Protein AF-0000000075771986 (afdb_homodimer)

Secondary structure (DSSP, 8-state):
-PPP--HHHHHHHHHHHHHHHHHHHTT--EEE-S-HHHHHHHHH---HHHHHHHHHHHHH-SS------------------HHHHHHHHHHHHHIIIII--PPPHHHHHHHHHHHH-----HHHHHHHHHHTTEEEEE-TTS-EEEEE-HHHHHHHHHHHHHHHHHHHHT--EEEEEEEEEETT-------S-TTS-------TTSPEEEEEEEEETTEEPTT--EEEES-S--S-GGGSS-HHHHHHHIIIIIGGG--S--EEEE---TTT--BSSPPP-TTS-HHHHHHHHHHTT----TT--HHHHHHHHHHTPPPP-BHHHHHHHTTT-EEEEPPTT-GGG-THHHHHHHHHHHHHHH-SS--HHHHHHHHHHHHHT--HHHHHHHHHHHHHHHHHHHHHHHHHHHHHHHHHH---S----------SGGGGG-----/-PPP--HHHHHHHHHHHHHHHHHHHTT--EEE-S-HHHHHHHHH---HHHHHHHHHHHHH-SS------------------HHHHHHHHHHHHHHHHTS--PPPHHHHHHHHHHHH-----HHHHHHHHHHTTEEEEE-TTS-EEEEE-HHHHHHHHHHHHHHHHHHHHT--EEEEEEEEEETT-------S-TTS-------TTS-EEEEEEEEETTEEPTT--EEEETTS--S-GGGSS-HHHHHHHIIIIIGGG--S--EEEE---TTT--BSSPPP-TTS-HHHHHHHHHHTT----TT--HHHHHHHHHHTPPPP-BHHHHHHHTTT-EEEEPPTT-GGG-THHHHHHHHHHHHHHH-SS--HHHHHHHHHHHHHT--HHHHHHHHHHHHHHHHHHHHHHHHHHHHHHHHHH---S--------------SS-----

Solvent-accessible surface area (backbone atoms only — not comparable to full-atom values): 50105 Å² total; per-residue (Å²): 123,85,78,83,71,42,24,71,43,45,47,31,54,38,37,34,53,50,44,54,49,51,41,43,72,74,67,44,59,52,49,73,55,82,55,57,66,60,48,50,25,68,29,49,70,48,55,66,69,57,54,51,50,39,47,52,45,54,74,72,36,90,74,61,69,50,75,73,74,77,63,72,73,58,22,56,56,76,85,69,56,67,64,51,53,40,49,52,53,49,51,54,47,38,27,33,52,71,66,66,42,82,67,44,66,68,59,45,49,56,50,36,34,71,73,70,58,54,84,61,53,67,66,53,47,49,52,48,39,45,72,72,38,35,44,78,40,75,37,87,76,69,43,73,42,71,37,69,40,42,67,54,52,22,40,41,52,51,40,57,52,51,55,49,51,40,54,72,72,64,45,48,56,33,39,43,56,72,50,74,48,52,70,37,39,29,46,37,74,49,78,61,73,98,78,68,86,49,65,63,63,57,60,83,85,44,62,40,29,39,37,34,41,42,29,28,60,83,14,66,46,63,80,31,72,42,75,46,70,55,57,74,68,69,84,59,79,82,60,63,70,32,45,66,57,44,51,47,44,42,62,68,25,44,52,75,52,49,90,59,55,33,36,37,34,32,63,73,48,68,44,65,52,47,58,68,65,64,77,85,55,91,82,53,51,60,66,58,52,53,48,52,33,56,76,67,73,47,89,71,66,92,85,53,48,62,36,43,49,47,53,54,48,65,75,62,60,73,82,84,41,42,47,53,54,54,59,41,39,73,72,55,26,45,73,47,59,49,38,84,85,46,56,71,72,37,42,56,57,57,51,49,52,52,38,52,50,54,42,16,70,63,43,74,87,62,53,71,68,58,41,52,50,49,52,54,50,43,55,69,65,54,46,33,64,58,33,29,50,36,45,51,50,24,51,49,50,53,49,47,52,64,60,41,48,63,44,32,54,51,44,52,52,48,61,51,63,66,69,79,77,85,82,71,86,65,80,70,76,76,72,66,81,63,59,78,68,72,59,50,28,119,124,84,77,83,72,42,24,71,42,44,47,30,53,35,37,34,52,47,46,56,50,51,41,43,72,71,68,43,60,51,49,71,55,83,56,59,68,60,50,50,25,67,28,47,70,48,56,64,69,58,53,52,49,40,47,51,45,55,73,74,36,90,73,60,69,51,76,71,76,74,66,71,78,64,29,54,58,76,86,72,54,67,64,52,54,41,47,52,53,49,51,55,47,37,28,33,52,70,68,65,40,82,66,44,67,68,60,45,48,56,51,37,34,71,72,69,59,54,83,62,53,67,67,53,47,51,53,49,39,45,72,74,40,37,44,77,40,74,37,88,78,69,42,72,42,72,38,69,41,44,68,54,51,22,40,42,52,50,39,57,52,50,56,50,53,40,55,72,71,64,45,50,57,34,38,42,56,72,50,75,46,51,69,38,40,30,48,37,72,48,79,61,71,99,78,66,85,48,65,63,64,59,58,82,83,43,62,43,31,38,38,33,43,41,30,27,58,82,14,66,47,63,80,32,71,42,75,45,67,52,57,72,60,71,84,54,79,79,58,65,70,34,44,66,57,45,51,47,45,42,62,68,26,45,54,74,53,49,92,59,56,32,38,37,35,31,62,75,48,69,43,67,52,47,58,68,65,66,79,86,55,91,83,54,52,61,66,58,52,52,48,52,34,55,75,66,72,47,88,73,66,91,82,55,48,62,36,42,47,48,53,53,47,66,76,62,59,73,82,85,41,41,48,54,53,56,60,41,39,75,71,57,26,45,72,45,60,49,39,83,85,45,55,72,73,38,42,56,58,57,50,50,52,53,38,51,50,52,42,15,71,64,43,74,85,61,54,72,68,58,42,52,50,48,51,52,50,44,55,69,66,56,46,33,66,57,33,29,51,36,44,52,51,26,52,49,50,52,49,48,51,64,60,41,47,61,44,33,54,51,44,52,50,46,62,53,63,68,69,79,77,89,82,70,86,66,81,68,79,73,76,66,86,62,70,78,67,72,57,52,15,108

Structure (mmCIF, N/CA/C/O backbone):
data_AF-0000000075771986-model_v1
#
loop_
_entity.id
_entity.type
_entity.pdbx_description
1 polymer 'Uncharacterized protein LOC113516583'
#
loop_
_atom_site.group_PDB
_atom_site.id
_atom_site.type_symbol
_atom_site.label_atom_id
_atom_site.label_alt_id
_atom_site.label_comp_id
_atom_site.label_asym_id
_atom_site.label_entity_id
_atom_site.label_seq_id
_atom_site.pdbx_PDB_ins_code
_atom_site.Cartn_x
_atom_site.Cartn_y
_atom_site.Cartn_z
_atom_site.occupancy
_atom_site.B_iso_or_equiv
_atom_site.auth_seq_id
_atom_site.auth_comp_id
_atom_site.auth_asym_id
_atom_site.auth_atom_id
_atom_site.pdbx_PDB_model_num
ATOM 1 N N . MET A 1 1 ? -46.25 -9.836 -5.371 1 46.25 1 MET A N 1
ATOM 2 C CA . MET A 1 1 ? -46.125 -10.383 -4.023 1 46.25 1 MET A CA 1
ATOM 3 C C . MET A 1 1 ? -46.719 -9.414 -2.99 1 46.25 1 MET A C 1
ATOM 5 O O . MET A 1 1 ? -46.562 -8.203 -3.125 1 46.25 1 MET A O 1
ATOM 9 N N . PRO A 1 2 ? -47.688 -9.945 -2.301 1 58.25 2 PRO A N 1
ATOM 10 C CA . PRO A 1 2 ? -48.312 -9.031 -1.339 1 58.25 2 PRO A CA 1
ATOM 11 C C . PRO A 1 2 ? -47.281 -8.32 -0.454 1 58.25 2 PRO A C 1
ATOM 13 O O . PRO A 1 2 ? -46.25 -8.891 -0.135 1 58.25 2 PRO A O 1
ATOM 16 N N . LYS A 1 3 ? -47.312 -7.055 -0.455 1 68 3 LYS A N 1
ATOM 17 C CA . LYS A 1 3 ? -46.375 -6.223 0.31 1 68 3 LYS A CA 1
ATOM 18 C C . LYS A 1 3 ? -46.312 -6.66 1.771 1 68 3 LYS A C 1
ATOM 20 O O . LYS A 1 3 ? -47.344 -7.004 2.357 1 68 3 LYS A O 1
ATOM 25 N N . THR A 1 4 ? -45.125 -6.945 2.311 1 76 4 THR A N 1
ATOM 26 C CA . THR A 1 4 ? -44.938 -7.336 3.701 1 76 4 THR A CA 1
ATOM 27 C C . THR A 1 4 ? -45.531 -6.293 4.648 1 76 4 THR A C 1
ATOM 29 O O . THR A 1 4 ? -45.344 -5.094 4.449 1 76 4 THR A O 1
ATOM 32 N N . ILE A 1 5 ? -46.5 -6.668 5.566 1 80.75 5 ILE A N 1
ATOM 33 C CA . ILE A 1 5 ? -47.094 -5.793 6.57 1 80.75 5 ILE A CA 1
ATOM 34 C C . ILE A 1 5 ? -46.094 -5.535 7.695 1 80.75 5 ILE A C 1
ATOM 36 O O . ILE A 1 5 ? -45.719 -6.457 8.422 1 80.75 5 ILE A O 1
ATOM 40 N N . LYS A 1 6 ? -45.688 -4.316 7.848 1 82.81 6 LYS A N 1
ATOM 41 C CA . LYS A 1 6 ? -44.625 -3.947 8.773 1 82.81 6 LYS A CA 1
ATOM 42 C C . LYS A 1 6 ? -45.156 -3.852 10.203 1 82.81 6 LYS A C 1
ATOM 44 O O . LYS A 1 6 ? -46.375 -3.883 10.43 1 82.81 6 LYS A O 1
ATOM 49 N N . SER A 1 7 ? -44.281 -3.797 11.156 1 82.69 7 SER A N 1
ATOM 50 C CA . SER A 1 7 ? -44.594 -3.904 12.578 1 82.69 7 SER A CA 1
ATOM 51 C C . SER A 1 7 ? -45.594 -2.854 13.008 1 82.69 7 SER A C 1
ATOM 53 O O . SER A 1 7 ? -46.531 -3.154 13.75 1 82.69 7 SER A O 1
ATOM 55 N N . GLN A 1 8 ? -45.406 -1.593 12.547 1 83.31 8 GLN A N 1
ATOM 56 C CA . GLN A 1 8 ? -46.312 -0.516 12.969 1 83.31 8 GLN A CA 1
ATOM 57 C C . GLN A 1 8 ? -47.75 -0.792 12.523 1 83.31 8 GLN A C 1
ATOM 59 O O . GLN A 1 8 ? -48.688 -0.578 13.289 1 83.31 8 GLN A O 1
ATOM 64 N N . LEU A 1 9 ? -47.875 -1.219 11.328 1 86.31 9 LEU A N 1
ATOM 65 C CA . LEU A 1 9 ? -49.219 -1.535 10.805 1 86.31 9 LEU A CA 1
ATOM 66 C C . LEU A 1 9 ? -49.812 -2.742 11.516 1 86.31 9 LEU A C 1
ATOM 68 O O . LEU A 1 9 ? -51 -2.771 11.805 1 86.31 9 LEU A O 1
ATOM 72 N N . ARG A 1 10 ? -49.031 -3.67 11.828 1 83.88 10 ARG A N 1
ATOM 73 C CA . ARG A 1 10 ? -49.5 -4.844 12.562 1 83.88 10 ARG A CA 1
ATOM 74 C C . ARG A 1 10 ? -50.094 -4.453 13.906 1 83.88 10 ARG A C 1
ATOM 76 O O . ARG A 1 10 ? -51.156 -4.961 14.305 1 83.88 10 ARG A O 1
ATOM 83 N N . LYS A 1 11 ? -49.375 -3.59 14.516 1 87.25 11 LYS A N 1
ATOM 84 C CA . LYS A 1 11 ? -49.844 -3.127 15.82 1 87.25 11 LYS A CA 1
ATOM 85 C C . LYS A 1 11 ? -51.219 -2.428 15.688 1 87.25 11 LYS A C 1
ATOM 87 O O . LYS A 1 11 ? -52.125 -2.658 16.5 1 87.25 11 LYS A O 1
ATOM 92 N N . VAL A 1 12 ? -51.375 -1.611 14.719 1 89.56 12 VAL A N 1
ATOM 93 C CA . VAL A 1 12 ? -52.594 -0.842 14.531 1 89.56 12 VAL A CA 1
ATOM 94 C C . VAL A 1 12 ? -53.75 -1.782 14.18 1 89.56 12 VAL A C 1
ATOM 96 O O . VAL A 1 12 ? -54.844 -1.614 14.672 1 89.56 12 VAL A O 1
ATOM 99 N N . ILE A 1 13 ? -53.5 -2.74 13.391 1 88.44 13 ILE A N 1
ATOM 100 C CA . ILE A 1 13 ? -54.531 -3.713 13.031 1 88.44 13 ILE A CA 1
ATOM 101 C C . ILE A 1 13 ? -55 -4.465 14.281 1 88.44 13 ILE A C 1
ATOM 103 O O . ILE A 1 13 ? -56.188 -4.691 14.469 1 88.44 13 ILE A O 1
ATOM 107 N N . TYR A 1 14 ? -54.031 -4.785 15.039 1 89.19 14 TYR A N 1
ATOM 108 C CA . TYR A 1 14 ? -54.375 -5.445 16.297 1 89.19 14 TYR A CA 1
ATOM 109 C C . TYR A 1 14 ? -55.188 -4.535 17.188 1 89.19 14 TYR A C 1
ATOM 111 O O . TYR A 1 14 ? -56.156 -4.977 17.812 1 89.19 14 TYR A O 1
ATOM 119 N N . ASN A 1 15 ? -54.844 -3.32 17.281 1 88.81 15 ASN A N 1
ATOM 120 C CA . ASN A 1 15 ? -55.562 -2.354 18.094 1 88.81 15 ASN A CA 1
ATOM 121 C C . ASN A 1 15 ? -57 -2.209 17.625 1 88.81 15 ASN A C 1
ATOM 123 O O . ASN A 1 15 ? -57.938 -2.104 18.438 1 88.81 15 ASN A O 1
ATOM 127 N N . ILE A 1 16 ? -57.156 -2.172 16.344 1 91.12 16 ILE A N 1
ATOM 128 C CA . ILE A 1 16 ? -58.5 -2.062 15.758 1 91.12 16 ILE A CA 1
ATOM 129 C C . ILE A 1 16 ? -59.344 -3.283 16.156 1 91.12 16 ILE A C 1
ATOM 131 O O . ILE A 1 16 ? -60.469 -3.148 16.594 1 91.12 16 ILE A O 1
ATOM 135 N N . ASN A 1 17 ? -58.719 -4.395 16.031 1 89.06 17 ASN A N 1
ATOM 136 C CA . ASN A 1 17 ? -59.406 -5.633 16.375 1 89.06 17 ASN A CA 1
ATOM 137 C C . ASN A 1 17 ? -59.781 -5.668 17.859 1 89.06 17 ASN A C 1
ATOM 139 O O . ASN A 1 17 ? -60.875 -6.082 18.234 1 89.06 17 ASN A O 1
ATOM 143 N N . ASN A 1 18 ? -58.906 -5.281 18.625 1 89.06 18 ASN A N 1
ATOM 144 C CA . ASN A 1 18 ? -59.125 -5.262 20.062 1 89.06 18 ASN A CA 1
ATOM 145 C C . ASN A 1 18 ? -60.219 -4.27 20.453 1 89.06 18 ASN A C 1
ATOM 147 O O . ASN A 1 18 ? -61.031 -4.562 21.312 1 89.06 18 ASN A O 1
ATOM 151 N N . TYR A 1 19 ? -60.156 -3.113 19.844 1 91.06 19 TYR A N 1
ATOM 152 C CA . TYR A 1 19 ? -61.188 -2.09 20.109 1 91.06 19 TYR A CA 1
ATOM 153 C C . TYR A 1 19 ? -62.562 -2.598 19.766 1 91.06 19 TYR A C 1
ATOM 155 O O . TYR A 1 19 ? -63.5 -2.447 20.562 1 91.06 19 TYR A O 1
ATOM 163 N N . LEU A 1 20 ? -62.719 -3.242 18.656 1 90.5 20 LEU A N 1
ATOM 164 C CA . LEU A 1 20 ? -64 -3.748 18.203 1 90.5 20 LEU A CA 1
ATOM 165 C C . LEU A 1 20 ? -64.5 -4.922 19.062 1 90.5 20 LEU A C 1
ATOM 167 O O . LEU A 1 20 ? -65.625 -5.02 19.406 1 90.5 20 LEU A O 1
ATOM 171 N N . SER A 1 21 ? -63.531 -5.68 19.5 1 88.31 21 SER A N 1
ATOM 172 C CA . SER A 1 21 ? -63.844 -6.828 20.344 1 88.31 21 SER A CA 1
ATOM 173 C C . SER A 1 21 ? -64.25 -6.395 21.75 1 88.31 21 SER A C 1
ATOM 175 O O . SER A 1 21 ? -65.188 -6.98 22.344 1 88.31 21 SER A O 1
ATOM 177 N N . GLU A 1 22 ? -63.562 -5.422 22.188 1 90 22 GLU A N 1
ATOM 178 C CA . GLU A 1 22 ? -63.906 -4.895 23.516 1 90 22 GLU A CA 1
ATOM 179 C C . GLU A 1 22 ? -65.312 -4.266 23.531 1 90 22 GLU A C 1
ATOM 181 O O . GLU A 1 22 ? -66.062 -4.445 24.5 1 90 22 GLU A O 1
ATOM 186 N N . ARG A 1 23 ? -65.625 -3.572 22.5 1 89.19 23 ARG A N 1
ATOM 187 C CA . ARG A 1 23 ? -66.938 -2.969 22.406 1 89.19 23 ARG A CA 1
ATOM 188 C C . ARG A 1 23 ? -68 -4.039 22.328 1 89.19 23 ARG A C 1
ATOM 190 O O . ARG A 1 23 ? -69.062 -3.906 22.953 1 89.19 23 ARG A O 1
ATOM 197 N N . ARG A 1 24 ? -67.75 -5.094 21.641 1 87.56 24 ARG A N 1
ATOM 198 C CA . ARG A 1 24 ? -68.75 -6.195 21.547 1 87.56 24 ARG A CA 1
ATOM 199 C C . ARG A 1 24 ? -68.938 -6.887 22.891 1 87.56 24 ARG A C 1
ATOM 201 O O . ARG A 1 24 ? -70.062 -7.227 23.266 1 87.56 24 ARG A O 1
ATOM 208 N N . SER A 1 25 ? -67.875 -6.953 23.562 1 88 25 SER A N 1
ATOM 209 C CA . SER A 1 25 ? -67.938 -7.609 24.859 1 88 25 SER A CA 1
ATOM 210 C C . SER A 1 25 ? -68.688 -6.758 25.875 1 88 25 SER A C 1
ATOM 212 O O . SER A 1 25 ? -69.312 -7.285 26.828 1 88 25 SER A O 1
ATOM 214 N N . GLU A 1 26 ? -68.688 -5.477 25.625 1 89.56 26 GLU A N 1
ATOM 215 C CA . GLU A 1 26 ? -69.375 -4.551 26.5 1 89.56 26 GLU A CA 1
ATOM 216 C C . GLU A 1 26 ? -70.875 -4.504 26.172 1 89.56 26 GLU A C 1
ATOM 218 O O . GLU A 1 26 ? -71.688 -3.787 26.812 1 89.56 26 GLU A O 1
ATOM 223 N N . GLY A 1 27 ? -71.312 -5.254 25.125 1 87.06 27 GLY A N 1
ATOM 224 C CA . GLY A 1 27 ? -72.688 -5.363 24.797 1 87.06 27 GLY A CA 1
ATOM 225 C C . GLY A 1 27 ? -73.125 -4.391 23.703 1 87.06 27 GLY A C 1
ATOM 226 O O . GLY A 1 27 ? -74.312 -4.211 23.469 1 87.06 27 GLY A O 1
ATOM 227 N N . ILE A 1 28 ? -72.188 -3.721 23.156 1 86.5 28 ILE A N 1
ATOM 228 C CA . ILE A 1 28 ? -72.5 -2.77 22.094 1 86.5 28 ILE A CA 1
ATOM 229 C C . ILE A 1 28 ? -72.625 -3.502 20.766 1 86.5 28 ILE A C 1
ATOM 231 O O . ILE A 1 28 ? -71.688 -4.184 20.344 1 86.5 28 ILE A O 1
ATOM 235 N N . ASP A 1 29 ? -73.75 -3.475 20.172 1 85.75 29 ASP A N 1
ATOM 236 C CA . ASP A 1 29 ? -74 -4.25 18.953 1 85.75 29 ASP A CA 1
ATOM 237 C C . ASP A 1 29 ? -73.625 -3.453 17.719 1 85.75 29 ASP A C 1
ATOM 239 O O . ASP A 1 29 ? -73.375 -4.027 16.641 1 85.75 29 ASP A O 1
ATOM 243 N N . SER A 1 30 ? -73.562 -2.131 17.891 1 89.12 30 SER A N 1
ATOM 244 C CA . SER A 1 30 ? -73.25 -1.291 16.75 1 89.12 30 SER A CA 1
ATOM 245 C C . SER A 1 30 ? -72.438 -0.04 17.172 1 89.12 30 SER A C 1
ATOM 247 O O . SER A 1 30 ? -72.625 0.435 18.297 1 89.12 30 SER A O 1
ATOM 249 N N . ILE A 1 31 ? -71.562 0.395 16.406 1 87.94 31 ILE A N 1
ATOM 250 C CA . ILE A 1 31 ? -70.75 1.601 16.672 1 87.94 31 ILE A CA 1
ATOM 251 C C . ILE A 1 31 ? -71.312 2.77 15.867 1 87.94 31 ILE A C 1
ATOM 253 O O . ILE A 1 31 ? -71.438 2.684 14.648 1 87.94 31 ILE A O 1
ATOM 257 N N . PRO A 1 32 ? -71.75 3.822 16.609 1 88.38 32 PRO A N 1
ATOM 258 C CA . PRO A 1 32 ? -72.25 4.996 15.914 1 88.38 32 PRO A CA 1
ATOM 259 C C . PRO A 1 32 ? -71.25 5.711 15.062 1 88.38 32 PRO A C 1
ATOM 261 O O . PRO A 1 32 ? -70.062 5.777 15.445 1 88.38 32 PRO A O 1
ATOM 264 N N . LEU A 1 33 ? -71.688 6.148 13.828 1 87.12 33 LEU A N 1
ATOM 265 C CA . LEU A 1 33 ? -70.75 6.832 12.891 1 87.12 33 LEU A CA 1
ATOM 266 C C . LEU A 1 33 ? -70.875 8.344 13.039 1 87.12 33 LEU A C 1
ATOM 268 O O . LEU A 1 33 ? -70.688 9.086 12.078 1 87.12 33 LEU A O 1
ATOM 272 N N . ASN A 1 34 ? -71.25 8.852 14.219 1 82 34 ASN A N 1
ATOM 273 C CA . ASN A 1 34 ? -71.375 10.289 14.438 1 82 34 ASN A CA 1
ATOM 274 C C . ASN A 1 34 ? -70.125 11.055 14.258 1 82 34 ASN A C 1
ATOM 276 O O . ASN A 1 34 ? -70.062 12.055 13.539 1 82 34 ASN A O 1
ATOM 280 N N . ASN A 1 35 ? -69 10.711 14.992 1 85.44 35 ASN A N 1
ATOM 281 C CA . ASN A 1 35 ? -67.688 11.32 14.891 1 85.44 35 ASN A CA 1
ATOM 282 C C . ASN A 1 35 ? -66.625 10.336 14.359 1 85.44 35 ASN A C 1
ATOM 284 O O . ASN A 1 35 ? -66 9.617 15.133 1 85.44 35 ASN A O 1
ATOM 288 N N . ILE A 1 36 ? -66.5 10.461 13 1 89.31 36 ILE A N 1
ATOM 289 C CA . ILE A 1 36 ? -65.625 9.492 12.305 1 89.31 36 ILE A CA 1
ATOM 290 C C . ILE A 1 36 ? -64.188 9.664 12.742 1 89.31 36 ILE A C 1
ATOM 292 O O . ILE A 1 36 ? -63.5 8.68 12.984 1 89.31 36 ILE A O 1
ATOM 296 N N . THR A 1 37 ? -63.688 10.844 12.852 1 89.25 37 THR A N 1
ATOM 297 C CA . THR A 1 37 ? -62.312 11.109 13.227 1 89.25 37 THR A CA 1
ATOM 298 C C . THR A 1 37 ? -62 10.547 14.617 1 89.25 37 THR A C 1
ATOM 300 O O . THR A 1 37 ? -60.969 9.922 14.82 1 89.25 37 THR A O 1
ATOM 303 N N . ASP A 1 38 ? -62.875 10.773 15.508 1 90.31 38 ASP A N 1
ATOM 304 C CA . ASP A 1 38 ? -62.719 10.266 16.859 1 90.31 38 ASP A CA 1
ATOM 305 C C . ASP A 1 38 ? -62.719 8.734 16.875 1 90.31 38 ASP A C 1
ATOM 307 O O . ASP A 1 38 ? -61.969 8.117 17.641 1 90.31 38 ASP A O 1
ATOM 311 N N . LEU A 1 39 ? -63.562 8.188 16.062 1 90.62 39 LEU A N 1
ATOM 312 C CA . LEU A 1 39 ? -63.656 6.734 15.969 1 90.62 39 LEU A CA 1
ATOM 313 C C . LEU A 1 39 ? -62.344 6.152 15.453 1 90.62 39 LEU A C 1
ATOM 315 O O . LEU A 1 39 ? -61.844 5.152 15.984 1 90.62 39 LEU A O 1
ATOM 319 N N . VAL A 1 40 ? -61.844 6.809 14.414 1 91.69 40 VAL A N 1
ATOM 320 C CA . VAL A 1 40 ? -60.562 6.344 13.836 1 91.69 40 VAL A CA 1
ATOM 321 C C . VAL A 1 40 ? -59.469 6.469 14.867 1 91.69 40 VAL A C 1
ATOM 323 O O . VAL A 1 40 ? -58.625 5.562 15.008 1 91.69 40 VAL A O 1
ATOM 326 N N . VAL A 1 41 ? -59.375 7.527 15.594 1 91.19 41 VAL A N 1
ATOM 327 C CA . VAL A 1 41 ? -58.375 7.777 16.625 1 91.19 41 VAL A CA 1
ATOM 328 C C . VAL A 1 41 ? -58.469 6.703 17.703 1 91.19 41 VAL A C 1
ATOM 330 O O . VAL A 1 41 ? -57.438 6.141 18.109 1 91.19 41 VAL A O 1
ATOM 333 N N . ASN A 1 42 ? -59.656 6.398 18.125 1 89.56 42 ASN A N 1
ATOM 334 C CA . ASN A 1 42 ? -59.875 5.422 19.188 1 89.56 42 ASN A CA 1
ATOM 335 C C . ASN A 1 42 ? -59.531 4.008 18.719 1 89.56 42 ASN A C 1
ATOM 337 O O . ASN A 1 42 ? -58.969 3.223 19.5 1 89.56 42 ASN A O 1
ATOM 341 N N . MET A 1 43 ? -59.844 3.754 17.469 1 90.31 43 MET A N 1
ATOM 342 C CA . MET A 1 43 ? -59.594 2.422 16.922 1 90.31 43 MET A CA 1
ATOM 343 C C . MET A 1 43 ? -58.094 2.199 16.719 1 90.31 43 MET A C 1
ATOM 345 O O . MET A 1 43 ? -57.594 1.115 16.984 1 90.31 43 MET A O 1
ATOM 349 N N . THR A 1 44 ? -57.438 3.123 16.203 1 89.75 44 THR A N 1
ATOM 350 C CA . THR A 1 44 ? -56.062 2.953 15.766 1 89.75 44 THR A CA 1
ATOM 351 C C . THR A 1 44 ? -55.094 3.318 16.875 1 89.75 44 THR A C 1
ATOM 353 O O . THR A 1 44 ? -53.969 2.809 16.922 1 89.75 44 THR A O 1
ATOM 356 N N . GLY A 1 45 ? -55.375 4.262 17.734 1 87.12 45 GLY A N 1
ATOM 357 C CA . GLY A 1 45 ? -54.469 4.781 18.734 1 87.12 45 GLY A CA 1
ATOM 358 C C . GLY A 1 45 ? -53.594 5.922 18.234 1 87.12 45 GLY A C 1
ATOM 359 O O . GLY A 1 45 ? -52.625 6.309 18.891 1 87.12 45 GLY A O 1
ATOM 360 N N . ILE A 1 46 ? -53.844 6.414 17.047 1 87.62 46 ILE A N 1
ATOM 361 C CA . ILE A 1 46 ? -53.094 7.516 16.438 1 87.62 46 ILE A CA 1
ATOM 362 C C . ILE A 1 46 ? -53.75 8.844 16.812 1 87.62 46 ILE A C 1
ATOM 364 O O . ILE A 1 46 ? -54.969 8.922 16.969 1 87.62 46 ILE A O 1
ATOM 368 N N . SER A 1 47 ? -52.938 9.836 17 1 87.06 47 SER A N 1
ATOM 369 C CA . SER A 1 47 ? -53.406 11.141 17.453 1 87.06 47 SER A CA 1
ATOM 370 C C . SER A 1 47 ? -54.344 11.781 16.406 1 87.06 47 SER A C 1
ATOM 372 O O . SER A 1 47 ? -54.25 11.469 15.219 1 87.06 47 SER A O 1
ATOM 374 N N . GLN A 1 48 ? -55.25 12.641 16.875 1 88.69 48 GLN A N 1
ATOM 375 C CA . GLN A 1 48 ? -56.219 13.328 16.031 1 88.69 48 GLN A CA 1
ATOM 376 C C . GLN A 1 48 ? -55.531 14.18 14.969 1 88.69 48 GLN A C 1
ATOM 378 O O . GLN A 1 48 ? -55.938 14.203 13.805 1 88.69 48 GLN A O 1
ATOM 383 N N . SER A 1 49 ? -54.469 14.758 15.344 1 88.06 49 SER A N 1
ATOM 384 C CA . SER A 1 49 ? -53.75 15.625 14.422 1 88.06 49 SER A CA 1
ATOM 385 C C . SER A 1 49 ? -53.156 14.82 13.273 1 88.06 49 SER A C 1
ATOM 387 O O . SER A 1 49 ? 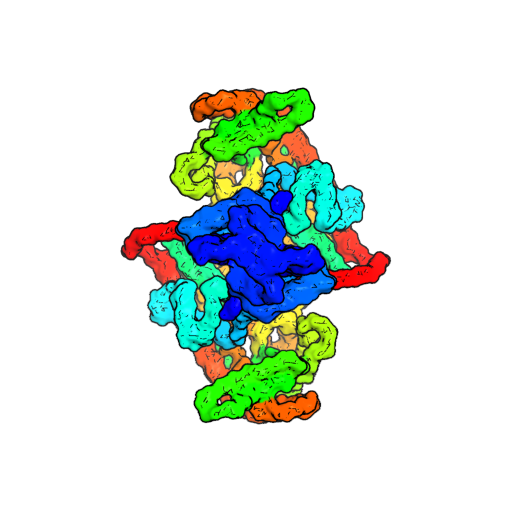-53.188 15.25 12.117 1 88.06 49 SER A O 1
ATOM 389 N N . SER A 1 50 ? -52.688 13.68 13.586 1 86.69 50 SER A N 1
ATOM 390 C CA . SER A 1 50 ? -52.094 12.828 12.57 1 86.69 50 SER A CA 1
ATOM 391 C C . SER A 1 50 ? -53.125 12.266 11.609 1 86.69 50 SER A C 1
ATOM 393 O O . SER A 1 50 ? -52.875 12.195 10.398 1 86.69 50 SER A O 1
ATOM 395 N N . VAL A 1 51 ? -54.281 11.859 12.125 1 88.25 51 VAL A N 1
ATOM 396 C CA . VAL A 1 51 ? -55.344 11.305 11.305 1 88.25 51 VAL A CA 1
ATOM 397 C C . VAL A 1 51 ? -55.844 12.359 10.328 1 88.25 51 VAL A C 1
ATOM 399 O O . VAL A 1 51 ? -56.062 12.078 9.141 1 88.25 51 VAL A O 1
ATOM 402 N N . MET A 1 52 ? -55.938 13.555 10.859 1 87.94 52 MET A N 1
ATOM 403 C CA . MET A 1 52 ? -56.406 14.641 10.008 1 87.94 52 MET A CA 1
ATOM 404 C C . MET A 1 52 ? -55.406 14.953 8.906 1 87.94 52 MET A C 1
ATOM 406 O O . MET A 1 52 ? -55.781 15.211 7.762 1 87.94 52 MET A O 1
ATOM 410 N N . LYS A 1 53 ? -54.156 14.938 9.242 1 86.19 53 LYS A N 1
ATOM 411 C CA . LYS A 1 53 ? -53.125 15.195 8.258 1 86.19 53 LYS A CA 1
ATOM 412 C C . LYS A 1 53 ? -53.125 14.133 7.156 1 86.19 53 LYS A C 1
ATOM 414 O O . LYS A 1 53 ? -52.969 14.461 5.977 1 86.19 53 LYS A O 1
ATOM 419 N N . ILE A 1 54 ? -53.281 12.938 7.543 1 86.62 54 ILE A N 1
ATOM 420 C CA . ILE A 1 54 ? -53.281 11.828 6.598 1 86.62 54 ILE A CA 1
ATOM 421 C C . ILE A 1 54 ? -54.5 11.914 5.688 1 86.62 54 ILE A C 1
ATOM 423 O O . ILE A 1 54 ? -54.406 11.648 4.488 1 86.62 54 ILE A O 1
ATOM 427 N N . ARG A 1 55 ? -55.656 12.266 6.258 1 84.38 55 ARG A N 1
ATOM 428 C CA . ARG A 1 55 ? -56.875 12.438 5.48 1 84.38 55 ARG A CA 1
ATOM 429 C C . ARG A 1 55 ? -56.688 13.484 4.387 1 84.38 55 ARG A C 1
ATOM 431 O O . ARG A 1 55 ? -57.094 13.273 3.24 1 84.38 55 ARG A O 1
ATOM 438 N N . ARG A 1 56 ? -56 14.508 4.797 1 84.56 56 ARG A N 1
ATOM 439 C CA . ARG A 1 56 ? -55.75 15.578 3.834 1 84.56 56 ARG A CA 1
ATOM 440 C C . ARG A 1 56 ? -54.781 15.125 2.748 1 84.56 56 ARG A C 1
ATOM 442 O O . ARG A 1 56 ? -54.969 15.453 1.574 1 84.56 56 ARG A O 1
ATOM 449 N N . GLU A 1 57 ? -53.812 14.477 3.148 1 83.5 57 GLU A N 1
ATOM 450 C CA . GLU A 1 57 ? -52.812 13.945 2.213 1 83.5 57 GLU A CA 1
ATOM 451 C C . GLU A 1 57 ? -53.469 13.016 1.192 1 83.5 57 GLU A C 1
ATOM 453 O O . GLU A 1 57 ? -53.125 13.055 0.008 1 83.5 57 GLU A O 1
ATOM 458 N N . GLY A 1 58 ? -54.344 12.094 1.63 1 80.69 58 GLY A N 1
ATOM 459 C CA . GLY A 1 58 ? -55.031 11.141 0.769 1 80.69 58 GLY A CA 1
ATOM 460 C C . GLY A 1 58 ? -55.969 11.797 -0.231 1 80.69 58 GLY A C 1
ATOM 461 O O . GLY A 1 58 ? -56.25 11.234 -1.293 1 80.69 58 GLY A O 1
ATOM 462 N N . GLN A 1 59 ? -56.5 12.922 0.211 1 79.81 59 GLN A N 1
ATOM 463 C CA . GLN A 1 59 ? -57.406 13.656 -0.684 1 79.81 59 GLN A CA 1
ATOM 464 C C . GLN A 1 59 ? -56.625 14.305 -1.821 1 79.81 59 GLN A C 1
ATOM 466 O O . GLN A 1 59 ? -57.156 14.5 -2.918 1 79.81 59 GLN A O 1
ATOM 471 N N . THR A 1 60 ? -55.312 14.57 -1.519 1 76.69 60 THR A N 1
ATOM 472 C CA . THR A 1 60 ? -54.5 15.258 -2.514 1 76.69 60 THR A CA 1
ATOM 473 C C . THR A 1 60 ? -53.688 14.266 -3.332 1 76.69 60 THR A C 1
ATOM 475 O O . THR A 1 60 ? -53.469 14.453 -4.531 1 76.69 60 THR A O 1
ATOM 478 N N . SER A 1 61 ? -53.062 13.312 -2.617 1 72.5 61 SER A N 1
ATOM 479 C CA . SER A 1 61 ? -52.188 12.367 -3.326 1 72.5 61 SER A CA 1
ATOM 480 C C . SER A 1 61 ? -52.594 10.922 -3.02 1 72.5 61 SER A C 1
ATOM 482 O O . SER A 1 61 ? -53.031 10.617 -1.912 1 72.5 61 SER A O 1
ATOM 484 N N . VAL A 1 62 ? -52.688 10.086 -3.977 1 70.12 62 VAL A N 1
ATOM 485 C CA . VAL A 1 62 ? -53.031 8.672 -3.871 1 70.12 62 VAL A CA 1
ATOM 486 C C . VAL A 1 62 ? -51.844 7.895 -3.291 1 70.12 62 VAL A C 1
ATOM 488 O O . VAL A 1 62 ? -52.062 6.871 -2.629 1 70.12 62 VAL A O 1
ATOM 491 N N . VAL A 1 63 ? -50.656 8.43 -3.393 1 74.75 63 VAL A N 1
ATOM 492 C CA . VAL A 1 63 ? -49.469 7.676 -2.977 1 74.75 63 VAL A CA 1
ATOM 493 C C . VAL A 1 63 ? -48.969 8.227 -1.649 1 74.75 63 VAL A C 1
ATOM 495 O O . VAL A 1 63 ? -48.75 9.43 -1.511 1 74.75 63 VAL A O 1
ATOM 498 N N . PHE A 1 64 ? -49.062 7.453 -0.579 1 78.19 64 PHE A N 1
ATOM 499 C CA . PHE A 1 64 ? -48.562 7.84 0.738 1 78.19 64 PHE A CA 1
ATOM 500 C C . PHE A 1 64 ? -47.062 7.582 0.852 1 78.19 64 PHE A C 1
ATOM 502 O O . PHE A 1 64 ? -46.594 6.535 0.425 1 78.19 64 PHE A O 1
ATOM 509 N N . SER A 1 65 ? -46.25 8.602 1.1 1 74.19 65 SER A N 1
ATOM 510 C CA . SER A 1 65 ? -44.812 8.469 1.293 1 74.19 65 SER A CA 1
ATOM 511 C C . SER A 1 65 ? -44.438 8.664 2.756 1 74.19 65 SER A C 1
ATOM 513 O O . SER A 1 65 ? -45.156 9.328 3.508 1 74.19 65 SER A O 1
ATOM 515 N N . THR A 1 66 ? -43.5 7.809 3.326 1 71.44 66 THR A N 1
ATOM 516 C CA . THR A 1 66 ? -42.969 8.008 4.668 1 71.44 66 THR A CA 1
ATOM 517 C C . THR A 1 66 ? -42.312 9.375 4.789 1 71.44 66 THR A C 1
ATOM 519 O O . THR A 1 66 ? -41.5 9.758 3.922 1 71.44 66 THR A O 1
ATOM 522 N N . PRO A 1 67 ? -42.812 10.125 5.738 1 61.5 67 PRO A N 1
ATOM 523 C CA . PRO A 1 67 ? -42.156 11.43 5.906 1 61.5 67 PRO A CA 1
ATOM 524 C C . PRO A 1 67 ? -40.656 11.32 6.082 1 61.5 67 PRO A C 1
ATOM 526 O O . PRO A 1 67 ? -40.156 10.438 6.797 1 61.5 67 PRO A O 1
ATOM 529 N N . LYS A 1 68 ? -39.75 11.734 5.172 1 54.62 68 LYS A N 1
ATOM 530 C CA . LYS A 1 68 ? -38.281 11.727 5.199 1 54.62 68 LYS A CA 1
ATOM 531 C C . LYS A 1 68 ? -37.75 12.469 6.422 1 54.62 68 LYS A C 1
ATOM 533 O O . LYS A 1 68 ? -38.281 13.531 6.777 1 54.62 68 LYS A O 1
ATOM 538 N N . LYS A 1 69 ? -37.281 11.719 7.438 1 52.25 69 LYS A N 1
ATOM 539 C CA . LYS A 1 69 ? -36.562 12.438 8.484 1 52.25 69 LYS A CA 1
ATOM 540 C C . LYS A 1 69 ? -35.531 13.406 7.898 1 52.25 69 LYS A C 1
ATOM 542 O O . LYS A 1 69 ? -34.719 13.023 7.062 1 52.25 69 LYS A O 1
ATOM 547 N N . ASN A 1 70 ? -35.938 14.516 7.676 1 45.38 70 ASN A N 1
ATOM 548 C CA . ASN A 1 70 ? -34.906 15.445 7.223 1 45.38 70 ASN A CA 1
ATOM 549 C C . ASN A 1 70 ? -33.719 15.5 8.195 1 45.38 70 ASN A C 1
ATOM 551 O O . ASN A 1 70 ? -33.312 16.578 8.617 1 45.38 70 ASN A O 1
ATOM 555 N N . LYS A 1 71 ? -33.688 14.523 9.172 1 45.53 71 LYS A N 1
ATOM 556 C CA . LYS A 1 71 ? -32.531 14.922 9.984 1 45.53 71 LYS A CA 1
ATOM 557 C C . LYS A 1 71 ? -31.25 14.875 9.172 1 45.53 71 LYS A C 1
ATOM 559 O O . LYS A 1 71 ? -30.969 13.891 8.492 1 45.53 71 LYS A O 1
ATOM 564 N N . PRO A 1 72 ? -30.625 15.836 8.977 1 41.75 72 PRO A N 1
ATOM 565 C CA . PRO A 1 72 ? -29.312 15.781 8.336 1 41.75 72 PRO A CA 1
ATOM 566 C C . PRO A 1 72 ? -28.375 14.781 9 1 41.75 72 PRO A C 1
ATOM 568 O O . PRO A 1 72 ? -28.297 14.719 10.227 1 41.75 72 PRO A O 1
ATOM 571 N N . LYS A 1 73 ? -28.406 13.484 8.656 1 48.69 73 LYS A N 1
ATOM 572 C CA . LYS A 1 73 ? -27.328 12.609 9.133 1 48.69 73 LYS A CA 1
ATOM 573 C C . LYS A 1 73 ? -26.031 13.383 9.344 1 48.69 73 LYS A C 1
ATOM 575 O O . LYS A 1 73 ? -25.375 13.766 8.375 1 48.69 73 LYS A O 1
ATOM 580 N N . THR A 1 74 ? -25.938 14.242 10.25 1 45.19 74 THR A N 1
ATOM 581 C CA . THR A 1 74 ? -24.672 14.93 10.516 1 45.19 74 THR A CA 1
ATOM 582 C C . THR A 1 74 ? -23.547 13.922 10.727 1 45.19 74 THR A C 1
ATOM 584 O O . THR A 1 74 ? -23.578 13.125 11.656 1 45.19 74 THR A O 1
ATOM 587 N N . LYS A 1 75 ? -23.109 13.32 9.852 1 48.62 75 LYS A N 1
ATOM 588 C CA . LYS A 1 75 ? -21.828 12.641 10.055 1 48.62 75 LYS A CA 1
ATOM 589 C C . LYS A 1 75 ? -20.891 13.477 10.922 1 48.62 75 LYS A C 1
ATOM 591 O O . LYS A 1 75 ? -20.656 14.648 10.625 1 48.62 75 LYS A O 1
ATOM 596 N N . LYS A 1 76 ? -20.906 13.289 12.211 1 50.09 76 LYS A N 1
ATOM 597 C CA . LYS A 1 76 ? -19.953 13.969 13.094 1 50.09 76 LYS A CA 1
ATOM 598 C C . LYS A 1 76 ? -18.547 13.977 12.492 1 50.09 76 LYS A C 1
ATOM 600 O O . LYS A 1 76 ? -17.938 12.914 12.312 1 50.09 76 LYS A O 1
ATOM 605 N N . LYS A 1 77 ? -18.234 14.953 11.695 1 58.97 77 LYS A N 1
ATOM 606 C CA . LYS A 1 77 ? -16.875 15.164 11.188 1 58.97 77 LYS A CA 1
ATOM 607 C C . LYS A 1 77 ? -15.891 15.359 12.336 1 58.97 77 LYS A C 1
ATOM 609 O O . LYS A 1 77 ? -16.156 16.125 13.266 1 58.97 77 LYS A O 1
ATOM 614 N N . ILE A 1 78 ? -14.922 14.406 12.609 1 68.31 78 ILE A N 1
ATOM 615 C CA . ILE A 1 78 ? -13.836 14.578 13.57 1 68.31 78 ILE A CA 1
ATOM 616 C C . ILE A 1 78 ? -12.977 15.773 13.156 1 68.31 78 ILE A C 1
ATOM 618 O O . ILE A 1 78 ? -12.359 15.766 12.086 1 68.31 78 ILE A O 1
ATOM 622 N N . ASN A 1 79 ? -13.125 16.922 13.828 1 69.69 79 ASN A N 1
ATOM 623 C CA . ASN A 1 79 ? -12.32 18.109 13.555 1 69.69 79 ASN A CA 1
ATOM 624 C C . ASN A 1 79 ? -11.039 18.125 14.375 1 69.69 79 ASN A C 1
ATOM 626 O O . ASN A 1 79 ? -11.055 18.484 15.555 1 69.69 79 ASN A O 1
ATOM 630 N N . LEU A 1 80 ? -10.008 17.578 13.883 1 78.62 80 LEU A N 1
ATOM 631 C CA . LEU A 1 80 ? -8.711 17.594 14.531 1 78.62 80 LEU A CA 1
ATOM 632 C C . LEU A 1 80 ? -7.754 18.547 13.828 1 78.62 80 LEU A C 1
ATOM 634 O O . LEU A 1 80 ? -7.707 18.594 12.602 1 78.62 80 LEU A O 1
ATOM 638 N N . ASP A 1 81 ? -7.18 19.375 14.641 1 79.25 81 ASP A N 1
ATOM 639 C CA . ASP A 1 81 ? -6.176 20.25 14.055 1 79.25 81 ASP A CA 1
ATOM 640 C C . ASP A 1 81 ? -4.797 19.594 14.062 1 79.25 81 ASP A C 1
ATOM 642 O O . ASP A 1 81 ? -4.66 18.422 14.453 1 79.25 81 ASP A O 1
ATOM 646 N N . ASP A 1 82 ? -3.777 20.234 13.617 1 80 82 ASP A N 1
ATOM 647 C CA . ASP A 1 82 ? -2.426 19.719 13.461 1 80 82 ASP A CA 1
ATOM 648 C C . ASP A 1 82 ? -1.805 19.391 14.812 1 80 82 ASP A C 1
ATOM 650 O O . ASP A 1 82 ? -1.08 18.391 14.945 1 80 82 ASP A O 1
ATOM 654 N N . PHE A 1 83 ? -2.148 20.156 15.742 1 77.62 83 PHE A N 1
ATOM 655 C CA . PHE A 1 83 ? -1.574 19.922 17.062 1 77.62 83 PHE A CA 1
ATOM 656 C C . PHE A 1 83 ? -2.209 18.703 17.734 1 77.62 83 PHE A C 1
ATOM 658 O O . PHE A 1 83 ? -1.554 18 18.5 1 77.62 83 PHE A O 1
ATOM 665 N N . ASP A 1 84 ? -3.416 18.562 17.406 1 82.94 84 ASP A N 1
ATOM 666 C CA . ASP A 1 84 ? -4.066 17.344 17.906 1 82.94 84 ASP A CA 1
ATOM 667 C C . ASP A 1 84 ? -3.385 16.094 17.359 1 82.94 84 ASP A C 1
ATOM 669 O O . ASP A 1 84 ? -3.225 15.109 18.078 1 82.94 84 ASP A O 1
ATOM 673 N N . LEU A 1 85 ? -3.07 16.203 16.219 1 87.31 85 LEU A N 1
ATOM 674 C CA . LEU A 1 85 ? -2.389 15.07 15.594 1 87.31 85 LEU A CA 1
ATOM 675 C C . LEU A 1 85 ? -1.055 14.797 16.281 1 87.31 85 LEU A C 1
ATOM 677 O O . LEU A 1 85 ? -0.686 13.641 16.484 1 87.31 85 LEU A O 1
ATOM 681 N N . CYS A 1 86 ? -0.383 15.828 16.594 1 86.75 86 CYS A N 1
ATOM 682 C CA . CYS A 1 86 ? 0.878 15.68 17.312 1 86.75 86 CYS A CA 1
ATOM 683 C C . CYS A 1 86 ? 0.649 15.102 18.703 1 86.75 86 CYS A C 1
ATOM 685 O O . CYS A 1 86 ? 1.452 14.305 19.188 1 86.75 86 CYS A O 1
ATOM 687 N N . ALA A 1 87 ? -0.443 15.539 19.25 1 88 87 ALA A N 1
ATOM 688 C CA . ALA A 1 87 ? -0.774 15.031 20.578 1 88 87 ALA A CA 1
ATOM 689 C C . ALA A 1 87 ? -1.008 13.523 20.547 1 88 87 ALA A C 1
ATOM 691 O O . ALA A 1 87 ? -0.641 12.812 21.484 1 88 87 ALA A O 1
ATOM 692 N N . ILE A 1 88 ? -1.628 13.117 19.547 1 89.12 88 ILE A N 1
ATOM 693 C CA . ILE A 1 88 ? -1.864 11.688 19.375 1 89.12 88 ILE A CA 1
ATOM 694 C C . ILE A 1 88 ? -0.53 10.945 19.297 1 89.12 88 ILE A C 1
ATOM 696 O O . ILE A 1 88 ? -0.339 9.922 19.953 1 89.12 88 ILE A O 1
ATOM 700 N N . ARG A 1 89 ? 0.379 11.414 18.531 1 90 89 ARG A N 1
ATOM 701 C CA . ARG A 1 89 ? 1.706 10.812 18.422 1 90 89 ARG A CA 1
ATOM 702 C C . ARG A 1 89 ? 2.412 10.797 19.766 1 90 89 ARG A C 1
ATOM 704 O O . ARG A 1 89 ? 2.994 9.781 20.156 1 90 89 ARG A O 1
ATOM 711 N N . HIS A 1 90 ? 2.309 11.898 20.469 1 89.44 90 HIS A N 1
ATOM 712 C CA . HIS A 1 90 ? 2.955 12 21.766 1 89.44 90 HIS A CA 1
ATOM 713 C C . HIS A 1 90 ? 2.379 10.992 22.75 1 89.44 90 HIS A C 1
ATOM 715 O O . HIS A 1 90 ? 3.115 10.406 23.562 1 89.44 90 HIS A O 1
ATOM 721 N N . LYS A 1 91 ? 1.132 10.945 22.656 1 89.88 91 LYS A N 1
ATOM 722 C CA . LYS A 1 91 ? 0.491 9.992 23.547 1 89.88 91 LYS A CA 1
ATOM 723 C C . LYS A 1 91 ? 0.936 8.57 23.25 1 89.88 91 LYS A C 1
ATOM 725 O O . LYS A 1 91 ? 1.146 7.766 24.156 1 89.88 91 LYS A O 1
ATOM 730 N N . LEU A 1 92 ? 1.008 8.281 22.047 1 89.75 92 LEU A N 1
ATOM 731 C CA . LEU A 1 92 ? 1.481 6.961 21.641 1 89.75 92 LEU A CA 1
ATOM 732 C C . LEU A 1 92 ? 2.91 6.727 22.125 1 89.75 92 LEU A C 1
ATOM 734 O O . LEU A 1 92 ? 3.232 5.641 22.609 1 89.75 92 LEU A O 1
ATOM 738 N N . GLN A 1 93 ? 3.715 7.652 21.969 1 89.06 93 GLN A N 1
ATOM 739 C CA . GLN A 1 93 ? 5.098 7.551 22.422 1 89.06 93 GLN A CA 1
ATOM 740 C C . GLN A 1 93 ? 5.164 7.395 23.938 1 89.06 93 GLN A C 1
ATOM 742 O O . GLN A 1 93 ? 6.039 6.699 24.453 1 89.06 93 GLN A O 1
ATOM 747 N N . GLU A 1 94 ? 4.273 8.086 24.562 1 89.38 94 GLU A N 1
ATOM 748 C CA . GLU A 1 94 ? 4.199 7.98 26.016 1 89.38 94 GLU A CA 1
ATOM 749 C C . GLU A 1 94 ? 3.893 6.547 26.453 1 89.38 94 GLU A C 1
ATOM 751 O O . GLU A 1 94 ? 4.422 6.074 27.453 1 89.38 94 GLU A O 1
ATOM 756 N N . PHE A 1 95 ? 3.041 5.926 25.766 1 90.25 95 PHE A N 1
ATOM 757 C CA . PHE A 1 95 ? 2.711 4.543 26.078 1 90.25 95 PHE A CA 1
ATOM 758 C C . PHE A 1 95 ? 3.965 3.674 26.062 1 90.25 95 PHE A C 1
ATOM 760 O O . PHE A 1 95 ? 4.168 2.859 26.969 1 90.25 95 PHE A O 1
ATOM 767 N N . TYR A 1 96 ? 4.789 3.893 25.156 1 88.38 96 TYR A N 1
ATOM 768 C CA . TYR A 1 96 ? 5.996 3.08 25.047 1 88.38 96 TYR A CA 1
ATOM 769 C C . TYR A 1 96 ? 7.082 3.576 25.984 1 88.38 96 TYR A C 1
ATOM 771 O O . TYR A 1 96 ? 7.676 2.791 26.719 1 88.38 96 TYR A O 1
ATOM 779 N N . ALA A 1 97 ? 7.34 4.812 25.969 1 87.69 97 ALA A N 1
ATOM 780 C CA . ALA A 1 97 ? 8.508 5.379 26.641 1 87.69 97 ALA A CA 1
ATOM 781 C C . ALA A 1 97 ? 8.273 5.5 28.141 1 87.69 97 ALA A C 1
ATOM 783 O O . ALA A 1 97 ? 9.195 5.316 28.938 1 87.69 97 ALA A O 1
ATOM 784 N N . VAL A 1 98 ? 7.121 5.809 28.531 1 88 98 VAL A N 1
ATOM 785 C CA . VAL A 1 98 ? 6.848 6.098 29.938 1 88 98 VAL A CA 1
ATOM 786 C C . VAL A 1 98 ? 6.102 4.922 30.562 1 88 98 VAL A C 1
ATOM 788 O O . VAL A 1 98 ? 6.57 4.336 31.547 1 88 98 VAL A O 1
ATOM 791 N N . ARG A 1 99 ? 5.012 4.504 29.922 1 87.31 99 ARG A N 1
ATOM 792 C CA . ARG A 1 99 ? 4.176 3.457 30.5 1 87.31 99 ARG A CA 1
ATOM 793 C C . ARG A 1 99 ? 4.77 2.076 30.234 1 87.31 99 ARG A C 1
ATOM 795 O O . ARG A 1 99 ? 4.461 1.116 30.953 1 87.31 99 ARG A O 1
ATOM 802 N N . LYS A 1 100 ? 5.586 1.977 29.219 1 87.5 100 LYS A N 1
ATOM 803 C CA . LYS A 1 100 ? 6.207 0.714 28.828 1 87.5 100 LYS A CA 1
ATOM 804 C C . LYS A 1 100 ? 5.156 -0.35 28.531 1 87.5 100 LYS A C 1
ATOM 806 O O . LYS A 1 100 ? 5.254 -1.48 29.016 1 87.5 100 LYS A O 1
ATOM 811 N N . GLU A 1 101 ? 4.086 0.12 27.875 1 86.75 101 GLU A N 1
ATOM 812 C CA . GLU A 1 101 ? 3.006 -0.762 27.438 1 86.75 101 GLU A CA 1
ATOM 813 C C . GLU A 1 101 ? 2.73 -0.617 25.953 1 86.75 101 GLU A C 1
ATOM 815 O O . GLU A 1 101 ? 2.941 0.454 25.375 1 86.75 101 GLU A O 1
ATOM 820 N N . VAL A 1 102 ? 2.273 -1.681 25.406 1 83.62 102 VAL A N 1
ATOM 821 C CA . VAL A 1 102 ? 1.86 -1.64 24 1 83.62 102 VAL A CA 1
ATOM 822 C C . VAL A 1 102 ? 0.479 -0.999 23.891 1 83.62 102 VAL A C 1
ATOM 824 O O . VAL A 1 102 ? -0.474 -1.447 24.531 1 83.62 102 VAL A O 1
ATOM 827 N N . PRO A 1 103 ? 0.453 0.05 23.188 1 86.38 103 PRO A N 1
ATOM 828 C CA . PRO A 1 103 ? -0.848 0.711 23.062 1 86.38 103 PRO A CA 1
ATOM 829 C C . PRO A 1 103 ? -1.85 -0.107 22.25 1 86.38 103 PRO A C 1
ATOM 831 O O . PRO A 1 103 ? -1.525 -0.579 21.156 1 86.38 103 PRO A O 1
ATOM 834 N N . SER A 1 104 ? -2.973 -0.413 22.797 1 86.62 104 SER A N 1
ATOM 835 C CA . SER A 1 104 ? -4.113 -0.922 22.047 1 86.62 104 SER A CA 1
ATOM 836 C C . SER A 1 104 ? -5.035 0.21 21.609 1 86.62 104 SER A C 1
ATOM 838 O O . SER A 1 104 ? -4.98 1.312 22.156 1 86.62 104 SER A O 1
ATOM 840 N N . LEU A 1 105 ? -5.793 -0.033 20.688 1 90.88 105 LEU A N 1
ATOM 841 C CA . LEU A 1 105 ? -6.707 0.998 20.203 1 90.88 105 LEU A CA 1
ATOM 842 C C . LEU A 1 105 ? -7.664 1.43 21.312 1 90.88 105 LEU A C 1
ATOM 844 O O . LEU A 1 105 ? -7.973 2.615 21.453 1 90.88 105 LEU A O 1
ATOM 848 N N . LYS A 1 106 ? -8.086 0.507 22.125 1 89.88 106 LYS A N 1
ATOM 849 C CA . LYS A 1 106 ? -9.016 0.804 23.203 1 89.88 106 LYS A CA 1
ATOM 850 C C . LYS A 1 106 ? -8.367 1.675 24.281 1 89.88 106 LYS A C 1
ATOM 852 O O . LYS A 1 106 ? -8.938 2.68 24.703 1 89.88 106 LYS A O 1
ATOM 857 N N . ARG A 1 107 ? -7.207 1.308 24.656 1 90.5 107 ARG A N 1
ATOM 858 C CA . ARG A 1 107 ? -6.492 2.045 25.688 1 90.5 107 ARG A CA 1
ATOM 859 C C . ARG A 1 107 ? -6.082 3.428 25.203 1 90.5 107 ARG A C 1
ATOM 861 O O . ARG A 1 107 ? -6.16 4.406 25.938 1 90.5 107 ARG A O 1
ATOM 868 N N . LEU A 1 108 ? -5.66 3.439 24.031 1 91.75 108 LEU A N 1
ATOM 869 C CA . LEU A 1 108 ? -5.254 4.715 23.438 1 91.75 108 LEU A CA 1
ATOM 870 C C . LEU A 1 108 ? -6.445 5.656 23.312 1 91.75 108 LEU A C 1
ATOM 872 O O . LEU A 1 108 ? -6.324 6.859 23.562 1 91.75 108 LEU A O 1
ATOM 876 N N . LEU A 1 109 ? -7.543 5.082 22.875 1 92.62 109 LEU A N 1
ATOM 877 C CA . LEU A 1 109 ? -8.758 5.883 22.734 1 92.62 109 LEU A CA 1
ATOM 878 C C . LEU A 1 109 ? -9.164 6.492 24.078 1 92.62 109 LEU A C 1
ATOM 880 O O . LEU A 1 109 ? -9.516 7.672 24.141 1 92.62 109 LEU A O 1
ATOM 884 N N . ALA A 1 110 ? -9.156 5.715 25.078 1 91.88 110 ALA A N 1
ATOM 885 C CA . ALA A 1 110 ? -9.492 6.195 26.422 1 91.88 110 ALA A CA 1
ATOM 886 C C . ALA A 1 110 ? -8.562 7.32 26.844 1 91.88 110 ALA A C 1
ATOM 888 O O . ALA A 1 110 ? -9.008 8.328 27.406 1 91.88 110 ALA A O 1
ATOM 889 N N . ALA A 1 111 ? -7.312 7.105 26.562 1 91.12 111 ALA A N 1
ATOM 890 C CA . ALA A 1 111 ? -6.324 8.109 26.953 1 91.12 111 ALA A CA 1
ATOM 891 C C . ALA A 1 111 ? -6.527 9.406 26.172 1 91.12 111 ALA A C 1
ATOM 893 O O . ALA A 1 111 ? -6.375 10.5 26.719 1 91.12 111 ALA A O 1
ATOM 894 N N . LEU A 1 112 ? -6.844 9.312 24.953 1 90.75 112 LEU A N 1
ATOM 895 C CA . LEU A 1 112 ? -7.02 10.477 24.094 1 90.75 112 LEU A CA 1
ATOM 896 C C . LEU A 1 112 ? -8.305 11.219 24.453 1 90.75 112 LEU A C 1
ATOM 898 O O . LEU A 1 112 ? -8.367 12.445 24.344 1 90.75 112 LEU A O 1
ATOM 902 N N . LYS A 1 113 ? -9.297 10.5 24.812 1 89.5 113 LYS A N 1
ATOM 903 C CA . LYS A 1 113 ? -10.531 11.133 25.266 1 89.5 113 LYS A CA 1
ATOM 904 C C . LYS A 1 113 ? -10.289 11.992 26.5 1 89.5 113 LYS A C 1
ATOM 906 O O . LYS A 1 113 ? -10.852 13.078 26.641 1 89.5 113 LYS A O 1
ATOM 911 N N . GLU A 1 114 ? -9.484 11.531 27.281 1 88.56 114 GLU A N 1
ATOM 912 C CA . GLU A 1 114 ? -9.172 12.234 28.516 1 88.56 114 GLU A CA 1
ATOM 913 C C . GLU A 1 114 ? -8.258 13.43 28.25 1 88.56 114 GLU A C 1
ATOM 915 O O . GLU A 1 114 ? -8.461 14.508 28.812 1 88.56 114 GLU A O 1
ATOM 920 N N . SER A 1 115 ? -7.32 13.234 27.375 1 85.44 115 SER A N 1
ATOM 921 C CA . SER A 1 115 ? -6.281 14.242 27.219 1 85.44 115 SER A CA 1
ATOM 922 C C . SER A 1 115 ? -6.715 15.328 26.234 1 85.44 115 SER A C 1
ATOM 924 O O . SER A 1 115 ? -6.492 16.516 26.484 1 85.44 115 SER A O 1
ATOM 926 N N . ILE A 1 116 ? -7.32 14.938 25.078 1 83.62 116 ILE A N 1
ATOM 927 C CA . ILE A 1 116 ? -7.594 15.953 24.078 1 83.62 116 ILE A CA 1
ATOM 928 C C . ILE A 1 116 ? -9.07 15.914 23.688 1 83.62 116 ILE A C 1
ATOM 930 O O . ILE A 1 116 ? -9.469 16.469 22.656 1 83.62 116 ILE A O 1
ATOM 934 N N . ASN A 1 117 ? -9.867 15.227 24.438 1 82.75 117 ASN A N 1
ATOM 935 C CA . ASN A 1 117 ? -11.297 15.117 24.172 1 82.75 117 ASN A CA 1
ATOM 936 C C . ASN A 1 117 ? -11.555 14.609 22.75 1 82.75 117 ASN A C 1
ATOM 938 O O . ASN A 1 117 ? -12.336 15.211 22.016 1 82.75 117 ASN A O 1
ATOM 942 N N . PHE A 1 118 ? -10.945 13.562 22.438 1 86.31 118 PHE A N 1
ATOM 943 C CA . PHE A 1 118 ? -11.109 12.938 21.141 1 86.31 118 PHE A CA 1
ATOM 944 C C . PHE A 1 118 ? -12.531 12.43 20.953 1 86.31 118 PHE A C 1
ATOM 946 O O . PHE A 1 118 ? -13.023 11.633 21.766 1 86.31 118 PHE A O 1
ATOM 953 N N . VAL A 1 119 ? -13.25 12.883 19.906 1 81.88 119 VAL A N 1
ATOM 954 C CA . VAL A 1 119 ? -14.672 12.594 19.719 1 81.88 119 VAL A CA 1
ATOM 955 C C . VAL A 1 119 ? -14.844 11.383 18.812 1 81.88 119 VAL A C 1
ATOM 957 O O . VAL A 1 119 ? -15.914 10.773 18.766 1 81.88 119 VAL A O 1
ATOM 960 N N . GLY A 1 120 ? -13.867 10.875 18.234 1 84.06 120 GLY A N 1
ATOM 961 C CA . GLY A 1 120 ? -14 9.758 17.312 1 84.06 120 GLY A CA 1
ATOM 962 C C . GLY A 1 120 ? -14.016 8.406 18 1 84.06 120 GLY A C 1
ATOM 963 O O . GLY A 1 120 ? -13.719 8.305 19.188 1 84.06 120 GLY A O 1
ATOM 964 N N . GLY A 1 121 ? -14.555 7.395 17.266 1 88.81 121 GLY A N 1
ATOM 965 C CA . GLY A 1 121 ? -14.562 6.027 17.75 1 88.81 121 GLY A CA 1
ATOM 966 C C . GLY A 1 121 ? -13.281 5.273 17.453 1 88.81 121 GLY A C 1
ATOM 967 O O . GLY A 1 121 ? -12.281 5.875 17.047 1 88.81 121 GLY A O 1
ATOM 968 N N . ARG A 1 122 ? -13.398 4.012 17.828 1 89.94 122 ARG A N 1
ATOM 969 C CA . ARG A 1 122 ? -12.234 3.15 17.672 1 89.94 122 ARG A CA 1
ATOM 970 C C . ARG A 1 122 ? -11.805 3.066 16.219 1 89.94 122 ARG A C 1
ATOM 972 O O . ARG A 1 122 ? -10.617 3.174 15.906 1 89.94 122 ARG A O 1
ATOM 979 N N . GLU A 1 123 ? -12.727 2.906 15.367 1 89.88 123 GLU A N 1
ATOM 980 C CA . GLU A 1 123 ? -12.414 2.76 13.945 1 89.88 123 GLU A CA 1
ATOM 981 C C . GLU A 1 123 ? -11.898 4.07 13.359 1 89.88 123 GLU A C 1
ATOM 983 O O . GLU A 1 123 ? -11.023 4.07 12.492 1 89.88 123 GLU A O 1
ATOM 988 N N . SER A 1 124 ? -12.422 5.125 13.805 1 88.31 124 SER A N 1
ATOM 989 C CA . SER A 1 124 ? -11.93 6.43 13.367 1 88.31 124 SER A CA 1
ATOM 990 C C . SER A 1 124 ? -10.477 6.641 13.797 1 88.31 124 SER A C 1
ATOM 992 O O . SER A 1 124 ? -9.68 7.195 13.039 1 88.31 124 SER A O 1
ATOM 994 N N . LEU A 1 125 ? -10.289 6.227 14.945 1 91.19 125 LEU A N 1
ATOM 995 C CA . LEU A 1 125 ? -8.93 6.344 15.453 1 91.19 125 LEU A CA 1
ATOM 996 C C . LEU A 1 125 ? -7.969 5.477 14.641 1 91.19 125 LEU A C 1
ATOM 998 O O . LEU A 1 125 ? -6.863 5.91 14.305 1 91.19 125 LEU A O 1
ATOM 1002 N N . ARG A 1 126 ? -8.367 4.297 14.359 1 91.12 126 ARG A N 1
ATOM 1003 C CA . ARG A 1 126 ? -7.547 3.389 13.57 1 91.12 126 ARG A CA 1
ATOM 1004 C C . ARG A 1 126 ? -7.18 4.012 12.227 1 91.12 126 ARG A C 1
ATOM 1006 O O . ARG A 1 126 ? -6.02 3.977 11.812 1 91.12 126 ARG A O 1
ATOM 1013 N N . LEU A 1 127 ? -8.148 4.512 11.617 1 89.06 127 LEU A N 1
ATOM 1014 C CA . LEU A 1 127 ? -7.934 5.137 10.32 1 89.06 127 LEU A CA 1
ATOM 1015 C C . LEU A 1 127 ? -7 6.336 10.438 1 89.06 127 LEU A C 1
ATOM 1017 O O . LEU A 1 127 ? -6.156 6.559 9.562 1 89.06 127 LEU A O 1
ATOM 1021 N N . LEU A 1 128 ? -7.203 7.031 11.469 1 89.62 128 LEU A N 1
ATOM 1022 C CA . LEU A 1 128 ? -6.355 8.195 11.711 1 89.62 128 LEU A CA 1
ATOM 1023 C C . LEU A 1 128 ? -4.906 7.773 11.922 1 89.62 128 LEU A C 1
ATOM 1025 O O . LEU A 1 128 ? -3.986 8.43 11.43 1 89.62 128 LEU A O 1
ATOM 1029 N N . LEU A 1 129 ? -4.754 6.785 12.672 1 91.56 129 LEU A N 1
ATOM 1030 C CA . LEU A 1 129 ? -3.41 6.285 12.938 1 91.56 129 LEU A CA 1
ATOM 1031 C C . LEU A 1 129 ? -2.738 5.816 11.648 1 91.56 129 LEU A C 1
ATOM 1033 O O . LEU A 1 129 ? -1.546 6.055 11.445 1 91.56 129 LEU A O 1
ATOM 1037 N N . HIS A 1 130 ? -3.461 5.184 10.859 1 89.69 130 HIS A N 1
ATOM 1038 C CA . HIS A 1 130 ? -2.932 4.766 9.562 1 89.69 130 HIS A CA 1
ATOM 1039 C C . HIS A 1 130 ? -2.512 5.973 8.727 1 89.69 130 HIS A C 1
ATOM 1041 O O . HIS A 1 130 ? -1.466 5.945 8.078 1 89.69 130 HIS A O 1
ATOM 1047 N N . LYS A 1 131 ? -3.311 6.949 8.789 1 88.44 131 LYS A N 1
ATOM 1048 C CA . LYS A 1 131 ? -3.01 8.172 8.055 1 88.44 131 LYS A CA 1
ATOM 1049 C C . LYS A 1 131 ? -1.737 8.836 8.578 1 88.44 131 LYS A C 1
ATOM 1051 O O . LYS A 1 131 ? -0.971 9.414 7.809 1 88.44 131 LYS A O 1
ATOM 1056 N N . LEU A 1 132 ? -1.532 8.672 9.828 1 90.25 132 LEU A N 1
ATOM 1057 C CA . LEU A 1 132 ? -0.383 9.289 10.477 1 90.25 132 LEU A CA 1
ATOM 1058 C C . LEU A 1 132 ? 0.874 8.445 10.281 1 90.25 132 LEU A C 1
ATOM 1060 O O . LEU A 1 132 ? 1.954 8.82 10.742 1 90.25 132 LEU A O 1
ATOM 1064 N N . GLY A 1 133 ? 0.701 7.305 9.617 1 89.38 133 GLY A N 1
ATOM 1065 C CA . GLY A 1 133 ? 1.857 6.484 9.297 1 89.38 133 GLY A CA 1
ATOM 1066 C C . GLY A 1 133 ? 2.084 5.359 10.289 1 89.38 133 GLY A C 1
ATOM 1067 O O . GLY A 1 133 ? 3.191 4.828 10.391 1 89.38 133 GLY A O 1
ATOM 1068 N N . TYR A 1 134 ? 1.172 5.066 11.086 1 92 134 TYR A N 1
ATOM 1069 C CA . TYR A 1 134 ? 1.305 3.947 12.008 1 92 134 TYR A CA 1
ATOM 1070 C C . TYR A 1 134 ? 0.738 2.668 11.406 1 92 134 TYR A C 1
ATOM 1072 O O . TYR A 1 134 ? -0.239 2.709 10.656 1 92 134 TYR A O 1
ATOM 1080 N N . LYS A 1 135 ? 1.372 1.619 11.742 1 89.38 135 LYS A N 1
ATOM 1081 C CA . LYS A 1 135 ? 0.953 0.31 11.25 1 89.38 135 LYS A CA 1
ATOM 1082 C C . LYS A 1 135 ? 1.014 -0.739 12.359 1 89.38 135 LYS A C 1
ATOM 1084 O O . LYS A 1 135 ? 1.883 -0.681 13.227 1 89.38 135 LYS A O 1
ATOM 1089 N N . PHE A 1 136 ? 0.058 -1.652 12.258 1 85.88 136 PHE A N 1
ATOM 1090 C CA . PHE A 1 136 ? 0.074 -2.787 13.172 1 85.88 136 PHE A CA 1
ATOM 1091 C C . PHE A 1 136 ? 0.954 -3.908 12.633 1 85.88 136 PHE A C 1
ATOM 1093 O O . PHE A 1 136 ? 0.83 -4.293 11.469 1 85.88 136 PHE A O 1
ATOM 1100 N N . LYS A 1 137 ? 1.85 -4.324 13.344 1 82.44 137 LYS A N 1
ATOM 1101 C CA . LYS A 1 137 ? 2.748 -5.395 12.914 1 82.44 137 LYS A CA 1
ATOM 1102 C C . LYS A 1 137 ? 2.668 -6.59 13.859 1 82.44 137 LYS A C 1
ATOM 1104 O O . LYS A 1 137 ? 2.654 -6.422 15.078 1 82.44 137 LYS A O 1
ATOM 1109 N N . LYS A 1 138 ? 2.535 -7.762 13.188 1 79.31 138 LYS A N 1
ATOM 1110 C CA . LYS A 1 138 ? 2.529 -9 13.961 1 79.31 138 LYS A CA 1
ATOM 1111 C C . LYS A 1 138 ? 3.947 -9.422 14.328 1 79.31 138 LYS A C 1
ATOM 1113 O O . LYS A 1 138 ? 4.832 -9.461 13.469 1 79.31 138 LYS A O 1
ATOM 1118 N N . CYS A 1 139 ? 4.125 -9.586 15.602 1 74.5 139 CYS A N 1
ATOM 1119 C CA . CYS A 1 139 ? 5.441 -10 16.078 1 74.5 139 CYS A CA 1
ATOM 1120 C C . CYS A 1 139 ? 5.547 -11.523 16.125 1 74.5 139 CYS A C 1
ATOM 1122 O O . CYS A 1 139 ? 4.594 -12.227 15.789 1 74.5 139 CYS A O 1
ATOM 1124 N N . ARG A 1 140 ? 6.66 -11.992 16.391 1 64.25 140 ARG A N 1
ATOM 1125 C CA . ARG A 1 140 ? 6.969 -13.422 16.438 1 64.25 140 ARG A CA 1
ATOM 1126 C C . ARG A 1 140 ? 6.051 -14.148 17.422 1 64.25 140 ARG A C 1
ATOM 1128 O O . ARG A 1 140 ? 5.617 -15.273 17.156 1 64.25 140 ARG A O 1
ATOM 1135 N N . ASN A 1 141 ? 5.68 -13.469 18.438 1 63.41 141 ASN A N 1
ATOM 1136 C CA . ASN A 1 141 ? 4.844 -14.094 19.453 1 63.41 141 ASN A CA 1
ATOM 1137 C C . ASN A 1 141 ? 3.359 -13.891 19.156 1 63.41 141 ASN A C 1
ATOM 1139 O O . ASN A 1 141 ? 2.525 -13.984 20.062 1 63.41 141 ASN A O 1
ATOM 1143 N N . GLN A 1 142 ? 3.115 -13.469 17.906 1 66.81 142 GLN A N 1
ATOM 1144 C CA . GLN A 1 142 ? 1.756 -13.312 17.406 1 66.81 142 GLN A CA 1
ATOM 1145 C C . GLN A 1 142 ? 1.081 -12.078 18 1 66.81 142 GLN A C 1
ATOM 1147 O O . GLN A 1 142 ? -0.119 -11.875 17.797 1 66.81 142 GLN A O 1
ATOM 1152 N N . ARG A 1 143 ? 1.902 -11.43 18.781 1 74.31 143 ARG A N 1
ATOM 1153 C CA . ARG A 1 143 ? 1.368 -10.164 19.281 1 74.31 143 ARG A CA 1
ATOM 1154 C C . ARG A 1 143 ? 1.389 -9.094 18.188 1 74.31 143 ARG A C 1
ATOM 1156 O O . ARG A 1 143 ? 2.238 -9.125 17.297 1 74.31 143 ARG A O 1
ATOM 1163 N N . ILE A 1 144 ? 0.397 -8.289 18.297 1 80.62 144 ILE A N 1
ATOM 1164 C CA . ILE A 1 144 ? 0.317 -7.203 17.328 1 80.62 144 ILE A CA 1
ATOM 1165 C C . ILE A 1 144 ? 0.797 -5.902 17.984 1 80.62 144 ILE A C 1
ATOM 1167 O O . ILE A 1 144 ? 0.344 -5.539 19.062 1 80.62 144 ILE A O 1
ATOM 1171 N N . ILE A 1 145 ? 1.728 -5.281 17.453 1 84.12 145 ILE A N 1
ATOM 1172 C CA . ILE A 1 145 ? 2.299 -4.051 17.984 1 84.12 145 ILE A CA 1
ATOM 1173 C C . ILE A 1 145 ? 2.057 -2.902 17 1 84.12 145 ILE A C 1
ATOM 1175 O O . ILE A 1 145 ? 2.168 -3.078 15.789 1 84.12 145 ILE A O 1
ATOM 1179 N N . LEU A 1 146 ? 1.651 -1.832 17.609 1 87.44 146 LEU A N 1
ATOM 1180 C CA . LEU A 1 146 ? 1.473 -0.615 16.828 1 87.44 146 LEU A CA 1
ATOM 1181 C C . LEU A 1 146 ? 2.789 0.142 16.688 1 87.44 146 LEU A C 1
ATOM 1183 O O . LEU A 1 146 ? 3.387 0.543 17.688 1 87.44 146 LEU A O 1
ATOM 1187 N N . MET A 1 147 ? 3.213 0.305 15.43 1 88.75 147 MET A N 1
ATOM 1188 C CA . MET A 1 147 ? 4.5 0.956 15.195 1 88.75 147 MET A CA 1
ATOM 1189 C C . MET A 1 147 ? 4.367 2.07 14.164 1 88.75 147 MET A C 1
ATOM 1191 O O . MET A 1 147 ? 3.562 1.974 13.242 1 88.75 147 MET A O 1
ATOM 1195 N N . GLU A 1 148 ? 5.16 3.096 14.461 1 91.31 148 GLU A N 1
ATOM 1196 C CA . GLU A 1 148 ? 5.281 4.145 13.453 1 91.31 148 GLU A CA 1
ATOM 1197 C C . GLU A 1 148 ? 6.105 3.674 12.258 1 91.31 148 GLU A C 1
ATOM 1199 O O . GLU A 1 148 ? 7.066 2.916 12.422 1 91.31 148 GLU A O 1
ATOM 1204 N N . ARG A 1 149 ? 5.75 4.086 11.102 1 93 149 ARG A N 1
ATOM 1205 C CA . ARG A 1 149 ? 6.516 3.74 9.906 1 93 149 ARG A CA 1
ATOM 1206 C C . ARG A 1 149 ? 7.984 4.133 10.062 1 93 149 ARG A C 1
ATOM 1208 O O . ARG A 1 149 ? 8.289 5.234 10.523 1 93 149 ARG A O 1
ATOM 1215 N N . TYR A 1 150 ? 8.82 3.307 9.641 1 92.12 150 TYR A N 1
ATOM 1216 C CA . TYR A 1 150 ? 10.25 3.51 9.859 1 92.12 150 TYR A CA 1
ATOM 1217 C C . TYR A 1 150 ? 10.766 4.684 9.031 1 92.12 150 TYR A C 1
ATOM 1219 O O . TYR A 1 150 ? 11.703 5.371 9.438 1 92.12 150 TYR A O 1
ATOM 1227 N N . ASP A 1 151 ? 10.219 4.863 7.859 1 93.56 151 ASP A N 1
ATOM 1228 C CA . ASP A 1 151 ? 10.703 5.945 7 1 93.56 151 ASP A CA 1
ATOM 1229 C C . ASP A 1 151 ? 10.398 7.309 7.613 1 93.56 151 ASP A C 1
ATOM 1231 O O . ASP A 1 151 ? 11.18 8.25 7.469 1 93.56 151 ASP A O 1
ATOM 1235 N N . ILE A 1 152 ? 9.328 7.43 8.273 1 93.62 152 ILE A N 1
ATOM 1236 C CA . ILE A 1 152 ? 8.961 8.672 8.953 1 93.62 152 ILE A CA 1
ATOM 1237 C C . ILE A 1 152 ? 9.883 8.898 10.148 1 93.62 152 ILE A C 1
ATOM 1239 O O . ILE A 1 152 ? 10.383 10.016 10.352 1 93.62 152 ILE A O 1
ATOM 1243 N N . VAL A 1 153 ? 10.102 7.867 10.922 1 94.62 153 VAL A N 1
ATOM 1244 C CA . VAL A 1 153 ? 10.984 7.945 12.078 1 94.62 153 VAL A CA 1
ATOM 1245 C C . VAL A 1 153 ? 12.398 8.297 11.625 1 94.62 153 VAL A C 1
ATOM 1247 O O . VAL A 1 153 ? 13.07 9.133 12.242 1 94.62 153 VAL A O 1
ATOM 1250 N N . ALA A 1 154 ? 12.797 7.664 10.586 1 95.69 154 ALA A N 1
ATOM 1251 C CA . ALA A 1 154 ? 14.125 7.941 10.047 1 95.69 154 ALA A CA 1
ATOM 1252 C C . ALA A 1 154 ? 14.25 9.406 9.625 1 95.69 154 ALA A C 1
ATOM 1254 O O . ALA A 1 154 ? 15.281 10.039 9.844 1 95.69 154 ALA A O 1
ATOM 1255 N N . TRP A 1 155 ? 13.203 9.844 8.961 1 95.88 155 TRP A N 1
ATOM 1256 C CA . TRP A 1 155 ? 13.188 11.242 8.539 1 95.88 155 TRP A CA 1
ATOM 1257 C C . TRP A 1 155 ? 13.258 12.172 9.75 1 95.88 155 TRP A C 1
ATOM 1259 O O . TRP A 1 155 ? 13.992 13.164 9.727 1 95.88 155 TRP A O 1
ATOM 1269 N N . ARG A 1 156 ? 12.508 11.891 10.75 1 96.25 156 ARG A N 1
ATOM 1270 C CA . ARG A 1 156 ? 12.539 12.664 11.984 1 96.25 156 ARG A CA 1
ATOM 1271 C C . ARG A 1 156 ? 13.938 12.688 12.586 1 96.25 156 ARG A C 1
ATOM 1273 O O . ARG A 1 156 ? 14.438 13.75 12.969 1 96.25 156 ARG A O 1
ATOM 1280 N N . ASP A 1 157 ? 14.547 11.562 12.656 1 95.81 157 ASP A N 1
ATOM 1281 C CA . ASP A 1 157 ? 15.875 11.445 13.242 1 95.81 157 ASP A CA 1
ATOM 1282 C C . ASP A 1 157 ? 16.906 12.219 12.422 1 95.81 157 ASP A C 1
ATOM 1284 O O . ASP A 1 157 ? 17.797 12.867 12.984 1 95.81 157 ASP A O 1
ATOM 1288 N N . ARG A 1 158 ? 16.797 12.078 11.148 1 95 158 ARG A N 1
ATOM 1289 C CA . ARG A 1 158 ? 17.688 12.828 10.266 1 95 158 ARG A CA 1
ATOM 1290 C C . ARG A 1 158 ? 17.516 14.328 10.453 1 95 158 ARG A C 1
ATOM 1292 O O . ARG A 1 158 ? 18.484 15.078 10.5 1 95 158 ARG A O 1
ATOM 1299 N N . TYR A 1 159 ? 16.312 14.75 10.492 1 97.19 159 TYR A N 1
ATOM 1300 C CA . TYR A 1 159 ? 16.031 16.172 10.719 1 97.19 159 TYR A CA 1
ATOM 1301 C C . TYR A 1 159 ? 16.656 16.641 12.023 1 97.19 159 TYR A C 1
ATOM 1303 O O . TYR A 1 159 ? 17.281 17.703 12.062 1 97.19 159 TYR A O 1
ATOM 1311 N N . LEU A 1 160 ? 16.406 15.844 13.102 1 97.44 160 LEU A N 1
ATOM 1312 C CA . LEU A 1 160 ? 16.906 16.219 14.422 1 97.44 160 LEU A CA 1
ATOM 1313 C C . LEU A 1 160 ? 18.422 16.359 14.414 1 97.44 160 LEU A C 1
ATOM 1315 O O . LEU A 1 160 ? 18.969 17.266 15.047 1 97.44 160 LEU A O 1
ATOM 1319 N N . GLN A 1 161 ? 19.062 15.492 13.703 1 95.19 161 GLN A N 1
ATOM 1320 C CA . GLN A 1 161 ? 20.516 15.57 13.602 1 95.19 161 GLN A CA 1
ATOM 1321 C C . GLN A 1 161 ? 20.953 16.781 12.773 1 95.19 161 GLN A C 1
ATOM 1323 O O . GLN A 1 161 ? 21.859 17.516 13.156 1 95.19 161 GLN A O 1
ATOM 1328 N N . GLU A 1 162 ? 20.297 17 11.688 1 96.25 162 GLU A N 1
ATOM 1329 C CA . GLU A 1 162 ? 20.656 18.094 10.781 1 96.25 162 GLU A CA 1
ATOM 1330 C C . GLU A 1 162 ? 20.453 19.453 11.438 1 96.25 162 GLU A C 1
ATOM 1332 O O . GLU A 1 162 ? 21.312 20.328 11.32 1 96.25 162 GLU A O 1
ATOM 1337 N N . ILE A 1 163 ? 19.328 19.641 12.094 1 97.81 163 ILE A N 1
ATOM 1338 C CA . ILE A 1 163 ? 19.016 20.938 12.703 1 97.81 163 ILE A CA 1
ATOM 1339 C C . ILE A 1 163 ? 20 21.203 13.852 1 97.81 163 ILE A C 1
ATOM 1341 O O . ILE A 1 163 ? 20.375 22.344 14.102 1 97.81 163 ILE A O 1
ATOM 1345 N N . LYS A 1 164 ? 20.375 20.156 14.531 1 96.31 164 LYS A N 1
ATOM 1346 C CA . LYS A 1 164 ? 21.375 20.281 15.578 1 96.31 164 LYS A CA 1
ATOM 1347 C C . LYS A 1 164 ? 22.719 20.75 15.008 1 96.31 164 LYS A C 1
ATOM 1349 O O . LYS A 1 164 ? 23.359 21.641 15.57 1 96.31 164 LYS A O 1
ATOM 1354 N N . ASP A 1 165 ? 23.125 20.172 13.93 1 96.44 165 ASP A N 1
ATOM 1355 C CA . ASP A 1 165 ? 24.375 20.547 13.266 1 96.44 165 ASP A CA 1
ATOM 1356 C C . ASP A 1 165 ? 24.328 21.984 12.781 1 96.44 165 ASP A C 1
ATOM 1358 O O . ASP A 1 165 ? 25.328 22.719 12.859 1 96.44 165 ASP A O 1
ATOM 1362 N N . VAL A 1 166 ? 23.203 22.391 12.281 1 97.62 166 VAL A N 1
ATOM 1363 C CA . VAL A 1 166 ? 23.016 23.75 11.812 1 97.62 166 VAL A CA 1
ATOM 1364 C C . VAL A 1 166 ? 23.188 24.734 12.977 1 97.62 166 VAL A C 1
ATOM 1366 O O . VAL A 1 166 ? 23.859 25.75 12.852 1 97.62 166 VAL A O 1
ATOM 1369 N N . ARG A 1 167 ? 22.594 24.438 14.086 1 96.44 167 ARG A N 1
ATOM 1370 C CA . ARG A 1 167 ? 22.688 25.297 15.258 1 96.44 167 ARG A CA 1
ATOM 1371 C C . ARG A 1 167 ? 24.109 25.375 15.773 1 96.44 167 ARG A C 1
ATOM 1373 O O . ARG A 1 167 ? 24.578 26.438 16.188 1 96.44 167 ARG A O 1
ATOM 1380 N N . LYS A 1 168 ? 24.812 24.297 15.711 1 96.38 168 LYS A N 1
ATOM 1381 C CA . LYS A 1 168 ? 26.203 24.234 16.156 1 96.38 168 LYS A CA 1
ATOM 1382 C C . LYS A 1 168 ? 27.078 25.109 15.258 1 96.38 168 LYS A C 1
ATOM 1384 O O . LYS A 1 168 ? 28.062 25.688 15.727 1 96.38 168 LYS A O 1
ATOM 1389 N N . SER A 1 169 ? 26.781 25.141 14.039 1 96.19 169 SER A N 1
ATOM 1390 C CA . SER A 1 169 ? 27.578 25.922 13.086 1 96.19 169 SER A CA 1
ATOM 1391 C C . SER A 1 169 ? 27.328 27.422 13.258 1 96.19 169 SER A C 1
ATOM 1393 O O . SER A 1 169 ? 28.094 28.234 12.742 1 96.19 169 SER A O 1
ATOM 1395 N N . GLY A 1 170 ? 26.234 27.766 13.906 1 94.94 1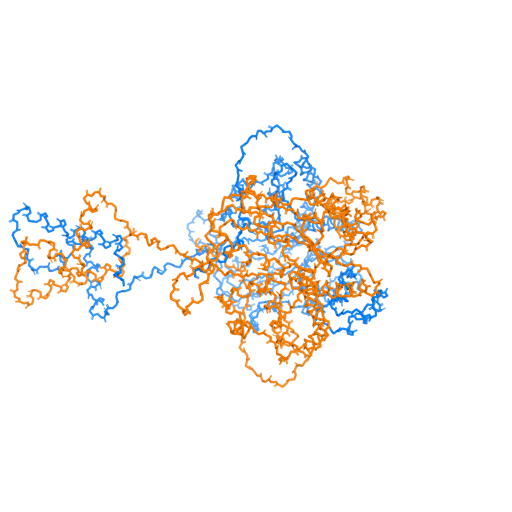70 GLY A N 1
ATOM 1396 C CA . GLY A 1 170 ? 25.922 29.172 14.141 1 94.94 170 GLY A CA 1
ATOM 1397 C C . GLY A 1 170 ? 25.062 29.781 13.047 1 94.94 170 GLY A C 1
ATOM 1398 O O . GLY A 1 170 ? 24.766 30.969 13.086 1 94.94 170 GLY A O 1
ATOM 1399 N N . MET A 1 171 ? 24.672 29.016 12.133 1 96.12 171 MET A N 1
ATOM 1400 C CA . MET A 1 171 ? 23.828 29.484 11.039 1 96.12 171 MET A CA 1
ATOM 1401 C C . MET A 1 171 ? 22.422 29.828 11.531 1 96.12 171 MET A C 1
ATOM 1403 O O . MET A 1 171 ? 21.812 29.047 12.258 1 96.12 171 MET A O 1
ATOM 1407 N N . PRO A 1 172 ? 21.922 31.016 11.188 1 97.06 172 PRO A N 1
ATOM 1408 C CA . PRO A 1 172 ? 20.547 31.344 11.586 1 97.06 172 PRO A CA 1
ATOM 1409 C C . PRO A 1 172 ? 19.516 30.422 10.938 1 97.06 172 PRO A C 1
ATOM 1411 O O . PRO A 1 172 ? 19.703 29.969 9.805 1 97.06 172 PRO A O 1
ATOM 1414 N N . ILE A 1 173 ? 18.484 30.172 11.648 1 98.19 173 ILE A N 1
ATOM 1415 C CA . ILE A 1 173 ? 17.422 29.297 11.164 1 98.19 173 ILE A CA 1
ATOM 1416 C C . ILE A 1 173 ? 16.141 30.094 10.984 1 98.19 173 ILE A C 1
ATOM 1418 O O . ILE A 1 173 ? 15.734 30.844 11.875 1 98.19 173 ILE A O 1
ATOM 1422 N N . VAL A 1 174 ? 15.484 30 9.875 1 98.25 174 VAL A N 1
ATOM 1423 C CA . VAL A 1 174 ? 14.195 30.625 9.57 1 98.25 174 VAL A CA 1
ATOM 1424 C C . VAL A 1 174 ? 13.172 29.547 9.234 1 98.25 174 VAL A C 1
ATOM 1426 O O . VAL A 1 174 ? 13.438 28.656 8.438 1 98.25 174 VAL A O 1
ATOM 1429 N N . TYR A 1 175 ? 12.086 29.562 9.875 1 98.38 175 TYR A N 1
ATOM 1430 C CA . TYR A 1 175 ? 10.992 28.625 9.648 1 98.38 175 TYR A CA 1
ATOM 1431 C C . TYR A 1 175 ? 9.922 29.234 8.758 1 98.38 175 TYR A C 1
ATOM 1433 O O . TYR A 1 175 ? 9.461 30.359 9.008 1 98.38 175 TYR A O 1
ATOM 1441 N N . LEU A 1 176 ? 9.578 28.547 7.746 1 96.62 176 LEU A N 1
ATOM 1442 C CA . LEU A 1 176 ? 8.586 29.031 6.793 1 96.62 176 LEU A CA 1
ATOM 1443 C C . LEU A 1 176 ? 7.391 28.078 6.734 1 96.62 176 LEU A C 1
ATOM 1445 O O . LEU A 1 176 ? 7.543 26.875 6.906 1 96.62 176 LEU A O 1
ATOM 1449 N N . ASP A 1 177 ? 6.23 28.625 6.488 1 94.62 177 ASP A N 1
ATOM 1450 C CA . ASP A 1 177 ? 5.012 27.844 6.316 1 94.62 177 ASP A CA 1
ATOM 1451 C C . ASP A 1 177 ? 3.889 28.688 5.723 1 94.62 177 ASP A C 1
ATOM 1453 O O . ASP A 1 177 ? 4.043 29.906 5.559 1 94.62 177 ASP A O 1
ATOM 1457 N N . GLU A 1 178 ? 2.893 27.984 5.312 1 92.06 178 GLU A N 1
ATOM 1458 C CA . GLU A 1 178 ? 1.673 28.625 4.832 1 92.06 178 GLU A CA 1
ATOM 1459 C C . GLU A 1 178 ? 0.475 28.25 5.703 1 92.06 178 GLU A C 1
ATOM 1461 O O . GLU A 1 178 ? 0.441 27.172 6.293 1 92.06 178 GLU A O 1
ATOM 1466 N N . SER A 1 179 ? -0.387 29.156 5.84 1 90.06 179 SER A N 1
ATOM 1467 C CA . SER A 1 179 ? -1.635 28.922 6.559 1 90.06 179 SER A CA 1
ATOM 1468 C C . SER A 1 179 ? -2.799 29.656 5.902 1 90.06 179 SER A C 1
ATOM 1470 O O . SER A 1 179 ? -2.648 30.234 4.82 1 90.06 179 SER A O 1
ATOM 1472 N N . TYR A 1 180 ? -3.938 29.516 6.543 1 87.38 180 TYR A N 1
ATOM 1473 C CA . TYR A 1 180 ? -5.129 30.172 6.027 1 87.38 180 TYR A CA 1
ATOM 1474 C C . TYR A 1 180 ? -5.84 30.953 7.133 1 87.38 180 TYR A C 1
ATOM 1476 O O . TYR A 1 180 ? -5.699 30.625 8.312 1 87.38 180 TYR A O 1
ATOM 1484 N N . ILE A 1 181 ? -6.504 31.969 6.699 1 85.69 181 ILE A N 1
ATOM 1485 C CA . ILE A 1 181 ? -7.324 32.75 7.629 1 85.69 181 ILE A CA 1
ATOM 1486 C C . ILE A 1 181 ? -8.656 33.094 6.973 1 85.69 181 ILE A C 1
ATOM 1488 O O . ILE A 1 181 ? -8.695 33.531 5.816 1 85.69 181 ILE A O 1
ATOM 1492 N N . HIS A 1 182 ? -9.617 32.812 7.684 1 83.06 182 HIS A N 1
ATOM 1493 C CA . HIS A 1 182 ? -10.953 33.125 7.191 1 83.06 182 HIS A CA 1
ATOM 1494 C C . HIS A 1 182 ? -11.414 34.5 7.629 1 83.06 182 HIS A C 1
ATOM 1496 O O . HIS A 1 182 ? -11.148 34.938 8.758 1 83.06 182 HIS A O 1
ATOM 1502 N N . THR A 1 183 ? -12.164 35.094 6.723 1 81 183 THR A N 1
ATOM 1503 C CA . THR A 1 183 ? -12.664 36.438 7.035 1 81 183 THR A CA 1
ATOM 1504 C C . THR A 1 183 ? -13.711 36.375 8.141 1 81 183 THR A C 1
ATOM 1506 O O . THR A 1 183 ? -13.953 37.375 8.82 1 81 183 THR A O 1
ATOM 1509 N N . SER A 1 184 ? -14.297 35.25 8.203 1 74.56 184 SER A N 1
ATOM 1510 C CA . SER A 1 184 ? -15.352 35.094 9.203 1 74.56 184 SER A CA 1
ATOM 1511 C C . SER A 1 184 ? -14.773 34.719 10.562 1 74.56 184 SER A C 1
ATOM 1513 O O . SER A 1 184 ? -15.523 34.438 11.5 1 74.56 184 SER A O 1
ATOM 1515 N N . LEU A 1 185 ? -13.539 34.656 10.594 1 73.06 185 LEU A N 1
ATOM 1516 C CA . LEU A 1 185 ? -12.906 34.312 11.859 1 73.06 185 LEU A CA 1
ATOM 1517 C C . LEU A 1 185 ? -13.305 35.312 12.953 1 73.06 185 LEU A C 1
ATOM 1519 O O . LEU A 1 185 ? -13.023 36.5 12.844 1 73.06 185 LEU A O 1
ATOM 1523 N N . ASN A 1 186 ? -14.281 35.062 13.688 1 63.34 186 ASN A N 1
ATOM 1524 C CA . ASN A 1 186 ? -14.719 35.906 14.797 1 63.34 186 ASN A CA 1
ATOM 1525 C C . ASN A 1 186 ? -14.609 35.156 16.125 1 63.34 186 ASN A C 1
ATOM 1527 O O . ASN A 1 186 ? -14.625 33.938 16.172 1 63.34 186 ASN A O 1
ATOM 1531 N N . GLN A 1 187 ? -14.07 35.906 17.047 1 54.56 187 GLN A N 1
ATOM 1532 C CA . GLN A 1 187 ? -14.117 35.344 18.391 1 54.56 187 GLN A CA 1
ATOM 1533 C C . GLN A 1 187 ? -15.562 35.125 18.844 1 54.56 187 GLN A C 1
ATOM 1535 O O . GLN A 1 187 ? -16.406 36 18.672 1 54.56 187 GLN A O 1
ATOM 1540 N N . ALA A 1 188 ? -16.031 33.969 18.828 1 44.47 188 ALA A N 1
ATOM 1541 C CA . ALA A 1 188 ? -17.359 33.781 19.406 1 44.47 188 ALA A CA 1
ATOM 1542 C C . ALA A 1 188 ? -17.547 34.656 20.656 1 44.47 188 ALA A C 1
ATOM 1544 O O . ALA A 1 188 ? -16.844 34.469 21.656 1 44.47 188 ALA A O 1
ATOM 1545 N N . LYS A 1 189 ? -17.672 36 20.516 1 40.81 189 LYS A N 1
ATOM 1546 C CA . LYS A 1 189 ? -18.172 36.656 21.719 1 40.81 189 LYS A CA 1
ATOM 1547 C C . LYS A 1 189 ? -19.438 36 22.234 1 40.81 189 LYS A C 1
ATOM 1549 O O . LYS A 1 189 ? -20.438 35.906 21.516 1 40.81 189 LYS A O 1
ATOM 1554 N N . CYS A 1 190 ? -19.25 34.812 22.891 1 34.97 190 CYS A N 1
ATOM 1555 C CA . CYS A 1 190 ? -20.438 34.438 23.656 1 34.97 190 CYS A CA 1
ATOM 1556 C C . CYS A 1 190 ? -20.922 35.562 24.531 1 34.97 190 CYS A C 1
ATOM 1558 O O . CYS A 1 190 ? -20.234 35.969 25.484 1 34.97 190 CYS A O 1
ATOM 1560 N N . TRP A 1 191 ? -21.516 36.5 24.016 1 34.47 191 TRP A N 1
ATOM 1561 C CA . TRP A 1 191 ? -22.234 37.344 24.984 1 34.47 191 TRP A CA 1
ATOM 1562 C C . TRP A 1 191 ? -22.953 36.469 26.016 1 34.47 191 TRP A C 1
ATOM 1564 O O . TRP A 1 191 ? -23.875 36.938 26.688 1 34.47 191 TRP A O 1
ATOM 1574 N N . GLN A 1 192 ? -22.969 35.125 25.922 1 33.62 192 GLN A N 1
ATOM 1575 C CA . GLN A 1 192 ? -23.688 34.688 27.109 1 33.62 192 GLN A CA 1
ATOM 1576 C C . GLN A 1 192 ? -22.984 35.156 28.391 1 33.62 192 GLN A C 1
ATOM 1578 O O . GLN A 1 192 ? -21.797 35.469 28.359 1 33.62 192 GLN A O 1
ATOM 1583 N N . SER A 1 193 ? -23.641 34.906 29.703 1 31.64 193 SER A N 1
ATOM 1584 C CA . SER A 1 193 ? -23.234 35.125 31.078 1 31.64 193 SER A CA 1
ATOM 1585 C C . SER A 1 193 ? -21.797 34.656 31.297 1 31.64 193 SER A C 1
ATOM 1587 O O . SER A 1 193 ? -21.25 33.875 30.484 1 31.64 193 SER A O 1
ATOM 1589 N N . GLU A 1 194 ? -21.062 34.938 32.531 1 33.53 194 GLU A N 1
ATOM 1590 C CA . GLU A 1 194 ? -19.781 34.719 33.188 1 33.53 194 GLU A CA 1
ATOM 1591 C C . GLU A 1 194 ? -19.203 33.375 32.812 1 33.53 194 GLU A C 1
ATOM 1593 O O . GLU A 1 194 ? -17.984 33.188 32.812 1 33.53 194 GLU A O 1
ATOM 1598 N N . ASN A 1 195 ? -19.922 32.219 32.781 1 32.97 195 ASN A N 1
ATOM 1599 C CA . ASN A 1 195 ? -19.344 30.891 33.062 1 32.97 195 ASN A CA 1
ATOM 1600 C C . ASN A 1 195 ? -18.875 30.219 31.766 1 32.97 195 ASN A C 1
ATOM 1602 O O . ASN A 1 195 ? -18.266 29.141 31.812 1 32.97 195 ASN A O 1
ATOM 1606 N N . GLU A 1 196 ? -19.656 30.141 30.594 1 34.72 196 GLU A N 1
ATOM 1607 C CA . GLU A 1 196 ? -19.25 29.094 29.656 1 34.72 196 GLU A CA 1
ATOM 1608 C C . GLU A 1 196 ? -18.328 29.656 28.578 1 34.72 196 GLU A C 1
ATOM 1610 O O . GLU A 1 196 ? -18.641 30.688 27.969 1 34.72 196 GLU A O 1
ATOM 1615 N N . PRO A 1 197 ? -17.047 29.312 28.562 1 35.09 197 PRO A N 1
ATOM 1616 C CA . PRO A 1 197 ? -16.031 29.672 27.547 1 35.09 197 PRO A CA 1
ATOM 1617 C C . PRO A 1 197 ? -16.547 29.484 26.125 1 35.09 197 PRO A C 1
ATOM 1619 O O . PRO A 1 197 ? -17.125 28.453 25.797 1 35.09 197 PRO A O 1
ATOM 1622 N N . GLY A 1 198 ? -17.094 30.531 25.438 1 35.41 198 GLY A N 1
ATOM 1623 C CA . GLY A 1 198 ? -17.641 30.578 24.094 1 35.41 198 GLY A CA 1
ATOM 1624 C C . GLY A 1 198 ? -16.672 30.062 23.031 1 35.41 198 GLY A C 1
ATOM 1625 O O . GLY A 1 198 ? -15.469 30.312 23.109 1 35.41 198 GLY A O 1
ATOM 1626 N N . GLY A 1 199 ? -16.891 28.906 22.5 1 38.59 199 GLY A N 1
ATOM 1627 C CA . GLY A 1 199 ? -16.109 28.328 21.422 1 38.59 199 GLY A CA 1
ATOM 1628 C C . GLY A 1 199 ? -16.188 29.125 20.141 1 38.59 199 GLY A C 1
ATOM 1629 O O . GLY A 1 199 ? -17.125 29.875 19.922 1 38.59 199 GLY A O 1
ATOM 1630 N N . SER A 1 200 ? -15.18 29.547 19.453 1 39.72 200 SER A N 1
ATOM 1631 C CA . SER A 1 200 ? -15.031 30.203 18.156 1 39.72 200 SER A CA 1
ATOM 1632 C C . SER A 1 200 ? -15.789 29.453 17.062 1 39.72 200 SER A C 1
ATOM 1634 O O . SER A 1 200 ? -15.641 28.25 16.922 1 39.72 200 SER A O 1
ATOM 1636 N N . LYS A 1 201 ? -17.078 29.75 16.766 1 41.97 201 LYS A N 1
ATOM 1637 C CA . LYS A 1 201 ? -17.719 29.125 15.617 1 41.97 201 LYS A CA 1
ATOM 1638 C C . LYS A 1 201 ? -17.438 29.906 14.336 1 41.97 201 LYS A C 1
ATOM 1640 O O . LYS A 1 201 ? -17.719 31.109 14.258 1 41.97 201 LYS A O 1
ATOM 1645 N N . SER A 1 202 ? -16.375 29.734 13.625 1 42.22 202 SER A N 1
ATOM 1646 C CA . SER A 1 202 ? -16.219 30.297 12.289 1 42.22 202 SER A CA 1
ATOM 1647 C C . SER A 1 202 ? -17.344 29.828 11.367 1 42.22 202 SER A C 1
ATOM 1649 O O . SER A 1 202 ? -17.609 28.641 11.266 1 42.22 202 SER A O 1
ATOM 1651 N N . VAL A 1 203 ? -18.297 30.578 11.102 1 42.16 203 VAL A N 1
ATOM 1652 C CA . VAL A 1 203 ? -19.234 30.281 10.023 1 42.16 203 VAL A CA 1
ATOM 1653 C C . VAL A 1 203 ? -18.5 30.297 8.68 1 42.16 203 VAL A C 1
ATOM 1655 O O . VAL A 1 203 ? -17.734 31.219 8.398 1 42.16 203 VAL A O 1
ATOM 1658 N N . ALA A 1 204 ? -18.406 29.234 7.926 1 46.62 204 ALA A N 1
ATOM 1659 C CA . ALA A 1 204 ? -17.75 28.922 6.66 1 46.62 204 ALA A CA 1
ATOM 1660 C C . ALA A 1 204 ? -18.156 29.906 5.566 1 46.62 204 ALA A C 1
ATOM 1662 O O . ALA A 1 204 ? -17.797 29.75 4.402 1 46.62 204 ALA A O 1
ATOM 1663 N N . LYS A 1 205 ? -19 30.922 5.797 1 50.41 205 LYS A N 1
ATOM 1664 C CA . LYS A 1 205 ? -19.484 31.703 4.652 1 50.41 205 LYS A CA 1
ATOM 1665 C C . LYS A 1 205 ? -18.438 32.719 4.219 1 50.41 205 LYS A C 1
ATOM 1667 O O . LYS A 1 205 ? -18.656 33.438 3.238 1 50.41 205 LYS A O 1
ATOM 1672 N N . GLY A 1 206 ? -17.281 32.781 4.664 1 60.31 206 GLY A N 1
ATOM 1673 C CA . GLY A 1 206 ? -16.438 33.906 4.27 1 60.31 206 GLY A CA 1
ATOM 1674 C C . GLY A 1 206 ? -15.266 33.469 3.391 1 60.31 206 GLY A C 1
ATOM 1675 O O . GLY A 1 206 ? -15.125 32.312 3.043 1 60.31 206 GLY A O 1
ATOM 1676 N N . LYS A 1 207 ? -14.672 34.562 2.67 1 73.38 207 LYS A N 1
ATOM 1677 C CA . LYS A 1 207 ? -13.484 34.375 1.836 1 73.38 207 LYS A CA 1
ATOM 1678 C C . LYS A 1 207 ? -12.305 33.844 2.654 1 73.38 207 LYS A C 1
ATOM 1680 O O . LYS A 1 207 ? -12.195 34.156 3.85 1 73.38 207 LYS A O 1
ATOM 1685 N N . ARG A 1 208 ? -11.609 32.969 2.104 1 80.69 208 ARG A N 1
ATOM 1686 C CA . ARG A 1 208 ? -10.406 32.438 2.727 1 80.69 208 ARG A CA 1
ATOM 1687 C C . ARG A 1 208 ? -9.148 33.031 2.102 1 80.69 208 ARG A C 1
ATOM 1689 O O . ARG A 1 208 ? -9.047 33.125 0.877 1 80.69 208 ARG A O 1
ATOM 1696 N N . TYR A 1 209 ? -8.336 33.594 3.041 1 84.75 209 TYR A N 1
ATOM 1697 C CA . TYR A 1 209 ? -7.059 34.125 2.58 1 84.75 209 TYR A CA 1
ATOM 1698 C C . TYR A 1 209 ? -5.91 33.188 2.934 1 84.75 209 TYR A C 1
ATOM 1700 O O . TYR A 1 209 ? -5.891 32.594 4.02 1 84.75 209 TYR A O 1
ATOM 1708 N N . VAL A 1 210 ? -4.98 33.031 1.97 1 88.81 210 VAL A N 1
ATOM 1709 C CA . VAL A 1 210 ? -3.748 32.281 2.227 1 88.81 210 VAL A CA 1
ATOM 1710 C C . VAL A 1 210 ? -2.672 33.25 2.746 1 88.81 210 VAL A C 1
ATOM 1712 O O . VAL A 1 210 ? -2.52 34.344 2.238 1 88.81 210 VAL A O 1
ATOM 1715 N N . ILE A 1 211 ? -2.047 32.875 3.771 1 91.69 211 ILE A N 1
ATOM 1716 C CA . ILE A 1 211 ? -0.974 33.656 4.371 1 91.69 211 ILE A CA 1
ATOM 1717 C C . ILE A 1 211 ? 0.335 32.875 4.316 1 91.69 211 ILE A C 1
ATOM 1719 O O . ILE A 1 211 ? 0.37 31.688 4.645 1 91.69 211 ILE A O 1
ATOM 1723 N N . VAL A 1 212 ? 1.396 33.469 3.77 1 93.75 212 VAL A N 1
ATOM 1724 C CA . VAL A 1 212 ? 2.744 32.906 3.764 1 93.75 212 VAL A CA 1
ATOM 1725 C C . VAL A 1 212 ? 3.688 33.812 4.535 1 93.75 212 VAL A C 1
ATOM 1727 O O . VAL A 1 212 ? 3.66 35.031 4.355 1 93.75 212 VAL A O 1
ATOM 1730 N N . HIS A 1 213 ? 4.383 33.281 5.449 1 96.25 213 HIS A N 1
ATOM 1731 C CA . HIS A 1 213 ? 5.352 34.094 6.191 1 96.25 213 HIS A CA 1
ATOM 1732 C C . HIS A 1 213 ? 6.488 33.219 6.723 1 96.25 213 HIS A C 1
ATOM 1734 O O . HIS A 1 213 ? 6.559 32.031 6.43 1 96.25 213 HIS A O 1
ATOM 1740 N N . CYS A 1 214 ? 7.465 33.844 7.285 1 97.62 214 CYS A N 1
ATOM 1741 C CA . CYS A 1 214 ? 8.625 33.156 7.844 1 97.62 214 CYS A CA 1
ATOM 1742 C C . CYS A 1 214 ? 9.258 33.969 8.961 1 97.62 214 CYS A C 1
ATOM 1744 O O . CYS A 1 214 ? 9.07 35.188 9.023 1 97.62 214 CYS A O 1
ATOM 1746 N N . GLY A 1 215 ? 9.875 33.312 9.852 1 97.44 215 GLY A N 1
ATOM 1747 C CA . GLY A 1 215 ? 10.539 33.938 10.969 1 97.44 215 GLY A CA 1
ATOM 1748 C C . GLY A 1 215 ? 11.438 33 11.75 1 97.44 215 GLY A C 1
ATOM 1749 O O . GLY A 1 215 ? 11.586 31.828 11.391 1 97.44 215 GLY A O 1
ATOM 1750 N N . GLY A 1 216 ? 12.086 33.5 12.727 1 96.31 216 GLY A N 1
ATOM 1751 C CA . GLY A 1 216 ? 13.008 32.75 13.586 1 96.31 216 GLY A CA 1
ATOM 1752 C C . GLY A 1 216 ? 13.281 33.469 14.898 1 96.31 216 GLY A C 1
ATOM 1753 O O . GLY A 1 216 ? 12.484 34.312 15.336 1 96.31 216 GLY A O 1
ATOM 1754 N N . LYS A 1 217 ? 14.398 33.156 15.469 1 94.06 217 LYS A N 1
ATOM 1755 C CA . LYS A 1 217 ? 14.773 33.656 16.797 1 94.06 217 LYS A CA 1
ATOM 1756 C C . LYS A 1 217 ? 14.773 35.188 16.828 1 94.06 217 LYS A C 1
ATOM 1758 O O . LYS A 1 217 ? 14.469 35.781 17.859 1 94.06 217 LYS A O 1
ATOM 1763 N N . THR A 1 218 ? 15.016 35.812 15.719 1 93.94 218 THR A N 1
ATOM 1764 C CA . THR A 1 218 ? 15.125 37.25 15.664 1 93.94 218 THR A CA 1
ATOM 1765 C C . THR A 1 218 ? 13.797 37.875 15.234 1 93.94 218 THR A C 1
ATOM 1767 O O . THR A 1 218 ? 13.727 39.094 15.008 1 93.94 218 THR A O 1
ATOM 1770 N N . GLY A 1 219 ? 12.789 37.094 15.117 1 95.56 219 GLY A N 1
ATOM 1771 C CA . GLY A 1 219 ? 11.469 37.625 14.773 1 95.56 219 GLY A CA 1
ATOM 1772 C C . GLY A 1 219 ? 11.062 37.281 13.352 1 95.56 219 GLY A C 1
ATOM 1773 O O . GLY A 1 219 ? 11.625 36.375 12.727 1 95.56 219 GLY A O 1
ATOM 1774 N N . LEU A 1 220 ? 10.062 38 12.867 1 96.75 220 LEU A N 1
ATOM 1775 C CA . LEU A 1 220 ? 9.578 37.812 11.508 1 96.75 220 LEU A CA 1
ATOM 1776 C C . LEU A 1 220 ? 10.555 38.406 10.5 1 96.75 220 LEU A C 1
ATOM 1778 O O . LEU A 1 220 ? 11.172 39.469 10.758 1 96.75 220 LEU A O 1
ATOM 1782 N N . ILE A 1 221 ? 10.727 37.75 9.375 1 96.81 221 ILE A N 1
ATOM 1783 C CA . ILE A 1 221 ? 11.547 38.281 8.305 1 96.81 221 ILE A CA 1
ATOM 1784 C C . ILE A 1 221 ? 10.828 39.5 7.68 1 96.81 221 ILE A C 1
ATOM 1786 O O . ILE A 1 221 ? 9.688 39.375 7.223 1 96.81 221 ILE A O 1
ATOM 1790 N N . PRO A 1 222 ? 11.492 40.594 7.656 1 94.31 222 PRO A N 1
ATOM 1791 C CA . PRO A 1 222 ? 10.844 41.781 7.133 1 94.31 222 PRO A CA 1
ATOM 1792 C C . PRO A 1 222 ? 10.422 41.625 5.672 1 94.31 222 PRO A C 1
ATOM 1794 O O . PRO A 1 222 ? 11.141 41.031 4.875 1 94.31 222 PRO A O 1
ATOM 1797 N N . ASN A 1 223 ? 9.211 42.125 5.316 1 93.94 223 ASN A N 1
ATOM 1798 C CA . ASN A 1 223 ? 8.688 42.219 3.957 1 93.94 223 ASN A CA 1
ATOM 1799 C C . ASN A 1 223 ? 8.438 40.844 3.346 1 93.94 223 ASN A C 1
ATOM 1801 O O . ASN A 1 223 ? 8.414 40.688 2.123 1 93.94 223 ASN A O 1
ATOM 1805 N N . ALA A 1 224 ? 8.352 39.875 4.195 1 95.44 224 ALA A N 1
ATOM 1806 C CA . ALA A 1 224 ? 8.203 38.531 3.664 1 95.44 224 ALA A CA 1
ATOM 1807 C C . ALA A 1 224 ? 6.762 38.031 3.773 1 95.44 224 ALA A C 1
ATOM 1809 O O . ALA A 1 224 ? 6.426 36.969 3.305 1 95.44 224 ALA A O 1
ATOM 1810 N N . LEU A 1 225 ? 5.906 38.844 4.352 1 95 225 LEU A N 1
ATOM 1811 C CA . LEU A 1 225 ? 4.508 38.469 4.492 1 95 225 LEU A CA 1
ATOM 1812 C C . LEU A 1 225 ? 3.797 38.5 3.145 1 95 225 LEU A C 1
ATOM 1814 O O . LEU A 1 225 ? 3.912 39.469 2.398 1 95 225 LEU A O 1
ATOM 1818 N N . LEU A 1 226 ? 3.178 37.406 2.805 1 92 226 LEU A N 1
ATOM 1819 C CA . LEU A 1 226 ? 2.348 37.312 1.608 1 92 226 LEU A CA 1
ATOM 1820 C C . LEU A 1 226 ? 0.927 36.906 1.965 1 92 226 LEU A C 1
ATOM 1822 O O . LEU A 1 226 ? 0.726 35.906 2.66 1 92 226 LEU A O 1
ATOM 1826 N N . ILE A 1 227 ? -0.048 37.75 1.623 1 88.94 227 ILE A N 1
ATOM 1827 C CA . ILE A 1 227 ? -1.461 37.438 1.831 1 88.94 227 ILE A CA 1
ATOM 1828 C C . ILE A 1 227 ? -2.201 37.5 0.496 1 88.94 227 ILE A C 1
ATOM 1830 O O . ILE A 1 227 ? -2.094 38.469 -0.241 1 88.94 227 ILE A O 1
ATOM 1834 N N . TYR A 1 228 ? -2.883 36.531 0.184 1 83.06 228 TYR A N 1
ATOM 1835 C CA . TYR A 1 228 ? -3.66 36.594 -1.049 1 83.06 228 TYR A CA 1
ATOM 1836 C C . TYR A 1 228 ? -4.941 35.781 -0.923 1 83.06 228 TYR A C 1
ATOM 1838 O O . TYR A 1 228 ? -5.043 34.906 -0.061 1 83.06 228 TYR A O 1
ATOM 1846 N N . ASN A 1 229 ? -6.004 36.188 -1.628 1 75.19 229 ASN A N 1
ATOM 1847 C CA . ASN A 1 229 ? -7.312 35.531 -1.61 1 75.19 229 ASN A CA 1
ATOM 1848 C C . ASN A 1 229 ? -7.305 34.219 -2.383 1 75.19 229 ASN A C 1
ATOM 1850 O O . ASN A 1 229 ? -6.758 34.156 -3.486 1 75.19 229 ASN A O 1
ATOM 1854 N N . ASP A 1 230 ? -7.672 33.188 -1.58 1 63.75 230 ASP A N 1
ATOM 1855 C CA . ASP A 1 230 ? -7.789 31.906 -2.238 1 63.75 230 ASP A CA 1
ATOM 1856 C C . ASP A 1 230 ? -8.922 31.906 -3.26 1 63.75 230 ASP A C 1
ATOM 1858 O O . ASP A 1 230 ? -9.047 30.984 -4.066 1 63.75 230 ASP A O 1
ATOM 1862 N N . LYS A 1 231 ? -10.055 32.969 -3.133 1 52.19 231 LYS A N 1
ATOM 1863 C CA . LYS A 1 231 ? -11.234 32.969 -3.99 1 52.19 231 LYS A CA 1
ATOM 1864 C C . LYS A 1 231 ? -10.852 32.969 -5.465 1 52.19 231 LYS A C 1
ATOM 1866 O O . LYS A 1 231 ? -11.711 32.875 -6.34 1 52.19 231 LYS A O 1
ATOM 1871 N N . GLU A 1 232 ? -10.055 33.875 -5.949 1 43.59 232 GLU A N 1
ATOM 1872 C CA . GLU A 1 232 ? -10.141 33.938 -7.402 1 43.59 232 GLU A CA 1
ATOM 1873 C C . GLU A 1 232 ? -10.219 32.562 -8.023 1 43.59 232 GLU A C 1
ATOM 1875 O O . GLU A 1 232 ? -9.297 31.75 -7.871 1 43.59 232 GLU A O 1
ATOM 1880 N N . LYS A 1 233 ? -11.414 32.219 -8.008 1 42.19 233 LYS A N 1
ATOM 1881 C CA . LYS A 1 233 ? -12.023 30.953 -8.438 1 42.19 233 LYS A CA 1
ATOM 1882 C C . LYS A 1 233 ? -11.148 30.234 -9.461 1 42.19 233 LYS A C 1
ATOM 1884 O O . LYS A 1 233 ? -11.445 30.25 -10.656 1 42.19 233 LYS A O 1
ATOM 1889 N N . LYS A 1 234 ? -9.938 30.344 -9.883 1 40.72 234 LYS A N 1
ATOM 1890 C CA . LYS A 1 234 ? -9.922 29.125 -10.68 1 40.72 234 LYS A CA 1
ATOM 1891 C C . LYS A 1 234 ? -10.164 27.891 -9.812 1 40.72 234 LYS A C 1
ATOM 1893 O O . LYS A 1 234 ? -9.875 27.906 -8.617 1 40.72 234 LYS A O 1
ATOM 1898 N N . LYS A 1 235 ? -11.023 26.906 -9.938 1 35.75 235 LYS A N 1
ATOM 1899 C CA . LYS A 1 235 ? -11.711 25.75 -9.367 1 35.75 235 LYS A CA 1
ATOM 1900 C C . LYS A 1 235 ? -10.914 25.156 -8.211 1 35.75 235 LYS A C 1
ATOM 1902 O O . LYS A 1 235 ? -11.5 24.656 -7.242 1 35.75 235 LYS A O 1
ATOM 1907 N N . ASP A 1 236 ? -9.922 24.344 -8.406 1 33.56 236 ASP A N 1
ATOM 1908 C CA . ASP A 1 236 ? -9.32 23.391 -7.488 1 33.56 236 ASP A CA 1
ATOM 1909 C C . ASP A 1 236 ? -8.438 24.078 -6.457 1 33.56 236 ASP A C 1
ATOM 1911 O O . ASP A 1 236 ? -7.695 25 -6.793 1 33.56 236 ASP A O 1
ATOM 1915 N N . PHE A 1 237 ? -8.883 24.25 -5.234 1 36.69 237 PHE A N 1
ATOM 1916 C CA . PHE A 1 237 ? -8.188 24.672 -4.027 1 36.69 237 PHE A CA 1
ATOM 1917 C C . PHE A 1 237 ? -6.676 24.609 -4.227 1 36.69 237 PHE A C 1
ATOM 1919 O O . PHE A 1 237 ? -5.93 25.406 -3.648 1 36.69 237 PHE A O 1
ATOM 1926 N N . HIS A 1 238 ? -6.227 23.484 -4.613 1 41.38 238 HIS A N 1
ATOM 1927 C CA . HIS A 1 238 ? -4.852 23.062 -4.855 1 41.38 238 HIS A CA 1
ATOM 1928 C C . HIS A 1 238 ? -4.137 24.031 -5.797 1 41.38 238 HIS A C 1
ATOM 1930 O O . HIS A 1 238 ? -2.945 23.875 -6.07 1 41.38 238 HIS A O 1
ATOM 1936 N N . ASP A 1 239 ? -4.879 24.922 -6.191 1 48.16 239 ASP A N 1
ATOM 1937 C CA . ASP A 1 239 ? -4.336 25.781 -7.238 1 48.16 239 ASP A CA 1
ATOM 1938 C C . ASP A 1 239 ? -3.691 27.031 -6.641 1 48.16 239 ASP A C 1
ATOM 1940 O O . ASP A 1 239 ? -3.17 27.875 -7.375 1 48.16 239 ASP A O 1
ATOM 1944 N N . ALA A 1 240 ? -3.902 27.375 -5.297 1 53.28 240 ALA A N 1
ATOM 1945 C CA . ALA A 1 240 ? -3.588 28.703 -4.781 1 53.28 240 ALA A CA 1
ATOM 1946 C C . ALA A 1 240 ? -2.08 28.938 -4.75 1 53.28 240 ALA A C 1
ATOM 1948 O O . ALA A 1 240 ? -1.586 29.938 -5.297 1 53.28 240 ALA A O 1
ATOM 1949 N N . ILE A 1 241 ? -1.332 28.219 -3.818 1 65.56 241 ILE A N 1
ATOM 1950 C CA . ILE A 1 241 ? 0.113 28.406 -3.891 1 65.56 241 ILE A CA 1
ATOM 1951 C C . ILE A 1 241 ? 0.722 27.359 -4.82 1 65.56 241 ILE A C 1
ATOM 1953 O O . ILE A 1 241 ? 0.616 26.156 -4.566 1 65.56 241 ILE A O 1
ATOM 1957 N N . ASN A 1 242 ? 0.931 27.766 -5.98 1 78.94 242 ASN A N 1
ATOM 1958 C CA . ASN A 1 242 ? 1.591 26.844 -6.895 1 78.94 242 ASN A CA 1
ATOM 1959 C C . ASN A 1 242 ? 3.109 26.969 -6.816 1 78.94 242 ASN A C 1
ATOM 1961 O O . ASN A 1 242 ? 3.631 27.859 -6.148 1 78.94 242 ASN A O 1
ATOM 1965 N N . THR A 1 243 ? 3.746 26.047 -7.367 1 86.5 243 THR A N 1
ATOM 1966 C CA . THR A 1 243 ? 5.199 25.938 -7.32 1 86.5 243 THR A CA 1
ATOM 1967 C C . THR A 1 243 ? 5.863 27.203 -7.836 1 86.5 243 THR A C 1
ATOM 1969 O O . THR A 1 243 ? 6.84 27.688 -7.254 1 86.5 243 THR A O 1
ATOM 1972 N N . VAL A 1 244 ? 5.219 27.781 -8.805 1 86.56 244 VAL A N 1
ATOM 1973 C CA . VAL A 1 244 ? 5.785 28.969 -9.438 1 86.56 244 VAL A CA 1
ATOM 1974 C C . VAL A 1 244 ? 5.703 30.156 -8.477 1 86.56 244 VAL A C 1
ATOM 1976 O O . VAL A 1 244 ? 6.68 30.891 -8.297 1 86.56 244 VAL A O 1
ATOM 1979 N N . ASN A 1 245 ? 4.535 30.344 -7.898 1 86.88 245 ASN A N 1
ATOM 1980 C CA . ASN A 1 245 ? 4.332 31.453 -6.977 1 86.88 245 ASN A CA 1
ATOM 1981 C C . ASN A 1 245 ? 5.191 31.312 -5.727 1 86.88 245 ASN A C 1
ATOM 1983 O O . ASN A 1 245 ? 5.691 32.281 -5.191 1 86.88 245 ASN A O 1
ATOM 1987 N N . PHE A 1 246 ? 5.336 30.172 -5.371 1 91.12 246 PHE A N 1
ATOM 1988 C CA . PHE A 1 246 ? 6.164 29.922 -4.195 1 91.12 246 PHE A CA 1
ATOM 1989 C C . PHE A 1 246 ? 7.621 30.266 -4.48 1 91.12 246 PHE A C 1
ATOM 1991 O O . PHE A 1 246 ? 8.273 30.938 -3.674 1 91.12 246 PHE A O 1
ATOM 1998 N N . LYS A 1 247 ? 8.086 29.781 -5.555 1 91.56 247 LYS A N 1
ATOM 1999 C CA . LYS A 1 247 ? 9.453 30.062 -5.961 1 91.56 247 LYS A CA 1
ATOM 2000 C C . LYS A 1 247 ? 9.688 31.562 -6.074 1 91.56 247 LYS A C 1
ATOM 2002 O O . LYS A 1 247 ? 10.719 32.094 -5.637 1 91.56 247 LYS A O 1
ATOM 2007 N N . LYS A 1 248 ? 8.734 32.188 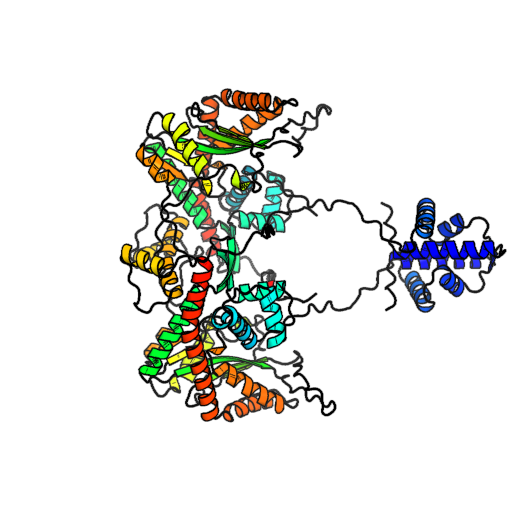-6.664 1 91.81 248 LYS A N 1
ATOM 2008 C CA . LYS A 1 248 ? 8.828 33.625 -6.809 1 91.81 248 LYS A CA 1
ATOM 2009 C C . LYS A 1 248 ? 8.898 34.312 -5.445 1 91.81 248 LYS A C 1
ATOM 2011 O O . LYS A 1 248 ? 9.688 35.25 -5.254 1 91.81 248 LYS A O 1
ATOM 2016 N N . TRP A 1 249 ? 8.031 33.906 -4.574 1 94.5 249 TRP A N 1
ATOM 2017 C CA . TRP A 1 249 ? 8.023 34.469 -3.229 1 94.5 249 TRP A CA 1
ATOM 2018 C C . TRP A 1 249 ? 9.367 34.281 -2.539 1 94.5 249 TRP A C 1
ATOM 2020 O O . TRP A 1 249 ? 9.883 35.188 -1.882 1 94.5 249 TRP A O 1
ATOM 2030 N N . VAL A 1 250 ? 9.992 33.094 -2.689 1 95.38 250 VAL A N 1
ATOM 2031 C CA . VAL A 1 250 ? 11.273 32.781 -2.059 1 95.38 250 VAL A CA 1
ATOM 2032 C C . VAL A 1 250 ? 12.367 33.688 -2.623 1 95.38 250 VAL A C 1
ATOM 2034 O O . VAL A 1 250 ? 13.164 34.25 -1.872 1 95.38 250 VAL A O 1
ATOM 2037 N N . LEU A 1 251 ? 12.344 33.875 -3.887 1 94.06 251 LEU A N 1
ATOM 2038 C CA . LEU A 1 251 ? 13.422 34.594 -4.559 1 94.06 251 LEU A CA 1
ATOM 2039 C C . LEU A 1 251 ? 13.258 36.125 -4.395 1 94.06 251 LEU A C 1
ATOM 2041 O O . LEU A 1 251 ? 14.242 36.844 -4.25 1 94.06 251 LEU A O 1
ATOM 2045 N N . ASP A 1 252 ? 11.977 36.531 -4.363 1 94.62 252 ASP A N 1
ATOM 2046 C CA . ASP A 1 252 ? 11.727 37.969 -4.418 1 94.62 252 ASP A CA 1
ATOM 2047 C C . ASP A 1 252 ? 11.508 38.531 -3.021 1 94.62 252 ASP A C 1
ATOM 2049 O O . ASP A 1 252 ? 11.719 39.719 -2.791 1 94.62 252 ASP A O 1
ATOM 2053 N N . LYS A 1 253 ? 11.055 37.75 -2.178 1 95.12 253 LYS A N 1
ATOM 2054 C CA . LYS A 1 253 ? 10.68 38.281 -0.871 1 95.12 253 LYS A CA 1
ATOM 2055 C C . LYS A 1 253 ? 11.57 37.719 0.229 1 95.12 253 LYS A C 1
ATOM 2057 O O . LYS A 1 253 ? 12.172 38.469 1 1 95.12 253 LYS A O 1
ATOM 2062 N N . LEU A 1 254 ? 11.742 36.438 0.264 1 96.56 254 LEU A N 1
ATOM 2063 C CA . LEU A 1 254 ? 12.469 35.812 1.364 1 96.56 254 LEU A CA 1
ATOM 2064 C C . LEU A 1 254 ? 13.961 36.062 1.236 1 96.56 254 LEU A C 1
ATOM 2066 O O . LEU A 1 254 ? 14.578 36.656 2.123 1 96.56 254 LEU A O 1
ATOM 2070 N N . ILE A 1 255 ? 14.586 35.688 0.142 1 96.31 255 ILE A N 1
ATOM 2071 C CA . ILE A 1 255 ? 16.031 35.656 -0.03 1 96.31 255 ILE A CA 1
ATOM 2072 C C . ILE A 1 255 ? 16.594 37.062 0.094 1 96.31 255 ILE A C 1
ATOM 2074 O O . ILE A 1 255 ? 17.562 37.312 0.827 1 96.31 255 ILE A O 1
ATOM 2078 N N . PRO A 1 256 ? 15.953 38.094 -0.56 1 96.06 256 PRO A N 1
ATOM 2079 C CA . PRO A 1 256 ? 16.516 39.438 -0.48 1 96.06 256 PRO A CA 1
ATOM 2080 C C . PRO A 1 256 ? 16.516 40 0.941 1 96.06 256 PRO A C 1
ATOM 2082 O O . PRO A 1 256 ? 17.281 40.906 1.245 1 96.06 256 PRO A O 1
ATOM 2085 N N . ASN A 1 257 ? 15.68 39.438 1.805 1 96.38 257 ASN A N 1
ATOM 2086 C CA . ASN A 1 257 ? 15.539 40 3.146 1 96.38 257 ASN A CA 1
ATOM 2087 C C . ASN A 1 257 ? 16.328 39.188 4.176 1 96.38 257 ASN A C 1
ATOM 2089 O O . ASN A 1 257 ? 16.234 39.438 5.375 1 96.38 257 ASN A O 1
ATOM 2093 N N . LEU A 1 258 ? 17.047 38.156 3.668 1 95.69 258 LEU A N 1
ATOM 2094 C CA . LEU A 1 258 ? 17.969 37.406 4.527 1 95.69 258 LEU A CA 1
ATOM 2095 C C . LEU A 1 258 ? 19.344 38.062 4.539 1 95.69 258 LEU A C 1
ATOM 2097 O O . LEU A 1 258 ? 19.906 38.375 3.482 1 95.69 258 LEU A O 1
ATOM 2101 N N . GLN A 1 259 ? 19.875 38.344 5.645 1 90.81 259 GLN A N 1
ATOM 2102 C CA . GLN A 1 259 ? 21.078 39.125 5.793 1 90.81 259 GLN A CA 1
ATOM 2103 C C . GLN A 1 259 ? 22.328 38.25 5.699 1 90.81 259 GLN A C 1
ATOM 2105 O O . GLN A 1 259 ? 23.406 38.75 5.363 1 90.81 259 GLN A O 1
ATOM 2110 N N . GLU A 1 260 ? 22.281 37 6.008 1 95 260 GLU A N 1
ATOM 2111 C CA . GLU A 1 260 ? 23.391 36.062 6.023 1 95 260 GLU A CA 1
ATOM 2112 C C . GLU A 1 260 ? 22.922 34.656 5.609 1 95 260 GLU A C 1
ATOM 2114 O O . GLU A 1 260 ? 21.719 34.406 5.52 1 95 260 GLU A O 1
ATOM 2119 N N . PRO A 1 261 ? 23.922 33.844 5.266 1 96.75 261 PRO A N 1
ATOM 2120 C CA . PRO A 1 261 ? 23.531 32.469 4.977 1 96.75 261 PRO A CA 1
ATOM 2121 C C . PRO A 1 261 ? 22.641 31.875 6.059 1 96.75 261 PRO A C 1
ATOM 2123 O O . PRO A 1 261 ? 22.984 31.922 7.242 1 96.75 261 PRO A O 1
ATOM 2126 N N . THR A 1 262 ? 21.516 31.438 5.66 1 98 262 THR A N 1
ATOM 2127 C CA . THR A 1 262 ? 20.453 31.047 6.582 1 98 262 THR A CA 1
ATOM 2128 C C . THR A 1 262 ? 19.922 29.656 6.23 1 98 262 THR A C 1
ATOM 2130 O O . THR A 1 262 ? 19.859 29.281 5.055 1 98 262 THR A O 1
ATOM 2133 N N . CYS A 1 263 ? 19.641 28.875 7.246 1 98.44 263 CYS A N 1
ATOM 2134 C CA . CYS A 1 263 ? 18.938 27.609 7.07 1 98.44 263 CYS A CA 1
ATOM 2135 C C . CYS A 1 263 ? 17.422 27.812 7.047 1 98.44 263 CYS A C 1
ATOM 2137 O O . CYS A 1 263 ? 16.844 28.281 8.023 1 98.44 263 CYS A O 1
ATOM 2139 N N . ILE A 1 264 ? 16.828 27.5 5.988 1 98.19 264 ILE A N 1
ATOM 2140 C CA . ILE A 1 264 ? 15.391 27.641 5.816 1 98.19 264 ILE A CA 1
ATOM 2141 C C . ILE A 1 264 ? 14.711 26.297 6.086 1 98.19 264 ILE A C 1
ATOM 2143 O O . ILE A 1 264 ? 14.977 25.312 5.406 1 98.19 264 ILE A O 1
ATOM 2147 N N . VAL A 1 265 ? 13.844 26.25 7.059 1 98.38 265 VAL A N 1
ATOM 2148 C CA . VAL A 1 265 ? 13.102 25.047 7.41 1 98.38 265 VAL A CA 1
ATOM 2149 C C . VAL A 1 265 ? 11.695 25.125 6.832 1 98.38 265 VAL A C 1
ATOM 2151 O O . VAL A 1 265 ? 10.977 26.094 7.047 1 98.38 265 VAL A O 1
ATOM 2154 N N . MET A 1 266 ? 11.328 24.172 6.113 1 96.38 266 MET A N 1
ATOM 2155 C CA . MET A 1 266 ? 9.992 24.125 5.523 1 96.38 266 MET A CA 1
ATOM 2156 C C . MET A 1 266 ? 9.469 22.703 5.438 1 96.38 266 MET A C 1
ATOM 2158 O O . MET A 1 266 ? 10.219 21.75 5.652 1 96.38 266 MET A O 1
ATOM 2162 N N . ASP A 1 267 ? 8.172 22.531 5.25 1 92.31 267 ASP A N 1
ATOM 2163 C CA . ASP A 1 267 ? 7.621 21.188 5.066 1 92.31 267 ASP A CA 1
ATOM 2164 C C . ASP A 1 267 ? 7.848 20.688 3.643 1 92.31 267 ASP A C 1
ATOM 2166 O O . ASP A 1 267 ? 8.469 21.375 2.83 1 92.31 267 ASP A O 1
ATOM 2170 N N . ASN A 1 268 ? 7.441 19.469 3.436 1 87.25 268 ASN A N 1
ATOM 2171 C CA . ASN A 1 268 ? 7.691 18.844 2.141 1 87.25 268 ASN A CA 1
ATOM 2172 C C . ASN A 1 268 ? 6.453 18.875 1.253 1 87.25 268 ASN A C 1
ATOM 2174 O O . ASN A 1 268 ? 6.203 17.938 0.494 1 87.25 268 ASN A O 1
ATOM 2178 N N . ALA A 1 269 ? 5.742 19.922 1.332 1 86.94 269 ALA A N 1
ATOM 2179 C CA . ALA A 1 269 ? 4.582 20.031 0.454 1 86.94 269 ALA A CA 1
ATOM 2180 C C . ALA A 1 269 ? 5 20 -1.014 1 86.94 269 ALA A C 1
ATOM 2182 O O . ALA A 1 269 ? 6.059 20.516 -1.372 1 86.94 269 ALA A O 1
ATOM 2183 N N . ARG A 1 270 ? 4.211 19.484 -1.883 1 84.19 270 ARG A N 1
ATOM 2184 C CA . ARG A 1 270 ? 4.508 19.297 -3.297 1 84.19 270 ARG A CA 1
ATOM 2185 C C . ARG A 1 270 ? 4.863 20.609 -3.975 1 84.19 270 ARG A C 1
ATOM 2187 O O . ARG A 1 270 ? 5.742 20.656 -4.84 1 84.19 270 ARG A O 1
ATOM 2194 N N . TYR A 1 271 ? 4.176 21.672 -3.586 1 85.56 271 TYR A N 1
ATOM 2195 C CA . TYR A 1 271 ? 4.398 22.953 -4.25 1 85.56 271 TYR A CA 1
ATOM 2196 C C . TYR A 1 271 ? 5.676 23.609 -3.744 1 85.56 271 TYR A C 1
ATOM 2198 O O . TYR A 1 271 ? 6.18 24.562 -4.359 1 85.56 271 TYR A O 1
ATOM 2206 N N . HIS A 1 272 ? 6.293 23.141 -2.656 1 87.38 272 HIS A N 1
ATOM 2207 C CA . HIS A 1 272 ? 7.559 23.656 -2.137 1 87.38 272 HIS A CA 1
ATOM 2208 C C . HIS A 1 272 ? 8.742 23.031 -2.859 1 87.38 272 HIS A C 1
ATOM 2210 O O . HIS A 1 272 ? 9.805 23.641 -2.975 1 87.38 272 HIS A O 1
ATOM 2216 N N . SER A 1 273 ? 8.469 21.734 -3.236 1 85.69 273 SER A N 1
ATOM 2217 C CA . SER A 1 273 ? 9.602 20.906 -3.635 1 85.69 273 SER A CA 1
ATOM 2218 C C . SER A 1 273 ? 9.398 20.328 -5.027 1 85.69 273 SER A C 1
ATOM 2220 O O . SER A 1 273 ? 9.25 19.109 -5.176 1 85.69 273 SER A O 1
ATOM 2222 N N . SER A 1 274 ? 9.539 21.203 -6 1 87.25 274 SER A N 1
ATOM 2223 C CA . SER A 1 274 ? 9.508 20.703 -7.367 1 87.25 274 SER A CA 1
ATOM 2224 C C . SER A 1 274 ? 10.789 19.953 -7.707 1 87.25 274 SER A C 1
ATOM 2226 O O . SER A 1 274 ? 11.891 20.469 -7.492 1 87.25 274 SER A O 1
ATOM 2228 N N . GLN A 1 275 ? 10.641 18.844 -8.234 1 89.12 275 GLN A N 1
ATOM 2229 C CA . GLN A 1 275 ? 11.789 18 -8.555 1 89.12 275 GLN A CA 1
ATOM 2230 C C . GLN A 1 275 ? 12.336 18.312 -9.945 1 89.12 275 GLN A C 1
ATOM 2232 O O . GLN A 1 275 ? 11.57 18.422 -10.906 1 89.12 275 GLN A O 1
ATOM 2237 N N . ILE A 1 276 ? 13.703 18.484 -9.977 1 89.06 276 ILE A N 1
ATOM 2238 C CA . ILE A 1 276 ? 14.367 18.766 -11.242 1 89.06 276 ILE A CA 1
ATOM 2239 C C . ILE A 1 276 ? 14.57 17.469 -12.016 1 89.06 276 ILE A C 1
ATOM 2241 O O . ILE A 1 276 ? 14.375 17.422 -13.234 1 89.06 276 ILE A O 1
ATOM 2245 N N . ASN A 1 277 ? 14.984 16.422 -11.359 1 86.62 277 ASN A N 1
ATOM 2246 C CA . ASN A 1 277 ? 15.234 15.133 -11.977 1 86.62 277 ASN A CA 1
ATOM 2247 C C . ASN A 1 277 ? 14.039 14.195 -11.82 1 86.62 277 ASN A C 1
ATOM 2249 O O . ASN A 1 277 ? 14.188 13.07 -11.344 1 86.62 277 ASN A O 1
ATOM 2253 N N . LYS A 1 278 ? 12.953 14.633 -12.336 1 84.69 278 LYS A N 1
ATOM 2254 C CA . LYS A 1 278 ? 11.75 13.805 -12.242 1 84.69 278 LYS A CA 1
ATOM 2255 C C . LYS A 1 278 ? 11.984 12.422 -12.844 1 84.69 278 LYS A C 1
ATOM 2257 O O . LYS A 1 278 ? 12.578 12.297 -13.914 1 84.69 278 LYS A O 1
ATOM 2262 N N . PRO A 1 279 ? 11.477 11.414 -12.07 1 84.75 279 PRO A N 1
ATOM 2263 C CA . PRO A 1 279 ? 11.688 10.047 -12.57 1 84.75 279 PRO A CA 1
ATOM 2264 C C . PRO A 1 279 ? 10.883 9.75 -13.828 1 84.75 279 PRO A C 1
ATOM 2266 O O . PRO A 1 279 ? 9.797 10.312 -14.023 1 84.75 279 PRO A O 1
ATOM 2269 N N . LEU A 1 280 ? 11.445 8.938 -14.648 1 89.62 280 LEU A N 1
ATOM 2270 C CA . LEU A 1 280 ? 10.75 8.477 -15.844 1 89.62 280 LEU A CA 1
ATOM 2271 C C . LEU A 1 280 ? 9.547 7.609 -15.477 1 89.62 280 LEU A C 1
ATOM 2273 O O . LEU A 1 280 ? 9.477 7.082 -14.359 1 89.62 280 LEU A O 1
ATOM 2277 N N . SER A 1 281 ? 8.539 7.684 -16.297 1 87.69 281 SER A N 1
ATOM 2278 C CA . SER A 1 281 ? 7.34 6.875 -16.125 1 87.69 281 SER A CA 1
ATOM 2279 C C . SER A 1 281 ? 6.91 6.23 -17.438 1 87.69 281 SER A C 1
ATOM 2281 O O . SER A 1 281 ? 7.555 6.418 -18.469 1 87.69 281 SER A O 1
ATOM 2283 N N . MET A 1 282 ? 5.82 5.449 -17.375 1 87.94 282 MET A N 1
ATOM 2284 C CA . MET A 1 282 ? 5.352 4.707 -18.547 1 87.94 282 MET A CA 1
ATOM 2285 C C . MET A 1 282 ? 4.766 5.648 -19.594 1 87.94 282 MET A C 1
ATOM 2287 O O . MET A 1 282 ? 4.52 5.246 -20.734 1 87.94 282 MET A O 1
ATOM 2291 N N . ILE A 1 283 ? 4.629 6.871 -19.266 1 84.19 283 ILE A N 1
ATOM 2292 C CA . ILE A 1 283 ? 4.125 7.863 -20.203 1 84.19 283 ILE A CA 1
ATOM 2293 C C . ILE A 1 283 ? 5.25 8.312 -21.141 1 84.19 283 ILE A C 1
ATOM 2295 O O . ILE A 1 283 ? 5 8.82 -22.234 1 84.19 283 ILE A O 1
ATOM 2299 N N . ASN A 1 284 ? 6.496 8.203 -20.672 1 88.75 284 ASN A N 1
ATOM 2300 C CA . ASN A 1 284 ? 7.645 8.547 -21.5 1 88.75 284 ASN A CA 1
ATOM 2301 C C . ASN A 1 284 ? 7.82 7.555 -22.641 1 88.75 284 ASN A C 1
ATOM 2303 O O . ASN A 1 284 ? 7.496 6.375 -22.516 1 88.75 284 ASN A O 1
ATOM 2307 N N . ARG A 1 285 ? 8.266 8.07 -23.781 1 88.38 285 ARG A N 1
ATOM 2308 C CA . ARG A 1 285 ? 8.539 7.215 -24.922 1 88.38 285 ARG A CA 1
ATOM 2309 C C . ARG A 1 285 ? 9.719 6.285 -24.641 1 88.38 285 ARG A C 1
ATOM 2311 O O . ARG A 1 285 ? 10.578 6.605 -23.828 1 88.38 285 ARG A O 1
ATOM 2318 N N . LYS A 1 286 ? 9.688 5.168 -25.328 1 90.81 286 LYS A N 1
ATOM 2319 C CA . LYS A 1 286 ? 10.773 4.199 -25.156 1 90.81 286 LYS A CA 1
ATOM 2320 C C . LYS A 1 286 ? 12.133 4.844 -25.438 1 90.81 286 LYS A C 1
ATOM 2322 O O . LYS A 1 286 ? 13.102 4.586 -24.719 1 90.81 286 LYS A O 1
ATOM 2327 N N . LYS A 1 287 ? 12.211 5.727 -26.406 1 91.75 287 LYS A N 1
ATOM 2328 C CA . LYS A 1 287 ? 13.461 6.398 -26.75 1 91.75 287 LYS A CA 1
ATOM 2329 C C . LYS A 1 287 ? 13.953 7.277 -25.609 1 91.75 287 LYS A C 1
ATOM 2331 O O . LYS A 1 287 ? 15.148 7.32 -25.328 1 91.75 287 LYS A O 1
ATOM 2336 N N . GLU A 1 288 ? 13.016 7.914 -24.953 1 93.31 288 GLU A N 1
ATOM 2337 C CA . GLU A 1 288 ? 13.375 8.758 -23.812 1 93.31 288 GLU A CA 1
ATOM 2338 C C . GLU A 1 288 ? 13.953 7.922 -22.672 1 93.31 288 GLU A C 1
ATOM 2340 O O . GLU A 1 288 ? 14.883 8.352 -22 1 93.31 288 GLU A O 1
ATOM 2345 N N . ILE A 1 289 ? 13.391 6.746 -22.562 1 94.62 289 ILE A N 1
ATOM 2346 C CA . ILE A 1 289 ? 13.828 5.844 -21.516 1 94.62 289 ILE A CA 1
ATOM 2347 C C . ILE A 1 289 ? 15.227 5.324 -21.828 1 94.62 289 ILE A C 1
ATOM 2349 O O . ILE A 1 289 ? 16.109 5.344 -20.969 1 94.62 289 ILE A O 1
ATOM 2353 N N . THR A 1 290 ? 15.469 4.938 -23.031 1 94.81 290 THR A N 1
ATOM 2354 C CA . THR A 1 290 ? 16.781 4.43 -23.438 1 94.81 290 THR A CA 1
ATOM 2355 C C . THR A 1 290 ? 17.828 5.535 -23.375 1 94.81 290 THR A C 1
ATOM 2357 O O . THR A 1 290 ? 18.969 5.289 -23 1 94.81 290 THR A O 1
ATOM 2360 N N . ASP A 1 291 ? 17.438 6.703 -23.75 1 95.25 291 ASP A N 1
ATOM 2361 C CA . ASP A 1 291 ? 18.344 7.844 -23.672 1 95.25 291 ASP A CA 1
ATOM 2362 C C . ASP A 1 291 ? 18.781 8.109 -22.234 1 95.25 291 ASP A C 1
ATOM 2364 O O . ASP A 1 291 ? 19.953 8.383 -21.953 1 95.25 291 ASP A O 1
ATOM 2368 N N . TRP A 1 292 ? 17.797 8.102 -21.406 1 94.69 292 TRP A N 1
ATOM 2369 C CA . TRP A 1 292 ? 18.078 8.336 -19.984 1 94.69 292 TRP A CA 1
ATOM 2370 C C . TRP A 1 292 ? 19.016 7.266 -19.438 1 94.69 292 TRP A C 1
ATOM 2372 O O . TRP A 1 292 ? 19.953 7.574 -18.703 1 94.69 292 TRP A O 1
ATOM 2382 N N . LEU A 1 293 ? 18.781 5.988 -19.781 1 95.44 293 LEU A N 1
ATOM 2383 C CA . LEU A 1 293 ? 19.609 4.887 -19.328 1 95.44 293 LEU A CA 1
ATOM 2384 C C . LEU A 1 293 ? 21.047 5.031 -19.844 1 95.44 293 LEU A C 1
ATOM 2386 O O . LEU A 1 293 ? 22 4.852 -19.094 1 95.44 293 LEU A O 1
ATOM 2390 N N . SER A 1 294 ? 21.188 5.41 -21.078 1 95.12 294 SER A N 1
ATOM 2391 C CA . SER A 1 294 ? 22.5 5.594 -21.688 1 95.12 294 SER A CA 1
ATOM 2392 C C . SER A 1 294 ? 23.234 6.77 -21.078 1 95.12 294 SER A C 1
ATOM 2394 O O . SER A 1 294 ? 24.438 6.676 -20.781 1 95.12 294 SER A O 1
ATOM 2396 N N . SER A 1 295 ? 22.547 7.855 -20.844 1 94.06 295 SER A N 1
ATOM 2397 C CA . SER A 1 295 ? 23.156 9.047 -20.266 1 94.06 295 SER A CA 1
ATOM 2398 C C . SER A 1 295 ? 23.641 8.789 -18.844 1 94.06 295 SER A C 1
ATOM 2400 O O . SER A 1 295 ? 24.578 9.422 -18.375 1 94.06 295 SER A O 1
ATOM 2402 N N . ASN A 1 296 ? 23 7.848 -18.188 1 93.31 296 ASN A N 1
ATOM 2403 C CA . ASN A 1 296 ? 23.375 7.516 -16.828 1 93.31 296 ASN A CA 1
ATOM 2404 C C . ASN A 1 296 ? 24.281 6.285 -16.781 1 93.31 296 ASN A C 1
ATOM 2406 O O . ASN A 1 296 ? 24.531 5.73 -15.703 1 93.31 296 ASN A O 1
ATOM 2410 N N . ASN A 1 297 ? 24.719 5.785 -17.891 1 94.62 297 ASN A N 1
ATOM 2411 C CA . ASN A 1 297 ? 25.641 4.672 -18.016 1 94.62 297 ASN A CA 1
ATOM 2412 C C . ASN A 1 297 ? 25.094 3.395 -17.391 1 94.62 297 ASN A C 1
ATOM 2414 O O . ASN A 1 297 ? 25.797 2.715 -16.641 1 94.62 297 ASN A O 1
ATOM 2418 N N . ILE A 1 298 ? 23.828 3.201 -17.562 1 94.38 298 ILE A N 1
ATOM 2419 C CA . ILE A 1 298 ? 23.172 1.985 -17.094 1 94.38 298 ILE A CA 1
ATOM 2420 C C . ILE A 1 298 ? 22.969 1.015 -18.25 1 94.38 298 ILE A C 1
ATOM 2422 O O . ILE A 1 298 ? 22.406 1.381 -19.281 1 94.38 298 ILE A O 1
ATOM 2426 N N . ALA A 1 299 ? 23.422 -0.184 -18.031 1 94.88 299 ALA A N 1
ATOM 2427 C CA . ALA A 1 299 ? 23.344 -1.197 -19.078 1 94.88 299 ALA A CA 1
ATOM 2428 C C . ALA A 1 299 ? 21.922 -1.756 -19.203 1 94.88 299 ALA A C 1
ATOM 2430 O O . ALA A 1 299 ? 21.219 -1.901 -18.188 1 94.88 299 ALA A O 1
ATOM 2431 N N . TYR A 1 300 ? 21.5 -1.989 -20.359 1 93.56 300 TYR A N 1
ATOM 2432 C CA . TYR A 1 300 ? 20.219 -2.635 -20.641 1 93.56 300 TYR A CA 1
ATOM 2433 C C . TYR A 1 300 ? 20.312 -3.516 -21.875 1 93.56 300 TYR A C 1
ATOM 2435 O O . TYR A 1 300 ? 21.109 -3.258 -22.766 1 93.56 300 TYR A O 1
ATOM 2443 N N . PRO A 1 301 ? 19.547 -4.543 -21.891 1 91.44 301 PRO A N 1
ATOM 2444 C CA . PRO A 1 301 ? 19.594 -5.426 -23.062 1 91.44 301 PRO A CA 1
ATOM 2445 C C . PRO A 1 301 ? 19.094 -4.746 -24.328 1 91.44 301 PRO A C 1
ATOM 2447 O O . PRO A 1 301 ? 18.141 -3.957 -24.281 1 91.44 301 PRO A O 1
ATOM 2450 N N . THR A 1 302 ? 19.688 -5.102 -25.438 1 88.25 302 THR A N 1
ATOM 2451 C CA . THR A 1 302 ? 19.375 -4.496 -26.719 1 88.25 302 THR A CA 1
ATOM 2452 C C . THR A 1 302 ? 17.938 -4.812 -27.141 1 88.25 302 THR A C 1
ATOM 2454 O O . THR A 1 302 ? 17.266 -3.98 -27.734 1 88.25 302 THR A O 1
ATOM 2457 N N . ASN A 1 303 ? 17.438 -5.938 -26.688 1 86.75 303 ASN A N 1
ATOM 2458 C CA . ASN A 1 303 ? 16.094 -6.359 -27.094 1 86.75 303 ASN A CA 1
ATOM 2459 C C . ASN A 1 303 ? 15.078 -6.16 -25.969 1 86.75 303 ASN A C 1
ATOM 2461 O O . ASN A 1 303 ? 14.023 -6.793 -25.969 1 86.75 303 ASN A O 1
ATOM 2465 N N . ALA A 1 304 ? 15.406 -5.199 -25.156 1 91.25 304 ALA A N 1
ATOM 2466 C CA . ALA A 1 304 ? 14.523 -5.004 -24.016 1 91.25 304 ALA A CA 1
ATOM 2467 C C . ALA A 1 304 ? 13.25 -4.27 -24.422 1 91.25 304 ALA A C 1
ATOM 2469 O O . ALA A 1 304 ? 13.297 -3.332 -25.219 1 91.25 304 ALA A O 1
ATOM 2470 N N . THR A 1 305 ? 12.109 -4.723 -23.938 1 91.12 305 THR A N 1
ATOM 2471 C CA . THR A 1 305 ? 10.844 -4.02 -24.141 1 91.12 305 THR A CA 1
ATOM 2472 C C . THR A 1 305 ? 10.773 -2.783 -23.234 1 91.12 305 THR A C 1
ATOM 2474 O O . THR A 1 305 ? 11.586 -2.617 -22.328 1 91.12 305 THR A O 1
ATOM 2477 N N . LYS A 1 306 ? 9.836 -1.914 -23.547 1 91.62 306 LYS A N 1
ATOM 2478 C CA . LYS A 1 306 ? 9.664 -0.692 -22.766 1 91.62 306 LYS A CA 1
ATOM 2479 C C . LYS A 1 306 ? 9.461 -1.007 -21.281 1 91.62 306 LYS A C 1
ATOM 2481 O O . LYS A 1 306 ? 10.023 -0.338 -20.422 1 91.62 306 LYS A O 1
ATOM 2486 N N . SER A 1 307 ? 8.633 -2.016 -21.016 1 93.5 307 SER A N 1
ATOM 2487 C CA . SER A 1 307 ? 8.336 -2.404 -19.641 1 93.5 307 SER A CA 1
ATOM 2488 C C . SER A 1 307 ? 9.578 -2.945 -18.953 1 93.5 307 SER A C 1
ATOM 2490 O O . SER A 1 307 ? 9.797 -2.678 -17.766 1 93.5 307 SER A O 1
ATOM 2492 N N . MET A 1 308 ? 10.375 -3.689 -19.672 1 93.69 308 MET A N 1
ATOM 2493 C CA . MET A 1 308 ? 11.625 -4.191 -19.109 1 93.69 308 MET A CA 1
ATOM 2494 C C . MET A 1 308 ? 12.57 -3.045 -18.781 1 93.69 308 MET A C 1
ATOM 2496 O O . MET A 1 308 ? 13.234 -3.064 -17.734 1 93.69 308 MET A O 1
ATOM 2500 N N . LEU A 1 309 ? 12.641 -2.133 -19.719 1 94.75 309 LEU A N 1
ATOM 2501 C CA . LEU A 1 309 ? 13.469 -0.952 -19.5 1 94.75 309 LEU A CA 1
ATOM 2502 C C . LEU A 1 309 ? 13.008 -0.189 -18.266 1 94.75 309 LEU A C 1
ATOM 2504 O O . LEU A 1 309 ? 13.836 0.299 -17.484 1 94.75 309 LEU A O 1
ATOM 2508 N N . MET A 1 310 ? 11.703 -0.094 -18.094 1 93.94 310 MET A N 1
ATOM 2509 C CA . MET A 1 310 ? 11.141 0.64 -16.953 1 93.94 310 MET A CA 1
ATOM 2510 C C . MET A 1 310 ? 11.531 -0.012 -15.633 1 93.94 310 MET A C 1
ATOM 2512 O O . MET A 1 310 ? 11.742 0.678 -14.641 1 93.94 310 MET A O 1
ATOM 2516 N N . VAL A 1 311 ? 11.578 -1.333 -15.57 1 93.44 311 VAL A N 1
ATOM 2517 C CA . VAL A 1 311 ? 12.016 -2.045 -14.375 1 93.44 311 VAL A CA 1
ATOM 2518 C C . VAL A 1 311 ? 13.445 -1.634 -14.031 1 93.44 311 VAL A C 1
ATOM 2520 O O . VAL A 1 311 ? 13.766 -1.396 -12.859 1 93.44 311 VAL A O 1
ATOM 2523 N N . ILE A 1 312 ? 14.281 -1.522 -15.078 1 93.31 312 ILE A N 1
ATOM 2524 C CA . ILE A 1 312 ? 15.68 -1.135 -14.891 1 93.31 312 ILE A CA 1
ATOM 2525 C C . ILE A 1 312 ? 15.75 0.306 -14.391 1 93.31 312 ILE A C 1
ATOM 2527 O O . ILE A 1 312 ? 16.547 0.625 -13.508 1 93.31 312 ILE A O 1
ATOM 2531 N N . VAL A 1 313 ? 14.922 1.122 -14.945 1 94 313 VAL A N 1
ATOM 2532 C CA . VAL A 1 313 ? 14.883 2.525 -14.547 1 94 313 VAL A CA 1
ATOM 2533 C C . VAL A 1 313 ? 14.516 2.631 -13.062 1 94 313 VAL A C 1
ATOM 2535 O O . VAL A 1 313 ? 15.148 3.379 -12.312 1 94 313 VAL A O 1
ATOM 2538 N N . LYS A 1 314 ? 13.508 1.901 -12.617 1 90.44 314 LYS A N 1
ATOM 2539 C CA . LYS A 1 314 ? 13.039 1.95 -11.234 1 90.44 314 LYS A CA 1
ATOM 2540 C C . LYS A 1 314 ? 14.102 1.444 -10.273 1 90.44 314 LYS A C 1
ATOM 2542 O O . LYS A 1 314 ? 14.211 1.928 -9.141 1 90.44 314 LYS A O 1
ATOM 2547 N N . GLN A 1 315 ? 14.875 0.525 -10.695 1 87.81 315 GLN A N 1
ATOM 2548 C CA . GLN A 1 315 ? 15.93 -0.049 -9.875 1 87.81 315 GLN A CA 1
ATOM 2549 C C . GLN A 1 315 ? 17.109 0.92 -9.727 1 87.81 315 GLN A C 1
ATOM 2551 O O . GLN A 1 315 ? 17.922 0.779 -8.82 1 87.81 315 GLN A O 1
ATOM 2556 N N . ASN A 1 316 ? 17.188 1.892 -10.656 1 88.56 316 ASN A N 1
ATOM 2557 C CA . ASN A 1 316 ? 18.312 2.818 -10.656 1 88.56 316 ASN A CA 1
ATOM 2558 C C . ASN A 1 316 ? 17.859 4.262 -10.469 1 88.56 316 ASN A C 1
ATOM 2560 O O . ASN A 1 316 ? 18.469 5.188 -11 1 88.56 316 ASN A O 1
ATOM 2564 N N . LYS A 1 317 ? 16.75 4.379 -9.828 1 87.12 317 LYS A N 1
ATOM 2565 C CA . LYS A 1 317 ? 16.203 5.715 -9.609 1 87.12 317 LYS A CA 1
ATOM 2566 C C . LYS A 1 317 ? 17.125 6.543 -8.711 1 87.12 317 LYS A C 1
ATOM 2568 O O . LYS A 1 317 ? 17.484 6.109 -7.613 1 87.12 317 LYS A O 1
ATOM 2573 N N . PRO A 1 318 ? 17.516 7.637 -9.18 1 86.81 318 PRO A N 1
ATOM 2574 C CA . PRO A 1 318 ? 18.359 8.492 -8.336 1 86.81 318 PRO A CA 1
ATOM 2575 C C . PRO A 1 318 ? 17.562 9.18 -7.227 1 86.81 318 PRO A C 1
ATOM 2577 O O . PRO A 1 318 ? 16.328 9.188 -7.262 1 86.81 318 PRO A O 1
ATOM 2580 N N . ASP A 1 319 ? 18.281 9.711 -6.242 1 87.62 319 ASP A N 1
ATOM 2581 C CA . ASP A 1 319 ? 17.641 10.523 -5.211 1 87.62 319 ASP A CA 1
ATOM 2582 C C . ASP A 1 319 ? 17.031 11.789 -5.812 1 87.62 319 ASP A C 1
ATOM 2584 O O . ASP A 1 319 ? 17.578 12.375 -6.742 1 87.62 319 ASP A O 1
ATOM 2588 N N . PRO A 1 320 ? 15.977 12.195 -5.312 1 89.5 320 PRO A N 1
ATOM 2589 C CA . PRO A 1 320 ? 15.328 13.398 -5.844 1 89.5 320 PRO A CA 1
ATOM 2590 C C . PRO A 1 320 ? 16.156 14.664 -5.609 1 89.5 320 PRO A C 1
ATOM 2592 O O . PRO A 1 320 ? 16.766 14.812 -4.551 1 89.5 320 PRO A O 1
ATOM 2595 N N . ILE A 1 321 ? 16.219 15.484 -6.617 1 92.44 321 ILE A N 1
ATOM 2596 C CA . ILE A 1 321 ? 16.844 16.812 -6.547 1 92.44 321 ILE A CA 1
ATOM 2597 C C . ILE A 1 321 ? 15.766 17.891 -6.699 1 92.44 321 ILE A C 1
ATOM 2599 O O . ILE A 1 321 ? 15.047 17.922 -7.699 1 92.44 321 ILE A O 1
ATOM 2603 N N . TYR A 1 322 ? 15.758 18.766 -5.766 1 93.38 322 TYR A N 1
ATOM 2604 C CA . TYR A 1 322 ? 14.703 19.766 -5.773 1 93.38 322 TYR A CA 1
ATOM 2605 C C . TYR A 1 322 ? 15.227 21.109 -6.266 1 93.38 322 TYR A C 1
ATOM 2607 O O . TYR A 1 322 ? 16.312 21.547 -5.879 1 93.38 322 TYR A O 1
ATOM 2615 N N . GLU A 1 323 ? 14.461 21.719 -7.137 1 93.56 323 GLU A N 1
ATOM 2616 C CA . GLU A 1 323 ? 14.836 22.984 -7.77 1 93.56 323 GLU A CA 1
ATOM 2617 C C . GLU A 1 323 ? 15.102 24.062 -6.727 1 93.56 323 GLU A C 1
ATOM 2619 O O . GLU A 1 323 ? 16.094 24.797 -6.816 1 93.56 323 GLU A O 1
ATOM 2624 N N . ILE A 1 324 ? 14.273 24.188 -5.754 1 94.5 324 ILE A N 1
ATOM 2625 C CA . ILE A 1 324 ? 14.344 25.266 -4.773 1 94.5 324 ILE A CA 1
ATOM 2626 C C . ILE A 1 324 ? 15.625 25.141 -3.951 1 94.5 324 ILE A C 1
ATOM 2628 O O . ILE A 1 324 ? 16.188 26.141 -3.51 1 94.5 324 ILE A O 1
ATOM 2632 N N . ASP A 1 325 ? 16.078 23.906 -3.699 1 94.94 325 ASP A N 1
ATOM 2633 C CA . ASP A 1 325 ? 17.312 23.688 -2.957 1 94.94 325 ASP A CA 1
ATOM 2634 C C . ASP A 1 325 ? 18.5 24.297 -3.684 1 94.94 325 ASP A C 1
ATOM 2636 O O . ASP A 1 325 ? 19.359 24.938 -3.061 1 94.94 325 ASP A O 1
ATOM 2640 N N . HIS A 1 326 ? 18.531 24.109 -4.977 1 93.81 326 HIS A N 1
ATOM 2641 C CA . HIS A 1 326 ? 19.609 24.656 -5.789 1 93.81 326 HIS A CA 1
ATOM 2642 C C . HIS A 1 326 ? 19.531 26.172 -5.844 1 93.81 326 HIS A C 1
ATOM 2644 O O . HIS A 1 326 ? 20.562 26.859 -5.766 1 93.81 326 HIS A O 1
ATOM 2650 N N . LEU A 1 327 ? 18.359 26.672 -6.012 1 93.75 327 LEU A N 1
ATOM 2651 C CA . LEU A 1 327 ? 18.141 28.109 -6.121 1 93.75 327 LEU A CA 1
ATOM 2652 C C . LEU A 1 327 ? 18.641 28.828 -4.867 1 93.75 327 LEU A C 1
ATOM 2654 O O . LEU A 1 327 ? 19.344 29.844 -4.961 1 93.75 327 LEU A O 1
ATOM 2658 N N . VAL A 1 328 ? 18.266 28.328 -3.711 1 96.25 328 VAL A N 1
ATOM 2659 C CA . VAL A 1 328 ? 18.625 29.016 -2.475 1 96.25 328 VAL A CA 1
ATOM 2660 C C . VAL A 1 328 ? 20.125 28.828 -2.211 1 96.25 328 VAL A C 1
ATOM 2662 O O . VAL A 1 328 ? 20.766 29.703 -1.617 1 96.25 328 VAL A O 1
ATOM 2665 N N . GLN A 1 329 ? 20.672 27.688 -2.623 1 95.56 329 GLN A N 1
ATOM 2666 C CA . GLN A 1 329 ? 22.094 27.406 -2.447 1 95.56 329 GLN A CA 1
ATOM 2667 C C . GLN A 1 329 ? 22.938 28.422 -3.213 1 95.56 329 GLN A C 1
ATOM 2669 O O . GLN A 1 329 ? 24.031 28.781 -2.77 1 95.56 329 GLN A O 1
ATOM 2674 N N . ASP A 1 330 ? 22.453 28.797 -4.34 1 94.88 330 ASP A N 1
ATOM 2675 C CA . ASP A 1 330 ? 23.156 29.797 -5.141 1 94.88 330 ASP A CA 1
ATOM 2676 C C . ASP A 1 330 ? 23.359 31.078 -4.355 1 94.88 330 ASP A C 1
ATOM 2678 O O . ASP A 1 330 ? 24.281 31.844 -4.629 1 94.88 330 ASP A O 1
ATOM 2682 N N . TYR A 1 331 ? 22.578 31.375 -3.408 1 95.69 331 TYR A N 1
ATOM 2683 C CA . TYR A 1 331 ? 22.672 32.594 -2.586 1 95.69 331 TYR A CA 1
ATOM 2684 C C . TYR A 1 331 ? 23.312 32.281 -1.238 1 95.69 331 TYR A C 1
ATOM 2686 O O . TYR A 1 331 ? 23.312 33.094 -0.334 1 95.69 331 TYR A O 1
ATOM 2694 N N . GLY A 1 332 ? 23.719 30.969 -1.045 1 95.81 332 GLY A N 1
ATOM 2695 C CA . GLY A 1 332 ? 24.453 30.594 0.153 1 95.81 332 GLY A CA 1
ATOM 2696 C C . GLY A 1 332 ? 23.562 30.047 1.252 1 95.81 332 GLY A C 1
ATOM 2697 O O . GLY A 1 332 ? 24.031 29.766 2.354 1 95.81 332 GLY A O 1
ATOM 2698 N N . HIS A 1 333 ? 22.297 29.922 1.029 1 97.62 333 HIS A N 1
ATOM 2699 C CA . HIS A 1 333 ? 21.344 29.422 2.02 1 97.62 333 HIS A CA 1
ATOM 2700 C C . HIS A 1 333 ? 21.172 27.922 1.889 1 97.62 333 HIS A C 1
ATOM 2702 O O . HIS A 1 333 ? 21.672 27.297 0.949 1 97.62 333 HIS A O 1
ATOM 2708 N N . LYS A 1 334 ? 20.516 27.297 2.844 1 96.88 334 LYS A N 1
ATOM 2709 C CA . LYS A 1 334 ? 20.25 25.859 2.842 1 96.88 334 LYS A CA 1
ATOM 2710 C C . LYS A 1 334 ? 18.812 25.562 3.264 1 96.88 334 LYS A C 1
ATOM 2712 O O . LYS A 1 334 ? 18.234 26.312 4.062 1 96.88 334 LYS A O 1
ATOM 2717 N N . ILE A 1 335 ? 18.281 24.484 2.723 1 97.06 335 ILE A N 1
ATOM 2718 C CA . ILE A 1 335 ? 16.922 24.062 3.074 1 97.06 335 ILE A CA 1
ATOM 2719 C C . ILE A 1 335 ? 16.969 22.781 3.9 1 97.06 335 ILE A C 1
ATOM 2721 O O . ILE A 1 335 ? 17.734 21.875 3.594 1 97.06 335 ILE A O 1
ATOM 2725 N N . VAL A 1 336 ? 16.266 22.781 4.961 1 97.31 336 VAL A N 1
ATOM 2726 C CA . VAL A 1 336 ? 16.016 21.578 5.758 1 97.31 336 VAL A CA 1
ATOM 2727 C C . VAL A 1 336 ? 14.516 21.297 5.809 1 97.31 336 VAL A C 1
ATOM 2729 O O . VAL A 1 336 ? 13.719 22.172 6.168 1 97.31 336 VAL A O 1
ATOM 2732 N N . ARG A 1 337 ? 14.117 20.125 5.449 1 96.56 337 ARG A N 1
ATOM 2733 C CA . ARG A 1 337 ? 12.703 19.781 5.34 1 96.56 337 ARG A CA 1
ATOM 2734 C C . ARG A 1 337 ? 12.211 19.078 6.594 1 96.56 337 ARG A C 1
ATOM 2736 O O . ARG A 1 337 ? 12.906 18.219 7.137 1 96.56 337 ARG A O 1
ATOM 2743 N N . LEU A 1 338 ? 11.031 19.469 7.062 1 96.75 338 LEU A N 1
ATOM 2744 C CA . LEU A 1 338 ? 10.383 18.844 8.219 1 96.75 338 LEU A CA 1
ATOM 2745 C C . LEU A 1 338 ? 9.859 17.469 7.871 1 96.75 338 LEU A C 1
ATOM 2747 O O . LEU A 1 338 ? 9.406 17.219 6.746 1 96.75 338 LEU A O 1
ATOM 2751 N N . PRO A 1 339 ? 9.992 16.531 8.828 1 94.94 339 PRO A N 1
ATOM 2752 C CA . PRO A 1 339 ? 9.344 15.234 8.602 1 94.94 339 PRO A CA 1
ATOM 2753 C C . PRO A 1 339 ? 7.82 15.352 8.516 1 94.94 339 PRO A C 1
ATOM 2755 O O . PRO A 1 339 ? 7.234 16.281 9.078 1 94.94 339 PRO A O 1
ATOM 2758 N N . PRO A 1 340 ? 7.254 14.367 7.855 1 92.25 340 PRO A N 1
ATOM 2759 C CA . PRO A 1 340 ? 5.797 14.391 7.723 1 92.25 340 PRO A CA 1
ATOM 2760 C C . PRO A 1 340 ? 5.082 14.336 9.07 1 92.25 340 PRO A C 1
ATOM 2762 O O . PRO A 1 340 ? 5.516 13.617 9.977 1 92.25 340 PRO A O 1
ATOM 2765 N N . TYR A 1 341 ? 4.008 15.117 9.234 1 89.25 341 TYR A N 1
ATOM 2766 C CA . TYR A 1 341 ? 3.08 15.102 10.359 1 89.25 341 TYR A CA 1
ATOM 2767 C C . TYR A 1 341 ? 3.75 15.617 11.625 1 89.25 341 TYR A C 1
ATOM 2769 O O . TYR A 1 341 ? 3.346 15.273 12.734 1 89.25 341 TYR A O 1
ATOM 2777 N N . HIS A 1 342 ? 4.824 16.344 11.492 1 94 342 HIS A N 1
ATOM 2778 C CA . HIS A 1 342 ? 5.52 16.922 12.633 1 94 342 HIS A CA 1
ATOM 2779 C C . HIS A 1 342 ? 5.336 18.438 12.672 1 94 342 HIS A C 1
ATOM 2781 O O . HIS A 1 342 ? 6.316 19.188 12.68 1 94 342 HIS A O 1
ATOM 2787 N N . TYR A 1 343 ? 4.191 18.828 12.922 1 91.75 343 TYR A N 1
ATOM 2788 C CA . TYR A 1 343 ? 3.848 20.25 12.969 1 91.75 343 TYR A CA 1
ATOM 2789 C C . TYR A 1 343 ? 4.473 20.922 14.188 1 91.75 343 TYR A C 1
ATOM 2791 O O . TYR A 1 343 ? 4.727 22.125 14.172 1 91.75 343 TYR A O 1
ATOM 2799 N N . ASP A 1 344 ? 4.699 20.125 15.195 1 94.12 344 ASP A N 1
ATOM 2800 C CA . ASP A 1 344 ? 5.238 20.641 16.453 1 94.12 344 ASP A CA 1
ATOM 2801 C C . ASP A 1 344 ? 6.715 21 16.312 1 94.12 344 ASP A C 1
ATOM 2803 O O . ASP A 1 344 ? 7.285 21.641 17.203 1 94.12 344 ASP A O 1
ATOM 2807 N N . LEU A 1 345 ? 7.254 20.688 15.141 1 96.81 345 LEU A N 1
ATOM 2808 C CA . LEU A 1 345 ? 8.656 21.016 14.914 1 96.81 345 LEU A CA 1
ATOM 2809 C C . LEU A 1 345 ? 8.773 22.312 14.125 1 96.81 345 LEU A C 1
ATOM 2811 O O . LEU A 1 345 ? 9.883 22.75 13.789 1 96.81 345 LEU A O 1
ATOM 2815 N N . ASN A 1 346 ? 7.648 22.938 13.828 1 96.62 346 ASN A N 1
ATOM 2816 C CA . ASN A 1 346 ? 7.613 24.234 13.148 1 96.62 346 ASN A CA 1
ATOM 2817 C C . ASN A 1 346 ? 7.043 25.328 14.055 1 96.62 346 ASN A C 1
ATOM 2819 O O . ASN A 1 346 ? 5.828 25.484 14.148 1 96.62 346 ASN A O 1
ATOM 2823 N N . PRO A 1 347 ? 7.906 26.109 14.633 1 97.19 347 PRO A N 1
ATOM 2824 C CA . PRO A 1 347 ? 7.438 27.109 15.602 1 97.19 347 PRO A CA 1
ATOM 2825 C C . PRO A 1 347 ? 6.445 28.094 14.992 1 97.19 347 PRO A C 1
ATOM 2827 O O . PRO A 1 347 ? 5.688 28.75 15.719 1 97.19 347 PRO A O 1
ATOM 2830 N N . ILE A 1 348 ? 6.445 28.234 13.695 1 96.5 348 ILE A N 1
ATOM 2831 C CA . ILE A 1 348 ? 5.535 29.188 13.062 1 96.5 348 ILE A CA 1
ATOM 2832 C C . ILE A 1 348 ? 4.09 28.75 13.289 1 96.5 348 ILE A C 1
ATOM 2834 O O . ILE A 1 348 ? 3.166 29.562 13.18 1 96.5 348 ILE A O 1
ATOM 2838 N N . GLU A 1 349 ? 3.893 27.484 13.531 1 94 349 GLU A N 1
ATOM 2839 C CA . GLU A 1 349 ? 2.555 26.969 13.812 1 94 349 GLU A CA 1
ATOM 2840 C C . GLU A 1 349 ? 1.959 27.625 15.047 1 94 349 GLU A C 1
ATOM 2842 O O . GLU A 1 349 ? 0.754 27.875 15.109 1 94 349 GLU A O 1
ATOM 2847 N N . ILE A 1 350 ? 2.77 27.891 16.031 1 94.12 350 ILE A N 1
ATOM 2848 C CA . ILE A 1 350 ? 2.334 28.578 17.234 1 94.12 350 ILE A CA 1
ATOM 2849 C C . ILE A 1 350 ? 2.031 30.047 16.922 1 94.12 350 ILE A C 1
ATOM 2851 O O . ILE A 1 350 ? 1.048 30.594 17.406 1 94.12 350 ILE A O 1
ATOM 2855 N N . ILE A 1 351 ? 2.873 30.625 16.141 1 95.25 351 ILE A N 1
ATOM 2856 C CA . ILE A 1 351 ? 2.701 32.031 15.742 1 95.25 351 ILE A CA 1
ATOM 2857 C C . ILE A 1 351 ? 1.362 32.188 15.023 1 95.25 351 ILE A C 1
ATOM 2859 O O . ILE A 1 351 ? 0.645 33.156 15.258 1 95.25 351 ILE A O 1
ATOM 2863 N N . TRP A 1 352 ? 1.091 31.219 14.125 1 93.56 352 TRP A N 1
ATOM 2864 C CA . TRP A 1 352 ? -0.208 31.25 13.461 1 93.56 352 TRP A CA 1
ATOM 2865 C C . TRP A 1 352 ? -1.34 31.328 14.484 1 93.56 352 TRP A C 1
ATOM 2867 O O . TRP A 1 352 ? -2.277 32.094 14.32 1 93.56 352 TRP A O 1
ATOM 2877 N N . GLY A 1 353 ? -1.244 30.453 15.461 1 89.94 353 GLY A N 1
ATOM 2878 C CA . GLY A 1 353 ? -2.266 30.438 16.5 1 89.94 353 GLY A CA 1
ATOM 2879 C C . GLY A 1 353 ? -2.428 31.781 17.188 1 89.94 353 GLY A C 1
ATOM 2880 O O . GLY A 1 353 ? -3.551 32.219 17.422 1 89.94 353 GLY A O 1
ATOM 2881 N N . ILE A 1 354 ? -1.382 32.438 17.516 1 92.94 354 ILE A N 1
ATOM 2882 C CA . ILE A 1 354 ? -1.38 33.719 18.203 1 92.94 354 ILE A CA 1
ATOM 2883 C C . ILE A 1 354 ? -2.014 34.781 17.297 1 92.94 354 ILE A C 1
ATOM 2885 O O . ILE A 1 354 ? -2.895 35.531 17.734 1 92.94 354 ILE A O 1
ATOM 2889 N N . VAL A 1 355 ? -1.591 34.844 16.062 1 93.75 355 VAL A N 1
ATOM 2890 C CA . VAL A 1 355 ? -2.064 35.844 15.133 1 93.75 355 VAL A CA 1
ATOM 2891 C C . VAL A 1 355 ? -3.559 35.656 14.883 1 93.75 355 VAL A C 1
ATOM 2893 O O . VAL A 1 355 ? -4.324 36.625 14.891 1 93.75 355 VAL A O 1
ATOM 2896 N N . LYS A 1 356 ? -3.898 34.438 14.609 1 89.62 356 LYS A N 1
ATOM 2897 C CA . LYS A 1 356 ? -5.305 34.156 14.344 1 89.62 356 LYS A CA 1
ATOM 2898 C C . LYS A 1 356 ? -6.172 34.5 15.555 1 89.62 356 LYS A C 1
ATOM 2900 O O . LYS A 1 356 ? -7.305 34.969 15.414 1 89.62 356 LYS A O 1
ATOM 2905 N N . GLY A 1 357 ? -5.66 34.219 16.734 1 89 357 GLY A N 1
ATOM 2906 C CA . GLY A 1 357 ? -6.348 34.625 17.938 1 89 357 GLY A CA 1
ATOM 2907 C C . GLY A 1 357 ? -6.531 36.125 18.031 1 89 357 GLY A C 1
ATOM 2908 O O . GLY A 1 357 ? -7.609 36.625 18.391 1 89 357 GLY A O 1
ATOM 2909 N N . LYS A 1 358 ? -5.5 36.875 17.75 1 91.12 358 LYS A N 1
ATOM 2910 C CA . LYS A 1 358 ? -5.555 38.312 17.75 1 91.12 358 LYS A CA 1
ATOM 2911 C C . LYS A 1 358 ? -6.555 38.844 16.719 1 91.12 358 LYS A C 1
ATOM 2913 O O . LYS A 1 358 ? -7.316 39.781 17 1 91.12 358 LYS A O 1
ATOM 2918 N N . VAL A 1 359 ? -6.512 38.25 15.586 1 90.12 359 VAL A N 1
ATOM 2919 C CA . VAL A 1 359 ? -7.418 38.656 14.516 1 90.12 359 VAL A CA 1
ATOM 2920 C C . VAL A 1 359 ? -8.859 38.375 14.922 1 90.12 359 VAL A C 1
ATOM 2922 O O . VAL A 1 359 ? -9.75 39.188 14.688 1 90.12 359 VAL A O 1
ATOM 2925 N N . ALA A 1 360 ? -9.062 37.188 15.414 1 85.75 360 ALA A N 1
ATOM 2926 C CA . ALA A 1 360 ? -10.406 36.812 15.836 1 85.75 360 ALA A CA 1
ATOM 2927 C C . ALA A 1 360 ? -10.969 37.781 16.875 1 85.75 360 ALA A C 1
ATOM 2929 O O . ALA A 1 360 ? -12.164 38.062 16.875 1 85.75 360 ALA A O 1
ATOM 2930 N N . THR A 1 361 ? -10.188 38.281 17.734 1 84.69 361 THR A N 1
ATOM 2931 C CA . THR A 1 361 ? -10.594 39.188 18.797 1 84.69 361 THR A CA 1
ATOM 2932 C C . THR A 1 361 ? -10.938 40.562 18.219 1 84.69 361 THR A C 1
ATOM 2934 O O . THR A 1 361 ? -11.836 41.25 18.734 1 84.69 361 THR A O 1
ATOM 2937 N N . LYS A 1 362 ? -10.281 40.906 17.141 1 83.81 362 LYS A N 1
ATOM 2938 C CA . LYS A 1 362 ? -10.398 42.25 16.625 1 83.81 362 LYS A CA 1
ATOM 2939 C C . LYS A 1 362 ? -11.336 42.312 15.43 1 83.81 362 LYS A C 1
ATOM 2941 O O . LYS A 1 362 ? -11.789 43.375 15.039 1 83.81 362 LYS A O 1
ATOM 2946 N N . ASN A 1 363 ? -11.57 41.156 14.969 1 76.75 363 ASN A N 1
ATOM 2947 C CA . ASN A 1 363 ? -12.383 41.125 13.75 1 76.75 363 ASN A CA 1
ATOM 2948 C C . ASN A 1 363 ? -13.852 41.406 14.047 1 76.75 363 ASN A C 1
ATOM 2950 O O . ASN A 1 363 ? -14.547 40.531 14.609 1 76.75 363 ASN A O 1
ATOM 2954 N N . VAL A 1 364 ? -14.32 42.531 13.82 1 68.81 364 VAL A N 1
ATOM 2955 C CA . VAL A 1 364 ? -15.711 42.938 14.031 1 68.81 364 VAL A CA 1
ATOM 2956 C C . VAL A 1 364 ? -16.359 43.281 12.695 1 68.81 364 VAL A C 1
ATOM 2958 O O . VAL A 1 364 ? -16.625 44.438 12.398 1 68.81 364 VAL A O 1
ATOM 2961 N N . GLY A 1 365 ? -16.578 42.188 11.875 1 65.94 365 GLY A N 1
ATOM 2962 C CA . GLY A 1 365 ? -17.328 42.375 10.641 1 65.94 365 GLY A CA 1
ATOM 2963 C C . GLY A 1 365 ? -16.641 43.344 9.68 1 65.94 365 GLY A C 1
ATOM 2964 O O . GLY A 1 365 ? -17.281 44.219 9.094 1 65.94 365 GLY A O 1
ATOM 2965 N N . LEU A 1 366 ? -15.414 43.156 9.398 1 68.56 366 LEU A N 1
ATOM 2966 C CA . LEU A 1 366 ? -14.609 44.094 8.609 1 68.56 366 LEU A CA 1
ATOM 2967 C C . LEU A 1 366 ? -14.703 43.781 7.125 1 68.56 366 LEU A C 1
ATOM 2969 O O . LEU A 1 366 ? -15 42.625 6.75 1 68.56 366 LEU A O 1
ATOM 2973 N N . ASP A 1 367 ? -14.641 44.844 6.41 1 75.31 367 ASP A N 1
ATOM 2974 C CA . ASP A 1 367 ? -14.508 44.625 4.973 1 75.31 367 ASP A CA 1
ATOM 2975 C C . ASP A 1 367 ? -13.164 44 4.633 1 75.31 367 ASP A C 1
ATOM 2977 O O . ASP A 1 367 ? -12.289 43.875 5.488 1 75.31 367 ASP A O 1
ATOM 2981 N N . ASN A 1 368 ? -13.023 43.562 3.438 1 75.12 368 ASN A N 1
ATOM 2982 C CA . ASN A 1 368 ? -11.859 42.781 3.008 1 75.12 368 ASN A CA 1
ATOM 2983 C C . ASN A 1 368 ? -10.562 43.562 3.191 1 75.12 368 ASN A C 1
ATOM 2985 O O . ASN A 1 368 ? -9.562 43.031 3.656 1 75.12 368 ASN A O 1
ATOM 2989 N N . ILE A 1 369 ? -10.57 44.781 2.801 1 78.5 369 ILE A N 1
ATOM 2990 C CA . ILE A 1 369 ? -9.359 45.594 2.854 1 78.5 369 ILE A CA 1
ATOM 2991 C C . ILE A 1 369 ? -8.961 45.844 4.309 1 78.5 369 ILE A C 1
ATOM 2993 O O . ILE A 1 369 ? -7.789 45.719 4.664 1 78.5 369 ILE A O 1
ATOM 2997 N N . THR A 1 370 ? -9.945 46.188 5.062 1 83.75 370 THR A N 1
ATOM 2998 C CA . THR A 1 370 ? -9.688 46.406 6.48 1 83.75 370 THR A CA 1
ATOM 2999 C C . THR A 1 370 ? -9.25 45.125 7.168 1 83.75 370 THR A C 1
ATOM 3001 O O . THR A 1 370 ? -8.422 45.156 8.086 1 83.75 370 THR A O 1
ATOM 3004 N N . PHE A 1 371 ? -9.789 44.094 6.672 1 86.38 371 PHE A N 1
ATOM 3005 C CA . PHE A 1 371 ? -9.414 42.812 7.227 1 86.38 371 PHE A CA 1
ATOM 3006 C C . PHE A 1 371 ? -7.949 42.5 6.953 1 86.38 371 PHE A C 1
ATOM 3008 O O . PHE A 1 371 ? -7.227 42.031 7.844 1 86.38 371 PHE A O 1
ATOM 3015 N N . MET A 1 372 ? -7.531 42.75 5.762 1 86.31 372 MET A N 1
ATOM 3016 C CA . MET A 1 372 ? -6.145 42.5 5.391 1 86.31 372 MET A CA 1
ATOM 3017 C C . MET A 1 372 ? -5.191 43.375 6.207 1 86.31 372 MET A C 1
ATOM 3019 O O . MET A 1 372 ? -4.121 42.906 6.609 1 86.31 372 MET A O 1
ATOM 3023 N N . GLN A 1 373 ? -5.625 44.562 6.363 1 89.88 373 GLN A N 1
ATOM 3024 C CA . GLN A 1 373 ? -4.812 45.469 7.168 1 89.88 373 GLN A CA 1
ATOM 3025 C C . GLN A 1 373 ? -4.734 45 8.617 1 89.88 373 GLN A C 1
ATOM 3027 O O . GLN A 1 373 ? -3.689 45.125 9.258 1 89.88 373 GLN A O 1
ATOM 3032 N N . LEU A 1 374 ? -5.832 44.531 9.062 1 90.88 374 LEU A N 1
ATOM 3033 C CA . LEU A 1 374 ? -5.855 44 10.414 1 90.88 374 LEU A CA 1
ATOM 3034 C C . LEU A 1 374 ? -4.879 42.812 10.555 1 90.88 374 LEU A C 1
ATOM 3036 O O . LEU A 1 374 ? -4.141 42.75 11.539 1 90.88 374 LEU A O 1
ATOM 3040 N N . VAL A 1 375 ? -4.879 41.938 9.602 1 91.62 375 VAL A N 1
ATOM 3041 C CA . VAL A 1 375 ? -3.98 40.781 9.617 1 91.62 375 VAL A CA 1
ATOM 3042 C C . VAL A 1 375 ? -2.529 41.25 9.617 1 91.62 375 VAL A C 1
ATOM 3044 O O . VAL A 1 375 ? -1.711 40.781 10.406 1 91.62 375 VAL A O 1
ATOM 3047 N N . LYS A 1 376 ? -2.258 42.188 8.781 1 92.69 376 LYS A N 1
ATOM 3048 C CA . LYS A 1 376 ? -0.905 42.75 8.688 1 92.69 376 LYS A CA 1
ATOM 3049 C C . LYS A 1 376 ? -0.468 43.344 10.023 1 92.69 376 LYS A C 1
ATOM 3051 O O . LYS A 1 376 ? 0.661 43.125 10.469 1 92.69 376 LYS A O 1
ATOM 3056 N N . ASN A 1 377 ? -1.353 44.062 10.617 1 93 377 ASN A N 1
ATOM 3057 C CA . ASN A 1 377 ? -1.059 44.688 11.898 1 93 377 ASN A CA 1
ATOM 3058 C C . ASN A 1 377 ? -0.807 43.656 12.984 1 93 377 ASN A C 1
ATOM 3060 O O . ASN A 1 377 ? 0.041 43.844 13.859 1 93 377 ASN A O 1
ATOM 3064 N N . CYS A 1 378 ? -1.562 42.625 12.93 1 93.69 378 CYS A N 1
ATOM 3065 C CA . CYS A 1 378 ? -1.409 41.562 13.922 1 93.69 378 CYS A CA 1
ATOM 3066 C C . CYS A 1 378 ? -0.05 40.906 13.789 1 93.69 378 CYS A C 1
ATOM 3068 O O . CYS A 1 378 ? 0.536 40.469 14.789 1 93.69 378 CYS A O 1
ATOM 3070 N N . PHE A 1 379 ? 0.457 40.812 12.609 1 94.75 379 PHE A N 1
ATOM 3071 C CA . PHE A 1 379 ? 1.795 40.281 12.414 1 94.75 379 PHE A CA 1
ATOM 3072 C C . PHE A 1 379 ? 2.855 41.25 12.922 1 94.75 379 PHE A C 1
ATOM 3074 O O . PHE A 1 379 ? 3.857 40.812 13.508 1 94.75 379 PHE A O 1
ATOM 3081 N N . GLU A 1 380 ? 2.629 42.469 12.656 1 92.06 380 GLU A N 1
ATOM 3082 C CA . GLU A 1 380 ? 3.574 43.469 13.094 1 92.06 380 GLU A CA 1
ATOM 3083 C C . GLU A 1 380 ? 3.678 43.531 14.609 1 92.06 380 GLU A C 1
ATOM 3085 O O . GLU A 1 380 ? 4.719 43.875 15.164 1 92.06 380 GLU A O 1
ATOM 3090 N N . ASP A 1 381 ? 2.639 43.094 15.258 1 93.12 381 ASP A N 1
ATOM 3091 C CA . ASP A 1 381 ? 2.584 43.094 16.719 1 93.12 381 ASP A CA 1
ATOM 3092 C C . ASP A 1 381 ? 3.375 41.938 17.312 1 93.12 381 ASP A C 1
ATOM 3094 O O . ASP A 1 381 ? 3.631 41.906 18.516 1 93.12 381 ASP A O 1
ATOM 3098 N N . ILE A 1 382 ? 3.742 41.031 16.516 1 95.19 382 ILE A N 1
ATOM 3099 C CA . ILE A 1 382 ? 4.5 39.875 17.016 1 95.19 382 ILE A CA 1
ATOM 3100 C C . ILE A 1 382 ? 5.945 40.281 17.281 1 95.19 382 ILE A C 1
ATOM 3102 O O . ILE A 1 382 ? 6.656 40.688 16.359 1 95.19 382 ILE A O 1
ATOM 3106 N N . THR A 1 383 ? 6.422 40.188 18.5 1 94.5 383 THR A N 1
ATOM 3107 C CA . THR A 1 383 ? 7.754 40.625 18.891 1 94.5 383 THR A CA 1
ATOM 3108 C C . THR A 1 383 ? 8.789 39.531 18.672 1 94.5 383 THR A C 1
ATOM 3110 O O . THR A 1 383 ? 8.43 38.344 18.578 1 94.5 383 THR A O 1
ATOM 3113 N N . ALA A 1 384 ? 10.016 39.906 18.641 1 95.62 384 ALA A N 1
ATOM 3114 C CA . ALA A 1 384 ? 11.125 38.969 18.547 1 95.62 384 ALA A CA 1
ATOM 3115 C C . ALA A 1 384 ? 11.156 38.031 19.766 1 95.62 384 ALA A C 1
ATOM 3117 O O . ALA A 1 384 ? 11.531 36.875 19.656 1 95.62 384 ALA A O 1
ATOM 3118 N N . ASP A 1 385 ? 10.781 38.594 20.844 1 96.25 385 ASP A N 1
ATOM 3119 C CA . ASP A 1 385 ? 10.758 37.812 22.078 1 96.25 385 ASP A CA 1
ATOM 3120 C C . ASP A 1 385 ? 9.75 36.656 21.969 1 96.25 385 ASP A C 1
ATOM 3122 O O . ASP A 1 385 ? 10.016 35.562 22.406 1 96.25 385 ASP A O 1
ATOM 3126 N N . THR A 1 386 ? 8.602 37 21.438 1 96.25 386 THR A N 1
ATOM 3127 C CA . THR A 1 386 ? 7.586 35.969 21.234 1 96.25 386 THR A CA 1
ATOM 3128 C C . THR A 1 386 ? 8.109 34.875 20.328 1 96.25 386 THR A C 1
ATOM 3130 O O . THR A 1 386 ? 7.934 33.688 20.609 1 96.25 386 THR A O 1
ATOM 3133 N N . TRP A 1 387 ? 8.695 35.25 19.281 1 96.44 387 TRP A N 1
ATOM 3134 C CA . TRP A 1 387 ? 9.273 34.281 18.344 1 96.44 387 TRP A CA 1
ATOM 3135 C C . TRP A 1 387 ? 10.344 33.438 19.031 1 96.44 387 TRP A C 1
ATOM 3137 O O . TRP A 1 387 ? 10.391 32.219 18.859 1 96.44 387 TRP A O 1
ATOM 3147 N N . ASN A 1 388 ? 11.211 34.094 19.703 1 96.81 388 ASN A N 1
ATOM 3148 C CA . ASN A 1 388 ? 12.289 33.406 20.391 1 96.81 388 ASN A CA 1
ATOM 3149 C C . ASN A 1 388 ? 11.734 32.344 21.359 1 96.81 388 ASN A C 1
ATOM 3151 O O . ASN A 1 388 ? 12.281 31.266 21.484 1 96.81 388 ASN A O 1
ATOM 3155 N N . ASN A 1 389 ? 10.711 32.719 22.062 1 96.69 389 ASN A N 1
ATOM 3156 C CA . ASN A 1 389 ? 10.07 31.781 22.969 1 96.69 389 ASN A CA 1
ATOM 3157 C C . ASN A 1 389 ? 9.523 30.562 22.234 1 96.69 389 ASN A C 1
ATOM 3159 O O . ASN A 1 389 ? 9.625 29.438 22.719 1 96.69 389 ASN A O 1
ATOM 3163 N N . CYS A 1 390 ? 8.922 30.844 21.125 1 97 390 CYS A N 1
ATOM 3164 C CA . CYS A 1 390 ? 8.383 29.766 20.312 1 97 390 CYS A CA 1
ATOM 3165 C C . CYS A 1 390 ? 9.5 28.844 19.812 1 97 390 CYS A C 1
ATOM 3167 O O . CYS A 1 390 ? 9.344 27.625 19.781 1 97 390 CYS A O 1
ATOM 3169 N N . CYS A 1 391 ? 10.602 29.438 19.406 1 97.62 391 CYS A N 1
ATOM 3170 C CA . CYS A 1 391 ? 11.75 28.656 18.953 1 97.62 391 CYS A CA 1
ATOM 3171 C C . CYS A 1 391 ? 12.328 27.812 20.078 1 97.62 391 CYS A C 1
ATOM 3173 O O . CYS A 1 391 ? 12.703 26.656 19.859 1 97.62 391 CYS A O 1
ATOM 3175 N N . GLU A 1 392 ? 12.367 28.406 21.234 1 97.19 392 GLU A N 1
ATOM 3176 C CA . GLU A 1 392 ? 12.867 27.656 22.391 1 97.19 392 GLU A CA 1
ATOM 3177 C C . GLU A 1 392 ? 11.953 26.484 22.734 1 97.19 392 GLU A C 1
ATOM 3179 O O . GLU A 1 392 ? 12.422 25.406 23.109 1 97.19 392 GLU A O 1
ATOM 3184 N N . HIS A 1 393 ? 10.703 26.766 22.656 1 96.62 393 HIS A N 1
ATOM 3185 C CA . HIS A 1 393 ? 9.734 25.703 22.875 1 96.62 393 HIS A CA 1
ATOM 3186 C C . HIS A 1 393 ? 9.953 24.547 21.891 1 96.62 393 HIS A C 1
ATOM 3188 O O . HIS A 1 393 ? 9.922 23.375 22.281 1 96.62 393 HIS A O 1
ATOM 3194 N N . THR A 1 394 ? 10.102 24.844 20.641 1 96.75 394 THR A N 1
ATOM 3195 C CA . THR A 1 394 ? 10.328 23.844 19.609 1 96.75 394 THR A CA 1
ATOM 3196 C C . THR A 1 394 ? 11.617 23.078 19.875 1 96.75 394 THR A C 1
ATOM 3198 O O . THR A 1 394 ? 11.688 21.875 19.656 1 96.75 394 THR A O 1
ATOM 3201 N N . LYS A 1 395 ? 12.648 23.797 20.297 1 97.25 395 LYS A N 1
ATOM 3202 C CA . LYS A 1 395 ? 13.906 23.156 20.641 1 97.25 395 LYS A CA 1
ATOM 3203 C C . LYS A 1 395 ? 13.711 22.094 21.734 1 97.25 395 LYS A C 1
ATOM 3205 O O . LYS A 1 395 ? 14.336 21.031 21.703 1 97.25 395 LYS A O 1
ATOM 3210 N N . LYS A 1 396 ? 12.875 22.422 22.672 1 96.5 396 LYS A N 1
ATOM 3211 C CA . LYS A 1 396 ? 12.562 21.453 23.719 1 96.5 396 LYS A CA 1
ATOM 3212 C C . LYS A 1 396 ? 11.875 20.219 23.156 1 96.5 396 LYS A C 1
ATOM 3214 O O . LYS A 1 396 ? 12.148 19.094 23.594 1 96.5 396 LYS A O 1
ATOM 3219 N N . ILE A 1 397 ? 10.984 20.438 22.312 1 95.75 397 ILE A N 1
ATOM 3220 C CA . ILE A 1 397 ? 10.289 19.328 21.672 1 95.75 397 ILE A CA 1
ATOM 3221 C C . ILE A 1 397 ? 11.289 18.453 20.922 1 95.75 397 ILE A C 1
ATOM 3223 O O . ILE A 1 397 ? 11.195 17.234 20.953 1 95.75 397 ILE A O 1
ATOM 3227 N N . GLU A 1 398 ? 12.18 19.094 20.172 1 97.31 398 GLU A N 1
ATOM 3228 C CA . GLU A 1 398 ? 13.242 18.375 19.469 1 97.31 398 GLU A CA 1
ATOM 3229 C C . GLU A 1 398 ? 14.039 17.5 20.438 1 97.31 398 GLU A C 1
ATOM 3231 O O . GLU A 1 398 ? 14.344 16.344 20.125 1 97.31 398 GLU A O 1
ATOM 3236 N N . GLU A 1 399 ? 14.359 18.062 21.547 1 96.12 399 GLU A N 1
ATOM 3237 C CA . GLU A 1 399 ? 15.117 17.328 22.547 1 96.12 399 GLU A CA 1
ATOM 3238 C C . GLU A 1 399 ? 14.305 16.156 23.109 1 96.12 399 GLU A C 1
ATOM 3240 O O . GLU A 1 399 ? 14.844 15.086 23.375 1 96.12 399 GLU A O 1
ATOM 3245 N N . ASP A 1 400 ? 13.07 16.391 23.281 1 94.5 400 ASP A N 1
ATOM 3246 C CA . ASP A 1 400 ? 12.188 15.305 23.734 1 94.5 400 ASP A CA 1
ATOM 3247 C C . ASP A 1 400 ? 12.195 14.148 22.75 1 94.5 400 ASP A C 1
ATOM 3249 O O . ASP A 1 400 ? 12.258 12.984 23.156 1 94.5 400 ASP A O 1
ATOM 3253 N N . TYR A 1 401 ? 12.062 14.453 21.5 1 94.69 401 TYR A N 1
ATOM 3254 C CA . TYR A 1 401 ? 12.102 13.422 20.484 1 94.69 401 TYR A CA 1
ATOM 3255 C C . TYR A 1 401 ? 13.422 12.664 20.516 1 94.69 401 TYR A C 1
ATOM 3257 O O . TYR A 1 401 ? 13.445 11.438 20.359 1 94.69 401 TYR A O 1
ATOM 3265 N N . ARG A 1 402 ? 14.531 13.383 20.719 1 93.56 402 ARG A N 1
ATOM 3266 C CA . ARG A 1 402 ? 15.859 12.781 20.75 1 93.56 402 ARG A CA 1
ATOM 3267 C C . ARG A 1 402 ? 16 11.82 21.922 1 93.56 402 ARG A C 1
ATOM 3269 O O . ARG A 1 402 ? 16.625 10.766 21.797 1 93.56 402 ARG A O 1
ATOM 3276 N N . GLN A 1 403 ? 15.414 12.188 23 1 92.25 403 GLN A N 1
ATOM 3277 C CA . GLN A 1 403 ? 15.531 11.375 24.203 1 92.25 403 GLN A CA 1
ATOM 3278 C C . GLN A 1 403 ? 14.586 10.18 24.156 1 92.25 403 GLN A C 1
ATOM 3280 O O . GLN A 1 403 ? 14.945 9.078 24.578 1 92.25 403 GLN A O 1
ATOM 3285 N N . ARG A 1 404 ? 13.461 10.375 23.656 1 90.44 404 ARG A N 1
ATOM 3286 C CA . ARG A 1 404 ? 12.438 9.336 23.672 1 90.44 404 ARG A CA 1
ATOM 3287 C C . ARG A 1 404 ? 12.695 8.289 22.594 1 90.44 404 ARG A C 1
ATOM 3289 O O . ARG A 1 404 ? 12.352 7.117 22.75 1 90.44 404 ARG A O 1
ATOM 3296 N N . GLY A 1 405 ? 13.266 8.664 21.484 1 89.06 405 GLY A N 1
ATOM 3297 C CA . GLY A 1 405 ? 13.477 7.785 20.344 1 89.06 405 GLY A CA 1
ATOM 3298 C C . GLY A 1 405 ? 14.133 6.469 20.734 1 89.06 405 GLY A C 1
ATOM 3299 O O . GLY A 1 405 ? 13.531 5.406 20.562 1 89.06 405 GLY A O 1
ATOM 3300 N N . PRO A 1 406 ? 15.32 6.555 21.312 1 86.19 406 PRO A N 1
ATOM 3301 C CA . PRO A 1 406 ? 16.016 5.328 21.703 1 86.19 406 PRO A CA 1
ATOM 3302 C C . PRO A 1 406 ? 15.25 4.516 22.75 1 86.19 406 PRO A C 1
ATOM 3304 O O . PRO A 1 406 ? 15.32 3.283 22.734 1 86.19 406 PRO A O 1
ATOM 3307 N N . VAL A 1 407 ? 14.523 5.176 23.609 1 88.69 407 VAL A N 1
ATOM 3308 C CA . VAL A 1 407 ? 13.75 4.492 24.641 1 88.69 407 VAL A CA 1
ATOM 3309 C C . VAL A 1 407 ? 12.625 3.684 23.984 1 88.69 407 VAL A C 1
ATOM 3311 O O . VAL A 1 407 ? 12.398 2.527 24.344 1 88.69 407 VAL A O 1
ATOM 3314 N N . ILE A 1 408 ? 12.016 4.293 23.109 1 88.44 408 ILE A N 1
ATOM 3315 C CA . ILE A 1 408 ? 10.906 3.646 22.406 1 88.44 408 ILE A CA 1
ATOM 3316 C C . ILE A 1 408 ? 11.422 2.432 21.641 1 88.44 408 ILE A C 1
ATOM 3318 O O . ILE A 1 408 ? 10.828 1.354 21.703 1 88.44 408 ILE A O 1
ATOM 3322 N N . ASP A 1 409 ? 12.469 2.596 20.922 1 86.25 409 ASP A N 1
ATOM 3323 C CA . ASP A 1 409 ? 13.07 1.497 20.188 1 86.25 409 ASP A CA 1
ATOM 3324 C C . ASP A 1 409 ? 13.43 0.337 21.109 1 86.25 409 ASP A C 1
ATOM 3326 O O . ASP A 1 409 ? 13.219 -0.827 20.766 1 86.25 409 ASP A O 1
ATOM 3330 N N . GLY A 1 410 ? 14.016 0.696 22.203 1 85.94 410 GLY A N 1
ATOM 3331 C CA . GLY A 1 410 ? 14.367 -0.324 23.172 1 85.94 410 GLY A CA 1
ATOM 3332 C C . GLY A 1 410 ? 13.172 -1.09 23.703 1 85.94 410 GLY A C 1
ATOM 3333 O O . GLY A 1 410 ? 13.219 -2.314 23.828 1 85.94 410 GLY A O 1
ATOM 3334 N N . GLU A 1 411 ? 12.164 -0.374 23.969 1 86.38 411 GLU A N 1
ATOM 3335 C CA . GLU A 1 411 ? 10.969 -1.008 24.5 1 86.38 411 GLU A CA 1
ATOM 3336 C C . GLU A 1 411 ? 10.305 -1.898 23.469 1 86.38 411 GLU A C 1
ATOM 3338 O O . GLU A 1 411 ? 9.836 -2.994 23.781 1 86.38 411 GLU A O 1
ATOM 3343 N N . ILE A 1 412 ? 10.211 -1.451 22.344 1 85.62 412 ILE A N 1
ATOM 3344 C CA . ILE A 1 412 ? 9.609 -2.229 21.266 1 85.62 412 ILE A CA 1
ATOM 3345 C C . ILE A 1 412 ? 10.391 -3.521 21.047 1 85.62 412 ILE A C 1
ATOM 3347 O O . ILE A 1 412 ? 9.805 -4.586 20.844 1 85.62 412 ILE A O 1
ATOM 3351 N N . GLU A 1 413 ? 11.688 -3.408 21.078 1 85.38 413 GLU A N 1
ATOM 3352 C CA . GLU A 1 413 ? 12.531 -4.59 20.906 1 85.38 413 GLU A CA 1
ATOM 3353 C C . GLU A 1 413 ? 12.281 -5.613 22 1 85.38 413 GLU A C 1
ATOM 3355 O O . GLU A 1 413 ? 12.312 -6.82 21.766 1 85.38 413 GLU A O 1
ATOM 3360 N N . LYS A 1 414 ? 12.078 -5.109 23.203 1 83.06 414 LYS A N 1
ATOM 3361 C CA . LYS A 1 414 ? 11.766 -5.996 24.312 1 83.06 414 LYS A CA 1
ATOM 3362 C C . LYS A 1 414 ? 10.461 -6.746 24.062 1 83.06 414 LYS A C 1
ATOM 3364 O O . LYS A 1 414 ? 10.344 -7.93 24.391 1 83.06 414 LYS A O 1
ATOM 3369 N N . PHE A 1 415 ? 9.531 -6.023 23.531 1 81.94 415 PHE A N 1
ATOM 3370 C CA . PHE A 1 415 ? 8.227 -6.637 23.266 1 81.94 415 PHE A CA 1
ATOM 3371 C C . PHE A 1 415 ? 8.336 -7.691 22.172 1 81.94 415 PHE A C 1
ATOM 3373 O O . PHE A 1 415 ? 7.598 -8.68 22.188 1 81.94 415 PHE A O 1
ATOM 3380 N N . ILE A 1 416 ? 9.172 -7.48 21.312 1 78.12 416 ILE A N 1
ATOM 3381 C CA . ILE A 1 416 ? 9.359 -8.414 20.219 1 78.12 416 ILE A CA 1
ATOM 3382 C C . ILE A 1 416 ? 10.047 -9.68 20.719 1 78.12 416 ILE A C 1
ATOM 3384 O O . ILE A 1 416 ? 9.703 -10.789 20.312 1 78.12 416 ILE A O 1
ATOM 3388 N N . ILE A 1 417 ? 11 -9.625 21.625 1 72.5 417 ILE A N 1
ATOM 3389 C CA . ILE A 1 417 ? 11.781 -10.75 22.125 1 72.5 417 ILE A CA 1
ATOM 3390 C C . ILE A 1 417 ? 10.984 -11.492 23.203 1 72.5 417 ILE A C 1
ATOM 3392 O O . ILE A 1 417 ? 11.047 -12.719 23.297 1 72.5 417 ILE A O 1
ATOM 3396 N N . ASN A 1 418 ? 10.445 -10.828 24.297 1 59.72 418 ASN A N 1
ATOM 3397 C CA . ASN A 1 418 ? 9.883 -11.422 25.5 1 59.72 418 ASN A CA 1
ATOM 3398 C C . ASN A 1 418 ? 8.75 -12.391 25.172 1 59.72 418 ASN A C 1
ATOM 3400 O O . ASN A 1 418 ? 7.688 -11.969 24.719 1 59.72 418 ASN A O 1
ATOM 3404 N N . VAL A 1 419 ? 8.992 -13.672 24.75 1 46.31 419 VAL A N 1
ATOM 3405 C CA . VAL A 1 419 ? 8.18 -14.883 24.75 1 46.31 419 VAL A CA 1
ATOM 3406 C C . VAL A 1 419 ? 7.594 -15.117 26.141 1 46.31 419 VAL A C 1
ATOM 3408 O O . VAL A 1 419 ? 6.992 -16.172 26.391 1 46.31 419 VAL A O 1
ATOM 3411 N N . GLY A 1 420 ? 8.07 -14.68 27.297 1 34.75 420 GLY A N 1
ATOM 3412 C CA . GLY A 1 420 ? 7.723 -15.445 28.5 1 34.75 420 GLY A CA 1
ATOM 3413 C C . GLY A 1 420 ? 6.23 -15.609 28.688 1 34.75 420 GLY A C 1
ATOM 3414 O O . GLY A 1 420 ? 5.625 -16.531 28.125 1 34.75 420 GLY A O 1
ATOM 3415 N N . ASP A 1 421 ? 5.621 -15.312 30.109 1 30.81 421 ASP A N 1
ATOM 3416 C CA . ASP A 1 421 ? 4.645 -15.984 30.969 1 30.81 421 ASP A CA 1
ATOM 3417 C C . ASP A 1 421 ? 3.223 -15.758 30.469 1 30.81 421 ASP A C 1
ATOM 3419 O O . ASP A 1 421 ? 2.266 -16.297 31.016 1 30.81 421 ASP A O 1
ATOM 3423 N N . ASP A 1 422 ? 2.783 -14.609 30.266 1 27.39 422 ASP A N 1
ATOM 3424 C CA . ASP A 1 422 ? 1.34 -14.641 30.484 1 27.39 422 ASP A CA 1
ATOM 3425 C C . ASP A 1 422 ? 0.644 -15.477 29.406 1 27.39 422 ASP A C 1
ATOM 3427 O O . ASP A 1 422 ? 1.042 -15.453 28.234 1 27.39 422 ASP A O 1
ATOM 3431 N N . SER A 1 423 ? -0.222 -16.562 29.938 1 24.8 423 SER A N 1
ATOM 3432 C CA . SER A 1 423 ? -1.14 -17.594 29.469 1 24.8 423 SER A CA 1
ATOM 3433 C C . SER A 1 423 ? -1.905 -17.141 28.234 1 24.8 423 SER A C 1
ATOM 3435 O O . SER A 1 423 ? -1.903 -15.961 27.891 1 24.8 423 SER A O 1
ATOM 3437 N N . GLU A 1 424 ? -3.172 -17.953 28.062 1 24.27 424 GLU A N 1
ATOM 3438 C CA . GLU A 1 424 ? -4.051 -18.641 27.109 1 24.27 424 GLU A CA 1
ATOM 3439 C C . GLU A 1 424 ? -4.969 -17.656 26.406 1 24.27 424 GLU A C 1
ATOM 3441 O O . GLU A 1 424 ? -5.844 -18.062 25.625 1 24.27 424 GLU A O 1
ATOM 3446 N N . THR A 1 425 ? -5.352 -16.406 26.859 1 23.33 425 THR A N 1
ATOM 3447 C CA . THR A 1 425 ? -6.672 -16.188 26.281 1 23.33 425 THR A CA 1
ATOM 3448 C C . THR A 1 425 ? -6.586 -16.078 24.75 1 23.33 425 THR A C 1
ATOM 3450 O O . THR A 1 425 ? -5.871 -15.219 24.234 1 23.33 425 THR A O 1
ATOM 3453 N N . SER A 1 426 ? -6.695 -17.188 24.031 1 22.61 426 SER A N 1
ATOM 3454 C CA . SER A 1 426 ? -6.824 -17.531 22.625 1 22.61 426 SER A CA 1
ATOM 3455 C C . SER A 1 426 ? -7.789 -16.578 21.906 1 22.61 426 SER A C 1
ATOM 3457 O O . SER A 1 426 ? -8.211 -16.844 20.781 1 22.61 426 SER A O 1
ATOM 3459 N N . ASN A 1 427 ? -8.172 -15.375 22.422 1 21.33 427 ASN A N 1
ATOM 3460 C CA . ASN A 1 427 ? -9.273 -14.906 21.578 1 21.33 427 ASN A CA 1
ATOM 3461 C C . ASN A 1 427 ? -8.836 -14.727 20.125 1 21.33 427 ASN A C 1
ATOM 3463 O O . ASN A 1 427 ? -7.793 -14.133 19.859 1 21.33 427 ASN A O 1
ATOM 3467 N N . ASP A 1 428 ? -9.203 -15.672 19.281 1 21.42 428 ASP A N 1
ATOM 3468 C CA . ASP A 1 428 ? -9.242 -15.891 17.844 1 21.42 428 ASP A CA 1
ATOM 3469 C C . ASP A 1 428 ? -9.656 -14.617 17.109 1 21.42 428 ASP A C 1
ATOM 3471 O O . ASP A 1 428 ? -10.398 -14.68 16.125 1 21.42 428 ASP A O 1
ATOM 3475 N N . THR A 1 429 ? -9.531 -13.406 17.594 1 22.38 429 THR A N 1
ATOM 3476 C CA . THR A 1 429 ? -10.211 -12.469 16.703 1 22.38 429 THR A CA 1
ATOM 3477 C C . THR A 1 429 ? -9.531 -12.43 15.336 1 22.38 429 THR A C 1
ATOM 3479 O O . THR A 1 429 ? -8.359 -12.062 15.234 1 22.38 429 THR A O 1
ATOM 3482 N N . SER A 1 430 ? -9.844 -13.406 14.469 1 23.95 430 SER A N 1
ATOM 3483 C CA . SER A 1 430 ? -9.664 -13.43 13.023 1 23.95 430 SER A CA 1
ATOM 3484 C C . SER A 1 430 ? -9.938 -12.062 12.406 1 23.95 430 SER A C 1
ATOM 3486 O O . SER A 1 430 ? -11.078 -11.602 12.383 1 23.95 430 SER A O 1
ATOM 3488 N N . SER A 1 431 ? -9.297 -11.023 12.805 1 22.67 431 SER A N 1
ATOM 3489 C CA . SER A 1 431 ? -9.586 -9.742 12.172 1 22.67 431 SER A CA 1
ATOM 3490 C C . SER A 1 431 ? -9.664 -9.883 10.656 1 22.67 431 SER A C 1
ATOM 3492 O O . SER A 1 431 ? -9.148 -10.844 10.086 1 22.67 431 SER A O 1
ATOM 3494 N N . ASN A 1 432 ? -10.398 -8.891 9.969 1 24.38 432 ASN A N 1
ATOM 3495 C CA . ASN A 1 432 ? -11.172 -8.523 8.781 1 24.38 432 ASN A CA 1
ATOM 3496 C C . ASN A 1 432 ? -10.281 -8.414 7.547 1 24.38 432 ASN A C 1
ATOM 3498 O O . ASN A 1 432 ? -10.688 -7.832 6.539 1 24.38 432 ASN A O 1
ATOM 3502 N N . GLU A 1 433 ? -9 -8.641 7.629 1 25.56 433 GLU A N 1
ATOM 3503 C CA . GLU A 1 433 ? -8.539 -8.211 6.312 1 25.56 433 GLU A CA 1
ATOM 3504 C C . GLU A 1 433 ? -9.25 -8.984 5.203 1 25.56 433 GLU A C 1
ATOM 3506 O O . GLU A 1 433 ? -8.875 -8.875 4.031 1 25.56 433 GLU A O 1
ATOM 3511 N N . SER A 1 434 ? -10.102 -9.984 5.668 1 25.38 434 SER A N 1
ATOM 3512 C CA . SER A 1 434 ? -10.688 -10.766 4.586 1 25.38 434 SER A CA 1
ATOM 3513 C C . SER A 1 434 ? -11.625 -9.914 3.734 1 25.38 434 SER A C 1
ATOM 3515 O O . SER A 1 434 ? -12.539 -10.438 3.094 1 25.38 434 SER A O 1
ATOM 3517 N N . VAL A 1 435 ? -11.625 -8.617 3.855 1 25.19 435 VAL A N 1
ATOM 3518 C CA . VAL A 1 435 ? -12.797 -8.109 3.143 1 25.19 435 VAL A CA 1
ATOM 3519 C C . VAL A 1 435 ? -12.789 -8.633 1.706 1 25.19 435 VAL A C 1
ATOM 3521 O O . VAL A 1 435 ? -13.812 -8.586 1.02 1 25.19 435 VAL A O 1
ATOM 3524 N N . ILE A 1 436 ? -11.695 -8.758 1.056 1 25.31 436 ILE A N 1
ATOM 3525 C CA . ILE A 1 436 ? -11.969 -8.742 -0.377 1 25.31 436 ILE A CA 1
ATOM 3526 C C . ILE A 1 436 ? -12.695 -10.023 -0.777 1 25.31 436 ILE A C 1
ATOM 3528 O O . ILE A 1 436 ? -12.773 -10.352 -1.963 1 25.31 436 ILE A O 1
ATOM 3532 N N . SER A 1 437 ? -12.961 -10.852 0.191 1 25.22 437 SER A N 1
ATOM 3533 C CA . SER A 1 437 ? -13.539 -11.969 -0.553 1 25.22 437 SER A CA 1
ATOM 3534 C C . SER A 1 437 ? -14.812 -11.547 -1.281 1 25.22 437 SER A C 1
ATOM 3536 O O . SER A 1 437 ? -15.047 -11.961 -2.42 1 25.22 437 SER A O 1
ATOM 3538 N N . GLU A 1 438 ? -15.875 -11.109 -0.489 1 23.41 438 GLU A N 1
ATOM 3539 C CA . GLU A 1 438 ? -17.266 -11.25 -0.924 1 23.41 438 GLU A CA 1
ATOM 3540 C C . GLU A 1 438 ? -17.625 -10.164 -1.937 1 23.41 438 GLU A C 1
ATOM 3542 O O . GLU A 1 438 ? -17.781 -8.992 -1.578 1 23.41 438 GLU A O 1
ATOM 3547 N N . ILE A 1 439 ? -17.047 -9.906 -3.043 1 24.58 439 ILE A N 1
ATOM 3548 C CA . ILE A 1 439 ? -17.812 -9.281 -4.117 1 24.58 439 ILE A CA 1
ATOM 3549 C C . ILE A 1 439 ? -19.203 -9.922 -4.207 1 24.58 439 ILE A C 1
ATOM 3551 O O . ILE A 1 439 ? -19.328 -11.047 -4.699 1 24.58 439 ILE A O 1
ATOM 3555 N N . GLU A 1 440 ? -19.984 -10.086 -3.041 1 18.92 440 GLU A N 1
ATOM 3556 C CA . GLU A 1 440 ? -21.422 -10.305 -3.119 1 18.92 440 GLU A CA 1
ATOM 3557 C C . GLU A 1 440 ? -22.094 -9.266 -4.008 1 18.92 440 GLU A C 1
ATOM 3559 O O . GLU A 1 440 ? -21.812 -8.07 -3.896 1 18.92 440 GLU A O 1
ATOM 3564 N N . THR A 1 441 ? -22.609 -9.633 -5.168 1 19.22 441 THR A N 1
ATOM 3565 C CA . THR A 1 441 ? -23.688 -9.094 -5.992 1 19.22 441 THR A CA 1
ATOM 3566 C C . THR A 1 441 ? -24.906 -8.742 -5.133 1 19.22 441 THR A C 1
ATOM 3568 O O . THR A 1 441 ? -25.469 -9.609 -4.473 1 19.22 441 THR A O 1
ATOM 3571 N N . GLN A 1 442 ? -25.047 -7.844 -4.062 1 17.98 442 GLN A N 1
ATOM 3572 C CA . GLN A 1 442 ? -26.406 -7.293 -4.121 1 17.98 442 GLN A CA 1
ATOM 3573 C C . GLN A 1 442 ? -26.609 -6.477 -5.391 1 17.98 442 GLN A C 1
ATOM 3575 O O . GLN A 1 442 ? -25.719 -5.738 -5.812 1 17.98 442 GLN A O 1
ATOM 3580 N N . MET B 1 1 ? -40.25 10.977 21.234 1 46.91 1 MET B N 1
ATOM 3581 C CA . MET B 1 1 ? -40.75 11.523 19.969 1 46.91 1 MET B CA 1
ATOM 3582 C C . MET B 1 1 ? -41.719 10.57 19.297 1 46.91 1 MET B C 1
ATOM 3584 O O . MET B 1 1 ? -41.562 9.352 19.359 1 46.91 1 MET B O 1
ATOM 3588 N N . PRO B 1 2 ? -42.906 11.125 19.109 1 58.28 2 PRO B N 1
ATOM 3589 C CA . PRO B 1 2 ? -43.875 10.227 18.5 1 58.28 2 PRO B CA 1
ATOM 3590 C C . PRO B 1 2 ? -43.344 9.516 17.266 1 58.28 2 PRO B C 1
ATOM 3592 O O . PRO B 1 2 ? -42.531 10.078 16.531 1 58.28 2 PRO B O 1
ATOM 3595 N N . LYS B 1 3 ? -43.344 8.242 17.25 1 68.12 3 LYS B N 1
ATOM 3596 C CA . LYS B 1 3 ? -42.844 7.41 16.156 1 68.12 3 LYS B CA 1
ATOM 3597 C C . LYS B 1 3 ? -43.438 7.852 14.82 1 68.12 3 LYS B C 1
ATOM 3599 O O . LYS B 1 3 ? -44.594 8.203 14.734 1 68.12 3 LYS B O 1
ATOM 3604 N N . THR B 1 4 ? -42.594 8.117 13.797 1 76.06 4 THR B N 1
ATOM 3605 C CA . THR B 1 4 ? -43 8.508 12.453 1 76.06 4 THR B CA 1
ATOM 3606 C C . THR B 1 4 ? -43.938 7.461 11.859 1 76.06 4 THR B C 1
ATOM 3608 O O . THR B 1 4 ? -43.688 6.262 11.961 1 76.06 4 THR B O 1
ATOM 3611 N N . ILE B 1 5 ? -45.188 7.84 11.438 1 80.12 5 ILE B N 1
ATOM 3612 C CA . ILE B 1 5 ? -46.156 6.965 10.789 1 80.12 5 ILE B CA 1
ATOM 3613 C C . ILE B 1 5 ? -45.75 6.711 9.344 1 80.12 5 ILE B C 1
ATOM 3615 O O . ILE B 1 5 ? -45.719 7.633 8.523 1 80.12 5 ILE B O 1
ATOM 3619 N N . LYS B 1 6 ? -45.438 5.484 9.031 1 82.81 6 LYS B N 1
ATOM 3620 C CA . LYS B 1 6 ? -44.875 5.113 7.738 1 82.81 6 LYS B CA 1
ATOM 3621 C C . LYS B 1 6 ? -45.969 5.012 6.672 1 82.81 6 LYS B C 1
ATOM 3623 O O . LYS B 1 6 ? -47.156 5.051 6.988 1 82.81 6 LYS B O 1
ATOM 3628 N N . SER B 1 7 ? -45.562 4.961 5.434 1 82.62 7 SER B N 1
ATOM 3629 C CA . SER B 1 7 ? -46.438 5.062 4.273 1 82.62 7 SER B CA 1
ATOM 3630 C C . SER B 1 7 ? -47.531 4.012 4.328 1 82.62 7 SER B C 1
ATOM 3632 O O . SER B 1 7 ? -48.688 4.312 4.051 1 82.62 7 SER B O 1
ATOM 3634 N N . GLN B 1 8 ? -47.188 2.77 4.68 1 83.38 8 GLN B N 1
ATOM 3635 C CA . GLN B 1 8 ? -48.156 1.694 4.691 1 83.38 8 GLN B CA 1
ATOM 3636 C C . GLN B 1 8 ? -49.281 1.978 5.695 1 83.38 8 GLN B C 1
ATOM 3638 O O . GLN B 1 8 ? -50.438 1.766 5.402 1 83.38 8 GLN B O 1
ATOM 3643 N N . LEU B 1 9 ? -48.906 2.4 6.84 1 86.06 9 LEU B N 1
ATOM 3644 C CA . LEU B 1 9 ? -49.875 2.723 7.879 1 86.06 9 LEU B CA 1
ATOM 3645 C C . LEU B 1 9 ? -50.719 3.934 7.48 1 86.06 9 LEU B C 1
ATOM 3647 O O . LEU B 1 9 ? -51.906 3.967 7.73 1 86.06 9 LEU B O 1
ATOM 3651 N N . ARG B 1 10 ? -50.156 4.863 6.883 1 84.06 10 ARG B N 1
ATOM 3652 C CA . ARG B 1 10 ? -50.875 6.039 6.418 1 84.06 10 ARG B CA 1
ATOM 3653 C C . ARG B 1 10 ? -52 5.648 5.453 1 84.06 10 ARG B C 1
ATOM 3655 O O . ARG B 1 10 ? -53.094 6.164 5.539 1 84.06 10 ARG B O 1
ATOM 3662 N N . LYS B 1 11 ? -51.594 4.781 4.59 1 87.25 11 LYS B N 1
ATOM 3663 C CA . LYS B 1 11 ? -52.562 4.316 3.621 1 87.25 11 LYS B CA 1
ATOM 3664 C C . LYS B 1 11 ? -53.75 3.623 4.316 1 87.25 11 LYS B C 1
ATOM 3666 O O . LYS B 1 11 ? -54.906 3.855 3.973 1 87.25 11 LYS B O 1
ATOM 3671 N N . VAL B 1 12 ? -53.469 2.812 5.246 1 89.31 12 VAL B N 1
ATOM 3672 C CA . VAL B 1 12 ? -54.5 2.049 5.941 1 89.31 12 VAL B CA 1
ATOM 3673 C C . VAL B 1 12 ? -55.406 2.992 6.746 1 89.31 12 VAL B C 1
ATOM 3675 O O . VAL B 1 12 ? -56.625 2.828 6.777 1 89.31 12 VAL B O 1
ATOM 3678 N N . ILE B 1 13 ? -54.844 3.953 7.371 1 88.38 13 ILE B N 1
ATOM 3679 C CA . ILE B 1 13 ? -55.625 4.926 8.133 1 88.38 13 ILE B CA 1
ATOM 3680 C C . ILE B 1 13 ? -56.562 5.684 7.203 1 88.38 13 ILE B C 1
ATOM 3682 O O . ILE B 1 13 ? -57.719 5.914 7.539 1 88.38 13 ILE B O 1
ATOM 3686 N N . TYR B 1 14 ? -56 5.996 6.105 1 89.25 14 TYR B N 1
ATOM 3687 C CA . TYR B 1 14 ? -56.844 6.656 5.105 1 89.25 14 TYR B CA 1
ATOM 3688 C C . TYR B 1 14 ? -57.969 5.75 4.648 1 89.25 14 TYR B C 1
ATOM 3690 O O . TYR B 1 14 ? -59.125 6.199 4.492 1 89.25 14 TYR B O 1
ATOM 3698 N N . ASN B 1 15 ? -57.688 4.535 4.41 1 88.62 15 ASN B N 1
ATOM 3699 C CA . ASN B 1 15 ? -58.719 3.57 3.994 1 88.62 15 ASN B CA 1
ATOM 3700 C C . ASN B 1 15 ? -59.812 3.432 5.035 1 88.62 15 ASN B C 1
ATOM 3702 O O . ASN B 1 15 ? -61 3.328 4.691 1 88.62 15 ASN B O 1
ATOM 3706 N N . ILE B 1 16 ? -59.406 3.391 6.262 1 91.06 16 ILE B N 1
ATOM 3707 C CA . ILE B 1 16 ? -60.375 3.283 7.355 1 91.06 16 ILE B CA 1
ATOM 3708 C C . ILE B 1 16 ? -61.281 4.508 7.359 1 91.06 16 ILE B C 1
ATOM 3710 O O . ILE B 1 16 ? -62.5 4.375 7.441 1 91.06 16 ILE B O 1
ATOM 3714 N N . ASN B 1 17 ? -60.688 5.629 7.227 1 89.06 17 ASN B N 1
ATOM 3715 C CA . ASN B 1 17 ? -61.438 6.871 7.199 1 89.06 17 ASN B CA 1
ATOM 3716 C C . ASN B 1 17 ? -62.406 6.91 6.012 1 89.06 17 ASN B C 1
ATOM 3718 O O . ASN B 1 17 ? -63.562 7.332 6.148 1 89.06 17 ASN B O 1
ATOM 3722 N N . ASN B 1 18 ? -61.938 6.508 4.941 1 88.94 18 ASN B N 1
ATOM 3723 C CA . ASN B 1 18 ? -62.75 6.492 3.73 1 88.94 18 ASN B CA 1
ATOM 3724 C C . ASN B 1 18 ? -63.906 5.508 3.844 1 88.94 18 ASN B C 1
ATOM 3726 O O . ASN B 1 18 ? -65 5.805 3.424 1 88.94 18 ASN B O 1
ATOM 3730 N N . TYR B 1 19 ? -63.625 4.355 4.387 1 90.88 19 TYR B N 1
ATOM 3731 C CA . TYR B 1 19 ? -64.625 3.338 4.57 1 90.88 19 TYR B CA 1
ATOM 3732 C C . TYR B 1 19 ? -65.75 3.85 5.473 1 90.88 19 TYR B C 1
ATOM 3734 O O . TYR B 1 19 ? -66.938 3.703 5.148 1 90.88 19 TYR B O 1
ATOM 3742 N N . LEU B 1 20 ? -65.438 4.488 6.555 1 90.38 20 LEU B N 1
ATOM 3743 C CA . LEU B 1 20 ? -66.438 4.996 7.516 1 90.38 20 LEU B CA 1
ATOM 3744 C C . LEU B 1 20 ? -67.188 6.172 6.934 1 90.38 20 LEU B C 1
ATOM 3746 O O . LEU B 1 20 ? -68.375 6.277 7.121 1 90.38 20 LEU B O 1
ATOM 3750 N N . SER B 1 21 ? -66.5 6.945 6.141 1 88.19 21 SER B N 1
ATOM 3751 C CA . SER B 1 21 ? -67.125 8.102 5.516 1 88.19 21 SER B CA 1
ATOM 3752 C C . SER B 1 21 ? -68.125 7.668 4.426 1 88.19 21 SER B C 1
ATOM 3754 O O . SER B 1 21 ? -69.188 8.258 4.273 1 88.19 21 SER B O 1
ATOM 3756 N N . GLU B 1 22 ? -67.688 6.691 3.727 1 90.06 22 GLU B N 1
ATOM 3757 C CA . GLU B 1 22 ? -68.562 6.164 2.668 1 90.06 22 GLU B CA 1
ATOM 3758 C C . GLU B 1 22 ? -69.812 5.543 3.244 1 90.06 22 GLU B C 1
ATOM 3760 O O . GLU B 1 22 ? -70.875 5.727 2.699 1 90.06 22 GLU B O 1
ATOM 3765 N N . ARG B 1 23 ? -69.688 4.852 4.336 1 89 23 ARG B N 1
ATOM 3766 C CA . ARG B 1 23 ? -70.875 4.254 4.988 1 89 23 ARG B CA 1
ATOM 3767 C C . ARG B 1 23 ? -71.812 5.324 5.52 1 89 23 ARG B C 1
ATOM 3769 O O . ARG B 1 23 ? -73 5.195 5.41 1 89 23 ARG B O 1
ATOM 3776 N N . ARG B 1 24 ? -71.25 6.387 6.027 1 87.62 24 ARG B N 1
ATOM 3777 C CA . ARG B 1 24 ? -72.062 7.492 6.527 1 87.62 24 ARG B CA 1
ATOM 3778 C C . ARG B 1 24 ? -72.812 8.18 5.391 1 87.62 24 ARG B C 1
ATOM 3780 O O . ARG B 1 24 ? -74 8.531 5.531 1 87.62 24 ARG B O 1
ATOM 3787 N N . SER B 1 25 ? -72.188 8.25 4.332 1 87.81 25 SER B N 1
ATOM 3788 C CA . SER B 1 25 ? -72.75 8.898 3.174 1 87.81 25 SER B CA 1
ATOM 3789 C C . SER B 1 25 ? -73.875 8.055 2.582 1 87.81 25 SER B C 1
ATOM 3791 O O . SER B 1 25 ? -74.812 8.586 1.98 1 87.81 25 SER B O 1
ATOM 3793 N N . GLU B 1 26 ? -73.812 6.777 2.826 1 89.62 26 GLU B N 1
ATOM 3794 C CA . GLU B 1 26 ? -74.812 5.852 2.338 1 89.62 26 GLU B CA 1
ATOM 3795 C C . GLU B 1 26 ? -76 5.809 3.281 1 89.62 26 GLU B C 1
ATOM 3797 O O . GLU B 1 26 ? -77 5.09 3.027 1 89.62 26 GLU B O 1
ATOM 3802 N N . GLY B 1 27 ? -75.938 6.574 4.395 1 87.12 27 GLY B N 1
ATOM 3803 C CA . GLY B 1 27 ? -77.062 6.691 5.301 1 87.12 27 GLY B CA 1
ATOM 3804 C C . GLY B 1 27 ? -77 5.723 6.465 1 87.12 27 GLY B C 1
ATOM 3805 O O . GLY B 1 27 ? -78 5.539 7.188 1 87.12 27 GLY B O 1
ATOM 3806 N N . ILE B 1 28 ? -75.938 5.055 6.555 1 86.5 28 ILE B N 1
ATOM 3807 C CA . ILE B 1 28 ? -75.75 4.102 7.648 1 86.5 28 ILE B CA 1
ATOM 3808 C C . ILE B 1 28 ? -75.25 4.836 8.898 1 86.5 28 ILE B C 1
ATOM 3810 O O . ILE B 1 28 ? -74.25 5.512 8.875 1 86.5 28 ILE B O 1
ATOM 3814 N N . ASP B 1 29 ? -76.062 4.801 9.938 1 85.75 29 ASP B N 1
ATOM 3815 C CA . ASP B 1 29 ? -75.75 5.578 11.133 1 85.75 29 ASP B CA 1
ATOM 3816 C C . ASP B 1 29 ? -74.875 4.777 12.094 1 85.75 29 ASP B C 1
ATOM 3818 O O . ASP B 1 29 ? -74.188 5.352 12.969 1 85.75 29 ASP B O 1
ATOM 3822 N N . SER B 1 30 ? -74.875 3.443 11.906 1 89.06 30 SER B N 1
ATOM 3823 C CA . SER B 1 30 ? -74.125 2.598 12.805 1 89.06 30 SER B CA 1
ATOM 3824 C C . SER B 1 30 ? -73.625 1.345 12.086 1 89.06 30 SER B C 1
ATOM 3826 O O . SER B 1 30 ? -74.25 0.874 11.141 1 89.06 30 SER B O 1
ATOM 3828 N N . ILE B 1 31 ? -72.438 0.909 12.391 1 88.06 31 ILE B N 1
ATOM 3829 C CA . ILE B 1 31 ? -71.875 -0.3 11.812 1 88.06 31 ILE B CA 1
ATOM 3830 C C . ILE B 1 31 ? -72.062 -1.466 12.781 1 88.06 31 ILE B C 1
ATOM 3832 O O . ILE B 1 31 ? -71.625 -1.382 13.938 1 88.06 31 ILE B O 1
ATOM 3836 N N . PRO B 1 32 ? -72.688 -2.529 12.289 1 88.5 32 PRO B N 1
ATOM 3837 C CA . PRO B 1 32 ? -72.875 -3.699 13.148 1 88.5 32 PRO B CA 1
ATOM 3838 C C . PRO B 1 32 ? -71.625 -4.426 13.469 1 88.5 32 PRO B C 1
ATOM 3840 O O . PRO B 1 32 ? -70.688 -4.496 12.617 1 88.5 32 PRO B O 1
ATOM 3843 N N . LEU B 1 33 ? -71.438 -4.852 14.758 1 86.88 33 LEU B N 1
ATOM 3844 C CA . LEU B 1 33 ? -70.25 -5.543 15.227 1 86.88 33 LEU B CA 1
ATOM 3845 C C . LEU B 1 33 ? -70.438 -7.055 15.148 1 86.88 33 LEU B C 1
ATOM 3847 O O . LEU B 1 33 ? -69.812 -7.797 15.906 1 86.88 33 LEU B O 1
ATOM 3851 N N . ASN B 1 34 ? -71.25 -7.57 14.227 1 81.88 34 ASN B N 1
ATOM 3852 C CA . ASN B 1 34 ? -71.5 -9 14.109 1 81.88 34 ASN B CA 1
ATOM 3853 C C . ASN B 1 34 ? -70.25 -9.773 13.703 1 81.88 34 ASN B C 1
ATOM 3855 O O . ASN B 1 34 ? -69.875 -10.773 14.336 1 81.88 34 ASN B O 1
ATOM 3859 N N . ASN B 1 35 ? -69.562 -9.422 12.578 1 85.5 35 ASN B N 1
ATOM 3860 C CA . ASN B 1 35 ? -68.375 -10.047 12.102 1 85.5 35 ASN B CA 1
ATOM 3861 C C . ASN B 1 35 ? -67.188 -9.07 12.141 1 85.5 35 ASN B C 1
ATOM 3863 O O . ASN B 1 35 ? -66.938 -8.344 11.18 1 85.5 35 ASN B O 1
ATOM 3867 N N . ILE B 1 36 ? -66.438 -9.203 13.289 1 89.12 36 ILE B N 1
ATOM 3868 C CA . ILE B 1 36 ? -65.375 -8.242 13.555 1 89.12 36 ILE B CA 1
ATOM 3869 C C . ILE B 1 36 ? -64.25 -8.414 12.539 1 89.12 36 ILE B C 1
ATOM 3871 O O . ILE B 1 36 ? -63.719 -7.438 12.023 1 89.12 36 ILE B O 1
ATOM 3875 N N . THR B 1 37 ? -63.875 -9.609 12.227 1 89.5 37 THR B N 1
ATOM 3876 C CA . THR B 1 37 ? -62.781 -9.875 11.297 1 89.5 37 THR B CA 1
ATOM 3877 C C . THR B 1 37 ? -63.094 -9.312 9.914 1 89.5 37 THR B C 1
ATOM 3879 O O . THR B 1 37 ? -62.25 -8.688 9.281 1 89.5 37 THR B O 1
ATOM 3882 N N . ASP B 1 38 ? -64.25 -9.539 9.477 1 90.25 38 ASP B N 1
ATOM 3883 C CA . ASP B 1 38 ? -64.688 -9.031 8.18 1 90.25 38 ASP B CA 1
ATOM 3884 C C . ASP B 1 38 ? -64.688 -7.504 8.164 1 90.25 38 ASP B C 1
ATOM 3886 O O . ASP B 1 38 ? -64.312 -6.887 7.156 1 90.25 38 ASP B O 1
ATOM 3890 N N . LEU B 1 39 ? -65.125 -6.957 9.273 1 90.56 39 LEU B N 1
ATOM 3891 C CA . LEU B 1 39 ? -65.125 -5.5 9.383 1 90.56 39 LEU B CA 1
ATOM 3892 C C . LEU B 1 39 ? -63.75 -4.926 9.289 1 90.56 39 LEU B C 1
ATOM 3894 O O . LEU B 1 39 ? -63.5 -3.926 8.602 1 90.56 39 LEU B O 1
ATOM 3898 N N . VAL B 1 40 ? -62.812 -5.582 10.008 1 91.88 40 VAL B N 1
ATOM 3899 C CA . VAL B 1 40 ? -61.438 -5.125 9.992 1 91.88 40 VAL B CA 1
ATOM 3900 C C . VAL B 1 40 ? -60.875 -5.25 8.578 1 91.88 40 VAL B C 1
ATOM 3902 O O . VAL B 1 40 ? -60.156 -4.348 8.102 1 91.88 40 VAL B O 1
ATOM 3905 N N . VAL B 1 41 ? -61.125 -6.301 7.891 1 91.31 41 VAL B N 1
ATOM 3906 C CA . VAL B 1 41 ? -60.656 -6.551 6.531 1 91.31 41 VAL B CA 1
ATOM 3907 C C . VAL B 1 41 ? -61.188 -5.473 5.594 1 91.31 41 VAL B C 1
ATOM 3909 O O . VAL B 1 41 ? -60.438 -4.914 4.785 1 91.31 41 VAL B O 1
ATOM 3912 N N . ASN B 1 42 ? -62.469 -5.168 5.734 1 89.25 42 ASN B N 1
ATOM 3913 C CA . ASN B 1 42 ? -63.094 -4.191 4.863 1 89.25 42 ASN B CA 1
ATOM 3914 C C . ASN B 1 42 ? -62.594 -2.781 5.129 1 89.25 42 ASN B C 1
ATOM 3916 O O . ASN B 1 42 ? -62.406 -1.994 4.195 1 89.25 42 ASN B O 1
ATOM 3920 N N . MET B 1 43 ? -62.344 -2.52 6.402 1 90.12 43 MET B N 1
ATOM 3921 C CA . MET B 1 43 ? -61.875 -1.188 6.781 1 90.12 43 MET B CA 1
ATOM 3922 C C . MET B 1 43 ? -60.438 -0.973 6.336 1 90.12 43 MET B C 1
ATOM 3924 O O . MET B 1 43 ? -60.062 0.109 5.863 1 90.12 43 MET B O 1
ATOM 3928 N N . THR B 1 44 ? -59.594 -1.899 6.508 1 90.06 44 THR B N 1
ATOM 3929 C CA . THR B 1 44 ? -58.156 -1.735 6.32 1 90.06 44 THR B CA 1
ATOM 3930 C C . THR B 1 44 ? -57.75 -2.107 4.895 1 90.06 44 THR B C 1
ATOM 3932 O O . THR B 1 44 ? -56.75 -1.604 4.379 1 90.06 44 THR B O 1
ATOM 3935 N N . GLY B 1 45 ? -58.375 -3.053 4.254 1 87.06 45 GLY B N 1
ATOM 3936 C CA . GLY B 1 45 ? -57.969 -3.574 2.955 1 87.06 45 GLY B CA 1
ATOM 3937 C C . GLY B 1 45 ? -56.969 -4.719 3.045 1 87.06 45 GLY B C 1
ATOM 3938 O O . GLY B 1 45 ? -56.375 -5.113 2.037 1 87.06 45 GLY B O 1
ATOM 3939 N N . ILE B 1 46 ? -56.688 -5.215 4.215 1 87.31 46 ILE B N 1
ATOM 3940 C CA . ILE B 1 46 ? -55.75 -6.316 4.449 1 87.31 46 ILE B CA 1
ATOM 3941 C C . ILE B 1 46 ? -56.5 -7.645 4.387 1 87.31 46 ILE B C 1
ATOM 3943 O O . ILE B 1 46 ? -57.688 -7.719 4.758 1 87.31 46 ILE B O 1
ATOM 3947 N N . SER B 1 47 ? -55.844 -8.641 3.879 1 87 47 SER B N 1
ATOM 3948 C CA . SER B 1 47 ? -56.5 -9.938 3.68 1 87 47 SER B CA 1
ATOM 3949 C C . SER B 1 47 ? -56.875 -10.578 5.008 1 87 47 SER B C 1
ATOM 3951 O O . SER B 1 47 ? -56.281 -10.266 6.047 1 87 47 SER B O 1
ATOM 3953 N N . GLN B 1 48 ? -57.906 -11.438 4.98 1 88.62 48 GLN B N 1
ATOM 3954 C CA . GLN B 1 48 ? -58.406 -12.125 6.16 1 88.62 48 GLN B CA 1
ATOM 3955 C C . GLN B 1 48 ? -57.344 -12.984 6.816 1 88.62 48 GLN B C 1
ATOM 3957 O O . GLN B 1 48 ? -57.219 -13 8.047 1 88.62 48 GLN B O 1
ATOM 3962 N N . SER B 1 49 ? -56.562 -13.555 6.02 1 88.19 49 SER B N 1
ATOM 3963 C CA . SER B 1 49 ? -55.531 -14.422 6.543 1 88.19 49 SER B CA 1
ATOM 3964 C C . SER B 1 49 ? -54.5 -13.625 7.324 1 88.19 49 SER B C 1
ATOM 3966 O O . SER B 1 49 ? -54.031 -14.055 8.391 1 88.19 49 SER B O 1
ATOM 3968 N N . SER B 1 50 ? -54.188 -12.484 6.867 1 86.69 50 SER B N 1
ATOM 3969 C CA . SER B 1 50 ? -53.188 -11.641 7.52 1 86.69 50 SER B CA 1
ATOM 3970 C C . SER B 1 50 ? -53.719 -11.078 8.828 1 86.69 50 SER B C 1
ATOM 3972 O O . SER B 1 50 ? -53 -11.008 9.82 1 86.69 50 SER B O 1
ATOM 3974 N N . VAL B 1 51 ? -55 -10.672 8.859 1 88.31 51 VAL B N 1
ATOM 3975 C CA . VAL B 1 51 ? -55.625 -10.117 10.062 1 88.31 51 VAL B CA 1
ATOM 3976 C C . VAL B 1 51 ? -55.656 -11.18 11.164 1 88.31 51 VAL B C 1
ATOM 3978 O O . VAL B 1 51 ? -55.344 -10.891 12.32 1 88.31 51 VAL B O 1
ATOM 3981 N N . MET B 1 52 ? -55.969 -12.359 10.711 1 88 52 MET B N 1
ATOM 3982 C CA . MET B 1 52 ? -56.031 -13.445 11.688 1 88 52 MET B CA 1
ATOM 3983 C C . MET B 1 52 ? -54.656 -13.758 12.25 1 88 52 MET B C 1
ATOM 3985 O O . MET B 1 52 ? -54.5 -14.016 13.445 1 88 52 MET B O 1
ATOM 3989 N N . LYS B 1 53 ? -53.688 -13.742 11.414 1 86.31 53 LYS B N 1
ATOM 3990 C CA . LYS B 1 53 ? -52.312 -14 11.852 1 86.31 53 LYS B CA 1
ATOM 3991 C C . LYS B 1 53 ? -51.844 -12.938 12.852 1 86.31 53 LYS B C 1
ATOM 3993 O O . LYS B 1 53 ? -51.219 -13.266 13.859 1 86.31 53 LYS B O 1
ATOM 3998 N N . ILE B 1 54 ? -52.156 -11.734 12.586 1 86.56 54 ILE B N 1
ATOM 3999 C CA . ILE B 1 54 ? -51.75 -10.617 13.43 1 86.56 54 ILE B CA 1
ATOM 4000 C C . ILE B 1 54 ? -52.469 -10.711 14.781 1 86.56 54 ILE B C 1
ATOM 4002 O O . ILE B 1 54 ? -51.875 -10.438 15.828 1 86.56 54 ILE B O 1
ATOM 4006 N N . ARG B 1 55 ? -53.75 -11.078 14.758 1 84.56 55 ARG B N 1
ATOM 4007 C CA . ARG B 1 55 ? -54.531 -11.25 15.984 1 84.56 55 ARG B CA 1
ATOM 4008 C C . ARG B 1 55 ? -53.875 -12.297 16.891 1 84.56 55 ARG B C 1
ATOM 4010 O O . ARG B 1 55 ? -53.75 -12.078 18.094 1 84.56 55 ARG B O 1
ATOM 4017 N N . ARG B 1 56 ? -53.438 -13.297 16.219 1 84.75 56 ARG B N 1
ATOM 4018 C CA . ARG B 1 56 ? -52.812 -14.367 16.984 1 84.75 56 ARG B CA 1
ATOM 4019 C C . ARG B 1 56 ? -51.469 -13.914 17.547 1 84.75 56 ARG B C 1
ATOM 4021 O O . ARG B 1 56 ? -51.125 -14.242 18.688 1 84.75 56 ARG B O 1
ATOM 4028 N N . GLU B 1 57 ? -50.75 -13.281 16.781 1 83.75 57 GLU B N 1
ATOM 4029 C CA . GLU B 1 57 ? -49.469 -12.75 17.203 1 83.75 57 GLU B CA 1
ATOM 4030 C C . GLU B 1 57 ? -49.625 -11.82 18.406 1 83.75 57 GLU B C 1
ATOM 4032 O O . GLU B 1 57 ? -48.812 -11.852 19.328 1 83.75 57 GLU B O 1
ATOM 4037 N N . GLY B 1 58 ? -50.594 -10.891 18.391 1 80.75 58 GLY B N 1
ATOM 4038 C CA . GLY B 1 58 ? -50.844 -9.93 19.453 1 80.75 58 GLY B CA 1
ATOM 4039 C C . GLY B 1 58 ? -51.281 -10.586 20.766 1 80.75 58 GLY B C 1
ATOM 4040 O O . GLY B 1 58 ? -51.062 -10.016 21.828 1 80.75 58 GLY B O 1
ATOM 4041 N N . GLN B 1 59 ? -51.938 -11.711 20.609 1 79.88 59 GLN B N 1
ATOM 4042 C CA . GLN B 1 59 ? -52.344 -12.445 21.812 1 79.88 59 GLN B CA 1
ATOM 4043 C C . GLN B 1 59 ? -51.156 -13.102 22.5 1 79.88 59 GLN B C 1
ATOM 4045 O O . GLN B 1 59 ? -51.156 -13.289 23.719 1 79.88 59 GLN B O 1
ATOM 4050 N N . THR B 1 60 ? -50.125 -13.359 21.656 1 76.69 60 THR B N 1
ATOM 4051 C CA . THR B 1 60 ? -48.969 -14.055 22.203 1 76.69 60 THR B CA 1
ATOM 4052 C C . THR B 1 60 ? -47.875 -13.062 22.578 1 76.69 60 THR B C 1
ATOM 4054 O O . THR B 1 60 ? -47.188 -13.258 23.578 1 76.69 60 THR B O 1
ATOM 4057 N N . SER B 1 61 ? -47.625 -12.133 21.656 1 72.56 61 SER B N 1
ATOM 4058 C CA . SER B 1 61 ? -46.531 -11.195 21.922 1 72.56 61 SER B CA 1
ATOM 4059 C C . SER B 1 61 ? -47 -9.75 21.812 1 72.56 61 SER B C 1
ATOM 4061 O O . SER B 1 61 ? -47.906 -9.438 21.016 1 72.56 61 SER B O 1
ATOM 4063 N N . VAL B 1 62 ? -46.688 -8.922 22.734 1 70.06 62 VAL B N 1
ATOM 4064 C CA . VAL B 1 62 ? -47.031 -7.508 22.797 1 70.06 62 VAL B CA 1
ATOM 4065 C C . VAL B 1 62 ? -46.25 -6.734 21.766 1 70.06 62 VAL B C 1
ATOM 4067 O O . VAL B 1 62 ? -46.688 -5.719 21.234 1 70.06 62 VAL B O 1
ATOM 4070 N N . VAL B 1 63 ? -45.094 -7.266 21.281 1 75.12 63 VAL B N 1
ATOM 4071 C CA . VAL B 1 63 ? -44.219 -6.508 20.391 1 75.12 63 VAL B CA 1
ATOM 4072 C C . VAL B 1 63 ? -44.312 -7.062 18.984 1 75.12 63 VAL B C 1
ATOM 4074 O O . VAL B 1 63 ? -44.188 -8.266 18.766 1 75.12 63 VAL B O 1
ATOM 4077 N N . PHE B 1 64 ? -44.844 -6.281 18.078 1 78.19 64 PHE B N 1
ATOM 4078 C CA . PHE B 1 64 ? -44.969 -6.672 16.672 1 78.19 64 PHE B CA 1
ATOM 4079 C C . PHE B 1 64 ? -43.656 -6.418 15.922 1 78.19 64 PHE B C 1
ATOM 4081 O O . PHE B 1 64 ? -43.031 -5.375 16.109 1 78.19 64 PHE B O 1
ATOM 4088 N N . SER B 1 65 ? -43.031 -7.449 15.305 1 74.81 65 SER B N 1
ATOM 4089 C CA . SER B 1 65 ? -41.812 -7.316 14.516 1 74.81 65 SER B CA 1
ATOM 4090 C C . SER B 1 65 ? -42.094 -7.492 13.023 1 74.81 65 SER B C 1
ATOM 4092 O O . SER B 1 65 ? -43.062 -8.148 12.648 1 74.81 65 SER B O 1
ATOM 4094 N N . THR B 1 66 ? -41.5 -6.645 12.125 1 72.06 66 THR B N 1
ATOM 4095 C CA . THR B 1 66 ? -41.594 -6.832 10.68 1 72.06 66 THR B CA 1
ATOM 4096 C C . THR B 1 66 ? -41 -8.188 10.273 1 72.06 66 THR B C 1
ATOM 4098 O O . THR B 1 66 ? -39.906 -8.562 10.719 1 72.06 66 THR B O 1
ATOM 4101 N N . PRO B 1 67 ? -41.844 -8.969 9.586 1 61.72 67 PRO B N 1
ATOM 4102 C CA . PRO B 1 67 ? -41.281 -10.258 9.156 1 61.72 67 PRO B CA 1
ATOM 4103 C C . PRO B 1 67 ? -40 -10.109 8.359 1 61.72 67 PRO B C 1
ATOM 4105 O O . PRO B 1 67 ? -39.875 -9.219 7.516 1 61.72 67 PRO B O 1
ATOM 4108 N N . LYS B 1 68 ? -38.812 -10.547 8.727 1 54.28 68 LYS B N 1
ATOM 4109 C CA . LYS B 1 68 ? -37.5 -10.492 8.086 1 54.28 68 LYS B CA 1
ATOM 4110 C C . LYS B 1 68 ? -37.531 -11.148 6.707 1 54.28 68 LYS B C 1
ATOM 4112 O O . LYS B 1 68 ? -38.125 -12.219 6.539 1 54.28 68 LYS B O 1
ATOM 4117 N N . LYS B 1 69 ? -37.5 -10.289 5.672 1 52.06 69 LYS B N 1
ATOM 4118 C CA . LYS B 1 69 ? -37.312 -10.938 4.379 1 52.06 69 LYS B CA 1
ATOM 4119 C C . LYS B 1 69 ? -36.188 -11.977 4.434 1 52.06 69 LYS B C 1
ATOM 4121 O O . LYS B 1 69 ? -35.094 -11.672 4.84 1 52.06 69 LYS B O 1
ATOM 4126 N N . ASN B 1 70 ? -36.5 -13.148 4.75 1 45.75 70 ASN B N 1
ATOM 4127 C CA . ASN B 1 70 ? -35.438 -14.156 4.719 1 45.75 70 ASN B CA 1
ATOM 4128 C C . ASN B 1 70 ? -34.781 -14.234 3.344 1 45.75 70 ASN B C 1
ATOM 4130 O O . ASN B 1 70 ? -34.25 -15.281 2.967 1 45.75 70 ASN B O 1
ATOM 4134 N N . LYS B 1 71 ? -35.188 -13.281 2.41 1 44.72 71 LYS B N 1
ATOM 4135 C CA . LYS B 1 71 ? -34.5 -13.703 1.204 1 44.72 71 LYS B CA 1
ATOM 4136 C C . LYS B 1 71 ? -32.969 -13.594 1.386 1 44.72 71 LYS B C 1
ATOM 4138 O O . LYS B 1 71 ? -32.469 -12.57 1.855 1 44.72 71 LYS B O 1
ATOM 4143 N N . PRO B 1 72 ? -32.344 -14.57 1.355 1 43.09 72 PRO B N 1
ATOM 4144 C CA . PRO B 1 72 ? -30.891 -14.477 1.385 1 43.09 72 PRO B CA 1
ATOM 4145 C C . PRO B 1 72 ? -30.344 -13.484 0.358 1 43.09 72 PRO B C 1
ATOM 4147 O O . PRO B 1 72 ? -30.812 -13.461 -0.788 1 43.09 72 PRO B O 1
ATOM 4150 N N . LYS B 1 73 ? -30.188 -12.203 0.619 1 46.19 73 LYS B N 1
ATOM 4151 C CA . LYS B 1 73 ? -29.438 -11.336 -0.276 1 46.19 73 LYS B CA 1
ATOM 4152 C C . LYS B 1 73 ? -28.328 -12.109 -0.991 1 46.19 73 LYS B C 1
ATOM 4154 O O . LYS B 1 73 ? -27.328 -12.484 -0.376 1 46.19 73 LYS B O 1
ATOM 4159 N N . THR B 1 74 ? -28.625 -13.016 -1.86 1 41.19 74 THR B N 1
ATOM 4160 C CA . THR B 1 74 ? -27.547 -13.68 -2.586 1 41.19 74 THR B CA 1
ATOM 4161 C C . THR B 1 74 ? -26.641 -12.656 -3.283 1 41.19 74 THR B C 1
ATOM 4163 O O . THR B 1 74 ? -27.094 -11.945 -4.184 1 41.19 74 THR B O 1
ATOM 4166 N N . LYS B 1 75 ? -25.938 -11.883 -2.672 1 47.75 75 LYS B N 1
ATOM 4167 C CA . LYS B 1 75 ? -24.891 -11.188 -3.41 1 47.75 75 LYS B CA 1
ATOM 4168 C C . LYS B 1 75 ? -24.375 -12.031 -4.57 1 47.75 75 LYS B C 1
ATOM 4170 O O . LYS B 1 75 ? -24 -13.188 -4.383 1 47.75 75 LYS B O 1
ATOM 4175 N N . LYS B 1 76 ? -24.859 -11.82 -5.848 1 50.97 76 LYS B N 1
ATOM 4176 C CA . LYS B 1 76 ? -24.359 -12.508 -7.043 1 50.97 76 LYS B CA 1
ATOM 4177 C C . LYS B 1 76 ? -22.828 -12.547 -7.059 1 50.97 76 LYS B C 1
ATOM 4179 O O . LYS B 1 76 ? -22.188 -11.508 -7.156 1 50.97 76 LYS B O 1
ATOM 4184 N N . LYS B 1 77 ? -22.234 -13.516 -6.395 1 58.5 77 LYS B N 1
ATOM 4185 C CA . LYS B 1 77 ? -20.797 -13.75 -6.496 1 58.5 77 LYS B CA 1
ATOM 4186 C C . LYS B 1 77 ? -20.375 -13.969 -7.949 1 58.5 77 LYS B C 1
ATOM 4188 O O . LYS B 1 77 ? -21.031 -14.727 -8.68 1 58.5 77 LYS B O 1
ATOM 4193 N N . ILE B 1 78 ? -19.578 -13.016 -8.594 1 68.62 78 ILE B N 1
ATOM 4194 C CA . ILE B 1 78 ? -18.984 -13.195 -9.914 1 68.62 78 ILE B CA 1
ATOM 4195 C C . ILE B 1 78 ? -18.047 -14.406 -9.906 1 68.62 78 ILE B C 1
ATOM 4197 O O . ILE B 1 78 ? -17.047 -14.414 -9.188 1 68.62 78 ILE B O 1
ATOM 4201 N N . ASN B 1 79 ? -18.5 -15.547 -10.438 1 69.44 79 ASN B N 1
ATOM 4202 C CA . ASN B 1 79 ? -17.672 -16.75 -10.516 1 69.44 79 ASN B CA 1
ATOM 4203 C C . ASN B 1 79 ? -16.828 -16.766 -11.781 1 69.44 79 ASN B C 1
ATOM 4205 O O . ASN B 1 79 ? -17.312 -17.109 -12.859 1 69.44 79 ASN B O 1
ATOM 4209 N N . LEU B 1 80 ? -15.688 -16.234 -11.742 1 78.62 80 LEU B N 1
ATOM 4210 C CA . LEU B 1 80 ? -14.758 -16.25 -12.867 1 78.62 80 LEU B CA 1
ATOM 4211 C C . LEU B 1 80 ? -13.609 -17.234 -12.609 1 78.62 80 LEU B C 1
ATOM 4213 O O . LEU B 1 80 ? -13.078 -17.297 -11.5 1 78.62 80 LEU B O 1
ATOM 4217 N N . ASP B 1 81 ? -13.43 -18.062 -13.602 1 79.12 81 ASP B N 1
ATOM 4218 C CA . ASP B 1 81 ? -12.289 -18.953 -13.461 1 79.12 81 ASP B CA 1
ATOM 4219 C C . ASP B 1 81 ? -11.016 -18.312 -14.023 1 79.12 81 ASP B C 1
ATOM 4221 O O . ASP B 1 81 ? -11.031 -17.156 -14.438 1 79.12 81 ASP B O 1
ATOM 4225 N N . ASP B 1 82 ? -9.914 -19 -14.008 1 80.12 82 ASP B N 1
ATOM 4226 C CA . ASP B 1 82 ? -8.602 -18.5 -14.406 1 80.12 82 ASP B CA 1
ATOM 4227 C C . ASP B 1 82 ? -8.562 -18.172 -15.898 1 80.12 82 ASP B C 1
ATOM 4229 O O . ASP B 1 82 ? -7.93 -17.203 -16.312 1 80.12 82 ASP B O 1
ATOM 4233 N N . PHE B 1 83 ? -9.258 -18.938 -16.625 1 77.75 83 PHE B N 1
ATOM 4234 C CA . PHE B 1 83 ? -9.25 -18.703 -18.062 1 77.75 83 PHE B CA 1
ATOM 4235 C C . PHE B 1 83 ? -10.086 -17.469 -18.422 1 77.75 83 PHE B C 1
ATOM 4237 O O . PHE B 1 83 ? -9.781 -16.766 -19.391 1 77.75 83 PHE B O 1
ATOM 4244 N N . ASP B 1 84 ? -11.055 -17.297 -17.641 1 82.94 84 ASP B N 1
ATOM 4245 C CA . ASP B 1 84 ? -11.836 -16.078 -17.828 1 82.94 84 ASP B CA 1
ATOM 4246 C C . ASP B 1 84 ? -10.977 -14.836 -17.609 1 82.94 84 ASP B C 1
ATOM 4248 O O . ASP B 1 84 ? -11.109 -13.844 -18.328 1 82.94 84 ASP B O 1
ATOM 4252 N N . LEU B 1 85 ? -10.219 -14.961 -16.688 1 87.12 85 LEU B N 1
ATOM 4253 C CA . LEU B 1 85 ? -9.328 -13.844 -16.391 1 87.12 85 LEU B CA 1
ATOM 4254 C C . LEU B 1 85 ? -8.375 -13.586 -17.547 1 87.12 85 LEU B C 1
ATOM 4256 O O . LEU B 1 85 ? -8.102 -12.43 -17.891 1 87.12 85 LEU B O 1
ATOM 4260 N N . CYS B 1 86 ? -7.902 -14.617 -18.109 1 87 86 CYS B N 1
ATOM 4261 C CA . CYS B 1 86 ? -7.031 -14.484 -19.266 1 87 86 CYS B CA 1
ATOM 4262 C C . CYS B 1 86 ? -7.793 -13.898 -20.453 1 87 86 CYS B C 1
ATOM 4264 O O . CYS B 1 86 ? -7.238 -13.109 -21.219 1 87 86 CYS B O 1
ATOM 4266 N N . ALA B 1 87 ? -9.016 -14.312 -20.516 1 88.06 87 ALA B N 1
ATOM 4267 C CA . ALA B 1 87 ? -9.844 -13.789 -21.594 1 88.06 87 ALA B CA 1
ATOM 4268 C C . ALA B 1 87 ? -10.023 -12.281 -21.469 1 88.06 87 ALA B C 1
ATOM 4270 O O . ALA B 1 87 ? -10.062 -11.57 -22.484 1 88.06 87 ALA B O 1
ATOM 4271 N N . ILE B 1 88 ? -10.172 -11.859 -20.312 1 89.19 88 ILE B N 1
ATOM 4272 C CA . ILE B 1 88 ? -10.297 -10.43 -20.062 1 89.19 88 ILE B CA 1
ATOM 4273 C C . ILE B 1 88 ? -9.031 -9.711 -20.531 1 89.19 88 ILE B C 1
ATOM 4275 O O . ILE B 1 88 ? -9.102 -8.688 -21.203 1 89.19 88 ILE B O 1
ATOM 4279 N N . ARG B 1 89 ? -7.91 -10.203 -20.203 1 90.25 89 ARG B N 1
ATOM 4280 C CA . ARG B 1 89 ? -6.641 -9.625 -20.625 1 90.25 89 ARG B CA 1
ATOM 4281 C C . ARG B 1 89 ? -6.531 -9.609 -22.156 1 90.25 89 ARG B C 1
ATOM 4283 O O . ARG B 1 89 ? -6.137 -8.602 -22.734 1 90.25 89 ARG B O 1
ATOM 4290 N N . HIS B 1 90 ? -6.914 -10.695 -22.75 1 89.62 90 HIS B N 1
ATOM 4291 C CA . HIS B 1 90 ? -6.844 -10.805 -24.203 1 89.62 90 HIS B CA 1
ATOM 4292 C C . HIS B 1 90 ? -7.75 -9.773 -24.875 1 89.62 90 HIS B C 1
ATOM 4294 O O . HIS B 1 90 ? -7.395 -9.211 -25.906 1 89.62 90 HIS B O 1
ATOM 4300 N N . LYS B 1 91 ? -8.859 -9.711 -24.281 1 90 91 LYS B N 1
ATOM 4301 C CA . LYS B 1 91 ? -9.789 -8.742 -24.844 1 90 91 LYS B CA 1
ATOM 4302 C C . LYS B 1 91 ? -9.234 -7.324 -24.75 1 90 91 LYS B C 1
ATOM 4304 O O . LYS B 1 91 ? -9.398 -6.52 -25.672 1 90 91 LYS B O 1
ATOM 4309 N N . LEU B 1 92 ? -8.688 -7.055 -23.672 1 89.81 92 LEU B N 1
ATOM 4310 C CA . LEU B 1 92 ? -8.07 -5.742 -23.484 1 89.81 92 LEU B CA 1
ATOM 4311 C C . LEU B 1 92 ? -6.949 -5.527 -24.5 1 89.81 92 LEU B C 1
ATOM 4313 O O . LEU B 1 92 ? -6.832 -4.449 -25.094 1 89.81 92 LEU B O 1
ATOM 4317 N N . GLN B 1 93 ? -6.164 -6.473 -24.688 1 89.38 93 GLN B N 1
ATOM 4318 C CA . GLN B 1 93 ? -5.082 -6.395 -25.656 1 89.38 93 GLN B CA 1
ATOM 4319 C C . GLN B 1 93 ? -5.625 -6.227 -27.078 1 89.38 93 GLN B C 1
ATOM 4321 O O . GLN B 1 93 ? -5.02 -5.543 -27.906 1 89.38 93 GLN B O 1
ATOM 4326 N N . GLU B 1 94 ? -6.688 -6.891 -27.281 1 89.44 94 GLU B N 1
ATOM 4327 C CA . GLU B 1 94 ? -7.336 -6.777 -28.578 1 89.44 94 GLU B CA 1
ATOM 4328 C C . GLU B 1 94 ? -7.762 -5.34 -28.859 1 89.44 94 GLU B C 1
ATOM 4330 O O . GLU B 1 94 ? -7.684 -4.871 -30 1 89.44 94 GLU B O 1
ATOM 4335 N N . PHE B 1 95 ? -8.258 -4.715 -27.891 1 90.38 95 PHE B N 1
ATOM 4336 C CA . PHE B 1 95 ? -8.656 -3.322 -28.047 1 90.38 95 PHE B CA 1
ATOM 4337 C C . PHE B 1 95 ? -7.492 -2.475 -28.547 1 90.38 95 PHE B C 1
ATOM 4339 O O . PHE B 1 95 ? -7.652 -1.657 -29.453 1 90.38 95 PHE B O 1
ATOM 4346 N N . TYR B 1 96 ? -6.379 -2.719 -28.047 1 88.62 96 TYR B N 1
ATOM 4347 C CA . TYR B 1 96 ? -5.215 -1.927 -28.422 1 88.62 96 TYR B CA 1
ATOM 4348 C C . TYR B 1 96 ? -4.605 -2.438 -29.719 1 88.62 96 TYR B C 1
ATOM 4350 O O . TYR B 1 96 ? -4.352 -1.657 -30.641 1 88.62 96 TYR B O 1
ATOM 4358 N N . ALA B 1 97 ? -4.387 -3.664 -29.812 1 88.25 97 ALA B N 1
ATOM 4359 C CA . ALA B 1 97 ? -3.594 -4.246 -30.906 1 88.25 97 ALA B CA 1
ATOM 4360 C C . ALA B 1 97 ? -4.41 -4.355 -32.188 1 88.25 97 ALA B C 1
ATOM 4362 O O . ALA B 1 97 ? -3.879 -4.184 -33.281 1 88.25 97 ALA B O 1
ATOM 4363 N N . VAL B 1 98 ? -5.625 -4.648 -32.062 1 88.25 98 VAL B N 1
ATOM 4364 C CA . VAL B 1 98 ? -6.441 -4.922 -33.25 1 88.25 98 VAL B CA 1
ATOM 4365 C C . VAL B 1 98 ? -7.355 -3.732 -33.531 1 88.25 98 VAL B C 1
ATOM 4367 O O . VAL B 1 98 ? -7.316 -3.156 -34.625 1 88.25 98 VAL B O 1
ATOM 4370 N N . ARG B 1 99 ? -8.078 -3.291 -32.5 1 87.62 99 ARG B N 1
ATOM 4371 C CA . ARG B 1 99 ? -9.055 -2.225 -32.688 1 87.62 99 ARG B CA 1
ATOM 4372 C C . ARG B 1 99 ? -8.383 -0.857 -32.688 1 87.62 99 ARG B C 1
ATOM 4374 O O . ARG B 1 99 ? -8.938 0.113 -33.219 1 87.62 99 ARG B O 1
ATOM 4381 N N . LYS B 1 100 ? -7.227 -0.787 -32.094 1 87.69 100 LYS B N 1
ATOM 4382 C CA . LYS B 1 100 ? -6.48 0.463 -31.984 1 87.69 100 LYS B CA 1
ATOM 4383 C C . LYS B 1 100 ? -7.309 1.54 -31.297 1 87.69 100 LYS B C 1
ATOM 4385 O O . LYS B 1 100 ? -7.395 2.672 -31.766 1 87.69 100 LYS B O 1
ATOM 4390 N N . GLU B 1 101 ? -8.031 1.08 -30.25 1 86.88 101 GLU B N 1
ATOM 4391 C CA . GLU B 1 101 ? -8.836 1.973 -29.422 1 86.88 101 GLU B CA 1
ATOM 4392 C C . GLU B 1 101 ? -8.492 1.82 -27.938 1 86.88 101 GLU B C 1
ATOM 4394 O O . GLU B 1 101 ? -8.086 0.744 -27.5 1 86.88 101 GLU B O 1
ATOM 4399 N N . VAL B 1 102 ? -8.672 2.873 -27.266 1 83.81 102 VAL B N 1
ATOM 4400 C CA . VAL B 1 102 ? -8.5 2.828 -25.812 1 83.81 102 VAL B CA 1
ATOM 4401 C C . VAL B 1 102 ? -9.734 2.207 -25.172 1 83.81 102 VAL B C 1
ATOM 4403 O O . VAL B 1 102 ? -10.852 2.674 -25.375 1 83.81 102 VAL B O 1
ATOM 4406 N N . PRO B 1 103 ? -9.484 1.18 -24.484 1 86.62 103 PRO B N 1
ATOM 4407 C CA . PRO B 1 103 ? -10.633 0.536 -23.859 1 86.62 103 PRO B CA 1
ATOM 4408 C C . PRO B 1 103 ? -11.211 1.361 -22.703 1 86.62 103 PRO B C 1
ATOM 4410 O O . PRO B 1 103 ? -10.477 1.817 -21.828 1 86.62 103 PRO B O 1
ATOM 4413 N N . SER B 1 104 ? -12.477 1.684 -22.766 1 86.62 104 SER B N 1
ATOM 4414 C CA . SER B 1 104 ? -13.211 2.203 -21.625 1 86.62 104 SER B CA 1
ATOM 4415 C C . SER B 1 104 ? -13.898 1.081 -20.859 1 86.62 104 SER B C 1
ATOM 4417 O O . SER B 1 104 ? -14.086 -0.016 -21.375 1 86.62 104 SER B O 1
ATOM 4419 N N . LEU B 1 105 ? -14.211 1.319 -19.703 1 90.94 105 LEU B N 1
ATOM 4420 C CA . LEU B 1 105 ? -14.867 0.297 -18.906 1 90.94 105 LEU B CA 1
ATOM 4421 C C . LEU B 1 105 ? -16.203 -0.111 -19.531 1 90.94 105 LEU B C 1
ATOM 4423 O O . LEU B 1 105 ? -16.562 -1.291 -19.516 1 90.94 105 LEU B O 1
ATOM 4427 N N . LYS B 1 106 ? -16.922 0.842 -20.094 1 89.88 106 LYS B N 1
ATOM 4428 C CA . LYS B 1 106 ? -18.203 0.566 -20.703 1 89.88 106 LYS B CA 1
ATOM 4429 C C . LYS B 1 106 ? -18.047 -0.305 -21.953 1 89.88 106 LYS B C 1
ATOM 4431 O O . LYS B 1 106 ? -18.766 -1.294 -22.109 1 89.88 106 LYS B O 1
ATOM 4436 N N . ARG B 1 107 ? -17.109 0.064 -22.766 1 90.56 107 ARG B N 1
ATOM 4437 C CA . ARG B 1 107 ? -16.891 -0.678 -24.016 1 90.56 107 ARG B CA 1
ATOM 4438 C C . ARG B 1 107 ? -16.344 -2.07 -23.719 1 90.56 107 ARG B C 1
ATOM 4440 O O . ARG B 1 107 ? -16.734 -3.045 -24.359 1 90.56 107 ARG B O 1
ATOM 4447 N N . LEU B 1 108 ? -15.5 -2.113 -22.812 1 91.81 108 LEU B N 1
ATOM 4448 C CA . LEU B 1 108 ? -14.914 -3.398 -22.438 1 91.81 108 LEU B CA 1
ATOM 4449 C C . LEU B 1 108 ? -15.969 -4.324 -21.844 1 91.81 108 LEU B C 1
ATOM 4451 O O . LEU B 1 108 ? -15.969 -5.527 -22.125 1 91.81 108 LEU B O 1
ATOM 4455 N N . LEU B 1 109 ? -16.797 -3.725 -21 1 92.69 109 LEU B N 1
ATOM 4456 C CA . LEU B 1 109 ? -17.859 -4.508 -20.391 1 92.69 109 LEU B CA 1
ATOM 4457 C C . LEU B 1 109 ? -18.781 -5.102 -21.453 1 92.69 109 LEU B C 1
ATOM 4459 O O . LEU B 1 109 ? -19.141 -6.277 -21.375 1 92.69 109 LEU B O 1
ATOM 4463 N N . ALA B 1 110 ? -19.172 -4.316 -22.375 1 91.88 110 ALA B N 1
ATOM 4464 C CA . ALA B 1 110 ? -20.016 -4.777 -23.469 1 91.88 110 ALA B CA 1
ATOM 4465 C C . ALA B 1 110 ? -19.359 -5.914 -24.234 1 91.88 110 ALA B C 1
ATOM 4467 O O . ALA B 1 110 ? -20.016 -6.906 -24.578 1 91.88 110 ALA B O 1
ATOM 4468 N N . ALA B 1 111 ? -18.094 -5.727 -24.484 1 91.19 111 ALA B N 1
ATOM 4469 C CA . ALA B 1 111 ? -17.359 -6.742 -25.234 1 91.19 111 ALA B CA 1
ATOM 4470 C C . ALA B 1 111 ? -17.25 -8.039 -24.438 1 91.19 111 ALA B C 1
ATOM 4472 O O . ALA B 1 111 ? -17.344 -9.133 -25 1 91.19 111 ALA B O 1
ATOM 4473 N N . LEU B 1 112 ? -17.062 -7.957 -23.188 1 90.94 112 LEU B N 1
ATOM 4474 C CA . LEU B 1 112 ? -16.891 -9.133 -22.328 1 90.94 112 LEU B CA 1
ATOM 4475 C C . LEU B 1 112 ? -18.219 -9.852 -22.141 1 90.94 112 LEU B C 1
ATOM 4477 O O . LEU B 1 112 ? -18.25 -11.078 -22.016 1 90.94 112 LEU B O 1
ATOM 4481 N N . LYS B 1 113 ? -19.281 -9.094 -22.062 1 89.56 113 LYS B N 1
ATOM 4482 C CA . LYS B 1 113 ? -20.594 -9.703 -21.984 1 89.56 113 LYS B CA 1
ATOM 4483 C C . LYS B 1 113 ? -20.891 -10.547 -23.219 1 89.56 113 LYS B C 1
ATOM 4485 O O . LYS B 1 113 ? -21.469 -11.625 -23.109 1 89.56 113 LYS B O 1
ATOM 4490 N N . GLU B 1 114 ? -20.453 -10.102 -24.25 1 88.56 114 GLU B N 1
ATOM 4491 C CA . GLU B 1 114 ? -20.672 -10.797 -25.516 1 88.56 114 GLU B CA 1
ATOM 4492 C C . GLU B 1 114 ? -19.75 -12.008 -25.641 1 88.56 114 GLU B C 1
ATOM 4494 O O . GLU B 1 114 ? -20.188 -13.078 -26.078 1 88.56 114 GLU B O 1
ATOM 4499 N N . SER B 1 115 ? -18.531 -11.836 -25.203 1 85.38 115 SER B N 1
ATOM 4500 C CA . SER B 1 115 ? -17.531 -12.859 -25.484 1 85.38 115 SER B CA 1
ATOM 4501 C C . SER B 1 115 ? -17.547 -13.953 -24.422 1 85.38 115 SER B C 1
ATOM 4503 O O . SER B 1 115 ? -17.469 -15.141 -24.734 1 85.38 115 SER B O 1
ATOM 4505 N N . ILE B 1 116 ? -17.641 -13.57 -23.109 1 83.62 116 ILE B N 1
ATOM 4506 C CA . ILE B 1 116 ? -17.516 -14.586 -22.078 1 83.62 116 ILE B CA 1
ATOM 4507 C C . ILE B 1 116 ? -18.703 -14.531 -21.125 1 83.62 116 ILE B C 1
ATOM 4509 O O . ILE B 1 116 ? -18.672 -15.086 -20.031 1 83.62 116 ILE B O 1
ATOM 4513 N N . ASN B 1 117 ? -19.719 -13.82 -21.484 1 82.56 117 ASN B N 1
ATOM 4514 C CA . ASN B 1 117 ? -20.906 -13.695 -20.672 1 82.56 117 ASN B CA 1
ATOM 4515 C C . ASN B 1 117 ? -20.578 -13.195 -19.266 1 82.56 117 ASN B C 1
ATOM 4517 O O . ASN B 1 117 ? -21 -13.797 -18.266 1 82.56 117 ASN B O 1
ATOM 4521 N N . PHE B 1 118 ? -19.891 -12.164 -19.219 1 86.44 118 PHE B N 1
ATOM 4522 C CA . PHE B 1 118 ? -19.5 -11.547 -17.953 1 86.44 118 PHE B CA 1
ATOM 4523 C C . PHE B 1 118 ? -20.719 -11.023 -17.219 1 86.44 118 PHE B C 1
ATOM 4525 O O . PHE B 1 118 ? -21.484 -10.211 -17.75 1 86.44 118 PHE B O 1
ATOM 4532 N N . VAL B 1 119 ? -20.953 -11.445 -15.977 1 81.88 119 VAL B N 1
ATOM 4533 C CA . VAL B 1 119 ? -22.172 -11.141 -15.234 1 81.88 119 VAL B CA 1
ATOM 4534 C C . VAL B 1 119 ? -21.938 -9.938 -14.328 1 81.88 119 VAL B C 1
ATOM 4536 O O . VAL B 1 119 ? -22.891 -9.305 -13.859 1 81.88 119 VAL B O 1
ATOM 4539 N N . GLY B 1 120 ? -20.812 -9.453 -14.188 1 83.94 120 GLY B N 1
ATOM 4540 C CA . GLY B 1 120 ? -20.547 -8.352 -13.289 1 83.94 120 GLY B CA 1
ATOM 4541 C C . GLY B 1 120 ? -20.812 -6.992 -13.906 1 83.94 120 GLY B C 1
ATOM 4542 O O . GLY B 1 120 ? -21.016 -6.887 -15.117 1 83.94 120 GLY B O 1
ATOM 4543 N N . GLY B 1 121 ? -21 -5.977 -13.031 1 88.88 121 GLY B N 1
ATOM 4544 C CA . GLY B 1 121 ? -21.188 -4.605 -13.484 1 88.88 121 GLY B CA 1
ATOM 4545 C C . GLY B 1 121 ? -19.891 -3.871 -13.719 1 88.88 121 GLY B C 1
ATOM 4546 O O . GLY B 1 121 ? -18.812 -4.488 -13.758 1 88.88 121 GLY B O 1
ATOM 4547 N N . ARG B 1 122 ? -20.125 -2.613 -14.031 1 90.06 122 ARG B N 1
ATOM 4548 C CA . ARG B 1 122 ? -18.984 -1.767 -14.359 1 90.06 122 ARG B CA 1
ATOM 4549 C C . ARG B 1 122 ? -18 -1.699 -13.188 1 90.06 122 ARG B C 1
ATOM 4551 O O . ARG B 1 122 ? -16.781 -1.829 -13.383 1 90.06 122 ARG B O 1
ATOM 4558 N N . GLU B 1 123 ? -18.516 -1.521 -12.047 1 90 123 GLU B N 1
ATOM 4559 C CA . GLU B 1 123 ? -17.641 -1.387 -10.875 1 90 123 GLU B CA 1
ATOM 4560 C C . GLU B 1 123 ? -16.969 -2.709 -10.531 1 90 123 GLU B C 1
ATOM 4562 O O . GLU B 1 123 ? -15.82 -2.725 -10.078 1 90 123 GLU B O 1
ATOM 4567 N N . SER B 1 124 ? -17.625 -3.744 -10.727 1 88.31 124 SER B N 1
ATOM 4568 C CA . SER B 1 124 ? -17.031 -5.059 -10.523 1 88.31 124 SER B CA 1
ATOM 4569 C C . SER B 1 124 ? -15.875 -5.293 -11.492 1 88.31 124 SER B C 1
ATOM 4571 O O . SER B 1 124 ? -14.852 -5.871 -11.125 1 88.31 124 SER B O 1
ATOM 4573 N N . LEU B 1 125 ? -16.156 -4.891 -12.641 1 91.19 125 LEU B N 1
ATOM 4574 C CA . LEU B 1 125 ? -15.117 -5.027 -13.648 1 91.19 125 LEU B CA 1
ATOM 4575 C C . LEU B 1 125 ? -13.898 -4.184 -13.289 1 91.19 125 LEU B C 1
ATOM 4577 O O . LEU B 1 125 ? -12.758 -4.633 -13.438 1 91.19 125 LEU B O 1
ATOM 4581 N N . ARG B 1 126 ? -14.133 -2.99 -12.859 1 91.25 126 ARG B N 1
ATOM 4582 C CA . ARG B 1 126 ? -13.047 -2.1 -12.469 1 91.25 126 ARG B CA 1
ATOM 4583 C C . ARG B 1 126 ? -12.188 -2.736 -11.383 1 91.25 126 ARG B C 1
ATOM 4585 O O . ARG B 1 126 ? -10.953 -2.719 -11.469 1 91.25 126 ARG B O 1
ATOM 4592 N N . LEU B 1 127 ? -12.844 -3.227 -10.438 1 89.25 127 LEU B N 1
ATOM 4593 C CA . LEU B 1 127 ? -12.133 -3.859 -9.328 1 89.25 127 LEU B CA 1
ATOM 4594 C C . LEU B 1 127 ? -11.344 -5.074 -9.812 1 89.25 127 LEU B C 1
ATOM 4596 O O . LEU B 1 127 ? -10.234 -5.32 -9.344 1 89.25 127 LEU B O 1
ATOM 4600 N N . LEU B 1 128 ? -11.953 -5.75 -10.672 1 89.81 128 LEU B N 1
ATOM 4601 C CA . LEU B 1 128 ? -11.289 -6.926 -11.234 1 89.81 128 LEU B CA 1
ATOM 4602 C C . LEU B 1 128 ? -10.039 -6.527 -12.008 1 89.81 128 LEU B C 1
ATOM 4604 O O . LEU B 1 128 ? -9.008 -7.199 -11.922 1 89.81 128 LEU B O 1
ATOM 4608 N N . LEU B 1 129 ? -10.18 -5.551 -12.766 1 91.69 129 LEU B N 1
ATOM 4609 C CA . LEU B 1 129 ? -9.047 -5.066 -13.555 1 91.69 129 LEU B CA 1
ATOM 4610 C C . LEU B 1 129 ? -7.91 -4.617 -12.641 1 91.69 129 LEU B C 1
ATOM 4612 O O . LEU B 1 129 ? -6.738 -4.871 -12.938 1 91.69 129 LEU B O 1
ATOM 4616 N N . HIS B 1 130 ? -8.25 -3.965 -11.625 1 89.88 130 HIS B N 1
ATOM 4617 C CA . HIS B 1 130 ? -7.238 -3.562 -10.656 1 89.88 130 HIS B CA 1
ATOM 4618 C C . HIS B 1 130 ? -6.539 -4.777 -10.055 1 89.88 130 HIS B C 1
ATOM 4620 O O . HIS B 1 130 ? -5.32 -4.773 -9.875 1 89.88 130 HIS B O 1
ATOM 4626 N N . LYS B 1 131 ? -7.312 -5.742 -9.789 1 88.5 131 LYS B N 1
ATOM 4627 C CA . LYS B 1 131 ? -6.762 -6.973 -9.227 1 88.5 131 LYS B CA 1
ATOM 4628 C C . LYS B 1 131 ? -5.816 -7.648 -10.219 1 88.5 131 LYS B C 1
ATOM 4630 O O . LYS B 1 131 ? -4.816 -8.25 -9.82 1 88.5 131 LYS B O 1
ATOM 4635 N N . LEU B 1 132 ? -6.121 -7.48 -11.453 1 90.44 132 LEU B N 1
ATOM 4636 C CA . LEU B 1 132 ? -5.336 -8.117 -12.508 1 90.44 132 LEU B CA 1
ATOM 4637 C C . LEU B 1 132 ? -4.094 -7.293 -12.828 1 90.44 132 LEU B C 1
ATOM 4639 O O . LEU B 1 132 ? -3.293 -7.68 -13.688 1 90.44 132 LEU B O 1
ATOM 4643 N N . GLY B 1 133 ? -3.967 -6.172 -12.164 1 89.44 133 GLY B N 1
ATOM 4644 C CA . GLY B 1 133 ? -2.766 -5.371 -12.336 1 89.44 133 GLY B CA 1
ATOM 4645 C C . GLY B 1 133 ? -2.936 -4.242 -13.328 1 89.44 133 GLY B C 1
ATOM 4646 O O . GLY B 1 133 ? -1.951 -3.719 -13.859 1 89.44 133 GLY B O 1
ATOM 4647 N N . TYR B 1 134 ? -4.094 -3.926 -13.703 1 92.12 134 TYR B N 1
ATOM 4648 C CA . TYR B 1 134 ? -4.324 -2.805 -14.602 1 92.12 134 TYR B CA 1
ATOM 4649 C C . TYR B 1 134 ? -4.582 -1.521 -13.828 1 92.12 134 TYR B C 1
ATOM 4651 O O . TYR B 1 134 ? -5.176 -1.551 -12.742 1 92.12 134 TYR B O 1
ATOM 4659 N N . LYS B 1 135 ? -4.102 -0.48 -14.375 1 89.56 135 LYS B N 1
ATOM 4660 C CA . LYS B 1 135 ? -4.27 0.833 -13.758 1 89.56 135 LYS B CA 1
ATOM 4661 C C . LYS B 1 135 ? -4.648 1.884 -14.797 1 89.56 135 LYS B C 1
ATOM 4663 O O . LYS B 1 135 ? -4.211 1.812 -15.953 1 89.56 135 LYS B O 1
ATOM 4668 N N . PHE B 1 136 ? -5.461 2.812 -14.336 1 85.88 136 PHE B N 1
ATOM 4669 C CA . PHE B 1 136 ? -5.797 3.953 -15.18 1 85.88 136 PHE B CA 1
ATOM 4670 C C . PHE B 1 136 ? -4.762 5.059 -15.031 1 85.88 136 PHE B C 1
ATOM 4672 O O . PHE B 1 136 ? -4.406 5.441 -13.922 1 85.88 136 PHE B O 1
ATOM 4679 N N . LYS B 1 137 ? -4.207 5.453 -16.047 1 82.5 137 LYS B N 1
ATOM 4680 C CA . LYS B 1 137 ? -3.197 6.508 -16.016 1 82.5 137 LYS B CA 1
ATOM 4681 C C . LYS B 1 137 ? -3.625 7.703 -16.859 1 82.5 137 LYS B C 1
ATOM 4683 O O . LYS B 1 137 ? -4.133 7.539 -17.969 1 82.5 137 LYS B O 1
ATOM 4688 N N . LYS B 1 138 ? -3.479 8.867 -16.188 1 78.88 138 LYS B N 1
ATOM 4689 C CA . LYS B 1 138 ? -3.775 10.109 -16.891 1 78.88 138 LYS B CA 1
ATOM 4690 C C . LYS B 1 138 ? -2.613 10.516 -17.797 1 78.88 138 LYS B C 1
ATOM 4692 O O . LYS B 1 138 ? -1.46 10.539 -17.359 1 78.88 138 LYS B O 1
ATOM 4697 N N . CYS B 1 139 ? -2.939 10.648 -19.047 1 74.31 139 CYS B N 1
ATOM 4698 C CA . CYS B 1 139 ? -1.914 11.055 -20 1 74.31 139 CYS B CA 1
ATOM 4699 C C . CYS B 1 139 ? -1.807 12.57 -20.078 1 74.31 139 CYS B C 1
ATOM 4701 O O . CYS B 1 139 ? -2.535 13.289 -19.391 1 74.31 139 CYS B O 1
ATOM 4703 N N . ARG B 1 140 ? -0.866 13.023 -20.75 1 63.84 140 ARG B N 1
ATOM 4704 C CA . ARG B 1 140 ? -0.578 14.445 -20.906 1 63.84 140 ARG B CA 1
ATOM 4705 C C . ARG B 1 140 ? -1.798 15.195 -21.438 1 63.84 140 ARG B C 1
ATOM 4707 O O . ARG B 1 140 ? -2.062 16.328 -21.016 1 63.84 140 ARG B O 1
ATOM 4714 N N . ASN B 1 141 ? -2.557 14.539 -22.25 1 62.72 141 ASN B N 1
ATOM 4715 C CA . ASN B 1 141 ? -3.721 15.188 -22.844 1 62.72 141 ASN B CA 1
ATOM 4716 C C . ASN B 1 141 ? -4.965 15.008 -21.984 1 62.72 141 ASN B C 1
ATOM 4718 O O . ASN B 1 141 ? -6.09 15.102 -22.469 1 62.72 141 ASN B O 1
ATOM 4722 N N . GLN B 1 142 ? -4.723 14.57 -20.734 1 67.81 142 GLN B N 1
ATOM 4723 C CA . GLN B 1 142 ? -5.766 14.438 -19.719 1 67.81 142 GLN B CA 1
ATOM 4724 C C . GLN B 1 142 ? -6.637 13.211 -19.984 1 67.81 142 GLN B C 1
ATOM 4726 O O . GLN B 1 142 ? -7.66 13.016 -19.328 1 67.81 142 GLN B O 1
ATOM 4731 N N . ARG B 1 143 ? -6.184 12.57 -21.062 1 74.44 143 ARG B N 1
ATOM 4732 C CA . ARG B 1 143 ? -6.895 11.312 -21.297 1 74.44 143 ARG B CA 1
ATOM 4733 C C . ARG B 1 143 ? -6.457 10.242 -20.312 1 74.44 143 ARG B C 1
ATOM 4735 O O . ARG B 1 143 ? -5.316 10.25 -19.828 1 74.44 143 ARG B O 1
ATOM 4742 N N . ILE B 1 144 ? -7.461 9.461 -19.984 1 80.94 144 ILE B N 1
ATOM 4743 C CA . ILE B 1 144 ? -7.164 8.367 -19.062 1 80.94 144 ILE B CA 1
ATOM 4744 C C . ILE B 1 144 ? -7 7.066 -19.859 1 80.94 144 ILE B C 1
ATOM 4746 O O . ILE B 1 144 ? -7.855 6.715 -20.672 1 80.94 144 ILE B O 1
ATOM 4750 N N . ILE B 1 145 ? -5.941 6.441 -19.766 1 84.25 145 ILE B N 1
ATOM 4751 C CA . ILE B 1 145 ? -5.648 5.207 -20.484 1 84.25 145 ILE B CA 1
ATOM 4752 C C . ILE B 1 145 ? -5.504 4.055 -19.5 1 84.25 145 ILE B C 1
ATOM 4754 O O . ILE B 1 145 ? -4.922 4.219 -18.422 1 84.25 145 ILE B O 1
ATOM 4758 N N . LEU B 1 146 ? -6.133 3.002 -19.875 1 87.62 146 LEU B N 1
ATOM 4759 C CA . LEU B 1 146 ? -6.008 1.782 -19.078 1 87.62 146 LEU B CA 1
ATOM 4760 C C . LEU B 1 146 ? -4.762 1.001 -19.484 1 87.62 146 LEU B C 1
ATOM 4762 O O . LEU B 1 146 ? -4.621 0.6 -20.641 1 87.62 146 LEU B O 1
ATOM 4766 N N . MET B 1 147 ? -3.867 0.826 -18.516 1 88.81 147 MET B N 1
ATOM 4767 C CA . MET B 1 147 ? -2.607 0.152 -18.812 1 88.81 147 MET B CA 1
ATOM 4768 C C . MET B 1 147 ? -2.33 -0.964 -17.812 1 88.81 147 MET B C 1
ATOM 4770 O O . MET B 1 147 ? -2.691 -0.855 -16.641 1 88.81 147 MET B O 1
ATOM 4774 N N . GLU B 1 148 ? -1.726 -2.002 -18.375 1 91.38 148 GLU B N 1
ATOM 4775 C CA . GLU B 1 148 ? -1.227 -3.057 -17.5 1 91.38 148 GLU B CA 1
ATOM 4776 C C . GLU B 1 148 ? 0.015 -2.602 -16.75 1 91.38 148 GLU B C 1
ATOM 4778 O O . GLU B 1 148 ? 0.834 -1.849 -17.281 1 91.38 148 GLU B O 1
ATOM 4783 N N . ARG B 1 149 ? 0.124 -3.029 -15.555 1 93.06 149 ARG B N 1
ATOM 4784 C CA . ARG B 1 149 ? 1.308 -2.699 -14.766 1 93.06 149 ARG B CA 1
ATOM 4785 C C . ARG B 1 149 ? 2.582 -3.113 -15.492 1 93.06 149 ARG B C 1
ATOM 4787 O O . ARG B 1 149 ? 2.66 -4.215 -16.047 1 93.06 149 ARG B O 1
ATOM 4794 N N . TYR B 1 150 ? 3.541 -2.279 -15.453 1 92.06 150 TYR B N 1
ATOM 4795 C CA . TYR B 1 150 ? 4.758 -2.504 -16.234 1 92.06 150 TYR B CA 1
ATOM 4796 C C . TYR B 1 150 ? 5.543 -3.689 -15.68 1 92.06 150 TYR B C 1
ATOM 4798 O O . TYR B 1 150 ? 6.227 -4.391 -16.438 1 92.06 150 TYR B O 1
ATOM 4806 N N . ASP B 1 151 ? 5.523 -3.879 -14.367 1 93.62 151 ASP B N 1
ATOM 4807 C CA . ASP B 1 151 ? 6.289 -4.973 -13.781 1 93.62 151 ASP B CA 1
ATOM 4808 C C . ASP B 1 151 ? 5.742 -6.328 -14.219 1 93.62 151 ASP B C 1
ATOM 4810 O O . ASP B 1 151 ? 6.5 -7.281 -14.398 1 93.62 151 ASP B O 1
ATOM 4814 N N . ILE B 1 152 ? 4.488 -6.434 -14.398 1 93.69 152 ILE B N 1
ATOM 4815 C CA . ILE B 1 152 ? 3.867 -7.664 -14.867 1 93.69 152 ILE B CA 1
ATOM 4816 C C . ILE B 1 152 ? 4.23 -7.898 -16.328 1 93.69 152 ILE B C 1
ATOM 4818 O O . ILE B 1 152 ? 4.578 -9.016 -16.719 1 93.69 152 ILE B O 1
ATOM 4822 N N . VAL B 1 153 ? 4.125 -6.844 -17.141 1 94.69 153 VAL B N 1
ATOM 4823 C CA . VAL B 1 153 ? 4.469 -6.934 -18.562 1 94.69 153 VAL B CA 1
ATOM 4824 C C . VAL B 1 153 ? 5.941 -7.309 -18.719 1 94.69 153 VAL B C 1
ATOM 4826 O O . VAL B 1 153 ? 6.289 -8.156 -19.547 1 94.69 153 VAL B O 1
ATOM 4829 N N . ALA B 1 154 ? 6.738 -6.691 -17.922 1 95.75 154 ALA B N 1
ATOM 4830 C CA . ALA B 1 154 ? 8.164 -6.992 -17.953 1 95.75 154 ALA B CA 1
ATOM 4831 C C . ALA B 1 154 ? 8.422 -8.461 -17.609 1 95.75 154 ALA B C 1
ATOM 4833 O O . ALA B 1 154 ? 9.273 -9.109 -18.234 1 95.75 154 ALA B O 1
ATOM 4834 N N . TRP B 1 155 ? 7.734 -8.898 -16.594 1 95.94 155 TRP B N 1
ATOM 4835 C CA . TRP B 1 155 ? 7.867 -10.297 -16.203 1 95.94 155 TRP B CA 1
ATOM 4836 C C . TRP B 1 155 ? 7.434 -11.227 -17.344 1 95.94 155 TRP B C 1
ATOM 4838 O O . TRP B 1 155 ? 8.094 -12.227 -17.609 1 95.94 155 TRP B O 1
ATOM 4848 N N . ARG B 1 156 ? 6.328 -10.93 -17.953 1 96.31 156 ARG B N 1
ATOM 4849 C CA . ARG B 1 156 ? 5.848 -11.703 -19.094 1 96.31 156 ARG B CA 1
ATOM 4850 C C . ARG B 1 156 ? 6.891 -11.734 -20.219 1 96.31 156 ARG B C 1
ATOM 4852 O O . ARG B 1 156 ? 7.18 -12.805 -20.766 1 96.31 156 ARG B O 1
ATOM 4859 N N . ASP B 1 157 ? 7.434 -10.602 -20.531 1 95.81 157 ASP B N 1
ATOM 4860 C CA . ASP B 1 157 ? 8.414 -10.5 -21.594 1 95.81 157 ASP B CA 1
ATOM 4861 C C . ASP B 1 157 ? 9.68 -11.289 -21.266 1 95.81 157 ASP B C 1
ATOM 4863 O O . ASP B 1 157 ? 10.258 -11.953 -22.125 1 95.81 157 ASP B O 1
ATOM 4867 N N . ARG B 1 158 ? 10.094 -11.18 -20.031 1 94.94 158 ARG B N 1
ATOM 4868 C CA . ARG B 1 158 ? 11.258 -11.945 -19.594 1 94.94 158 ARG B CA 1
ATOM 4869 C C . ARG B 1 158 ? 10.984 -13.445 -19.688 1 94.94 158 ARG B C 1
ATOM 4871 O O . ARG B 1 158 ? 11.852 -14.211 -20.125 1 94.94 158 ARG B O 1
ATOM 4878 N N . TYR B 1 159 ? 9.875 -13.844 -19.234 1 97.25 159 TYR B N 1
ATOM 4879 C CA . TYR B 1 159 ? 9.508 -15.25 -19.328 1 97.25 159 TYR B CA 1
ATOM 4880 C C . TYR B 1 159 ? 9.555 -15.734 -20.781 1 97.25 159 TYR B C 1
ATOM 4882 O O . TYR B 1 159 ? 10.094 -16.797 -21.062 1 97.25 159 TYR B O 1
ATOM 4890 N N . LEU B 1 160 ? 8.883 -14.914 -21.688 1 97.5 160 LEU B N 1
ATOM 4891 C CA . LEU B 1 160 ? 8.805 -15.289 -23.094 1 97.5 160 LEU B CA 1
ATOM 4892 C C . LEU B 1 160 ? 10.195 -15.453 -23.703 1 97.5 160 LEU B C 1
ATOM 4894 O O . LEU B 1 160 ? 10.422 -16.359 -24.5 1 97.5 160 LEU B O 1
ATOM 4898 N N . GLN B 1 161 ? 11.102 -14.602 -23.312 1 95.19 161 GLN B N 1
ATOM 4899 C CA . GLN B 1 161 ? 12.469 -14.703 -23.797 1 95.19 161 GLN B CA 1
ATOM 4900 C C . GLN B 1 161 ? 13.172 -15.922 -23.203 1 95.19 161 GLN B C 1
ATOM 4902 O O . GLN B 1 161 ? 13.844 -16.672 -23.922 1 95.19 161 GLN B O 1
ATOM 4907 N N . GLU B 1 162 ? 13.016 -16.156 -21.953 1 96.25 162 GLU B N 1
ATOM 4908 C CA . GLU B 1 162 ? 13.688 -17.25 -21.266 1 96.25 162 GLU B CA 1
ATOM 4909 C C . GLU B 1 162 ? 13.211 -18.609 -21.781 1 96.25 162 GLU B C 1
ATOM 4911 O O . GLU B 1 162 ? 14.023 -19.5 -22.016 1 96.25 162 GLU B O 1
ATOM 4916 N N . ILE B 1 163 ? 11.914 -18.781 -21.922 1 97.81 163 ILE B N 1
ATOM 4917 C CA . ILE B 1 163 ? 11.367 -20.062 -22.359 1 97.81 163 ILE B CA 1
ATOM 4918 C C . ILE B 1 163 ? 11.797 -20.328 -23.812 1 97.81 163 ILE B C 1
ATOM 4920 O O . ILE B 1 163 ? 12.016 -21.484 -24.188 1 97.81 163 ILE B O 1
ATOM 4924 N N . LYS B 1 164 ? 11.875 -19.281 -24.609 1 96.38 164 LYS B N 1
ATOM 4925 C CA . LYS B 1 164 ? 12.375 -19.422 -25.969 1 96.38 164 LYS B CA 1
ATOM 4926 C C . LYS B 1 164 ? 13.82 -19.922 -25.984 1 96.38 164 LYS B C 1
ATOM 4928 O O . LYS B 1 164 ? 14.172 -20.812 -26.75 1 96.38 164 LYS B O 1
ATOM 4933 N N . ASP B 1 165 ? 14.656 -19.359 -25.156 1 96.5 165 ASP B N 1
ATOM 4934 C CA . ASP B 1 165 ? 16.047 -19.75 -25.047 1 96.5 165 ASP B CA 1
ATOM 4935 C C . ASP B 1 165 ? 16.172 -21.203 -24.578 1 96.5 165 ASP B C 1
ATOM 4937 O O . ASP B 1 165 ? 17.047 -21.938 -25.047 1 96.5 165 ASP B O 1
ATOM 4941 N N . VAL B 1 166 ? 15.344 -21.594 -23.672 1 97.62 166 VAL B N 1
ATOM 4942 C CA . VAL B 1 166 ? 15.344 -22.953 -23.172 1 97.62 166 VAL B CA 1
ATOM 4943 C C . VAL B 1 166 ? 15 -23.922 -24.297 1 97.62 166 VAL B C 1
ATOM 4945 O O . VAL B 1 166 ? 15.656 -24.953 -24.453 1 97.62 166 VAL B O 1
ATOM 4948 N N . ARG B 1 167 ? 14.016 -23.625 -25.078 1 96.56 167 ARG B N 1
ATOM 4949 C CA . ARG B 1 167 ? 13.609 -24.469 -26.188 1 96.56 167 ARG B CA 1
ATOM 4950 C C . ARG B 1 167 ? 14.711 -24.562 -27.234 1 96.56 167 ARG B C 1
ATOM 4952 O O . ARG B 1 167 ? 14.945 -25.625 -27.828 1 9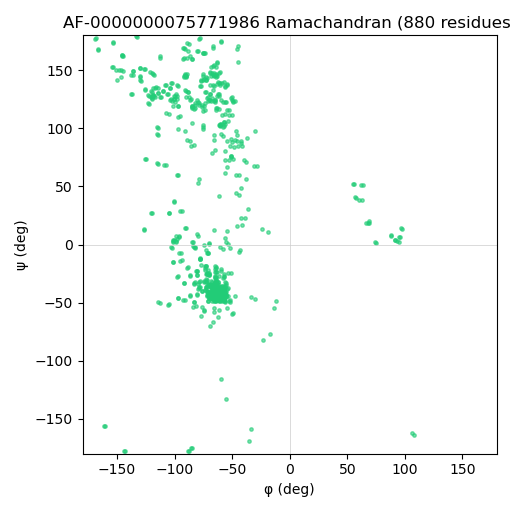6.56 167 ARG B O 1
ATOM 4959 N N . LYS B 1 168 ? 15.398 -23.469 -27.469 1 96.44 168 LYS B N 1
ATOM 4960 C CA . LYS B 1 168 ? 16.5 -23.453 -28.438 1 96.44 168 LYS B CA 1
ATOM 4961 C C . LYS B 1 168 ? 17.656 -24.328 -27.969 1 96.44 168 LYS B C 1
ATOM 4963 O O . LY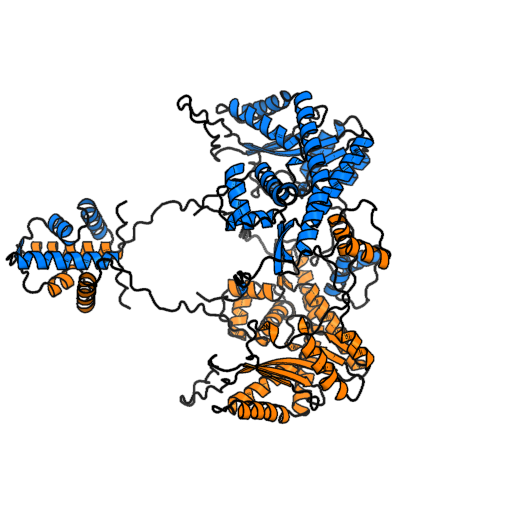S B 1 168 ? 18.359 -24.922 -28.797 1 96.44 168 LYS B O 1
ATOM 4968 N N . SER B 1 169 ? 17.859 -24.375 -26.734 1 96.31 169 SER B N 1
ATOM 4969 C CA . SER B 1 169 ? 18.953 -25.172 -26.172 1 96.31 169 SER B CA 1
ATOM 4970 C C . SER B 1 169 ? 18.625 -26.656 -26.234 1 96.31 169 SER B C 1
ATOM 4972 O O . SER B 1 169 ? 19.516 -27.5 -26.078 1 96.31 169 SER B O 1
ATOM 4974 N N . GLY B 1 170 ? 17.375 -26.984 -26.391 1 95 170 GLY B N 1
ATOM 4975 C CA . GLY B 1 170 ? 16.984 -28.391 -26.484 1 95 170 GLY B CA 1
ATOM 4976 C C . GLY B 1 170 ? 16.625 -28.984 -25.125 1 95 170 GLY B C 1
ATOM 4977 O O . GLY B 1 170 ? 16.297 -30.172 -25.047 1 95 170 GLY B O 1
ATOM 4978 N N . MET B 1 171 ? 16.625 -28.234 -24.125 1 96.19 171 MET B N 1
ATOM 4979 C CA . MET B 1 171 ? 16.281 -28.688 -22.781 1 96.19 171 MET B CA 1
ATOM 4980 C C . MET B 1 171 ? 14.797 -29.016 -22.688 1 96.19 171 MET B C 1
ATOM 4982 O O . MET B 1 171 ? 13.953 -28.219 -23.109 1 96.19 171 MET B O 1
ATOM 4986 N N . PRO B 1 172 ? 14.445 -30.188 -22.172 1 97.12 172 PRO B N 1
ATOM 4987 C CA . PRO B 1 172 ? 13.031 -30.5 -21.984 1 97.12 172 PRO B CA 1
ATOM 4988 C C . PRO B 1 172 ? 12.359 -29.578 -20.969 1 97.12 172 PRO B C 1
ATOM 4990 O O . PRO B 1 172 ? 12.992 -29.141 -20.016 1 97.12 172 PRO B O 1
ATOM 4993 N N . ILE B 1 173 ? 11.133 -29.297 -21.203 1 98.25 173 ILE B N 1
ATOM 4994 C CA . ILE B 1 173 ? 10.367 -28.406 -20.344 1 98.25 173 ILE B CA 1
ATOM 4995 C C . ILE B 1 173 ? 9.25 -29.188 -19.656 1 98.25 173 ILE B C 1
ATOM 4997 O O . ILE B 1 173 ? 8.5 -29.922 -20.312 1 98.25 173 ILE B O 1
ATOM 5001 N N . VAL B 1 174 ? 9.094 -29.094 -18.375 1 98.25 174 VAL B N 1
ATOM 5002 C CA . VAL B 1 174 ? 8.023 -29.688 -17.578 1 98.25 174 VAL B CA 1
ATOM 5003 C C . VAL B 1 174 ? 7.238 -28.609 -16.859 1 98.25 174 VAL B C 1
ATOM 5005 O O . VAL B 1 174 ? 7.82 -27.719 -16.234 1 98.25 174 VAL B O 1
ATOM 5008 N N . TYR B 1 175 ? 5.996 -28.609 -17 1 98.44 175 TYR B N 1
ATOM 5009 C CA . TYR B 1 175 ? 5.102 -27.656 -16.359 1 98.44 175 TYR B CA 1
ATOM 5010 C C . TYR B 1 175 ? 4.469 -28.266 -15.109 1 98.44 175 TYR B C 1
ATOM 5012 O O . TYR B 1 175 ? 3.938 -29.375 -15.156 1 98.44 175 TYR B O 1
ATOM 5020 N N . LEU B 1 176 ? 4.547 -27.578 -14.047 1 96.62 176 LEU B N 1
ATOM 5021 C CA . LEU B 1 176 ? 4.004 -28.062 -12.781 1 96.62 176 LEU B CA 1
ATOM 5022 C C . LEU B 1 176 ? 2.953 -27.094 -12.242 1 96.62 176 LEU B C 1
ATOM 5024 O O . LEU B 1 176 ? 3.043 -25.891 -12.461 1 96.62 176 LEU B O 1
ATOM 5028 N N . ASP B 1 177 ? 1.996 -27.625 -11.555 1 94.75 177 ASP B N 1
ATOM 5029 C CA . ASP B 1 177 ? 0.964 -26.828 -10.898 1 94.75 177 ASP B CA 1
ATOM 5030 C C . ASP B 1 177 ? 0.164 -27.672 -9.906 1 94.75 177 ASP B C 1
ATOM 5032 O O . ASP B 1 177 ? 0.359 -28.875 -9.82 1 94.75 177 ASP B O 1
ATOM 5036 N N . GLU B 1 178 ? -0.607 -26.953 -9.125 1 92.25 178 GLU B N 1
ATOM 5037 C CA . GLU B 1 178 ? -1.542 -27.578 -8.203 1 92.25 178 GLU B CA 1
ATOM 5038 C C . GLU B 1 178 ? -2.982 -27.188 -8.516 1 92.25 178 GLU B C 1
ATOM 5040 O O . GLU B 1 178 ? -3.232 -26.094 -9.031 1 92.25 178 GLU B O 1
ATOM 5045 N N . SER B 1 179 ? -3.818 -28.078 -8.281 1 90.25 179 SER B N 1
ATOM 5046 C CA . SER B 1 179 ? -5.246 -27.812 -8.438 1 90.25 179 SER B CA 1
ATOM 5047 C C . SER B 1 179 ? -6.059 -28.531 -7.371 1 90.25 179 SER B C 1
ATOM 5049 O O . SER B 1 179 ? -5.496 -29.125 -6.449 1 90.25 179 SER B O 1
ATOM 5051 N N . TYR B 1 180 ? -7.391 -28.359 -7.508 1 87.31 180 TYR B N 1
ATOM 5052 C CA . TYR B 1 180 ? -8.281 -29.031 -6.562 1 87.31 180 TYR B CA 1
ATOM 5053 C C . TYR B 1 180 ? -9.391 -29.781 -7.289 1 87.31 180 TYR B C 1
ATOM 5055 O O . TYR B 1 180 ? -9.734 -29.438 -8.422 1 87.31 180 TYR B O 1
ATOM 5063 N N . ILE B 1 181 ? -9.82 -30.812 -6.625 1 85.62 181 ILE B N 1
ATOM 5064 C CA . ILE B 1 181 ? -10.961 -31.562 -7.152 1 85.62 181 ILE B CA 1
ATOM 5065 C C . ILE B 1 181 ? -11.922 -31.906 -6.016 1 85.62 181 ILE B C 1
ATOM 5067 O O . ILE B 1 181 ? -11.5 -32.344 -4.949 1 85.62 181 ILE B O 1
ATOM 5071 N N . HIS B 1 182 ? -13.109 -31.578 -6.301 1 82.94 182 HIS B N 1
ATOM 5072 C CA . HIS B 1 182 ? -14.141 -31.859 -5.312 1 82.94 182 HIS B CA 1
ATOM 5073 C C . HIS B 1 182 ? -14.758 -33.25 -5.531 1 82.94 182 HIS B C 1
ATOM 5075 O O . HIS B 1 182 ? -14.969 -33.656 -6.676 1 82.94 182 HIS B O 1
ATOM 5081 N N . THR B 1 183 ? -15.086 -33.844 -4.402 1 80.88 183 THR B N 1
ATOM 5082 C CA . THR B 1 183 ? -15.688 -35.188 -4.492 1 80.88 183 THR B CA 1
ATOM 5083 C C . THR B 1 183 ? -17.094 -35.094 -5.082 1 80.88 183 THR B C 1
ATOM 5085 O O . THR B 1 183 ? -17.609 -36.062 -5.617 1 80.88 183 THR B O 1
ATOM 5088 N N . SER B 1 184 ? -17.656 -33.938 -4.914 1 73.88 184 SER B N 1
ATOM 5089 C CA . SER B 1 184 ? -19.016 -33.75 -5.402 1 73.88 184 SER B CA 1
ATOM 5090 C C . SER B 1 184 ? -19.031 -33.375 -6.879 1 73.88 184 SER B C 1
ATOM 5092 O O . SER B 1 184 ? -20.078 -33.094 -7.449 1 73.88 184 SER B O 1
ATOM 5094 N N . LEU B 1 185 ? -17.906 -33.344 -7.41 1 73.25 185 LEU B N 1
ATOM 5095 C CA . LEU B 1 185 ? -17.828 -32.969 -8.82 1 73.25 185 LEU B CA 1
ATOM 5096 C C . LEU B 1 185 ? -18.641 -33.938 -9.672 1 73.25 185 LEU B C 1
ATOM 5098 O O . LEU B 1 185 ? -18.359 -35.156 -9.695 1 73.25 185 LEU B O 1
ATOM 5102 N N . ASN B 1 186 ? -19.812 -33.656 -9.977 1 62.81 186 ASN B N 1
ATOM 5103 C CA . ASN B 1 186 ? -20.688 -34.469 -10.82 1 62.81 186 ASN B CA 1
ATOM 5104 C C . ASN B 1 186 ? -21.109 -33.719 -12.078 1 62.81 186 ASN B C 1
ATOM 5106 O O . ASN B 1 186 ? -21.109 -32.5 -12.102 1 62.81 186 ASN B O 1
ATOM 5110 N N . GLN B 1 187 ? -21.016 -34.469 -13.141 1 54.06 187 GLN B N 1
ATOM 5111 C CA . GLN B 1 187 ? -21.594 -33.875 -14.352 1 54.06 187 GLN B CA 1
ATOM 5112 C C . GLN B 1 187 ? -23.094 -33.594 -14.18 1 54.06 187 GLN B C 1
ATOM 5114 O O . GLN B 1 187 ? -23.812 -34.469 -13.672 1 54.06 187 GLN B O 1
ATOM 5119 N N . ALA B 1 188 ? -23.469 -32.438 -13.992 1 44.06 188 ALA B N 1
ATOM 5120 C CA . ALA B 1 188 ? -24.906 -32.219 -13.977 1 44.06 188 ALA B CA 1
ATOM 5121 C C . ALA B 1 188 ? -25.609 -33.062 -15.047 1 44.06 188 ALA B C 1
ATOM 5123 O O . ALA B 1 188 ? -25.359 -32.906 -16.234 1 44.06 188 ALA B O 1
ATOM 5124 N N . LYS B 1 189 ? -25.703 -34.406 -14.828 1 40.19 189 LYS B N 1
ATOM 5125 C CA . LYS B 1 189 ? -26.656 -35.062 -15.734 1 40.19 189 LYS B CA 1
ATOM 5126 C C . LYS B 1 189 ? -28 -34.344 -15.734 1 40.19 189 LYS B C 1
ATOM 5128 O O . LYS B 1 189 ? -28.641 -34.188 -14.688 1 40.19 189 LYS B O 1
ATOM 5133 N N . CYS B 1 190 ? -28.062 -33.188 -16.422 1 34.69 190 CYS B N 1
ATOM 5134 C CA . CYS B 1 190 ? -29.422 -32.75 -16.672 1 34.69 190 CYS B CA 1
ATOM 5135 C C . CYS B 1 190 ? -30.266 -33.875 -17.25 1 34.69 190 CYS B C 1
ATOM 5137 O O . CYS B 1 190 ? -30.047 -34.281 -18.391 1 34.69 190 CYS B O 1
ATOM 5139 N N . TRP B 1 191 ? -30.609 -34.781 -16.5 1 34.06 191 TRP B N 1
ATOM 5140 C CA . TRP B 1 191 ? -31.672 -35.594 -17.078 1 34.06 191 TRP B CA 1
ATOM 5141 C C . TRP B 1 191 ? -32.75 -34.719 -17.734 1 34.06 191 TRP B C 1
ATOM 5143 O O . TRP B 1 191 ? -33.875 -35.156 -17.969 1 34.06 191 TRP B O 1
ATOM 5153 N N . GLN B 1 192 ? -32.688 -33.375 -17.609 1 33.28 192 GLN B N 1
ATOM 5154 C CA . GLN B 1 192 ? -33.844 -32.906 -18.375 1 33.28 192 GLN B CA 1
ATOM 5155 C C . GLN B 1 192 ? -33.75 -33.344 -19.828 1 33.28 192 GLN B C 1
ATOM 5157 O O . GLN B 1 192 ? -32.688 -33.719 -20.312 1 33.28 192 GLN B O 1
ATOM 5162 N N . SER B 1 193 ? -34.875 -33.062 -20.719 1 31.58 193 SER B N 1
ATOM 5163 C CA . SER B 1 193 ? -35.094 -33.281 -22.141 1 31.58 193 SER B CA 1
ATOM 5164 C C . SER B 1 193 ? -33.875 -32.844 -22.953 1 31.58 193 SER B C 1
ATOM 5166 O O . SER B 1 193 ? -33.031 -32.094 -22.453 1 31.58 193 SER B O 1
ATOM 5168 N N . GLU B 1 194 ? -33.719 -33.188 -24.375 1 32.84 194 GLU B N 1
ATOM 5169 C CA . GLU B 1 194 ? -32.812 -32.969 -25.5 1 32.84 194 GLU B CA 1
ATOM 5170 C C . GLU B 1 194 ? -32.125 -31.609 -25.375 1 32.84 194 GLU B C 1
ATOM 5172 O O . GLU B 1 194 ? -31.016 -31.438 -25.906 1 32.84 194 GLU B O 1
ATOM 5177 N N . ASN B 1 195 ? -32.75 -30.453 -25.094 1 32.56 195 ASN B N 1
ATOM 5178 C CA . ASN B 1 195 ? -32.344 -29.141 -25.547 1 32.56 195 ASN B CA 1
ATOM 5179 C C . ASN B 1 195 ? -31.391 -28.469 -24.547 1 32.56 195 ASN B C 1
ATOM 5181 O O . ASN B 1 195 ? -30.875 -27.391 -24.812 1 32.56 195 ASN B O 1
ATOM 5185 N N . GLU B 1 196 ? -31.594 -28.391 -23.156 1 33.97 196 GLU B N 1
ATOM 5186 C CA . GLU B 1 196 ? -30.844 -27.375 -22.453 1 33.97 196 GLU B CA 1
ATOM 5187 C C . GLU B 1 196 ? -29.578 -27.953 -21.828 1 33.97 196 GLU B C 1
ATOM 5189 O O . GLU B 1 196 ? -29.625 -28.984 -21.141 1 33.97 196 GLU B O 1
ATOM 5194 N N . PRO B 1 197 ? -28.391 -27.625 -22.344 1 34.47 197 PRO B N 1
ATOM 5195 C CA . PRO B 1 197 ? -27.078 -28.016 -21.828 1 34.47 197 PRO B CA 1
ATOM 5196 C C . PRO B 1 197 ? -26.953 -27.828 -20.312 1 34.47 197 PRO B C 1
ATOM 5198 O O . PRO B 1 197 ? -27.344 -26.797 -19.781 1 34.47 197 PRO B O 1
ATOM 5201 N N . GLY B 1 198 ? -27.141 -28.875 -19.484 1 35.28 198 GLY B N 1
ATOM 5202 C CA . GLY B 1 198 ? -27.094 -28.922 -18.031 1 35.28 198 GLY B CA 1
ATOM 5203 C C . GLY B 1 198 ? -25.781 -28.438 -17.469 1 35.28 198 GLY B C 1
ATOM 5204 O O . GLY B 1 198 ? -24.719 -28.719 -18.016 1 35.28 198 GLY B O 1
ATOM 5205 N N . GLY B 1 199 ? -25.719 -27.281 -16.906 1 37.94 199 GLY B N 1
ATOM 5206 C CA . GLY B 1 199 ? -24.547 -26.719 -16.25 1 37.94 199 GLY B CA 1
ATOM 5207 C C . GLY B 1 199 ? -24.094 -27.531 -15.047 1 37.94 199 GLY B C 1
ATOM 5208 O O . GLY B 1 199 ? -24.875 -28.281 -14.469 1 37.94 199 GLY B O 1
ATOM 5209 N N . SER B 1 200 ? -22.938 -27.906 -14.859 1 38.81 200 SER B N 1
ATOM 5210 C CA . SER B 1 200 ? -22.266 -28.609 -13.758 1 38.81 200 SER B CA 1
ATOM 5211 C C . SER B 1 200 ? -22.484 -27.859 -12.438 1 38.81 200 SER B C 1
ATOM 5213 O O . SER B 1 200 ? -22.25 -26.656 -12.352 1 38.81 200 SER B O 1
ATOM 5215 N N . LYS B 1 201 ? -23.547 -28.109 -11.641 1 41.31 201 LYS B N 1
ATOM 5216 C CA . LYS B 1 201 ? -23.641 -27.516 -10.312 1 41.31 201 LYS B CA 1
ATOM 5217 C C . LYS B 1 201 ? -22.859 -28.344 -9.281 1 41.31 201 LYS B C 1
ATOM 5219 O O . LYS B 1 201 ? -23.141 -29.531 -9.102 1 41.31 201 LYS B O 1
ATOM 5224 N N . SER B 1 202 ? -21.625 -28.203 -9.055 1 41.66 202 SER B N 1
ATOM 5225 C CA . SER B 1 202 ? -20.938 -28.812 -7.918 1 41.66 202 SER B CA 1
ATOM 5226 C C . SER B 1 202 ? -21.562 -28.359 -6.598 1 41.66 202 SER B C 1
ATOM 5228 O O . SER B 1 202 ? -21.75 -27.172 -6.363 1 41.66 202 SER B O 1
ATOM 5230 N N . VAL B 1 203 ? -22.359 -29.109 -5.973 1 41.75 203 VAL B N 1
ATOM 5231 C CA . VAL B 1 203 ? -22.75 -28.844 -4.598 1 41.75 203 VAL B CA 1
ATOM 5232 C C . VAL B 1 203 ? -21.531 -28.875 -3.686 1 41.75 203 VAL B C 1
ATOM 5234 O O . VAL B 1 203 ? -20.734 -29.812 -3.74 1 41.75 203 VAL B O 1
ATOM 5237 N N . ALA B 1 204 ? -21.141 -27.859 -3.041 1 46.03 204 ALA B N 1
ATOM 5238 C CA . ALA B 1 204 ? -20.016 -27.562 -2.15 1 46.03 204 ALA B CA 1
ATOM 5239 C C . ALA B 1 204 ? -19.969 -28.547 -0.987 1 46.03 204 ALA B C 1
ATOM 5241 O O . ALA B 1 204 ? -19.172 -28.391 -0.064 1 46.03 204 ALA B O 1
ATOM 5242 N N . LYS B 1 205 ? -20.844 -29.562 -0.862 1 49.88 205 LYS B N 1
ATOM 5243 C CA . LYS B 1 205 ? -20.828 -30.359 0.367 1 49.88 205 LYS B CA 1
ATOM 5244 C C . LYS B 1 205 ? -19.719 -31.406 0.337 1 49.88 205 LYS B C 1
ATOM 5246 O O . LYS B 1 205 ? -19.547 -32.156 1.297 1 49.88 205 LYS B O 1
ATOM 5251 N N . GLY B 1 206 ? -18.875 -31.453 -0.504 1 59.97 206 GLY B N 1
ATOM 5252 C CA . GLY B 1 206 ? -17.969 -32.594 -0.485 1 59.97 206 GLY B CA 1
ATOM 5253 C C . GLY B 1 206 ? -16.531 -32.219 -0.134 1 59.97 206 GLY B C 1
ATOM 5254 O O . GLY B 1 206 ? -16.266 -31.047 0.159 1 59.97 206 GLY B O 1
ATOM 5255 N N . LYS B 1 207 ? -15.766 -33.312 0.298 1 73.06 207 LYS B N 1
ATOM 5256 C CA . LYS B 1 207 ? -14.344 -33.156 0.586 1 73.06 207 LYS B CA 1
ATOM 5257 C C . LYS B 1 207 ? -13.586 -32.625 -0.631 1 73.06 207 LYS B C 1
ATOM 5259 O O . LYS B 1 207 ? -13.984 -32.875 -1.771 1 73.06 207 LYS B O 1
ATOM 5264 N N . ARG B 1 208 ? -12.703 -31.781 -0.388 1 80.94 208 ARG B N 1
ATOM 5265 C CA . ARG B 1 208 ? -11.844 -31.25 -1.438 1 80.94 208 ARG B CA 1
ATOM 5266 C C . ARG B 1 208 ? -10.445 -31.859 -1.371 1 80.94 208 ARG B C 1
ATOM 5268 O O . ARG B 1 208 ? -9.867 -31.984 -0.291 1 80.94 208 ARG B O 1
ATOM 5275 N N . TYR B 1 209 ? -10.078 -32.438 -2.541 1 84.69 209 TYR B N 1
ATOM 5276 C CA . TYR B 1 209 ? -8.734 -33 -2.631 1 84.69 209 TYR B CA 1
ATOM 5277 C C . TYR B 1 209 ? -7.809 -32.062 -3.416 1 84.69 209 TYR B C 1
ATOM 5279 O O . TYR B 1 209 ? -8.219 -31.469 -4.414 1 84.69 209 TYR B O 1
ATOM 5287 N N . VAL B 1 210 ? -6.574 -31.938 -2.922 1 88.88 210 VAL B N 1
ATOM 5288 C CA . VAL B 1 210 ? -5.539 -31.203 -3.65 1 88.88 210 VAL B CA 1
ATOM 5289 C C . VAL B 1 210 ? -4.777 -32.156 -4.562 1 88.88 210 VAL B C 1
ATOM 5291 O O . VAL B 1 210 ? -4.461 -33.281 -4.164 1 88.88 210 VAL B O 1
ATOM 5294 N N . ILE B 1 211 ? -4.598 -31.781 -5.738 1 91.88 211 ILE B N 1
ATOM 5295 C CA . ILE B 1 211 ? -3.865 -32.594 -6.719 1 91.88 211 ILE B CA 1
ATOM 5296 C C . ILE B 1 211 ? -2.631 -31.812 -7.191 1 91.88 211 ILE B C 1
ATOM 5298 O O . ILE B 1 211 ? -2.715 -30.625 -7.5 1 91.88 211 ILE B O 1
ATOM 5302 N N . VAL B 1 212 ? -1.441 -32.438 -7.137 1 94.06 212 VAL B N 1
ATOM 5303 C CA . VAL B 1 212 ? -0.192 -31.891 -7.668 1 94.06 212 VAL B CA 1
ATOM 5304 C C . VAL B 1 212 ? 0.345 -32.812 -8.758 1 94.06 212 VAL B C 1
ATOM 5306 O O . VAL B 1 212 ? 0.362 -34.031 -8.594 1 94.06 212 VAL B O 1
ATOM 5309 N N . HIS B 1 213 ? 0.632 -32.25 -9.859 1 96.38 213 HIS B N 1
ATOM 5310 C CA . HIS B 1 213 ? 1.208 -33.062 -10.93 1 96.38 213 HIS B CA 1
ATOM 5311 C C . HIS B 1 213 ? 2.051 -32.219 -11.867 1 96.38 213 HIS B C 1
ATOM 5313 O O . HIS B 1 213 ? 2.248 -31.016 -11.625 1 96.38 213 HIS B O 1
ATOM 5319 N N . CYS B 1 214 ? 2.713 -32.844 -12.805 1 97.69 214 CYS B N 1
ATOM 5320 C CA . CYS B 1 214 ? 3.562 -32.156 -13.781 1 97.69 214 CYS B CA 1
ATOM 5321 C C . CYS B 1 214 ? 3.678 -33 -15.055 1 97.69 214 CYS B C 1
ATOM 5323 O O . CYS B 1 214 ? 3.459 -34.188 -15.047 1 97.69 214 CYS B O 1
ATOM 5325 N N . GLY B 1 215 ? 3.898 -32.312 -16.109 1 97.5 215 GLY B N 1
ATOM 5326 C CA . GLY B 1 215 ? 4.047 -32.938 -17.406 1 97.5 215 GLY B CA 1
ATOM 5327 C C . GLY B 1 215 ? 4.566 -32 -18.484 1 97.5 215 GLY B C 1
ATOM 5328 O O . GLY B 1 215 ? 4.852 -30.844 -18.203 1 97.5 215 GLY B O 1
ATOM 5329 N N . GLY B 1 216 ? 4.773 -32.5 -19.641 1 96.44 216 GLY B N 1
ATOM 5330 C CA . GLY B 1 216 ? 5.277 -31.781 -20.797 1 96.44 216 GLY B CA 1
ATOM 5331 C C . GLY B 1 216 ? 5 -32.469 -22.109 1 96.44 216 GLY B C 1
ATOM 5332 O O . GLY B 1 216 ? 4.086 -33.312 -22.203 1 96.44 216 GLY B O 1
ATOM 5333 N N . LYS B 1 217 ? 5.781 -32.188 -23.078 1 94.12 217 LYS B N 1
ATOM 5334 C CA . LYS B 1 217 ? 5.586 -32.656 -24.438 1 94.12 217 LYS B CA 1
ATOM 5335 C C . LYS B 1 217 ? 5.543 -34.188 -24.469 1 94.12 217 LYS B C 1
ATOM 5337 O O . LYS B 1 217 ? 4.84 -34.781 -25.297 1 94.12 217 LYS B O 1
ATOM 5342 N N . THR B 1 218 ? 6.219 -34.812 -23.547 1 94 218 THR B N 1
ATOM 5343 C CA . THR B 1 218 ? 6.316 -36.281 -23.547 1 94 218 THR B CA 1
ATOM 5344 C C . THR B 1 218 ? 5.266 -36.875 -22.625 1 94 218 THR B C 1
ATOM 5346 O O . THR B 1 218 ? 5.27 -38.094 -22.391 1 94 218 THR B O 1
ATOM 5349 N N . GLY B 1 219 ? 4.383 -36.094 -22.109 1 95.62 219 GLY B N 1
ATOM 5350 C CA . GLY B 1 219 ? 3.311 -36.594 -21.266 1 95.62 219 GLY B CA 1
ATOM 5351 C C . GLY B 1 219 ? 3.514 -36.281 -19.797 1 95.62 219 GLY B C 1
ATOM 5352 O O . GLY B 1 219 ? 4.305 -35.406 -19.453 1 95.62 219 GLY B O 1
ATOM 5353 N N . LEU B 1 220 ? 2.789 -37 -18.953 1 96.75 220 LEU B N 1
ATOM 5354 C CA . LEU B 1 220 ? 2.891 -36.812 -17.5 1 96.75 220 LEU B CA 1
ATOM 5355 C C . LEU B 1 220 ? 4.176 -37.438 -16.969 1 96.75 220 LEU B C 1
ATOM 5357 O O . LEU B 1 220 ? 4.621 -38.469 -17.484 1 96.75 220 LEU B O 1
ATOM 5361 N N . ILE B 1 221 ? 4.797 -36.781 -16.031 1 96.88 221 ILE B N 1
ATOM 5362 C CA . ILE B 1 221 ? 5.969 -37.344 -15.375 1 96.88 221 ILE B CA 1
ATOM 5363 C C . ILE B 1 221 ? 5.543 -38.531 -14.516 1 96.88 221 ILE B C 1
ATOM 5365 O O . ILE B 1 221 ? 4.684 -38.406 -13.648 1 96.88 221 ILE B O 1
ATOM 5369 N N . PRO B 1 222 ? 6.148 -39.625 -14.766 1 94.44 222 PRO B N 1
ATOM 5370 C CA . PRO B 1 222 ? 5.75 -40.844 -14.031 1 94.44 222 PRO B CA 1
ATOM 5371 C C . PRO B 1 222 ? 5.945 -40.688 -12.523 1 94.44 222 PRO B C 1
ATOM 5373 O O . PRO B 1 222 ? 6.941 -40.125 -12.078 1 94.44 222 PRO B O 1
ATOM 5376 N N . ASN B 1 223 ? 4.969 -41.156 -11.719 1 94 223 ASN B N 1
ATOM 5377 C CA . ASN B 1 223 ? 5.031 -41.281 -10.266 1 94 223 ASN B CA 1
ATOM 5378 C C . ASN B 1 223 ? 5.07 -39.906 -9.594 1 94 223 ASN B C 1
ATOM 5380 O O . ASN B 1 223 ? 5.535 -39.781 -8.461 1 94 223 ASN B O 1
ATOM 5384 N N . ALA B 1 224 ? 4.668 -38.938 -10.328 1 95.56 224 ALA B N 1
ATOM 5385 C CA . ALA B 1 224 ? 4.77 -37.594 -9.773 1 95.56 224 ALA B CA 1
ATOM 5386 C C . ALA B 1 224 ? 3.414 -37.094 -9.289 1 95.56 224 ALA B C 1
ATOM 5388 O O . ALA B 1 224 ? 3.316 -36 -8.703 1 95.56 224 ALA B O 1
ATOM 5389 N N . LEU B 1 225 ? 2.381 -37.875 -9.484 1 95.06 225 LEU B N 1
ATOM 5390 C CA . LEU B 1 225 ? 1.048 -37.469 -9.047 1 95.06 225 LEU B CA 1
ATOM 5391 C C . LEU B 1 225 ? 0.938 -37.5 -7.523 1 95.06 225 LEU B C 1
ATOM 5393 O O . LEU B 1 225 ? 1.32 -38.469 -6.895 1 95.06 225 LEU B O 1
ATOM 5397 N N . LEU B 1 226 ? 0.511 -36.406 -6.965 1 92.06 226 LEU B N 1
ATOM 5398 C CA . LEU B 1 226 ? 0.233 -36.312 -5.535 1 92.06 226 LEU B CA 1
ATOM 5399 C C . LEU B 1 226 ? -1.204 -35.875 -5.289 1 92.06 226 LEU B C 1
ATOM 5401 O O . LEU B 1 226 ? -1.648 -34.875 -5.844 1 92.06 226 LEU B O 1
ATOM 5405 N N . ILE B 1 227 ? -1.953 -36.688 -4.578 1 88.94 227 ILE B N 1
ATOM 5406 C CA . ILE B 1 227 ? -3.326 -36.375 -4.203 1 88.94 227 ILE B CA 1
ATOM 5407 C C . ILE B 1 227 ? -3.473 -36.438 -2.684 1 88.94 227 ILE B C 1
ATOM 5409 O O . ILE B 1 227 ? -3.105 -37.438 -2.057 1 88.94 227 ILE B O 1
ATOM 5413 N N . TYR B 1 228 ? -3.986 -35.469 -2.148 1 82.88 228 TYR B N 1
ATOM 5414 C CA . TYR B 1 228 ? -4.207 -35.531 -0.708 1 82.88 228 TYR B CA 1
ATOM 5415 C C . TYR B 1 228 ? -5.41 -34.688 -0.305 1 82.88 228 TYR B C 1
ATOM 5417 O O . TYR B 1 228 ? -5.824 -33.781 -1.044 1 82.88 228 TYR B O 1
ATOM 5425 N N . ASN B 1 229 ? -6.082 -35.094 0.767 1 75 229 ASN B N 1
ATOM 5426 C CA . ASN B 1 229 ? -7.273 -34.438 1.282 1 75 229 ASN B CA 1
ATOM 5427 C C . ASN B 1 229 ?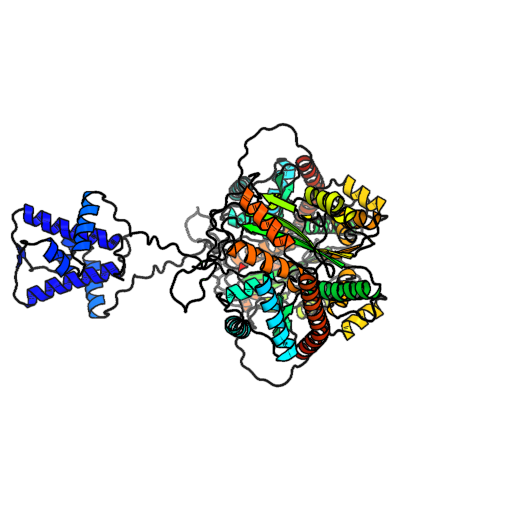 -6.93 -33.125 1.995 1 75 229 ASN B C 1
ATOM 5429 O O . ASN B 1 229 ? -5.984 -33.062 2.787 1 75 229 ASN B O 1
ATOM 5433 N N . ASP B 1 230 ? -7.512 -32.094 1.398 1 63.09 230 ASP B N 1
ATOM 5434 C CA . ASP B 1 230 ? -7.32 -30.797 2.055 1 63.09 230 ASP B CA 1
ATOM 5435 C C . ASP B 1 230 ? -7.961 -30.797 3.441 1 63.09 230 ASP B C 1
ATOM 5437 O O . ASP B 1 230 ? -7.805 -29.828 4.195 1 63.09 230 ASP B O 1
ATOM 5441 N N . LYS B 1 231 ? -8.992 -31.859 3.662 1 52.44 231 LYS B N 1
ATOM 5442 C CA . LYS B 1 231 ? -9.719 -31.844 4.926 1 52.44 231 LYS B CA 1
ATOM 5443 C C . LYS B 1 231 ? -8.766 -31.797 6.113 1 52.44 231 LYS B C 1
ATOM 5445 O O . LYS B 1 231 ? -9.203 -31.703 7.266 1 52.44 231 LYS B O 1
ATOM 5450 N N . GLU B 1 232 ? -7.828 -32.562 6.141 1 44.47 232 GLU B N 1
ATOM 5451 C CA . GLU B 1 232 ? -7.336 -32.625 7.512 1 44.47 232 GLU B CA 1
ATOM 5452 C C . GLU B 1 232 ? -7.16 -31.219 8.086 1 44.47 232 GLU B C 1
ATOM 5454 O O . GLU B 1 232 ? -6.379 -30.422 7.562 1 44.47 232 GLU B O 1
ATOM 5459 N N . LYS B 1 233 ? -8.344 -30.922 8.492 1 40.47 233 LYS B N 1
ATOM 5460 C CA . LYS B 1 233 ? -8.711 -29.672 9.141 1 40.47 233 LYS B CA 1
ATOM 5461 C C . LYS B 1 233 ? -7.484 -28.953 9.703 1 40.47 233 LYS B C 1
ATOM 5463 O O . LYS B 1 233 ? -7.605 -28.094 10.578 1 40.47 233 LYS B O 1
ATOM 5468 N N . LYS B 1 234 ? -6.289 -28.969 9.695 1 38.94 234 LYS B N 1
ATOM 5469 C CA . LYS B 1 234 ? -6.02 -27.703 10.367 1 38.94 234 LYS B CA 1
ATOM 5470 C C . LYS B 1 234 ? -6.586 -26.531 9.578 1 38.94 234 LYS B C 1
ATOM 5472 O O . LYS B 1 234 ? -6.734 -26.609 8.359 1 38.94 234 LYS B O 1
ATOM 5477 N N . LYS B 1 235 ? -7.375 -25.547 10.102 1 34.91 235 LYS B N 1
ATOM 5478 C CA . LYS B 1 235 ? -8.188 -24.375 9.812 1 34.91 235 LYS B CA 1
ATOM 5479 C C . LYS B 1 235 ? -7.875 -23.812 8.422 1 34.91 235 LYS B C 1
ATOM 5481 O O . LYS B 1 235 ? -8.742 -23.234 7.773 1 34.91 235 LYS B O 1
ATOM 5486 N N . ASP B 1 236 ? -6.898 -23.156 8.18 1 33.19 236 ASP B N 1
ATOM 5487 C CA . ASP B 1 236 ? -6.652 -22.172 7.125 1 33.19 236 ASP B CA 1
ATOM 5488 C C . ASP B 1 236 ? -6.188 -22.859 5.84 1 33.19 236 ASP B C 1
ATOM 5490 O O . ASP B 1 236 ? -5.402 -23.797 5.883 1 33.19 236 ASP B O 1
ATOM 5494 N N . PHE B 1 237 ? -7.008 -22.953 4.926 1 36.5 237 PHE B N 1
ATOM 5495 C CA . PHE B 1 237 ? -6.793 -23.328 3.531 1 36.5 237 PHE B CA 1
ATOM 5496 C C . PHE B 1 237 ? -5.305 -23.328 3.191 1 36.5 237 PHE B C 1
ATOM 5498 O O . PHE B 1 237 ? -4.875 -24.016 2.264 1 36.5 237 PHE B O 1
ATOM 5505 N N . HIS B 1 238 ? -4.719 -22.297 3.559 1 41.22 238 HIS B N 1
ATOM 5506 C CA . HIS B 1 238 ? -3.338 -21.906 3.281 1 41.22 238 HIS B CA 1
ATOM 5507 C C . HIS B 1 238 ? -2.361 -22.938 3.842 1 41.22 238 HIS B C 1
ATOM 5509 O O . HIS B 1 238 ? -1.151 -22.844 3.627 1 41.22 238 HIS B O 1
ATOM 5515 N N . ASP B 1 239 ? -3.02 -23.859 4.453 1 48 239 ASP B N 1
ATOM 5516 C CA . ASP B 1 239 ? -2.152 -24.797 5.172 1 48 239 ASP B CA 1
ATOM 5517 C C . ASP B 1 239 ? -1.849 -26.031 4.328 1 48 239 ASP B C 1
ATOM 5519 O O . ASP B 1 239 ? -1.103 -26.906 4.758 1 48 239 ASP B O 1
ATOM 5523 N N . ALA B 1 240 ? -2.592 -26.297 3.207 1 53.53 240 ALA B N 1
ATOM 5524 C CA . ALA B 1 240 ? -2.564 -27.609 2.555 1 53.53 240 ALA B CA 1
ATOM 5525 C C . ALA B 1 240 ? -1.196 -27.891 1.939 1 53.53 240 ALA B C 1
ATOM 5527 O O . ALA B 1 240 ? -0.582 -28.922 2.215 1 53.53 240 ALA B O 1
ATOM 5528 N N . ILE B 1 241 ? -0.814 -27.109 0.896 1 65.69 241 ILE B N 1
ATOM 5529 C CA . ILE B 1 241 ? 0.539 -27.328 0.398 1 65.69 241 ILE B CA 1
ATOM 5530 C C . ILE B 1 241 ? 1.488 -26.312 1.008 1 65.69 241 ILE B C 1
ATOM 5532 O O . ILE B 1 241 ? 1.319 -25.094 0.806 1 65.69 241 ILE B O 1
ATOM 5536 N N . ASN B 1 242 ? 2.15 -26.766 1.981 1 79.12 242 ASN B N 1
ATOM 5537 C CA . ASN B 1 242 ? 3.135 -25.844 2.555 1 79.12 242 ASN B CA 1
ATOM 5538 C C . ASN B 1 242 ? 4.496 -26 1.884 1 79.12 242 ASN B C 1
ATOM 5540 O O . ASN B 1 242 ? 4.691 -26.891 1.062 1 79.12 242 ASN B O 1
ATOM 5544 N N . THR B 1 243 ? 5.316 -25.125 2.146 1 86.62 243 THR B N 1
ATOM 5545 C CA . THR B 1 243 ? 6.633 -25.016 1.526 1 86.62 243 THR B CA 1
ATOM 5546 C C . THR B 1 243 ? 7.426 -26.312 1.735 1 86.62 243 THR B C 1
ATOM 5548 O O . THR B 1 243 ? 8.102 -26.781 0.82 1 86.62 243 THR B O 1
ATOM 5551 N N . VAL B 1 244 ? 7.223 -26.875 2.877 1 86.62 244 VAL B N 1
ATOM 5552 C CA . VAL B 1 244 ? 7.973 -28.078 3.23 1 86.62 244 VAL B CA 1
ATOM 5553 C C . VAL B 1 244 ? 7.492 -29.25 2.385 1 86.62 244 VAL B C 1
ATOM 5555 O O . VAL B 1 244 ? 8.297 -30 1.832 1 86.62 244 VAL B O 1
ATOM 5558 N N . ASN B 1 245 ? 6.195 -29.422 2.322 1 87.06 245 ASN B N 1
ATOM 5559 C CA . ASN B 1 245 ? 5.621 -30.531 1.556 1 87.06 245 ASN B CA 1
ATOM 5560 C C . ASN B 1 245 ? 5.91 -30.375 0.065 1 87.06 245 ASN B C 1
ATOM 5562 O O . ASN B 1 245 ? 6.129 -31.375 -0.63 1 87.06 245 ASN B O 1
ATOM 5566 N N . PHE B 1 246 ? 5.902 -29.234 -0.338 1 91.5 246 PHE B N 1
ATOM 5567 C CA . PHE B 1 246 ? 6.195 -28.984 -1.745 1 91.5 246 PHE B CA 1
ATOM 5568 C C . PHE B 1 246 ? 7.641 -29.359 -2.068 1 91.5 246 PHE B C 1
ATOM 5570 O O . PHE B 1 246 ? 7.906 -30.016 -3.074 1 91.5 246 PHE B O 1
ATOM 5577 N N . LYS B 1 247 ? 8.508 -28.891 -1.267 1 91.69 247 LYS B N 1
ATOM 5578 C CA . LYS B 1 247 ? 9.93 -29.203 -1.442 1 91.69 247 LYS B CA 1
ATOM 5579 C C . LYS B 1 247 ? 10.164 -30.719 -1.431 1 91.69 247 LYS B C 1
ATOM 5581 O O . LYS B 1 247 ? 10.922 -31.234 -2.248 1 91.69 247 LYS B O 1
ATOM 5586 N N . LYS B 1 248 ? 9.508 -31.328 -0.508 1 91.94 248 LYS B N 1
ATOM 5587 C CA . LYS B 1 248 ? 9.633 -32.781 -0.416 1 91.94 248 LYS B CA 1
ATOM 5588 C C . LYS B 1 248 ? 9.141 -33.438 -1.692 1 91.94 248 LYS B C 1
ATOM 5590 O O . LYS B 1 248 ? 9.773 -34.375 -2.189 1 91.94 248 LYS B O 1
ATOM 5595 N N . TRP B 1 249 ? 7.996 -33.062 -2.154 1 94.69 249 TRP B N 1
ATOM 5596 C CA . TRP B 1 249 ? 7.438 -33.594 -3.383 1 94.69 249 TRP B CA 1
ATOM 5597 C C . TRP B 1 249 ? 8.391 -33.406 -4.555 1 94.69 249 TRP B C 1
ATOM 5599 O O . TRP B 1 249 ? 8.578 -34.312 -5.371 1 94.69 249 TRP B O 1
ATOM 5609 N N . VAL B 1 250 ? 9.062 -32.219 -4.66 1 95.5 250 VAL B N 1
ATOM 5610 C CA . VAL B 1 250 ? 9.984 -31.922 -5.75 1 95.5 250 VAL B CA 1
ATOM 5611 C C . VAL B 1 250 ? 11.203 -32.844 -5.672 1 95.5 250 VAL B C 1
ATOM 5613 O O . VAL B 1 250 ? 11.625 -33.406 -6.684 1 95.5 250 VAL B O 1
ATOM 5616 N N . LEU B 1 251 ? 11.656 -33.094 -4.504 1 94.19 251 LEU B N 1
ATOM 5617 C CA . LEU B 1 251 ? 12.898 -33.812 -4.32 1 94.19 251 LEU B CA 1
ATOM 5618 C C . LEU B 1 251 ? 12.656 -35.312 -4.402 1 94.19 251 LEU B C 1
ATOM 5620 O O . LEU B 1 251 ? 13.484 -36.062 -4.926 1 94.19 251 LEU B O 1
ATOM 5624 N N . ASP B 1 252 ? 11.5 -35.688 -3.932 1 94.75 252 ASP B N 1
ATOM 5625 C CA . ASP B 1 252 ? 11.281 -37.125 -3.785 1 94.75 252 ASP B CA 1
ATOM 5626 C C . ASP B 1 252 ? 10.5 -37.688 -4.973 1 94.75 252 ASP B C 1
ATOM 5628 O O . ASP B 1 252 ? 10.586 -38.875 -5.273 1 94.75 252 ASP B O 1
ATOM 5632 N N . LYS B 1 253 ? 9.742 -36.906 -5.559 1 95.25 253 LYS B N 1
ATOM 5633 C CA . LYS B 1 253 ? 8.867 -37.406 -6.609 1 95.25 253 LYS B CA 1
ATOM 5634 C C . LYS B 1 253 ? 9.25 -36.875 -7.973 1 95.25 253 LYS B C 1
ATOM 5636 O O . LYS B 1 253 ? 9.492 -37.625 -8.914 1 95.25 253 LYS B O 1
ATOM 5641 N N . LEU B 1 254 ? 9.414 -35.562 -8.078 1 96.69 254 LEU B N 1
ATOM 5642 C CA . LEU B 1 254 ? 9.641 -34.938 -9.375 1 96.69 254 LEU B CA 1
ATOM 5643 C C . LEU B 1 254 ? 11.062 -35.219 -9.859 1 96.69 254 LEU B C 1
ATOM 5645 O O . LEU B 1 254 ? 11.258 -35.812 -10.93 1 96.69 254 LEU B O 1
ATOM 5649 N N . ILE B 1 255 ? 12.078 -34.875 -9.094 1 96.44 255 ILE B N 1
ATOM 5650 C CA . ILE B 1 255 ? 13.477 -34.844 -9.516 1 96.44 255 ILE B CA 1
ATOM 5651 C C . ILE B 1 255 ? 13.93 -36.281 -9.859 1 96.44 255 ILE B C 1
ATOM 5653 O O . ILE B 1 255 ? 14.516 -36.5 -10.914 1 96.44 255 ILE B O 1
ATOM 5657 N N . PRO B 1 256 ? 13.562 -37.281 -9.016 1 96.25 256 PRO B N 1
ATOM 5658 C CA . PRO B 1 256 ? 14.023 -38.625 -9.32 1 96.25 256 PRO B CA 1
ATOM 5659 C C . PRO B 1 256 ? 13.445 -39.188 -10.617 1 96.25 256 PRO B C 1
ATOM 5661 O O . PRO B 1 256 ? 14 -40.125 -11.203 1 96.25 256 PRO B O 1
ATOM 5664 N N . ASN B 1 257 ? 12.359 -38.594 -11.07 1 96.56 257 ASN B N 1
ATOM 5665 C CA . ASN B 1 257 ? 11.68 -39.125 -12.242 1 96.56 257 ASN B CA 1
ATOM 5666 C C . ASN B 1 257 ? 12 -38.312 -13.5 1 96.56 257 ASN B C 1
ATOM 5668 O O . ASN B 1 257 ? 11.438 -38.562 -14.562 1 96.56 257 ASN B O 1
ATOM 5672 N N . LEU B 1 258 ? 12.883 -37.344 -13.344 1 95.81 258 LEU B N 1
ATOM 5673 C CA . LEU B 1 258 ? 13.391 -36.594 -14.5 1 95.81 258 LEU B CA 1
ATOM 5674 C C . LEU B 1 258 ? 14.641 -37.25 -15.07 1 95.81 258 LEU B C 1
ATOM 5676 O O . LEU B 1 258 ? 15.57 -37.594 -14.328 1 95.81 258 LEU B O 1
ATOM 5680 N N . GLN B 1 259 ? 14.68 -37.531 -16.266 1 90.94 259 GLN B N 1
ATOM 5681 C CA . GLN B 1 259 ? 15.719 -38.344 -16.891 1 90.94 259 GLN B CA 1
ATOM 5682 C C . GLN B 1 259 ? 16.906 -37.5 -17.312 1 90.94 259 GLN B C 1
ATOM 5684 O O . GLN B 1 259 ? 18.031 -38 -17.438 1 90.94 259 GLN B O 1
ATOM 5689 N N . GLU B 1 260 ? 16.766 -36.25 -17.594 1 95.12 260 GLU B N 1
ATOM 5690 C CA . GLU B 1 260 ? 17.781 -35.312 -18.047 1 95.12 260 GLU B CA 1
ATOM 5691 C C . GLU B 1 260 ? 17.547 -33.906 -17.484 1 95.12 260 GLU B C 1
ATOM 5693 O O . GLU B 1 260 ? 16.484 -33.625 -16.922 1 95.12 260 GLU B O 1
ATOM 5698 N N . PRO B 1 261 ? 18.641 -33.094 -17.547 1 96.81 261 PRO B N 1
ATOM 5699 C CA . PRO B 1 261 ? 18.406 -31.719 -17.125 1 96.81 261 PRO B CA 1
ATOM 5700 C C . PRO B 1 261 ? 17.172 -31.109 -17.75 1 96.81 261 PRO B C 1
ATOM 5702 O O . PRO B 1 261 ? 17 -31.141 -18.969 1 96.81 261 PRO B O 1
ATOM 5705 N N . THR B 1 262 ? 16.297 -30.656 -16.922 1 98.12 262 THR B N 1
ATOM 5706 C CA . THR B 1 262 ? 14.961 -30.234 -17.344 1 98.12 262 THR B CA 1
ATOM 5707 C C . THR B 1 262 ? 14.641 -28.844 -16.797 1 98.12 262 THR B C 1
ATOM 5709 O O . THR B 1 262 ? 15.062 -28.484 -15.703 1 98.12 262 THR B O 1
ATOM 5712 N N . CYS B 1 263 ? 13.977 -28.047 -17.625 1 98.44 263 CYS B N 1
ATOM 5713 C CA . CYS B 1 263 ? 13.43 -26.781 -17.188 1 98.44 263 CYS B CA 1
ATOM 5714 C C . CYS B 1 263 ? 12.055 -26.969 -16.562 1 98.44 263 CYS B C 1
ATOM 5716 O O . CYS B 1 263 ? 11.125 -27.422 -17.219 1 98.44 263 CYS B O 1
ATOM 5718 N N . ILE B 1 264 ? 11.93 -26.641 -15.344 1 98.25 264 ILE B N 1
ATOM 5719 C CA . ILE B 1 264 ? 10.68 -26.75 -14.602 1 98.25 264 ILE B CA 1
ATOM 5720 C C . ILE B 1 264 ? 9.969 -25.406 -14.578 1 98.25 264 ILE B C 1
ATOM 5722 O O . ILE B 1 264 ? 10.508 -24.422 -14.07 1 98.25 264 ILE B O 1
ATOM 5726 N N . VAL B 1 265 ? 8.781 -25.328 -15.125 1 98.38 265 VAL B N 1
ATOM 5727 C CA . VAL B 1 265 ? 7.98 -24.109 -15.156 1 98.38 265 VAL B CA 1
ATOM 5728 C C . VAL B 1 265 ? 6.918 -24.172 -14.055 1 98.38 265 VAL B C 1
ATOM 5730 O O . VAL B 1 265 ? 6.152 -25.141 -13.977 1 98.38 265 VAL B O 1
ATOM 5733 N N . MET B 1 266 ? 6.898 -23.219 -13.242 1 96.44 266 MET B N 1
ATOM 5734 C CA . MET B 1 266 ? 5.914 -23.172 -12.164 1 96.44 266 MET B CA 1
ATOM 5735 C C . MET B 1 266 ? 5.5 -21.734 -11.875 1 96.44 266 MET B C 1
ATOM 5737 O O . MET B 1 266 ? 6.109 -20.781 -12.383 1 96.44 266 MET B O 1
ATOM 5741 N N . ASP B 1 267 ? 4.371 -21.531 -11.188 1 92.5 267 ASP B N 1
ATOM 5742 C CA . ASP B 1 267 ? 3.969 -20.188 -10.797 1 92.5 267 ASP B CA 1
ATOM 5743 C C . ASP B 1 267 ? 4.754 -19.703 -9.586 1 92.5 267 ASP B C 1
ATOM 5745 O O . ASP B 1 267 ? 5.645 -20.406 -9.102 1 92.5 267 ASP B O 1
ATOM 5749 N N . ASN B 1 268 ? 4.48 -18.469 -9.203 1 87.25 268 ASN B N 1
ATOM 5750 C CA . ASN B 1 268 ? 5.242 -17.859 -8.117 1 87.25 268 ASN B CA 1
ATOM 5751 C C . ASN B 1 268 ? 4.465 -17.891 -6.801 1 87.25 268 ASN B C 1
ATOM 5753 O O . ASN B 1 268 ? 4.559 -16.953 -6.004 1 87.25 268 ASN B O 1
ATOM 5757 N N . ALA B 1 269 ? 3.766 -18.922 -6.59 1 87.06 269 ALA B N 1
ATOM 5758 C CA . ALA B 1 269 ? 3.057 -19.031 -5.316 1 87.06 269 ALA B CA 1
ATOM 5759 C C . ALA B 1 269 ? 4.031 -19.031 -4.141 1 87.06 269 ALA B C 1
ATOM 5761 O O . ALA B 1 269 ? 5.137 -19.562 -4.242 1 87.06 269 ALA B O 1
ATOM 5762 N N . ARG B 1 270 ? 3.652 -18.5 -3.049 1 84.19 270 ARG B N 1
ATOM 5763 C CA . ARG B 1 270 ? 4.496 -18.312 -1.872 1 84.19 270 ARG B CA 1
ATOM 5764 C C . ARG B 1 270 ? 5.074 -19.641 -1.399 1 84.19 270 ARG B C 1
ATOM 5766 O O . ARG B 1 270 ? 6.223 -19.703 -0.952 1 84.19 270 ARG B O 1
ATOM 5773 N N . TYR B 1 271 ? 4.289 -20.688 -1.468 1 85.75 271 TYR B N 1
ATOM 5774 C CA . TYR B 1 271 ? 4.742 -21.969 -0.953 1 85.75 271 TYR B CA 1
ATOM 5775 C C . TYR B 1 271 ? 5.695 -22.641 -1.933 1 85.75 271 TYR B C 1
ATOM 5777 O O . TYR B 1 271 ? 6.406 -23.594 -1.569 1 85.75 271 TYR B O 1
ATOM 5785 N N . HIS B 1 272 ? 5.824 -22.188 -3.186 1 87.62 272 HIS B N 1
ATOM 5786 C CA . HIS B 1 272 ? 6.766 -22.703 -4.172 1 87.62 272 HIS B CA 1
ATOM 5787 C C . HIS B 1 272 ? 8.148 -22.094 -3.992 1 87.62 272 HIS B C 1
ATOM 5789 O O . HIS B 1 272 ? 9.156 -22.719 -4.324 1 87.62 272 HIS B O 1
ATOM 5795 N N . SER B 1 273 ? 8.07 -20.812 -3.527 1 85.94 273 SER B N 1
ATOM 5796 C CA . SER B 1 273 ? 9.273 -20 -3.617 1 85.94 273 SER B CA 1
ATOM 5797 C C . SER B 1 273 ? 9.656 -19.406 -2.26 1 85.94 273 SER B C 1
ATOM 5799 O O . SER B 1 273 ? 9.602 -18.203 -2.064 1 85.94 273 SER B O 1
ATOM 5801 N N . SER B 1 274 ? 10.172 -20.281 -1.416 1 87.25 274 SER B N 1
ATOM 5802 C CA . SER B 1 274 ? 10.695 -19.797 -0.148 1 87.25 274 SER B CA 1
ATOM 5803 C C . SER B 1 274 ? 12.023 -19.062 -0.345 1 87.25 274 SER B C 1
ATOM 5805 O O . SER B 1 274 ? 12.938 -19.594 -0.987 1 87.25 274 SER B O 1
ATOM 5807 N N . GLN B 1 275 ? 12.133 -17.969 0.186 1 89.12 275 GLN B N 1
ATOM 5808 C CA . GLN B 1 275 ? 13.328 -17.141 0.019 1 89.12 275 GLN B CA 1
ATOM 5809 C C . GLN B 1 275 ? 14.375 -17.469 1.074 1 89.12 275 GLN B C 1
ATOM 5811 O O . GLN B 1 275 ? 14.062 -17.578 2.262 1 89.12 275 GLN B O 1
ATOM 5816 N N . ILE B 1 276 ? 15.609 -17.672 0.558 1 88.88 276 ILE B N 1
ATOM 5817 C CA . ILE B 1 276 ? 16.719 -17.969 1.448 1 88.88 276 ILE B CA 1
ATOM 5818 C C . ILE B 1 276 ? 17.25 -16.672 2.076 1 88.88 276 ILE B C 1
ATOM 5820 O O . ILE B 1 276 ? 17.594 -16.641 3.26 1 88.88 276 ILE B O 1
ATOM 5824 N N . ASN B 1 277 ? 17.375 -15.625 1.316 1 86.5 277 ASN B N 1
ATOM 5825 C CA . ASN B 1 277 ? 17.875 -14.344 1.79 1 86.5 277 ASN B CA 1
ATOM 5826 C C . ASN B 1 277 ? 16.734 -13.383 2.117 1 86.5 277 ASN B C 1
ATOM 5828 O O . ASN B 1 277 ? 16.703 -12.258 1.622 1 86.5 277 ASN B O 1
ATOM 5832 N N . LYS B 1 278 ? 15.93 -13.789 3.012 1 84.44 278 LYS B N 1
ATOM 5833 C CA . LYS B 1 278 ? 14.805 -12.938 3.404 1 84.44 278 LYS B CA 1
ATOM 5834 C C . LYS B 1 278 ? 15.281 -11.562 3.855 1 84.44 278 LYS B C 1
ATOM 5836 O O . LYS B 1 278 ? 16.25 -11.453 4.602 1 84.44 278 LYS B O 1
ATOM 5841 N N . PRO B 1 279 ? 14.539 -10.547 3.365 1 84.75 279 PRO B N 1
ATOM 5842 C CA . PRO B 1 279 ? 14.953 -9.188 3.742 1 84.75 279 PRO B CA 1
ATOM 5843 C C . PRO B 1 279 ? 14.719 -8.891 5.219 1 84.75 279 PRO B C 1
ATOM 5845 O O . PRO B 1 279 ? 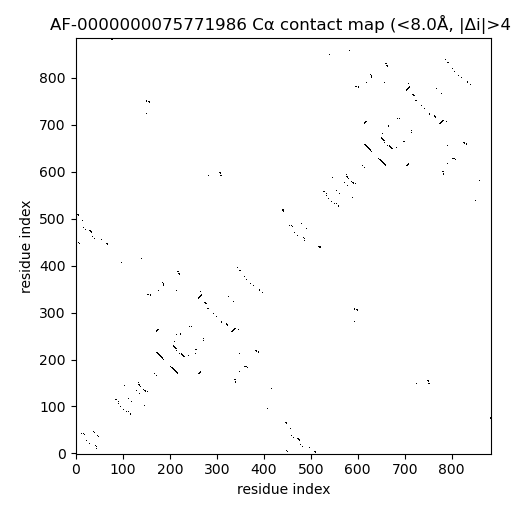13.781 -9.43 5.82 1 84.75 279 PRO B O 1
ATOM 5848 N N . LEU B 1 280 ? 15.555 -8.07 5.766 1 89.69 280 LEU B N 1
ATOM 5849 C CA . LEU B 1 280 ? 15.398 -7.613 7.141 1 89.69 280 LEU B CA 1
ATOM 5850 C C . LEU B 1 280 ? 14.172 -6.727 7.281 1 89.69 280 LEU B C 1
ATOM 5852 O O . LEU B 1 280 ? 13.672 -6.184 6.289 1 89.69 280 LEU B O 1
ATOM 5856 N N . SER B 1 281 ? 13.57 -6.797 8.438 1 87.69 281 SER B N 1
ATOM 5857 C CA . SER B 1 281 ? 12.414 -5.969 8.75 1 87.69 281 SER B CA 1
ATOM 5858 C C . SER B 1 281 ? 12.555 -5.32 10.117 1 87.69 281 SER B C 1
ATOM 5860 O O . SER B 1 281 ? 13.555 -5.523 10.812 1 87.69 281 SER B O 1
ATOM 5862 N N . MET B 1 282 ? 11.547 -4.504 10.508 1 87.94 282 MET B N 1
ATOM 5863 C CA . MET B 1 282 ? 11.602 -3.756 11.766 1 87.94 282 MET B CA 1
ATOM 5864 C C . MET B 1 282 ? 11.461 -4.691 12.961 1 87.94 282 MET B C 1
ATOM 5866 O O . MET B 1 282 ? 11.695 -4.285 14.102 1 87.94 282 MET B O 1
ATOM 5870 N N . ILE B 1 283 ? 11.188 -5.906 12.711 1 84.12 283 ILE B N 1
ATOM 5871 C CA . ILE B 1 283 ? 11.086 -6.891 13.789 1 84.12 283 ILE B CA 1
ATOM 5872 C C . ILE B 1 283 ? 12.484 -7.359 14.188 1 84.12 283 ILE B C 1
ATOM 5874 O O . ILE B 1 283 ? 12.688 -7.863 15.289 1 84.12 283 ILE B O 1
ATOM 5878 N N . ASN B 1 284 ? 13.43 -7.297 13.289 1 88.69 284 ASN B N 1
ATOM 5879 C CA . ASN B 1 284 ? 14.812 -7.656 13.586 1 88.69 284 ASN B CA 1
ATOM 5880 C C . ASN B 1 284 ? 15.453 -6.676 14.57 1 88.69 284 ASN B C 1
ATOM 5882 O O . ASN B 1 284 ? 15.117 -5.492 14.57 1 88.69 284 ASN B O 1
ATOM 5886 N N . ARG B 1 285 ? 16.312 -7.203 15.391 1 88.38 285 ARG B N 1
ATOM 5887 C CA . ARG B 1 285 ? 17.047 -6.355 16.328 1 88.38 285 ARG B CA 1
ATOM 5888 C C . ARG B 1 285 ? 18.031 -5.441 15.602 1 88.38 285 ARG B C 1
ATOM 5890 O O . ARG B 1 285 ? 18.469 -5.758 14.5 1 88.38 285 ARG B O 1
ATOM 5897 N N . LYS B 1 286 ? 18.266 -4.336 16.25 1 91.31 286 LYS B N 1
ATOM 5898 C CA . LYS B 1 286 ? 19.203 -3.385 15.664 1 91.31 286 LYS B CA 1
ATOM 5899 C C . LYS B 1 286 ? 20.547 -4.047 15.367 1 91.31 286 LYS B C 1
ATOM 5901 O O . LYS B 1 286 ? 21.156 -3.799 14.32 1 91.31 286 LYS B O 1
ATOM 5906 N N . LYS B 1 287 ? 21 -4.914 16.219 1 91.88 287 LYS B N 1
ATOM 5907 C CA . LYS B 1 287 ? 22.266 -5.605 16.047 1 91.88 287 LYS B CA 1
ATOM 5908 C C . LYS B 1 287 ? 22.25 -6.488 14.805 1 91.88 287 LYS B C 1
ATOM 5910 O O . LYS B 1 287 ? 23.234 -6.547 14.062 1 91.88 287 LYS B O 1
ATOM 5915 N N . GLU B 1 288 ? 21.125 -7.117 14.586 1 93.31 288 GLU B N 1
ATOM 5916 C CA . GLU B 1 288 ? 20.984 -7.957 13.406 1 93.31 288 GLU B CA 1
ATOM 5917 C C . GLU B 1 288 ? 21.078 -7.129 12.125 1 93.31 288 GLU B C 1
ATOM 5919 O O . GLU B 1 288 ? 21.641 -7.578 11.125 1 93.31 288 GLU B O 1
ATOM 5924 N N . ILE B 1 289 ? 20.531 -5.953 12.242 1 94.75 289 ILE B N 1
ATOM 5925 C CA . ILE B 1 289 ? 20.531 -5.055 11.094 1 94.75 289 ILE B CA 1
ATOM 5926 C C . ILE B 1 289 ? 21.938 -4.559 10.82 1 94.75 289 ILE B C 1
ATOM 5928 O O . ILE B 1 289 ? 22.406 -4.594 9.672 1 94.75 289 ILE B O 1
ATOM 5932 N N . THR B 1 290 ? 22.656 -4.176 11.836 1 94.88 290 THR B N 1
ATOM 5933 C CA . THR B 1 290 ? 24.016 -3.689 11.672 1 94.88 290 THR B CA 1
ATOM 5934 C C . THR B 1 290 ? 24.938 -4.812 11.203 1 94.88 290 THR B C 1
ATOM 5936 O O . THR B 1 290 ? 25.844 -4.586 10.398 1 94.88 290 THR B O 1
ATOM 5939 N N . ASP B 1 291 ? 24.703 -5.977 11.695 1 95.19 291 ASP B N 1
ATOM 5940 C CA . ASP B 1 291 ? 25.484 -7.129 11.266 1 95.19 291 ASP B CA 1
ATOM 5941 C C . ASP B 1 291 ? 25.297 -7.402 9.773 1 95.19 291 ASP B C 1
ATOM 5943 O O . ASP B 1 291 ? 26.266 -7.691 9.062 1 95.19 291 ASP B O 1
ATOM 5947 N N . TRP B 1 292 ? 24.078 -7.402 9.414 1 94.62 292 TRP B N 1
ATOM 5948 C CA . TRP B 1 292 ? 23.766 -7.633 8.008 1 94.62 292 TRP B CA 1
ATOM 5949 C C . TRP B 1 292 ? 24.422 -6.578 7.125 1 94.62 292 TRP B C 1
ATOM 5951 O O . TRP B 1 292 ? 24.984 -6.902 6.078 1 94.62 292 TRP B O 1
ATOM 5961 N N . LEU B 1 293 ? 24.375 -5.277 7.527 1 95.44 293 LEU B N 1
ATOM 5962 C CA . LEU B 1 293 ? 24.969 -4.188 6.766 1 95.44 293 LEU B CA 1
ATOM 5963 C C . LEU B 1 293 ? 26.484 -4.359 6.676 1 95.44 293 LEU B C 1
ATOM 5965 O O . LEU B 1 293 ? 27.078 -4.195 5.602 1 95.44 293 LEU B O 1
ATOM 5969 N N . SER B 1 294 ? 27.094 -4.758 7.742 1 95 294 SER B N 1
ATOM 5970 C CA . SER B 1 294 ? 28.531 -4.961 7.785 1 95 294 SER B CA 1
ATOM 5971 C C . SER B 1 294 ? 28.953 -6.148 6.922 1 95 294 SER B C 1
ATOM 5973 O O . SER B 1 294 ? 29.922 -6.074 6.184 1 95 294 SER B O 1
ATOM 5975 N N . SER B 1 295 ? 28.219 -7.223 7.004 1 93.88 295 SER B N 1
ATOM 5976 C CA . SER B 1 295 ? 28.516 -8.43 6.23 1 93.88 295 SER B CA 1
ATOM 5977 C C . SER B 1 295 ? 28.391 -8.164 4.734 1 93.88 295 SER B C 1
ATOM 5979 O O . SER B 1 295 ? 29.062 -8.82 3.93 1 93.88 295 SER B O 1
ATOM 5981 N N . ASN B 1 296 ? 27.562 -7.223 4.375 1 93.06 296 ASN B N 1
ATOM 5982 C CA . ASN B 1 296 ? 27.359 -6.891 2.967 1 93.06 296 ASN B CA 1
ATOM 5983 C C . ASN B 1 296 ? 28.203 -5.676 2.557 1 93.06 296 ASN B C 1
ATOM 5985 O O . ASN B 1 296 ? 28 -5.117 1.478 1 93.06 296 ASN B O 1
ATOM 5989 N N . ASN B 1 297 ? 29.031 -5.164 3.42 1 94.56 297 ASN B N 1
ATOM 5990 C CA . ASN B 1 297 ? 29.969 -4.07 3.172 1 94.56 297 ASN B CA 1
ATOM 5991 C C . ASN B 1 297 ? 29.234 -2.779 2.816 1 94.56 297 ASN B C 1
ATOM 5993 O O . ASN B 1 297 ? 29.578 -2.105 1.848 1 94.56 297 ASN B O 1
ATOM 5997 N N . ILE B 1 298 ? 28.141 -2.568 3.463 1 94.25 298 ILE B N 1
ATOM 5998 C CA . ILE B 1 298 ? 27.375 -1.342 3.285 1 94.25 298 ILE B CA 1
ATOM 5999 C C . ILE B 1 298 ? 27.672 -0.371 4.426 1 94.25 298 ILE B C 1
ATOM 6001 O O . ILE B 1 298 ? 27.562 -0.731 5.598 1 94.25 298 ILE B O 1
ATOM 6005 N N . ALA B 1 299 ? 28.016 0.815 4.043 1 94.88 299 ALA B N 1
ATOM 6006 C CA . ALA B 1 299 ? 28.375 1.826 5.035 1 94.88 299 ALA B CA 1
ATOM 6007 C C . ALA B 1 299 ? 27.125 2.408 5.707 1 94.88 299 ALA B C 1
ATOM 6009 O O . ALA B 1 299 ? 26.094 2.57 5.062 1 94.88 299 ALA B O 1
ATOM 6010 N N . TYR B 1 300 ? 27.203 2.662 6.938 1 93.62 300 TYR B N 1
ATOM 6011 C CA . TYR B 1 300 ? 26.156 3.328 7.699 1 93.62 300 TYR B CA 1
ATOM 6012 C C . TYR B 1 300 ? 26.75 4.203 8.797 1 93.62 300 TYR B C 1
ATOM 6014 O O . TYR B 1 300 ? 27.844 3.93 9.297 1 93.62 300 TYR B O 1
ATOM 6022 N N . PRO B 1 301 ? 26.078 5.234 9.125 1 91.44 301 PRO B N 1
ATOM 6023 C CA . PRO B 1 301 ? 26.594 6.113 10.18 1 91.44 301 PRO B CA 1
ATOM 6024 C C . PRO B 1 301 ? 26.641 5.434 11.539 1 91.44 301 PRO B C 1
ATOM 6026 O O . PRO B 1 301 ? 25.75 4.656 11.875 1 91.44 301 PRO B O 1
ATOM 6029 N N . THR B 1 302 ? 27.641 5.77 12.305 1 88.38 302 THR B N 1
ATOM 6030 C CA . THR B 1 302 ? 27.844 5.156 13.609 1 88.38 302 THR B CA 1
ATOM 6031 C C . THR B 1 302 ? 26.703 5.496 14.562 1 88.38 302 THR B C 1
ATOM 6033 O O . THR B 1 302 ? 26.312 4.672 15.383 1 88.38 302 THR B O 1
ATOM 6036 N N . ASN B 1 303 ? 26.094 6.633 14.367 1 86.75 303 ASN B N 1
ATOM 6037 C CA . ASN B 1 303 ? 25.031 7.074 15.281 1 86.75 303 ASN B CA 1
ATOM 6038 C C . ASN B 1 303 ? 23.656 6.906 14.656 1 86.75 303 ASN B C 1
ATOM 6040 O O . ASN B 1 303 ? 22.688 7.555 15.078 1 86.75 303 ASN B O 1
ATOM 6044 N N . ALA B 1 304 ? 23.609 5.945 13.766 1 91.44 304 ALA B N 1
ATOM 6045 C CA . ALA B 1 304 ? 22.328 5.777 13.07 1 91.44 304 ALA B CA 1
ATOM 6046 C C . ALA B 1 304 ? 21.312 5.062 13.961 1 91.44 304 ALA B C 1
ATOM 6048 O O . ALA B 1 304 ? 21.656 4.117 14.672 1 91.44 304 ALA B O 1
ATOM 6049 N N . THR B 1 305 ? 20.094 5.555 13.969 1 91.38 305 THR B N 1
ATOM 6050 C CA . THR B 1 305 ? 19 4.871 14.648 1 91.38 305 THR B CA 1
ATOM 6051 C C . THR B 1 305 ? 18.547 3.639 13.867 1 91.38 305 THR B C 1
ATOM 6053 O O . THR B 1 305 ? 18.938 3.463 12.711 1 91.38 305 THR B O 1
ATOM 6056 N N . LYS B 1 306 ? 17.812 2.805 14.516 1 91.94 306 LYS B N 1
ATOM 6057 C CA . LYS B 1 306 ? 17.312 1.588 13.875 1 91.94 306 LYS B CA 1
ATOM 6058 C C . LYS B 1 306 ? 16.547 1.912 12.602 1 91.94 306 LYS B C 1
ATOM 6060 O O . LYS B 1 306 ? 16.703 1.24 11.586 1 91.94 306 LYS B O 1
ATOM 6065 N N . SER B 1 307 ? 15.695 2.914 12.688 1 93.75 307 SER B N 1
ATOM 6066 C CA . SER B 1 307 ? 14.883 3.312 11.547 1 93.75 307 SER B CA 1
ATOM 6067 C C . SER B 1 307 ? 15.75 3.832 10.406 1 93.75 307 SER B C 1
ATOM 6069 O O . SER B 1 307 ? 15.477 3.561 9.234 1 93.75 307 SER B O 1
ATOM 6071 N N . MET B 1 308 ? 16.781 4.57 10.75 1 93.94 308 MET B N 1
ATOM 6072 C CA . MET B 1 308 ? 17.719 5.055 9.734 1 93.94 308 MET B CA 1
ATOM 6073 C C . MET B 1 308 ? 18.438 3.893 9.055 1 93.94 308 MET B C 1
ATOM 6075 O O . MET B 1 308 ? 18.625 3.904 7.836 1 93.94 308 MET B O 1
ATOM 6079 N N . LEU B 1 309 ? 18.844 2.959 9.898 1 94.94 309 LEU B N 1
ATOM 6080 C CA . LEU B 1 309 ? 19.484 1.768 9.367 1 94.94 309 LEU B CA 1
ATOM 6081 C C . LEU B 1 309 ? 18.562 1.018 8.422 1 94.94 309 LEU B C 1
ATOM 6083 O O . LEU B 1 309 ? 19 0.516 7.383 1 94.94 309 LEU B O 1
ATOM 6087 N N . MET B 1 310 ? 17.312 0.942 8.766 1 94 310 MET B N 1
ATOM 6088 C CA . MET B 1 310 ? 16.328 0.224 7.961 1 94 310 MET B CA 1
ATOM 6089 C C . MET B 1 310 ? 16.172 0.874 6.59 1 94 310 MET B C 1
ATOM 6091 O O . MET B 1 310 ? 15.953 0.184 5.594 1 94 310 MET B O 1
ATOM 6095 N N . VAL B 1 311 ? 16.203 2.195 6.523 1 93.5 311 VAL B N 1
ATOM 6096 C CA . VAL B 1 311 ? 16.141 2.9 5.246 1 93.5 311 VAL B CA 1
ATOM 6097 C C . VAL B 1 311 ? 17.312 2.465 4.359 1 93.5 311 VAL B C 1
ATOM 6099 O O . VAL B 1 311 ? 17.125 2.223 3.164 1 93.5 311 VAL B O 1
ATOM 6102 N N . ILE B 1 312 ? 18.5 2.336 4.977 1 93.44 312 ILE B N 1
ATOM 6103 C CA . ILE B 1 312 ? 19.703 1.92 4.25 1 93.44 312 ILE B CA 1
ATOM 6104 C C . ILE B 1 312 ? 19.531 0.479 3.77 1 93.44 312 ILE B C 1
ATOM 6106 O O . ILE B 1 312 ? 19.906 0.148 2.643 1 93.44 312 ILE B O 1
ATOM 6110 N N . VAL B 1 313 ? 18.984 -0.31 4.609 1 94.06 313 VAL B N 1
ATOM 6111 C CA . VAL B 1 313 ? 18.766 -1.71 4.262 1 94.06 313 VAL B CA 1
ATOM 6112 C C . VAL B 1 313 ? 17.828 -1.804 3.053 1 94.06 313 VAL B C 1
ATOM 6114 O O . VAL B 1 313 ? 18.094 -2.559 2.115 1 94.06 313 VAL B O 1
ATOM 6117 N N . LYS B 1 314 ? 16.734 -1.077 3.051 1 90.5 314 LYS B N 1
ATOM 6118 C CA . LYS B 1 314 ? 15.758 -1.113 1.971 1 90.5 314 LYS B CA 1
ATOM 6119 C C . LYS B 1 314 ? 16.375 -0.625 0.659 1 90.5 314 LYS B C 1
ATOM 6121 O O . LYS B 1 314 ? 16 -1.106 -0.417 1 90.5 314 LYS B O 1
ATOM 6126 N N . GLN B 1 315 ? 17.266 0.299 0.735 1 87.94 315 GLN B N 1
ATOM 6127 C CA . GLN B 1 315 ? 17.922 0.856 -0.445 1 87.94 315 GLN B CA 1
ATOM 6128 C C . GLN B 1 315 ? 18.922 -0.132 -1.038 1 87.94 315 GLN B C 1
ATOM 6130 O O . GLN B 1 315 ? 19.312 -0.002 -2.199 1 87.94 315 GLN B O 1
ATOM 6135 N N . ASN B 1 316 ? 19.328 -1.124 -0.213 1 88.56 316 ASN B N 1
ATOM 6136 C CA . ASN B 1 316 ? 20.344 -2.07 -0.658 1 88.56 316 ASN B CA 1
ATOM 6137 C C . ASN B 1 316 ? 19.828 -3.504 -0.639 1 88.56 316 ASN B C 1
ATOM 6139 O O . ASN B 1 316 ? 20.594 -4.441 -0.386 1 88.56 316 ASN B O 1
ATOM 6143 N N . LYS B 1 317 ? 18.578 -3.592 -0.794 1 87.06 317 LYS B N 1
ATOM 6144 C CA . LYS B 1 317 ? 17.969 -4.918 -0.779 1 87.06 317 LYS B CA 1
ATOM 6145 C C . LYS B 1 317 ? 18.438 -5.754 -1.967 1 87.06 317 LYS B C 1
ATOM 6147 O O . LYS B 1 317 ? 18.344 -5.32 -3.115 1 87.06 317 LYS B O 1
ATOM 6152 N N . PRO B 1 318 ? 18.953 -6.855 -1.681 1 86.75 318 PRO B N 1
ATOM 6153 C CA . PRO B 1 318 ? 19.375 -7.715 -2.791 1 86.75 318 PRO B CA 1
ATOM 6154 C C . PRO B 1 318 ? 18.203 -8.391 -3.492 1 86.75 318 PRO B C 1
ATOM 6156 O O . PRO B 1 318 ? 17.078 -8.383 -2.973 1 86.75 318 PRO B O 1
ATOM 6159 N N . ASP B 1 319 ? 18.469 -8.938 -4.703 1 87.44 319 ASP B N 1
ATOM 6160 C CA . ASP B 1 319 ? 17.453 -9.734 -5.398 1 87.44 319 ASP B CA 1
ATOM 6161 C C . ASP B 1 319 ? 17.125 -10.992 -4.605 1 87.44 319 ASP B C 1
ATOM 6163 O O . ASP B 1 319 ? 17.984 -11.594 -3.973 1 87.44 319 ASP B O 1
ATOM 6167 N N . PRO B 1 320 ? 15.945 -11.367 -4.637 1 89.5 320 PRO B N 1
ATOM 6168 C CA . PRO B 1 320 ? 15.539 -12.562 -3.893 1 89.5 320 PRO B CA 1
ATOM 6169 C C . PRO B 1 320 ? 16.172 -13.844 -4.438 1 89.5 320 PRO B C 1
ATOM 6171 O O . PRO B 1 320 ? 16.312 -13.992 -5.652 1 89.5 320 PRO B O 1
ATOM 6174 N N . ILE B 1 321 ? 16.641 -14.68 -3.529 1 92.44 321 ILE B N 1
ATOM 6175 C CA . ILE B 1 321 ? 17.156 -16.016 -3.84 1 92.44 321 ILE B CA 1
ATOM 6176 C C . ILE B 1 321 ? 16.219 -17.078 -3.27 1 92.44 321 ILE B C 1
ATOM 6178 O O . ILE B 1 321 ? 15.953 -17.094 -2.064 1 92.44 321 ILE B O 1
ATOM 6182 N N . TYR B 1 322 ? 15.805 -17.969 -4.121 1 93.44 322 TYR B N 1
ATOM 6183 C CA . TYR B 1 322 ? 14.828 -18.953 -3.689 1 93.44 322 TYR B CA 1
ATOM 6184 C C . TYR B 1 322 ? 15.484 -20.312 -3.449 1 93.44 322 TYR B C 1
ATOM 6186 O O . TYR B 1 322 ? 16.328 -20.75 -4.238 1 93.44 322 TYR B O 1
ATOM 6194 N N . GLU B 1 323 ? 15.141 -20.906 -2.367 1 93.56 323 GLU B N 1
ATOM 6195 C CA . GLU B 1 323 ? 15.719 -22.172 -1.939 1 93.56 323 GLU B CA 1
ATOM 6196 C C . GLU B 1 323 ? 15.523 -23.25 -2.998 1 93.56 323 GLU B C 1
ATOM 6198 O O . GLU B 1 323 ? 16.453 -24 -3.312 1 93.56 323 GLU B O 1
ATOM 6203 N N . ILE B 1 324 ? 14.367 -23.375 -3.551 1 94.56 324 ILE B N 1
ATOM 6204 C CA . ILE B 1 324 ? 14.016 -24.453 -4.477 1 94.56 324 ILE B CA 1
ATOM 6205 C C . ILE B 1 324 ? 14.859 -24.344 -5.742 1 94.56 324 ILE B C 1
ATOM 6207 O O . ILE B 1 324 ? 15.188 -25.344 -6.371 1 94.56 324 ILE B O 1
ATOM 6211 N N . ASP B 1 325 ? 15.188 -23.109 -6.164 1 95 325 ASP B N 1
ATOM 6212 C CA . ASP B 1 325 ? 16.031 -22.906 -7.34 1 95 325 ASP B CA 1
ATOM 6213 C C . ASP B 1 325 ? 17.406 -23.547 -7.152 1 95 325 ASP B C 1
ATOM 6215 O O . ASP B 1 325 ? 17.922 -24.188 -8.062 1 95 325 ASP B O 1
ATOM 6219 N N . HIS B 1 326 ? 17.938 -23.359 -5.98 1 93.88 326 HIS B N 1
ATOM 6220 C CA . HIS B 1 326 ? 19.25 -23.938 -5.668 1 93.88 326 HIS B CA 1
ATOM 6221 C C . HIS B 1 326 ? 19.172 -25.453 -5.59 1 93.88 326 HIS B C 1
ATOM 6223 O O . HIS B 1 326 ? 20.062 -26.156 -6.074 1 93.88 326 HIS B O 1
ATOM 6229 N N . LEU B 1 327 ? 18.156 -25.953 -4.953 1 93.94 327 LEU B N 1
ATOM 6230 C CA . LEU B 1 327 ? 17.984 -27.391 -4.773 1 93.94 327 LEU B CA 1
ATOM 6231 C C . LEU B 1 327 ? 17.922 -28.109 -6.121 1 93.94 327 LEU B C 1
ATOM 6233 O O . LEU B 1 327 ? 18.578 -29.125 -6.316 1 93.94 327 LEU B O 1
ATOM 6237 N N . VAL B 1 328 ? 17.125 -27.578 -7.039 1 96.31 328 VAL B N 1
ATOM 6238 C CA . VAL B 1 328 ? 16.969 -28.25 -8.32 1 96.31 328 VAL B CA 1
ATOM 6239 C C . VAL B 1 328 ? 18.219 -28.094 -9.164 1 96.31 328 VAL B C 1
ATOM 6241 O O . VAL B 1 328 ? 18.531 -28.938 -10 1 96.31 328 VAL B O 1
ATOM 6244 N N . GLN B 1 329 ? 18.906 -26.984 -8.992 1 95.62 329 GLN B N 1
ATOM 6245 C CA . GLN B 1 329 ? 20.141 -26.734 -9.727 1 95.62 329 GLN B CA 1
ATOM 6246 C C . GLN B 1 329 ? 21.203 -27.75 -9.367 1 95.62 329 GLN B C 1
ATOM 6248 O O . GLN B 1 329 ? 22.031 -28.125 -10.211 1 95.62 329 GLN B O 1
ATOM 6253 N N . ASP B 1 330 ? 21.219 -28.125 -8.172 1 94.94 330 ASP B N 1
ATOM 6254 C CA . ASP B 1 330 ? 22.156 -29.141 -7.715 1 94.94 330 ASP B CA 1
ATOM 6255 C C . ASP B 1 330 ? 22 -30.422 -8.516 1 94.94 330 ASP B C 1
ATOM 6257 O O . ASP B 1 330 ? 22.953 -31.203 -8.641 1 94.94 330 ASP B O 1
ATOM 6261 N N . TYR B 1 331 ? 20.891 -30.688 -9.039 1 95.81 331 TYR B N 1
ATOM 6262 C CA . TYR B 1 331 ? 20.641 -31.891 -9.836 1 95.81 331 TYR B CA 1
ATOM 6263 C C . TYR B 1 331 ? 20.688 -31.562 -11.328 1 95.81 331 TYR B C 1
ATOM 6265 O O . TYR B 1 331 ? 20.312 -32.406 -12.156 1 95.81 331 TYR B O 1
ATOM 6273 N N . GLY B 1 332 ? 21.016 -30.297 -11.68 1 95.94 332 GLY B N 1
ATOM 6274 C CA . GLY B 1 332 ? 21.203 -29.906 -13.07 1 95.94 332 GLY B CA 1
ATOM 6275 C C . GLY B 1 332 ? 19.953 -29.344 -13.719 1 95.94 332 GLY B C 1
ATOM 6276 O O . GLY B 1 332 ? 19.953 -29.047 -14.914 1 95.94 332 GLY B O 1
ATOM 6277 N N . HIS B 1 333 ? 18.891 -29.203 -12.992 1 97.69 333 HIS B N 1
ATOM 6278 C CA . HIS B 1 333 ? 17.641 -28.672 -13.523 1 97.69 333 HIS B CA 1
ATOM 6279 C C . HIS B 1 333 ? 17.547 -27.172 -13.328 1 97.69 333 HIS B C 1
ATOM 6281 O O . HIS B 1 333 ? 18.406 -26.562 -12.672 1 97.69 333 HIS B O 1
ATOM 6287 N N . LYS B 1 334 ? 16.562 -26.516 -13.953 1 96.94 334 LYS B N 1
ATOM 6288 C CA . LYS B 1 334 ? 16.359 -25.078 -13.844 1 96.94 334 LYS B CA 1
ATOM 6289 C C . LYS B 1 334 ? 14.875 -24.766 -13.648 1 96.94 334 LYS B C 1
ATOM 6291 O O . LYS B 1 334 ? 14.008 -25.484 -14.148 1 96.94 334 LYS B O 1
ATOM 6296 N N . ILE B 1 335 ? 14.625 -23.672 -12.93 1 97.12 335 ILE B N 1
ATOM 6297 C CA . ILE B 1 335 ? 13.25 -23.234 -12.711 1 97.12 335 ILE B CA 1
ATOM 6298 C C . ILE B 1 335 ? 12.984 -21.938 -13.484 1 97.12 335 ILE B C 1
ATOM 6300 O O . ILE B 1 335 ? 13.828 -21.047 -13.516 1 97.12 335 ILE B O 1
ATOM 6304 N N . VAL B 1 336 ? 11.906 -21.906 -14.172 1 97.38 336 VAL B N 1
ATOM 6305 C CA . VAL B 1 336 ? 11.375 -20.703 -14.797 1 97.38 336 VAL B CA 1
ATOM 6306 C C . VAL B 1 336 ? 9.992 -20.391 -14.242 1 97.38 336 VAL B C 1
ATOM 6308 O O . VAL B 1 336 ? 9.102 -21.25 -14.25 1 97.38 336 VAL B O 1
ATOM 6311 N N . ARG B 1 337 ? 9.797 -19.219 -13.75 1 96.56 337 ARG B N 1
ATOM 6312 C CA . ARG B 1 337 ? 8.547 -18.875 -13.086 1 96.56 337 ARG B CA 1
ATOM 6313 C C . ARG B 1 337 ? 7.605 -18.141 -14.031 1 96.56 337 ARG B C 1
ATOM 6315 O O . ARG B 1 337 ? 8.039 -17.297 -14.82 1 96.56 337 ARG B O 1
ATOM 6322 N N . LEU B 1 338 ? 6.324 -18.5 -13.984 1 96.81 338 LEU B N 1
ATOM 6323 C CA . LEU B 1 338 ? 5.277 -17.875 -14.781 1 96.81 338 LEU B CA 1
ATOM 6324 C C . LEU B 1 338 ? 4.961 -16.469 -14.258 1 96.81 338 LEU B C 1
ATOM 6326 O O . LEU B 1 338 ? 5.008 -16.234 -13.047 1 96.81 338 LEU B O 1
ATOM 6330 N N . PRO B 1 339 ? 4.715 -15.539 -15.172 1 94.94 339 PRO B N 1
ATOM 6331 C CA . PRO B 1 339 ? 4.227 -14.234 -14.703 1 94.94 339 PRO B CA 1
ATOM 6332 C C . PRO B 1 339 ? 2.869 -14.328 -14.008 1 94.94 339 PRO B C 1
ATOM 6334 O O . PRO B 1 339 ? 2.092 -15.25 -14.289 1 94.94 339 PRO B O 1
ATOM 6337 N N . PRO B 1 340 ? 2.635 -13.344 -13.195 1 92.38 340 PRO B N 1
ATOM 6338 C CA . PRO B 1 340 ? 1.354 -13.352 -12.484 1 92.38 340 PRO B CA 1
ATOM 6339 C C . PRO B 1 340 ? 0.157 -13.273 -13.438 1 92.38 340 PRO B C 1
ATOM 6341 O O . PRO B 1 340 ? 0.202 -12.555 -14.438 1 92.38 340 PRO B O 1
ATOM 6344 N N . TYR B 1 341 ? -0.908 -14.039 -13.133 1 89.12 341 TYR B N 1
ATOM 6345 C CA . TYR B 1 341 ? -2.209 -14 -13.797 1 89.12 341 TYR B CA 1
ATOM 6346 C C . TYR B 1 341 ? -2.115 -14.523 -15.219 1 89.12 341 TYR B C 1
ATOM 6348 O O . TYR B 1 341 ? -2.932 -14.164 -16.078 1 89.12 341 TYR B O 1
ATOM 6356 N N . HIS B 1 342 ? -1.08 -15.25 -15.539 1 94 342 HIS B N 1
ATOM 6357 C CA . HIS B 1 342 ? -0.92 -15.836 -16.859 1 94 342 HIS B CA 1
ATOM 6358 C C . HIS B 1 342 ? -1.132 -17.344 -16.828 1 94 342 HIS B C 1
ATOM 6360 O O . HIS B 1 342 ? -0.254 -18.109 -17.234 1 94 342 HIS B O 1
ATOM 6366 N N . TYR B 1 343 ? -2.301 -17.703 -16.594 1 91.94 343 TYR B N 1
ATOM 6367 C CA . TYR B 1 343 ? -2.652 -19.125 -16.5 1 91.94 343 TYR B CA 1
ATOM 6368 C C . TYR B 1 343 ? -2.58 -19.797 -17.875 1 91.94 343 TYR B C 1
ATOM 6370 O O . TYR B 1 343 ? -2.359 -21 -17.969 1 91.94 343 TYR B O 1
ATOM 6378 N N . ASP B 1 344 ? -2.768 -19.016 -18.891 1 94.25 344 ASP B N 1
ATOM 6379 C CA . ASP B 1 344 ? -2.789 -19.5 -20.266 1 94.25 344 ASP B CA 1
ATOM 6380 C C . ASP B 1 344 ? -1.387 -19.891 -20.719 1 94.25 344 ASP B C 1
ATOM 6382 O O . ASP B 1 344 ? -1.228 -20.531 -21.766 1 94.25 344 ASP B O 1
ATOM 6386 N N . LEU B 1 345 ? -0.403 -19.594 -19.875 1 96.94 345 LEU B N 1
ATOM 6387 C CA . LEU B 1 345 ? 0.965 -19.953 -20.234 1 96.94 345 LEU B CA 1
ATOM 6388 C C . LEU B 1 345 ? 1.371 -21.266 -19.547 1 96.94 345 LEU B C 1
ATOM 6390 O O . LEU B 1 345 ? 2.506 -21.719 -19.703 1 96.94 345 LEU B O 1
ATOM 6394 N N . ASN B 1 346 ? 0.441 -21.875 -18.828 1 96.75 346 ASN B N 1
ATOM 6395 C CA . ASN B 1 346 ? 0.657 -23.172 -18.203 1 96.75 346 ASN B CA 1
ATOM 6396 C C . ASN B 1 346 ? -0.245 -24.234 -18.797 1 96.75 346 ASN B C 1
ATOM 6398 O O . ASN B 1 346 ? -1.404 -24.375 -18.406 1 96.75 346 ASN B O 1
ATOM 6402 N N . PRO B 1 347 ? 0.292 -25.047 -19.672 1 97.19 347 PRO B N 1
ATOM 6403 C CA . PRO B 1 347 ? -0.538 -26.031 -20.375 1 97.19 347 PRO B CA 1
ATOM 6404 C C . PRO B 1 347 ? -1.222 -27 -19.422 1 97.19 347 PRO B C 1
ATOM 6406 O O . PRO B 1 347 ? -2.225 -27.625 -19.781 1 97.19 347 PRO B O 1
ATOM 6409 N N . ILE B 1 348 ? -0.703 -27.172 -18.234 1 96.56 348 ILE B N 1
ATOM 6410 C CA . ILE B 1 348 ? -1.3 -28.109 -17.297 1 96.56 348 ILE B CA 1
ATOM 6411 C C . ILE B 1 348 ? -2.703 -27.641 -16.922 1 96.56 348 ILE B C 1
ATOM 6413 O O . ILE B 1 348 ? -3.527 -28.438 -16.453 1 96.56 348 ILE B O 1
ATOM 6417 N N . GLU B 1 349 ? -2.967 -26.359 -17.047 1 94.06 349 GLU B N 1
ATOM 6418 C CA . GLU B 1 349 ? -4.297 -25.812 -16.766 1 94.06 349 GLU B CA 1
ATOM 6419 C C . GLU B 1 349 ? -5.348 -26.453 -17.672 1 94.06 349 GLU B C 1
ATOM 6421 O O . GLU B 1 349 ? -6.484 -26.688 -17.25 1 94.06 349 GLU B O 1
ATOM 6426 N N . ILE B 1 350 ? -5.012 -26.719 -18.906 1 94.12 350 ILE B N 1
ATOM 6427 C CA . ILE B 1 350 ? -5.906 -27.391 -19.844 1 94.12 350 ILE B CA 1
ATOM 6428 C C . ILE B 1 350 ? -6.082 -28.859 -19.438 1 94.12 350 ILE B C 1
ATOM 6430 O O . ILE B 1 350 ? -7.188 -29.391 -19.5 1 94.12 350 ILE B O 1
ATOM 6434 N N . ILE B 1 351 ? -5.008 -29.469 -19.047 1 95.25 351 ILE B N 1
ATOM 6435 C CA . ILE B 1 351 ? -5.027 -30.859 -18.609 1 95.25 351 ILE B CA 1
ATOM 6436 C C . ILE B 1 351 ? -5.969 -31.016 -17.422 1 95.25 351 ILE B C 1
ATOM 6438 O O . ILE B 1 351 ? -6.727 -31.984 -17.344 1 95.25 351 ILE B O 1
ATOM 6442 N N . TRP B 1 352 ? -5.832 -30.047 -16.484 1 93.56 352 TRP B N 1
ATOM 6443 C CA . TRP B 1 352 ? -6.758 -30.062 -15.359 1 93.56 352 TRP B CA 1
ATOM 6444 C C . TRP B 1 352 ? -8.203 -30.125 -15.844 1 93.56 352 TRP B C 1
ATOM 6446 O O . TRP B 1 352 ? -9.016 -30.891 -15.312 1 93.56 352 TRP B O 1
ATOM 6456 N N . GLY B 1 353 ? -8.5 -29.234 -16.781 1 89.94 353 GLY B N 1
ATOM 6457 C CA . GLY B 1 353 ? -9.844 -29.188 -17.312 1 89.94 353 GLY B CA 1
ATOM 6458 C C . GLY B 1 353 ? -10.297 -30.516 -17.891 1 89.94 353 GLY B C 1
ATOM 6459 O O . GLY B 1 353 ? -11.438 -30.938 -17.688 1 89.94 353 GLY B O 1
ATOM 6460 N N . ILE B 1 354 ? -9.477 -31.188 -18.609 1 92.88 354 ILE B N 1
ATOM 6461 C CA . ILE B 1 354 ? -9.773 -32.469 -19.234 1 92.88 354 ILE B CA 1
ATOM 6462 C C . ILE B 1 354 ? -10.016 -33.531 -18.172 1 92.88 354 ILE B C 1
ATOM 6464 O O . ILE B 1 354 ? -11 -34.25 -18.219 1 92.88 354 ILE B O 1
ATOM 6468 N N . VAL B 1 355 ? -9.148 -33.594 -17.203 1 93.69 355 VAL B N 1
ATOM 6469 C CA . VAL B 1 355 ? -9.227 -34.625 -16.156 1 93.69 355 VAL B CA 1
ATOM 6470 C C . VAL B 1 355 ? -10.484 -34.406 -15.328 1 93.69 355 VAL B C 1
ATOM 6472 O O . VAL B 1 355 ? -11.203 -35.375 -15.031 1 93.69 355 VAL B O 1
ATOM 6475 N N . LYS B 1 356 ? -10.656 -33.188 -14.938 1 89.62 356 LYS B N 1
ATOM 6476 C CA . LYS B 1 356 ? -11.836 -32.906 -14.125 1 89.62 356 LYS B CA 1
ATOM 6477 C C . LYS B 1 356 ? -13.117 -33.219 -14.891 1 89.62 356 LYS B C 1
ATOM 6479 O O . LYS B 1 356 ? -14.109 -33.625 -14.305 1 89.62 356 LYS B O 1
ATOM 6484 N N . GLY B 1 357 ? -13.125 -32.906 -16.172 1 89 357 GLY B N 1
ATOM 6485 C CA . GLY B 1 357 ? -14.25 -33.281 -17.016 1 89 357 GLY B CA 1
ATOM 6486 C C . GLY B 1 357 ? -14.484 -34.781 -17.031 1 89 357 GLY B C 1
ATOM 6487 O O . GLY B 1 357 ? -15.625 -35.25 -16.953 1 89 357 GLY B O 1
ATOM 6488 N N . LYS B 1 358 ? -13.43 -35.562 -17.188 1 91.06 358 LYS B N 1
ATOM 6489 C CA . LYS B 1 358 ? -13.516 -37 -17.172 1 91.06 358 LYS B CA 1
ATOM 6490 C C . LYS B 1 358 ? -14.023 -37.531 -15.836 1 91.06 358 LYS B C 1
ATOM 6492 O O . LYS B 1 358 ? -14.852 -38.438 -15.789 1 91.06 358 LYS B O 1
ATOM 6497 N N . VAL B 1 359 ? -13.523 -36.938 -14.812 1 90 359 VAL B N 1
ATOM 6498 C CA . VAL B 1 359 ? -13.938 -37.344 -13.469 1 90 359 VAL B CA 1
ATOM 6499 C C . VAL B 1 359 ? -15.422 -37.031 -13.266 1 90 359 VAL B C 1
ATOM 6501 O O . VAL B 1 359 ? -16.156 -37.844 -12.703 1 90 359 VAL B O 1
ATOM 6504 N N . ALA B 1 360 ? -15.773 -35.875 -13.641 1 85.88 360 ALA B N 1
ATOM 6505 C CA . ALA B 1 360 ? -17.156 -35.469 -13.492 1 85.88 360 ALA B CA 1
ATOM 6506 C C . ALA B 1 360 ? -18.109 -36.406 -14.219 1 85.88 360 ALA B C 1
ATOM 6508 O O . ALA B 1 360 ? -19.219 -36.688 -13.758 1 85.88 360 ALA B O 1
ATOM 6509 N N . THR B 1 361 ? -17.75 -36.906 -15.312 1 84.62 361 THR B N 1
ATOM 6510 C CA . THR B 1 361 ? -18.578 -37.781 -16.125 1 84.62 361 THR B CA 1
ATOM 6511 C C . THR B 1 361 ? -18.688 -39.156 -15.484 1 84.62 361 THR B C 1
ATOM 6513 O O . THR B 1 361 ? -19.719 -39.844 -15.594 1 84.62 361 THR B O 1
ATOM 6516 N N . LYS B 1 362 ? -17.641 -39.5 -14.766 1 83.75 362 LYS B N 1
ATOM 6517 C CA . LYS B 1 362 ? -17.562 -40.875 -14.25 1 83.75 362 LYS B CA 1
ATOM 6518 C C . LYS B 1 362 ? -17.953 -40.938 -12.781 1 83.75 362 LYS B C 1
ATOM 6520 O O . LYS B 1 362 ? -18.234 -42 -12.25 1 83.75 362 LYS B O 1
ATOM 6525 N N . ASN B 1 363 ? -17.969 -39.812 -12.25 1 76.69 363 ASN B N 1
ATOM 6526 C CA . ASN B 1 363 ? -18.219 -39.75 -10.82 1 76.69 363 ASN B CA 1
ATOM 6527 C C . ASN B 1 363 ? -19.688 -40 -10.5 1 76.69 363 ASN B C 1
ATOM 6529 O O . ASN B 1 363 ? -20.531 -39.156 -10.75 1 76.69 363 ASN B O 1
ATOM 6533 N N . VAL B 1 364 ? -20.031 -41.156 -10.117 1 69 364 VAL B N 1
ATOM 6534 C CA . VAL B 1 364 ? -21.391 -41.531 -9.75 1 69 364 VAL B CA 1
ATOM 6535 C C . VAL B 1 364 ? -21.469 -41.875 -8.266 1 69 364 VAL B C 1
ATOM 6537 O O . VAL B 1 364 ? -21.625 -43.031 -7.898 1 69 364 VAL B O 1
ATOM 6540 N N . GLY B 1 365 ? -21.297 -40.781 -7.461 1 65.81 365 GLY B N 1
ATOM 6541 C CA . GLY B 1 365 ? -21.484 -41 -6.035 1 65.81 365 GLY B CA 1
ATOM 6542 C C . GLY B 1 365 ? -20.484 -41.969 -5.43 1 65.81 365 GLY B C 1
ATOM 6543 O O . GLY B 1 365 ? -20.859 -42.844 -4.652 1 65.81 365 GLY B O 1
ATOM 6544 N N . LEU B 1 366 ? -19.281 -41.812 -5.621 1 68.56 366 LEU B N 1
ATOM 6545 C CA . LEU B 1 366 ? -18.25 -42.75 -5.23 1 68.56 366 LEU B CA 1
ATOM 6546 C C . LEU B 1 366 ? -17.734 -42.438 -3.824 1 68.56 366 LEU B C 1
ATOM 6548 O O . LEU B 1 366 ? -17.844 -41.312 -3.354 1 68.56 366 LEU B O 1
ATOM 6552 N N . ASP B 1 367 ? -17.406 -43.531 -3.203 1 74.25 367 ASP B N 1
ATOM 6553 C CA . ASP B 1 367 ? -16.719 -43.344 -1.936 1 74.25 367 ASP B CA 1
ATOM 6554 C C . ASP B 1 367 ? -15.328 -42.719 -2.158 1 74.25 367 ASP B C 1
ATOM 6556 O O . ASP B 1 367 ? -14.852 -42.656 -3.291 1 74.25 367 ASP B O 1
ATOM 6560 N N . ASN B 1 368 ? -14.711 -42.344 -1.113 1 74.75 368 ASN B N 1
ATOM 6561 C CA . ASN B 1 368 ? -13.461 -41.594 -1.177 1 74.75 368 ASN B CA 1
ATOM 6562 C C . ASN B 1 368 ? -12.359 -42.375 -1.87 1 74.75 368 ASN B C 1
ATOM 6564 O O . ASN B 1 368 ? -11.609 -41.844 -2.682 1 74.75 368 ASN B O 1
ATOM 6568 N N . ILE B 1 369 ? -12.25 -43.594 -1.507 1 78.81 369 ILE B N 1
ATOM 6569 C CA . ILE B 1 369 ? -11.18 -44.438 -2.047 1 78.81 369 ILE B CA 1
ATOM 6570 C C . ILE B 1 369 ? -11.398 -44.656 -3.543 1 78.81 369 ILE B C 1
ATOM 6572 O O . ILE B 1 369 ? -10.461 -44.531 -4.336 1 78.81 369 ILE B O 1
ATOM 6576 N N . THR B 1 370 ? -12.586 -44.969 -3.828 1 83.38 370 THR B N 1
ATOM 6577 C CA . THR B 1 370 ? -12.93 -45.188 -5.23 1 83.38 370 THR B CA 1
ATOM 6578 C C . THR B 1 370 ? -12.781 -43.875 -6.031 1 83.38 370 THR B C 1
ATOM 6580 O O . THR B 1 370 ? -12.391 -43.906 -7.199 1 83.38 370 THR B O 1
ATOM 6583 N N . PHE B 1 371 ? -13.055 -42.844 -5.344 1 86.19 371 PHE B N 1
ATOM 6584 C CA . PHE B 1 371 ? -12.914 -41.562 -5.992 1 86.19 371 PHE B CA 1
ATOM 6585 C C . PHE B 1 371 ? -11.461 -41.281 -6.328 1 86.19 371 PHE B C 1
ATOM 6587 O O . PHE B 1 371 ? -11.148 -40.812 -7.434 1 86.19 371 PHE B O 1
ATOM 6594 N N . MET B 1 372 ? -10.594 -41.594 -5.414 1 86.44 372 MET B N 1
ATOM 6595 C CA . MET B 1 372 ? -9.172 -41.344 -5.629 1 86.44 372 MET B CA 1
ATOM 6596 C C . MET B 1 372 ? -8.641 -42.219 -6.766 1 86.44 372 MET B C 1
ATOM 6598 O O . MET B 1 372 ? -7.809 -41.781 -7.555 1 86.44 372 MET B O 1
ATOM 6602 N N . GLN B 1 373 ? -9.109 -43.375 -6.742 1 89.81 373 GLN B N 1
ATOM 6603 C CA . GLN B 1 373 ? -8.703 -44.281 -7.809 1 89.81 373 GLN B CA 1
ATOM 6604 C C . GLN B 1 373 ? -9.211 -43.812 -9.164 1 89.81 373 GLN B C 1
ATOM 6606 O O . GLN B 1 373 ? -8.508 -43.938 -10.172 1 89.81 373 GLN B O 1
ATOM 6611 N N . LEU B 1 374 ? -10.383 -43.312 -9.125 1 90.81 374 LEU B N 1
ATOM 6612 C CA . LEU B 1 374 ? -10.945 -42.75 -10.352 1 90.81 374 LEU B CA 1
ATOM 6613 C C . LEU B 1 374 ? -10.086 -41.625 -10.867 1 90.81 374 LEU B C 1
ATOM 6615 O O . LEU B 1 374 ? -9.805 -41.531 -12.062 1 90.81 374 LEU B O 1
ATOM 6619 N N . VAL B 1 375 ? -9.68 -40.75 -9.984 1 91.56 375 VAL B N 1
ATOM 6620 C CA . VAL B 1 375 ? -8.852 -39.594 -10.359 1 91.56 375 VAL B CA 1
ATOM 6621 C C . VAL B 1 375 ? -7.531 -40.094 -10.945 1 91.56 375 VAL B C 1
ATOM 6623 O O . VAL B 1 375 ? -7.078 -39.594 -11.977 1 91.56 375 VAL B O 1
ATOM 6626 N N . LYS B 1 376 ? -6.957 -41.062 -10.289 1 92.75 376 LYS B N 1
ATOM 6627 C CA . LYS B 1 376 ? -5.695 -41.625 -10.758 1 92.75 376 LYS B CA 1
ATOM 6628 C C . LYS B 1 376 ? -5.84 -42.219 -12.156 1 92.75 376 LYS B C 1
ATOM 6630 O O . LYS B 1 376 ? -4.977 -42 -13.016 1 92.75 376 LYS B O 1
ATOM 6635 N N . ASN B 1 377 ? -6.891 -42.906 -12.336 1 93.06 377 ASN B N 1
ATOM 6636 C CA . ASN B 1 377 ? -7.148 -43.531 -13.633 1 93.06 377 ASN B CA 1
ATOM 6637 C C . ASN B 1 377 ? -7.332 -42.469 -14.727 1 93.06 377 ASN B C 1
ATOM 6639 O O . ASN B 1 377 ? -6.918 -42.688 -15.867 1 93.06 377 ASN B O 1
ATOM 6643 N N . CYS B 1 378 ? -7.988 -41.438 -14.367 1 93.69 378 CYS B N 1
ATOM 6644 C CA . CYS B 1 378 ? -8.227 -40.375 -15.328 1 93.69 378 CYS B CA 1
ATOM 6645 C C . CYS B 1 378 ? -6.918 -39.719 -15.75 1 93.69 378 CYS B C 1
ATOM 6647 O O . CYS B 1 378 ? -6.777 -39.281 -16.906 1 93.69 378 CYS B O 1
ATOM 6649 N N . PHE B 1 379 ? -5.977 -39.656 -14.875 1 94.88 379 PHE B N 1
ATOM 6650 C CA . PHE B 1 379 ? -4.664 -39.125 -15.227 1 94.88 379 PHE B CA 1
ATOM 6651 C C . PHE B 1 379 ? -3.91 -40.125 -16.125 1 94.88 379 PHE B C 1
ATOM 6653 O O . PHE B 1 379 ? -3.213 -39.719 -17.047 1 94.88 379 PHE B O 1
ATOM 6660 N N . GLU B 1 380 ? -4.031 -41.344 -15.789 1 92.19 380 GLU B N 1
ATOM 6661 C CA . GLU B 1 380 ? -3.359 -42.375 -16.578 1 92.19 380 GLU B CA 1
ATOM 6662 C C . GLU B 1 380 ? -3.877 -42.375 -18.016 1 92.19 380 GLU B C 1
ATOM 6664 O O . GLU B 1 380 ? -3.15 -42.781 -18.938 1 92.19 380 GLU B O 1
ATOM 6669 N N . ASP B 1 381 ? -5.086 -41.938 -18.188 1 93.12 381 ASP B N 1
ATOM 6670 C CA . ASP B 1 381 ? -5.723 -41.938 -19.5 1 93.12 381 ASP B CA 1
ATOM 6671 C C . ASP B 1 381 ? -5.219 -40.781 -20.359 1 93.12 381 ASP B C 1
ATOM 6673 O O . ASP B 1 381 ? -5.465 -40.719 -21.562 1 93.12 381 ASP B O 1
ATOM 6677 N N . ILE B 1 382 ? -4.527 -39.875 -19.766 1 95.25 382 ILE B N 1
ATOM 6678 C CA . ILE B 1 382 ? -4.016 -38.75 -20.531 1 95.25 382 ILE B CA 1
ATOM 6679 C C . ILE B 1 382 ? -2.805 -39.156 -21.359 1 95.25 382 ILE B C 1
ATOM 6681 O O . ILE B 1 382 ? -1.79 -39.594 -20.797 1 95.25 382 ILE B O 1
ATOM 6685 N N . THR B 1 383 ? -2.865 -39.031 -22.672 1 94.5 383 THR B N 1
ATOM 6686 C CA . THR B 1 383 ? -1.811 -39.5 -23.562 1 94.5 383 THR B CA 1
ATOM 6687 C C . THR B 1 383 ? -0.76 -38.406 -23.781 1 94.5 383 THR B C 1
ATOM 6689 O O . THR B 1 383 ? -1.024 -37.25 -23.547 1 94.5 383 THR B O 1
ATOM 6692 N N . ALA B 1 384 ? 0.394 -38.844 -24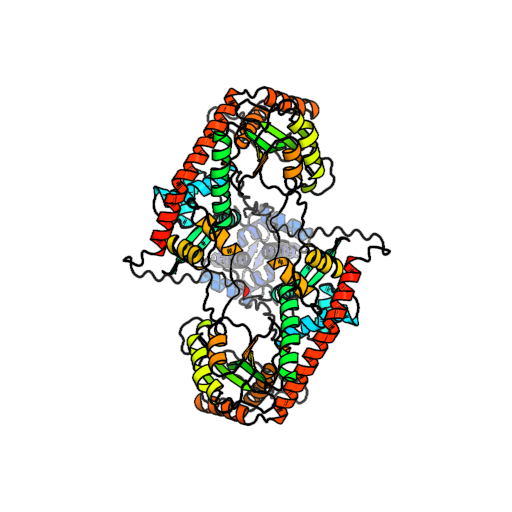.219 1 95.62 384 ALA B N 1
ATOM 6693 C CA . ALA B 1 384 ? 1.464 -37.938 -24.594 1 95.62 384 ALA B CA 1
ATOM 6694 C C . ALA B 1 384 ? 1.021 -37 -25.703 1 95.62 384 ALA B C 1
ATOM 6696 O O . ALA B 1 384 ? 1.429 -35.844 -25.75 1 95.62 384 ALA B O 1
ATOM 6697 N N . ASP B 1 385 ? 0.214 -37.5 -26.578 1 96.31 385 ASP B N 1
ATOM 6698 C CA . ASP B 1 385 ? -0.288 -36.719 -27.688 1 96.31 385 ASP B CA 1
ATOM 6699 C C . ASP B 1 385 ? -1.15 -35.562 -27.172 1 96.31 385 ASP B C 1
ATOM 6701 O O . ASP B 1 385 ? -1.072 -34.438 -27.688 1 96.31 385 ASP B O 1
ATOM 6705 N N . THR B 1 386 ? -1.998 -35.875 -26.203 1 96.31 386 THR B N 1
ATOM 6706 C CA . THR B 1 386 ? -2.828 -34.844 -25.609 1 96.31 386 THR B CA 1
ATOM 6707 C C . THR B 1 386 ? -1.965 -33.75 -24.984 1 96.31 386 THR B C 1
ATOM 6709 O O . THR B 1 386 ? -2.227 -32.562 -25.172 1 96.31 386 THR B O 1
ATOM 6712 N N . TRP B 1 387 ? -1.012 -34.156 -24.266 1 96.5 387 TRP B N 1
ATOM 6713 C CA . TRP B 1 387 ? -0.09 -33.188 -23.656 1 96.5 387 TRP B CA 1
ATOM 6714 C C . TRP B 1 387 ? 0.629 -32.375 -24.703 1 96.5 387 TRP B C 1
ATOM 6716 O O . TRP B 1 387 ? 0.773 -31.156 -24.562 1 96.5 387 TRP B O 1
ATOM 6726 N N . ASN B 1 388 ? 1.147 -33.062 -25.672 1 96.81 388 ASN B N 1
ATOM 6727 C CA . ASN B 1 388 ? 1.86 -32.344 -26.734 1 96.81 388 ASN B CA 1
ATOM 6728 C C . ASN B 1 388 ? 0.984 -31.297 -27.406 1 96.81 388 ASN B C 1
ATOM 6730 O O . ASN B 1 388 ? 1.459 -30.203 -27.734 1 96.81 388 ASN B O 1
ATOM 6734 N N . ASN B 1 389 ? -0.232 -31.625 -27.641 1 96.81 389 ASN B N 1
ATOM 6735 C CA . ASN B 1 389 ? -1.168 -30.656 -28.219 1 96.81 389 ASN B CA 1
ATOM 6736 C C . ASN B 1 389 ? -1.351 -29.453 -27.312 1 96.81 389 ASN B C 1
ATOM 6738 O O . ASN B 1 389 ? -1.443 -28.312 -27.797 1 96.81 389 ASN B O 1
ATOM 6742 N N . CYS B 1 390 ? -1.47 -29.734 -26.047 1 97 390 CYS B N 1
ATOM 6743 C CA . CYS B 1 390 ? -1.614 -28.641 -25.078 1 97 390 CYS B CA 1
ATOM 6744 C C . CYS B 1 390 ? -0.374 -27.766 -25.078 1 97 390 CYS B C 1
ATOM 6746 O O . CYS B 1 390 ? -0.481 -26.531 -24.984 1 97 390 CYS B O 1
ATOM 6748 N N . CYS B 1 391 ? 0.794 -28.375 -25.141 1 97.62 391 CYS B N 1
ATOM 6749 C CA . CYS B 1 391 ? 2.047 -27.625 -25.188 1 97.62 391 CYS B CA 1
ATOM 6750 C C . CYS B 1 391 ? 2.139 -26.781 -26.438 1 97.62 391 CYS B C 1
ATOM 6752 O O . CYS B 1 391 ? 2.594 -25.625 -26.391 1 97.62 391 CYS B O 1
ATOM 6754 N N . GLU B 1 392 ? 1.698 -27.328 -27.547 1 97.25 392 GLU B N 1
ATOM 6755 C CA . GLU B 1 392 ? 1.709 -26.578 -28.797 1 97.25 392 GLU B CA 1
ATOM 6756 C C . GLU B 1 392 ? 0.75 -25.406 -28.734 1 97.25 392 GLU B C 1
ATOM 6758 O O . GLU B 1 392 ? 1.043 -24.328 -29.281 1 97.25 392 GLU B O 1
ATOM 6763 N N . HIS B 1 393 ? -0.373 -25.672 -28.141 1 96.62 393 HIS B N 1
ATOM 6764 C CA . HIS B 1 393 ? -1.327 -24.594 -27.953 1 96.62 393 HIS B CA 1
ATOM 6765 C C . HIS B 1 393 ? -0.713 -23.453 -27.141 1 96.62 393 HIS B C 1
ATOM 6767 O O . HIS B 1 393 ? -0.881 -22.281 -27.484 1 96.62 393 HIS B O 1
ATOM 6773 N N . THR B 1 394 ? -0.076 -23.781 -26.078 1 96.75 394 THR B N 1
ATOM 6774 C CA . THR B 1 394 ? 0.567 -22.781 -25.219 1 96.75 394 THR B CA 1
ATOM 6775 C C . THR B 1 394 ? 1.659 -22.047 -25.969 1 96.75 394 THR B C 1
ATOM 6777 O O . THR B 1 394 ? 1.839 -20.844 -25.797 1 96.75 394 THR B O 1
ATOM 6780 N N . LYS B 1 395 ? 2.412 -22.75 -26.766 1 97.31 395 LYS B N 1
ATOM 6781 C CA . LYS B 1 395 ? 3.439 -22.125 -27.594 1 97.31 395 LYS B CA 1
ATOM 6782 C C . LYS B 1 395 ? 2.838 -21.062 -28.516 1 97.31 395 LYS B C 1
ATOM 6784 O O . LYS B 1 395 ? 3.447 -20.016 -28.734 1 97.31 395 LYS B O 1
ATOM 6789 N N . LYS B 1 396 ? 1.702 -21.359 -29.031 1 96.56 396 LYS B N 1
ATOM 6790 C CA . LYS B 1 396 ? 1.013 -20.391 -29.875 1 96.56 396 LYS B CA 1
ATOM 6791 C C . LYS B 1 396 ? 0.631 -19.141 -29.094 1 96.56 396 LYS B C 1
ATOM 6793 O O . LYS B 1 396 ? 0.714 -18.016 -29.594 1 96.56 396 LYS B O 1
ATOM 6798 N N . ILE B 1 397 ? 0.147 -19.359 -27.938 1 95.75 397 ILE B N 1
ATOM 6799 C CA . ILE B 1 397 ? -0.219 -18.25 -27.078 1 95.75 397 ILE B CA 1
ATOM 6800 C C . ILE B 1 397 ? 1.015 -17.391 -26.781 1 95.75 397 ILE B C 1
ATOM 6802 O O . ILE B 1 397 ? 0.939 -16.156 -26.781 1 95.75 397 ILE B O 1
ATOM 6806 N N . GLU B 1 398 ? 2.125 -18.047 -26.469 1 97.38 398 GLU B N 1
ATOM 6807 C CA . GLU B 1 398 ? 3.387 -17.344 -26.25 1 97.38 398 GLU B CA 1
ATOM 6808 C C . GLU B 1 398 ? 3.75 -16.484 -27.453 1 97.38 398 GLU B C 1
ATOM 6810 O O . GLU B 1 398 ? 4.18 -15.336 -27.297 1 97.38 398 GLU B O 1
ATOM 6815 N N . GLU B 1 399 ? 3.586 -17.047 -28.594 1 96.19 399 GLU B N 1
ATOM 6816 C CA . GLU B 1 399 ? 3.893 -16.297 -29.828 1 96.19 399 GLU B CA 1
ATOM 6817 C C . GLU B 1 399 ? 2.947 -15.117 -30 1 96.19 399 GLU B C 1
ATOM 6819 O O . GLU B 1 399 ? 3.359 -14.055 -30.469 1 96.19 399 GLU B O 1
ATOM 6824 N N . ASP B 1 400 ? 1.737 -15.328 -29.672 1 94.56 400 ASP B N 1
ATOM 6825 C CA . ASP B 1 400 ? 0.77 -14.234 -29.734 1 94.56 400 ASP B CA 1
ATOM 6826 C C . ASP B 1 400 ? 1.19 -13.086 -28.828 1 94.56 400 ASP B C 1
ATOM 6828 O O . ASP B 1 400 ? 1.101 -11.914 -29.219 1 94.56 400 ASP B O 1
ATOM 6832 N N . TYR B 1 401 ? 1.571 -13.406 -27.641 1 94.69 401 TYR B N 1
ATOM 6833 C CA . TYR B 1 401 ? 2.037 -12.383 -26.719 1 94.69 401 TYR B CA 1
ATOM 6834 C C . TYR B 1 401 ? 3.24 -11.641 -27.281 1 94.69 401 TYR B C 1
ATOM 6836 O O . TYR B 1 401 ? 3.348 -10.422 -27.141 1 94.69 401 TYR B O 1
ATOM 6844 N N . ARG B 1 402 ? 4.148 -12.383 -27.922 1 93.62 402 ARG B N 1
ATOM 6845 C CA . ARG B 1 402 ? 5.363 -11.797 -28.484 1 93.62 402 ARG B CA 1
ATOM 6846 C C . ARG B 1 402 ? 5.035 -10.828 -29.609 1 93.62 402 ARG B C 1
ATOM 6848 O O . ARG B 1 402 ? 5.684 -9.789 -29.75 1 93.62 402 ARG B O 1
ATOM 6855 N N . GLN B 1 403 ? 4.074 -11.18 -30.359 1 92.31 403 GLN B N 1
ATOM 6856 C CA . GLN B 1 403 ? 3.711 -10.367 -31.516 1 92.31 403 GLN B CA 1
ATOM 6857 C C . GLN B 1 403 ? 2.883 -9.156 -31.094 1 92.31 403 GLN B C 1
ATOM 6859 O O . GLN B 1 403 ? 3.061 -8.062 -31.625 1 92.31 403 GLN B O 1
ATOM 6864 N N . ARG B 1 404 ? 2.055 -9.328 -30.156 1 90.5 404 ARG B N 1
ATOM 6865 C CA . ARG B 1 404 ? 1.128 -8.273 -29.75 1 90.5 404 ARG B CA 1
ATOM 6866 C C . ARG B 1 404 ? 1.82 -7.246 -28.875 1 90.5 404 ARG B C 1
ATOM 6868 O O . ARG B 1 404 ? 1.454 -6.066 -28.875 1 90.5 404 ARG B O 1
ATOM 6875 N N . GLY B 1 405 ? 2.771 -7.645 -28.094 1 89.06 405 GLY B N 1
ATOM 6876 C CA . GLY B 1 405 ? 3.443 -6.777 -27.141 1 89.06 405 GLY B CA 1
ATOM 6877 C C . GLY B 1 405 ? 3.91 -5.469 -27.734 1 89.06 405 GLY B C 1
ATOM 6878 O O . GLY B 1 405 ? 3.445 -4.398 -27.344 1 89.06 405 GLY B O 1
ATOM 6879 N N . PRO B 1 406 ? 4.766 -5.566 -28.766 1 86.06 406 PRO B N 1
ATOM 6880 C CA . PRO B 1 406 ? 5.27 -4.352 -29.406 1 86.06 406 PRO B CA 1
ATOM 6881 C C . PRO B 1 406 ? 4.164 -3.518 -30.047 1 86.06 406 PRO B C 1
ATOM 6883 O O . PRO B 1 406 ? 4.25 -2.287 -30.062 1 86.06 406 PRO B O 1
ATOM 6886 N N . VAL B 1 407 ? 3.133 -4.16 -30.531 1 88.62 407 VAL B N 1
ATOM 6887 C CA . VAL B 1 407 ? 2.02 -3.457 -31.172 1 88.62 407 VAL B CA 1
ATOM 6888 C C . VAL B 1 407 ? 1.267 -2.641 -30.125 1 88.62 407 VAL B C 1
ATOM 6890 O O . VAL B 1 407 ? 0.924 -1.479 -30.359 1 88.62 407 VAL B O 1
ATOM 6893 N N . ILE B 1 408 ? 1.065 -3.248 -29.062 1 88.44 408 ILE B N 1
ATOM 6894 C CA . ILE B 1 408 ? 0.342 -2.59 -27.969 1 88.44 408 ILE B CA 1
ATOM 6895 C C . ILE B 1 408 ? 1.141 -1.387 -27.484 1 88.44 408 ILE B C 1
ATOM 6897 O O . ILE B 1 408 ? 0.587 -0.301 -27.297 1 88.44 408 ILE B O 1
ATOM 6901 N N . ASP B 1 409 ? 2.373 -1.57 -27.266 1 86.12 409 ASP B N 1
ATOM 6902 C CA . ASP B 1 409 ? 3.248 -0.487 -26.812 1 86.12 409 ASP B CA 1
ATOM 6903 C C . ASP B 1 409 ? 3.227 0.673 -27.812 1 86.12 409 ASP B C 1
ATOM 6905 O O . ASP B 1 409 ? 3.189 1.839 -27.406 1 86.12 409 ASP B O 1
ATOM 6909 N N . GLY B 1 410 ? 3.314 0.308 -29.047 1 85.75 410 GLY B N 1
ATOM 6910 C CA . GLY B 1 410 ? 3.264 1.326 -30.078 1 85.75 410 GLY B CA 1
ATOM 6911 C C . GLY B 1 410 ? 1.97 2.115 -30.078 1 85.75 410 GLY B C 1
ATOM 6912 O O . GLY B 1 410 ? 1.982 3.34 -30.219 1 85.75 410 GLY B O 1
ATOM 6913 N N . GLU B 1 411 ? 0.914 1.411 -29.922 1 86.56 411 GLU B N 1
ATOM 6914 C CA . GLU B 1 411 ? -0.39 2.068 -29.922 1 86.56 411 GLU B CA 1
ATOM 6915 C C . GLU B 1 411 ? -0.562 2.961 -28.703 1 86.56 411 GLU B C 1
ATOM 6917 O O . GLU B 1 411 ? -1.1 4.066 -28.812 1 86.56 411 GLU B O 1
ATOM 6922 N N . ILE B 1 412 ? -0.179 2.512 -27.625 1 85.56 412 ILE B N 1
ATOM 6923 C CA . ILE B 1 412 ? -0.29 3.291 -26.391 1 85.56 412 ILE B CA 1
ATOM 6924 C C . ILE B 1 412 ? 0.538 4.566 -26.516 1 85.56 412 ILE B C 1
ATOM 6926 O O . ILE B 1 412 ? 0.1 5.641 -26.094 1 85.56 412 ILE B O 1
ATOM 6930 N N . GLU B 1 413 ? 1.705 4.434 -27.062 1 85.38 413 GLU B N 1
ATOM 6931 C CA . GLU B 1 413 ? 2.568 5.594 -27.266 1 85.38 413 GLU B CA 1
ATOM 6932 C C . GLU B 1 413 ? 1.911 6.629 -28.172 1 85.38 413 GLU B C 1
ATOM 6934 O O . GLU B 1 413 ? 2.07 7.836 -27.969 1 85.38 413 GLU B O 1
ATOM 6939 N N . LYS B 1 414 ? 1.253 6.133 -29.188 1 83.19 414 LYS B N 1
ATOM 6940 C CA . LYS B 1 414 ? 0.532 7.027 -30.094 1 83.19 414 LYS B CA 1
ATOM 6941 C C . LYS B 1 414 ? -0.552 7.801 -29.344 1 83.19 414 LYS B C 1
ATOM 6943 O O . LYS B 1 414 ? -0.771 8.984 -29.609 1 83.19 414 LYS B O 1
ATOM 6948 N N . PHE B 1 415 ? -1.203 7.094 -28.469 1 81.75 415 PHE B N 1
ATOM 6949 C CA . PHE B 1 415 ? -2.279 7.73 -27.719 1 81.75 415 PHE B CA 1
ATOM 6950 C C . PHE B 1 415 ? -1.726 8.773 -26.75 1 81.75 415 PHE B C 1
ATOM 6952 O O . PHE B 1 415 ? -2.385 9.781 -26.469 1 81.75 415 PHE B O 1
ATOM 6959 N N . ILE B 1 416 ? -0.616 8.531 -26.312 1 78.06 416 ILE B N 1
ATOM 6960 C CA . ILE B 1 416 ? 0.014 9.461 -25.375 1 78.06 416 ILE B CA 1
ATOM 6961 C C . ILE B 1 416 ? 0.465 10.719 -26.125 1 78.06 416 ILE B C 1
ATOM 6963 O O . ILE B 1 416 ? 0.333 11.828 -25.609 1 78.06 416 ILE B O 1
ATOM 6967 N N . ILE B 1 417 ? 0.937 10.672 -27.344 1 72.81 417 ILE B N 1
ATOM 6968 C CA . ILE B 1 417 ? 1.47 11.781 -28.125 1 72.81 417 ILE B CA 1
ATOM 6969 C C . ILE B 1 417 ? 0.324 12.531 -28.797 1 72.81 417 ILE B C 1
ATOM 6971 O O . ILE B 1 417 ? 0.359 13.766 -28.906 1 72.81 417 ILE B O 1
ATOM 6975 N N . ASN B 1 418 ? -0.648 11.898 -29.625 1 60.44 418 ASN B N 1
ATOM 6976 C CA . ASN B 1 418 ? -1.64 12.5 -30.516 1 60.44 418 ASN B CA 1
ATOM 6977 C C . ASN B 1 418 ? -2.535 13.484 -29.75 1 60.44 418 ASN B C 1
ATOM 6979 O O . ASN B 1 418 ? -3.398 13.07 -28.984 1 60.44 418 ASN B O 1
ATOM 6983 N N . VAL B 1 419 ? -2.141 14.695 -29.312 1 46.22 419 VAL B N 1
ATOM 6984 C CA . VAL B 1 419 ? -2.867 15.906 -28.969 1 46.22 419 VAL B CA 1
ATOM 6985 C C . VAL B 1 419 ? -3.773 16.328 -30.125 1 46.22 419 VAL B C 1
ATOM 6987 O O . VAL B 1 419 ? -4.387 17.391 -30.078 1 46.22 419 VAL B O 1
ATOM 6990 N N . GLY B 1 420 ? -3.674 16.062 -31.438 1 34.97 420 GLY B N 1
ATOM 6991 C CA . GLY B 1 420 ? -4.309 16.984 -32.375 1 34.97 420 GLY B CA 1
ATOM 6992 C C . GLY B 1 420 ? -5.805 17.094 -32.156 1 34.97 420 GLY B C 1
ATOM 6993 O O . GLY B 1 420 ? -6.324 18.188 -31.922 1 34.97 420 GLY B O 1
ATOM 6994 N N . ASP B 1 421 ? -6.824 16.641 -33.219 1 31.22 421 ASP B N 1
ATOM 6995 C CA . ASP B 1 421 ? -8.023 17.297 -33.719 1 31.22 421 ASP B CA 1
ATOM 6996 C C . ASP B 1 421 ? -9.18 17.172 -32.719 1 31.22 421 ASP B C 1
ATOM 6998 O O . ASP B 1 421 ? -10.211 17.828 -32.875 1 31.22 421 ASP B O 1
ATOM 7002 N N . ASP B 1 422 ? -9.648 16.031 -32.375 1 28.11 422 ASP B N 1
ATOM 7003 C CA . ASP B 1 422 ? -11.07 16.141 -32.062 1 28.11 422 ASP B CA 1
ATOM 7004 C C . ASP B 1 422 ? -11.297 17 -30.812 1 28.11 422 ASP B C 1
ATOM 7006 O O . ASP B 1 422 ? -10.469 16.984 -29.891 1 28.11 422 ASP B O 1
ATOM 7010 N N . SER B 1 423 ? -12.367 18.031 -30.969 1 24.95 423 SER B N 1
ATOM 7011 C CA . SER B 1 423 ? -13.047 19.062 -30.203 1 24.95 423 SER B CA 1
ATOM 7012 C C . SER B 1 423 ? -13.234 18.656 -28.75 1 24.95 423 SER B C 1
ATOM 7014 O O . SER B 1 423 ? -13.094 17.484 -28.406 1 24.95 423 SER B O 1
ATOM 7016 N N . GLU B 1 424 ? -14.156 19.594 -28.047 1 24.58 424 GLU B N 1
ATOM 7017 C CA . GLU B 1 424 ? -14.5 20.281 -26.812 1 24.58 424 GLU B CA 1
ATOM 7018 C C . GLU B 1 424 ? -15.195 19.344 -25.828 1 24.58 424 GLU B C 1
ATOM 7020 O O . GLU B 1 424 ? -15.664 19.766 -24.766 1 24.58 424 GLU B O 1
ATOM 7025 N N . THR B 1 425 ? -15.781 18.141 -26.094 1 23.41 425 THR B N 1
ATOM 7026 C CA . THR B 1 425 ? -16.812 17.984 -25.078 1 23.41 425 THR B CA 1
ATOM 7027 C C . THR B 1 425 ? -16.172 17.859 -23.688 1 23.41 425 THR B C 1
ATOM 7029 O O . THR B 1 425 ? -15.352 16.984 -23.453 1 23.41 425 THR B O 1
ATOM 7032 N N . SER B 1 426 ? -16.031 18.969 -22.953 1 22.69 426 SER B N 1
ATOM 7033 C CA . SER B 1 426 ? -15.594 19.328 -21.609 1 22.69 426 SER B CA 1
ATOM 7034 C C . SER B 1 426 ? -16.203 18.406 -20.562 1 22.69 426 SER B C 1
ATOM 7036 O O . SER B 1 426 ? -16.125 18.688 -19.359 1 22.69 426 SER B O 1
ATOM 7038 N N . ASN B 1 427 ? -16.781 17.203 -20.859 1 21.41 427 ASN B N 1
ATOM 7039 C CA . ASN B 1 427 ? -17.453 16.781 -19.641 1 21.41 427 ASN B CA 1
ATOM 7040 C C . ASN B 1 427 ? -16.484 16.594 -18.484 1 21.41 427 ASN B C 1
ATOM 7042 O O . ASN B 1 427 ? -15.438 15.961 -18.641 1 21.41 427 ASN B O 1
ATOM 7046 N N . ASP B 1 428 ? -16.438 17.547 -17.547 1 21.12 428 ASP B N 1
ATOM 7047 C CA . ASP B 1 428 ? -15.844 17.797 -16.234 1 21.12 428 ASP B CA 1
ATOM 7048 C C . ASP B 1 428 ? -15.953 16.562 -15.344 1 21.12 428 ASP B C 1
ATOM 7050 O O . ASP B 1 428 ? -15.977 16.672 -14.117 1 21.12 428 ASP B O 1
ATOM 7054 N N . THR B 1 429 ? -16.094 15.32 -15.805 1 22.78 429 THR B N 1
ATOM 7055 C CA . THR B 1 429 ? -16.375 14.438 -14.68 1 22.78 429 THR B CA 1
ATOM 7056 C C . THR B 1 429 ? -15.172 14.336 -13.758 1 22.78 429 THR B C 1
ATOM 7058 O O . THR B 1 429 ? -14.117 13.836 -14.156 1 22.78 429 THR B O 1
ATOM 7061 N N . SER B 1 430 ? -14.969 15.352 -12.914 1 23.16 430 SER B N 1
ATOM 7062 C CA . SER B 1 430 ? -14.086 15.367 -11.75 1 23.16 430 SER B CA 1
ATOM 7063 C C . SER B 1 430 ? -14.227 14.086 -10.93 1 23.16 430 SER B C 1
ATOM 7065 O O . SER B 1 430 ? -15.219 13.914 -10.203 1 23.16 430 SER B O 1
ATOM 7067 N N . SER B 1 431 ? -14.305 12.914 -11.492 1 23.56 431 SER B N 1
ATOM 7068 C CA . SER B 1 431 ? -14.406 11.812 -10.539 1 23.56 431 SER B CA 1
ATOM 7069 C C . SER B 1 431 ? -13.242 11.828 -9.555 1 23.56 431 SER B C 1
ATOM 7071 O O . SER B 1 431 ? -12.102 11.516 -9.93 1 23.56 431 SER B O 1
ATOM 7073 N N . ASN B 1 432 ? -13.117 12.945 -8.75 1 23.64 432 ASN B N 1
ATOM 7074 C CA . ASN B 1 432 ? -12.297 13.031 -7.543 1 23.64 432 ASN B CA 1
ATOM 7075 C C . ASN B 1 432 ? -12.43 11.773 -6.688 1 23.64 432 ASN B C 1
ATOM 7077 O O . ASN B 1 432 ? -13.531 11.406 -6.281 1 23.64 432 ASN B O 1
ATOM 7081 N N . GLU B 1 433 ? -11.641 10.773 -6.898 1 25.33 433 GLU B N 1
ATOM 7082 C CA . GLU B 1 433 ? -11.266 9.789 -5.887 1 25.33 433 GLU B CA 1
ATOM 7083 C C . GLU B 1 433 ? -11.102 10.438 -4.516 1 25.33 433 GLU B C 1
ATOM 7085 O O . GLU B 1 433 ? -9.992 10.805 -4.125 1 25.33 433 GLU B O 1
ATOM 7090 N N . SER B 1 434 ? -11.906 11.555 -4.246 1 24.55 434 SER B N 1
ATOM 7091 C CA . SER B 1 434 ? -11.961 12.078 -2.885 1 24.55 434 SER B CA 1
ATOM 7092 C C . SER B 1 434 ? -12.516 11.039 -1.914 1 24.55 434 SER B C 1
ATOM 7094 O O . SER B 1 434 ? -13.734 10.938 -1.738 1 24.55 434 SER B O 1
ATOM 7096 N N . VAL B 1 435 ? -12.195 9.766 -1.935 1 24.66 435 VAL B N 1
ATOM 7097 C CA . VAL B 1 435 ? -12.758 8.977 -0.843 1 24.66 435 VAL B CA 1
ATOM 7098 C C . VAL B 1 435 ? -12.523 9.695 0.486 1 24.66 435 VAL B C 1
ATOM 7100 O O . VAL B 1 435 ? -13.273 9.508 1.442 1 24.66 435 VAL B O 1
ATOM 7103 N N . ILE B 1 436 ? -11.375 10.234 0.778 1 25.06 436 ILE B N 1
ATOM 7104 C CA . ILE B 1 436 ? -11.133 10.391 2.209 1 25.06 436 ILE B CA 1
ATOM 7105 C C . ILE B 1 436 ? -11.969 11.555 2.744 1 25.06 436 ILE B C 1
ATOM 7107 O O . ILE B 1 436 ? -11.789 11.977 3.889 1 25.06 436 ILE B O 1
ATOM 7111 N N . SER B 1 437 ? -12.719 12.211 1.927 1 24.83 437 SER B N 1
ATOM 7112 C CA . SER B 1 437 ? -13.148 13.375 2.691 1 24.83 437 SER B CA 1
ATOM 7113 C C . SER B 1 437 ? -14.047 12.977 3.859 1 24.83 437 SER B C 1
ATOM 7115 O O . SER B 1 437 ? -13.945 13.539 4.949 1 24.83 437 SER B O 1
ATOM 7117 N N . GLU B 1 438 ? -15.172 12.312 3.609 1 22.66 438 GLU B N 1
ATOM 7118 C CA . GLU B 1 438 ? -16.359 12.438 4.461 1 22.66 438 GLU B CA 1
ATOM 7119 C C . GLU B 1 438 ? -16.219 11.578 5.715 1 22.66 438 GLU B C 1
ATOM 7121 O O . GLU B 1 438 ? -16.375 10.359 5.66 1 22.66 438 GLU B O 1
ATOM 7126 N N . ILE B 1 439 ? -15.258 11.562 6.559 1 23.91 439 ILE B N 1
ATOM 7127 C CA . ILE B 1 439 ? -15.547 11.172 7.934 1 23.91 439 ILE B CA 1
ATOM 7128 C C . ILE B 1 439 ? -16.797 11.906 8.43 1 23.91 439 ILE B C 1
ATOM 7130 O O . ILE B 1 439 ? -16.719 13.094 8.773 1 23.91 439 ILE B O 1
ATOM 7134 N N . GLU B 1 440 ? -17.922 11.992 7.582 1 18.38 440 GLU B N 1
ATOM 7135 C CA . GLU B 1 440 ? -19.219 12.336 8.156 1 18.38 440 GLU B CA 1
ATOM 7136 C C . GLU B 1 440 ? -19.562 11.422 9.328 1 18.38 440 GLU B C 1
ATOM 7138 O O . GLU B 1 440 ? -19.344 10.211 9.266 1 18.38 440 GLU B O 1
ATOM 7143 N N . THR B 1 441 ? -19.672 11.969 10.562 1 18.91 441 THR B N 1
ATOM 7144 C CA . THR B 1 441 ? -20.391 11.578 11.766 1 18.91 441 THR B CA 1
ATOM 7145 C C . THR B 1 441 ? -21.828 11.18 11.43 1 18.91 441 THR B C 1
ATOM 7147 O O . THR B 1 441 ? -22.594 11.984 10.891 1 18.91 441 THR B O 1
ATOM 7150 N N . GLN B 1 442 ? -22.328 10.18 10.602 1 17.61 442 GLN B N 1
ATOM 7151 C CA . GLN B 1 442 ? -23.578 9.719 11.219 1 17.61 442 GLN B CA 1
ATOM 7152 C C . GLN B 1 442 ? -23.312 9.125 12.602 1 17.61 442 GLN B C 1
ATOM 7154 O O . GLN B 1 442 ? -22.312 8.438 12.812 1 17.61 442 GLN B O 1
#

InterPro domains:
  IPR036397 Ribonuclease H superfamily [G3DSA:3.30.420.10] (137-406)
  IPR038717 Tc1-like transposase, DDE domain [PF13358] (173-361)

Sequence (884 aa):
MPKTIKSQLRKVIYNINNYLSERRSEGIDSIPLNNITDLVVNMTGISQSSVMKIRREGQTSVVFSTPKKNKPKTKKKINLDDFDLCAIRHKLQEFYAVRKEVPSLKRLLAALKESINFVGGRESLRLLLHKLGYKFKKCRNQRIILMERYDIVAWRDRYLQEIKDVRKSGMPIVYLDESYIHTSLNQAKCWQSENEPGGSKSVAKGKRYVIVHCGGKTGLIPNALLIYNDKEKKKDFHDAINTVNFKKWVLDKLIPNLQEPTCIVMDNARYHSSQINKPLSMINRKKEITDWLSSNNIAYPTNATKSMLMVIVKQNKPDPIYEIDHLVQDYGHKIVRLPPYHYDLNPIEIIWGIVKGKVATKNVGLDNITFMQLVKNCFEDITADTWNNCCEHTKKIEEDYRQRGPVIDGEIEKFIINVGDDSETSNDTSSNESVISEIETQMPKTIKSQLRKVIYNINNYLSERRSEGIDSIPLNNITDLVVNMTGISQSSVMKIRREGQTSVVFSTPKKNKPKTKKKINLDDFDLCAIRHKLQEFYAVRKEVPSLKRLLAALKESINFVGGRESLRLLLHKLGYKFKKCRNQRIILMERYDIVAWRDRYLQEIKDVRKSGMPIVYLDESYIHTSLNQAKCWQSENEPGGSKSVAKGKRYVIVHCGGKTGLIPNALLIYNDKEKKKDFHDAINTVNFKKWVLDKLIPNLQEPTCIVMDNARYHSSQINKPLSMINRKKEITDWLSSNNIAYPTNATKSMLMVIVKQNKPDPIYEIDHLVQDYGHKIVRLPPYHYDLNPIEIIWGIVKGKVATKNVGLDNITFMQLVKNCFEDITADTWNNCCEHTKKIEEDYRQRGPVIDGEIEKFIINVGDDSETSNDTSSNESVISEIETQ

Nearest PDB structures (foldseek):
  3f2k-assembly1_A  TM=7.025E-01  e=8.296E-06  Homo sapiens
  3k9k-assembly3_B  TM=6.437E-01  e=4.895E-06  Homo sapiens
  3k9k-assembly2_A  TM=6.804E-01  e=1.562E-05  Homo sapiens
  3f2k-assembly2_B  TM=6.704E-01  e=3.704E-04  Homo sapiens
  3v4g-assembly1_A  TM=5.654E-01  e=1.717E+00  Vibrio vulnificus YJ016

Organism: Galleria mellonella (NCBI:txid7137)

Foldseek 3Di:
DPDDQDPLNVLQVVQLVVLVVVCVVVVNPDDDCPDVLVVSCNRRVDDSVVSVVVVVVVVPDVDDDDDPPPPPPPPPDFDDDLVLLVVLVVLCLCCCQPVLHFDDLVNSVVVSCVPVVGPDDSVVVVVSLVVQQWDWDQFPLRDTGIDHHVVLLVLLVVLLVVVVVCVVVVAAEKEKDKDKAWLQFALQPPVPDDDDRRDGDRDPPTWMKMWIFMDALQATQPQLIDIDTCPPPPPDSVPRLALVNVLCSCVPGVLVSDPDAHEYEYADDCSPFPFPCDQDDPVDDLVVLVVVCVVVPHDDDPPDDSVRSVVSSVVPPDDTDGPSQVVSVVSPYGYRHDRPSPVLLRLVSVVVVQLSVQLNHPNDPDDPVVSVVSSVVSSVPQGSNNRSVSNVSSVVVSVVSVVSVVSSVVSVVCVSPPPDDDDDPPPPPPDDPVVPPCPPDD/DPDDQDPLNVLQVVQLVVLVVVCVVVVNPDDDCPDVLVVSCNSRVDDSVVSVVVVVVVVVDVDDDDDPPPPPPPPPDFDDDLVLLVVLVVLCLCCCQPVLHADDLVNSVVVSCVPVVGPDDSVVVVVSLVVQQWDWDQFPLRDTGIDHHVVLLVLLVVLLVVVVVCVVVVAAEKEKDKDKAWLQFALQPPVPDDDDRRDGDRDPPTWMKMWIFMDALQATQPQLIDIDTCPPDPPDSVPRQALVNVLCSCVPGVLVSDDDAHEYEYADDCSPFPFPCDADDPVDDLVVLVVVCVVVPHDDDPPDDSVRSVVSSVVPPDDTDGPSQVVSVVSPYGYRHDRPSPVLLRLVSVVVVQLSVQLNHVSDPDDPVVSVVSSVVSSVPQGSNNRSVSNVSSVVVSVVSVVSVVSSVVSVVCVSPPPDDDDDPPPVPCPPPPVPPPPPDD

pLDDT: mean 81.18, std 20.33, range [17.61, 98.44]

Radius of gyration: 36.71 Å; Cα contacts (8 Å, |Δi|>4): 1122; chains: 2; bounding box: 107×92×67 Å